Protein AF-A0A838MW49-F1 (afdb_monomer)

Foldseek 3Di:
DVQPFFADEVNHGDDDAFADPPDKDKDKDKDKDKDKDAPDPAPDPVGHRFKMKIKIKMKMKMWIKDKAKWFAAAQQLLFAVSQSWFFDFAAAPPFPQHNFTFKAGRFDQQLLLLNLLTDHAHCCPALLHNRIHMDIFTWIKMKIKMKMKMKGWDADPQWIKIKMKIKIKMWMWTWPRADQLADQHIKIKIKIKIKIKMKIKTFDQHPPDLKTKIKIKMKMKMKMKIFIDHPGDPQADQDPQFNPDPQWGKHFRKGFPQIHPDNVGTDPHHGYIYGPRDISCVVLNTARWEEQPLTHIYIHQQQAPRKIKMKMKIWIKMKMWIDHDQKIKIKMKIKMKMKIKMQRQGQQGKYFYFFKEFAWDDPDPATDGPLDIGHSSNCSRQQWTFKIKHKFFQDPGSIWIKIKMKIKIKMKMWGCPDPFKIKIKMKMFIWIDAIATPVNLLQVLLVDPLCVLLVLVVVQSVSDSGQADTDGPDMKIKIKMWGWDQPPHPQKIKIKIKMKIKDFDDDPPVLVVQQSCRPPRMWIFMAGTGQQALCVLQPDDDRQNPSHLQAFGWGQDPNDTDTDRQADRNGSRYGDPPQDSSNSQQVVCCSRVSDSDDLAGRTEGEGEHNHQHTKMKMKIKIKMWMDPHPWKIKMKMKIKMKIALAKAKEFLQFAHQKGFHFRRWDWDAPPPDPDDDDDGTYTHGHTYDIDRNPPQHGPRRSHHTYMYITRGKMKMKIKMKIKMWGDDDPFKGKIKMKIAMFIKILAQDRCDDPAAHRYDLDRNPSPAIDGHLPGWGMKMKMKMKGQDDQPPPDDPVCCVVRPQKMKIKIKMWIFFGFHFFFASYPQLSRNDRRAGWQDCVQWDQDPDLQQRIDGPDPPPSNRGDHRNDGHPDHGRPGTHHIDIWMKMKIKGWDPPDPQKIKIKMKIKTRVVQDFAFGQFQRHSPHSSHRGGNDGPDDGIDIDIDMDMGD

Mean predicted aligned error: 9.62 Å

Solvent-accessible surface area (backbone atoms only — not comparable to full-atom values): 47264 Å² total; per-residue (Å²): 76,95,80,77,33,51,45,24,47,73,84,39,79,64,78,63,77,54,67,63,83,88,69,69,48,78,48,79,50,74,53,69,55,75,51,70,49,60,77,37,81,58,77,47,96,91,38,64,42,47,29,38,38,39,37,37,40,39,41,37,41,37,51,30,39,39,76,46,78,37,38,31,62,34,56,27,46,58,3,38,91,48,13,29,40,21,13,25,54,38,53,51,71,48,71,87,35,48,94,74,26,32,36,17,32,14,33,20,76,58,10,22,32,57,50,40,67,51,67,68,41,41,32,57,87,39,74,27,30,65,21,8,28,47,41,68,29,58,44,26,32,40,36,38,41,40,40,38,36,38,40,33,56,48,70,58,97,76,12,56,33,36,42,36,42,38,40,40,38,38,48,34,38,36,37,41,47,54,39,93,68,13,45,80,17,28,34,35,41,38,42,34,40,40,36,41,39,39,38,41,37,38,42,75,52,36,79,89,39,87,50,45,31,39,37,38,42,36,40,35,42,38,38,40,40,40,38,52,40,79,52,81,53,89,76,46,48,76,50,87,82,45,67,85,57,78,67,53,54,23,25,67,24,39,39,58,72,23,51,29,75,45,51,87,40,62,28,82,57,65,24,38,31,39,72,74,88,46,44,22,32,79,76,52,17,66,32,14,27,43,35,42,55,60,40,40,27,35,30,41,63,32,68,69,40,62,34,38,38,40,37,40,39,41,37,45,32,40,42,40,36,38,39,52,89,56,34,40,37,38,38,38,38,53,33,37,42,41,37,40,38,32,37,49,52,47,23,34,40,34,34,42,31,17,46,25,44,64,35,60,46,68,74,73,98,46,82,40,74,72,81,48,65,46,47,14,44,31,29,39,11,28,38,36,25,54,28,42,38,32,24,38,24,73,59,100,66,56,63,50,44,37,39,35,42,34,46,32,41,39,42,35,40,39,35,47,81,43,102,45,35,35,41,34,41,34,44,31,41,50,37,56,50,57,64,41,44,81,83,36,68,64,39,51,33,63,76,38,77,54,51,68,70,38,57,42,48,51,72,74,51,65,83,41,75,48,72,40,51,70,50,81,81,50,69,26,47,34,40,37,41,40,37,46,55,66,82,74,41,97,89,23,58,31,39,40,36,38,38,41,33,44,44,72,57,73,80,58,70,58,58,60,65,61,36,61,58,42,50,68,51,24,46,35,43,51,50,56,25,39,41,53,38,47,26,74,62,67,59,89,53,80,71,46,51,78,48,21,43,70,53,68,43,75,44,72,56,99,87,44,82,40,77,45,64,62,22,33,84,80,45,76,29,35,46,35,90,90,67,50,64,44,59,53,50,52,52,53,35,23,52,75,68,53,31,98,75,57,76,49,34,44,52,36,45,43,42,46,38,56,76,42,55,63,25,31,36,41,39,38,39,42,34,42,38,38,37,81,51,100,45,36,38,38,35,44,32,43,43,37,38,41,37,38,32,26,67,35,35,36,30,75,30,30,36,64,64,51,45,64,31,74,64,43,54,54,64,52,54,71,90,78,58,97,69,94,68,100,66,84,32,54,24,32,50,42,41,49,45,71,42,70,64,88,94,54,68,50,85,49,44,36,25,23,32,30,39,32,42,40,36,80,29,40,33,40,36,42,33,45,37,40,36,42,39,37,44,57,78,98,32,34,38,40,37,41,38,40,36,43,37,48,34,35,19,45,59,79,43,62,54,74,48,85,33,46,74,25,51,51,72,43,52,88,79,62,90,39,75,22,50,21,48,80,27,41,44,43,37,39,39,39,37,37,40,37,45,47,68,81,46,80,93,50,55,73,66,56,30,66,74,47,29,48,30,34,43,33,39,40,36,40,40,33,46,29,37,24,23,38,55,27,38,58,34,44,38,44,44,47,32,50,72,42,29,29,30,39,49,66,73,50,57,42,78,63,84,40,50,55,36,38,38,40,74,76,54,90,66,64,66,72,26,42,36,60,78,65,34,78,34,68,48,61,56,31,72,45,60,40,24,55,40,66,44,40,32,41,35,44,35,38,43,44,76,79,50,100,65,29,37,40,35,45,36,39,40,31,39,31,63,82,56,56,85,20,36,31,71,37,42,39,38,68,80,22,69,38,42,19,28,36,79,50,61,77,48,74,70,58,44,79,48,80,47,81,45,78,47,110

Structure (mmCIF, N/CA/C/O backbone):
data_AF-A0A838MW49-F1
#
_entry.id   AF-A0A838MW49-F1
#
loop_
_atom_site.group_PDB
_atom_site.id
_atom_site.type_symbol
_atom_site.label_atom_id
_atom_site.label_alt_id
_atom_site.label_comp_id
_atom_site.label_asym_id
_atom_site.label_entity_id
_atom_site.label_seq_id
_atom_site.pdbx_PDB_ins_code
_atom_site.Cartn_x
_atom_site.Cartn_y
_atom_site.Cartn_z
_atom_site.occupancy
_atom_site.B_iso_or_equiv
_atom_site.auth_seq_id
_atom_site.auth_comp_id
_atom_site.auth_asym_id
_atom_site.auth_atom_id
_atom_site.pdbx_PDB_model_num
ATOM 1 N N . ALA A 1 1 ? 35.625 -2.869 -9.510 1.00 54.81 1 ALA A N 1
ATOM 2 C CA . ALA A 1 1 ? 35.090 -4.042 -10.242 1.00 54.81 1 ALA A CA 1
ATOM 3 C C . ALA A 1 1 ? 35.260 -5.321 -9.411 1.00 54.81 1 ALA A C 1
ATOM 5 O O . ALA A 1 1 ? 35.980 -5.270 -8.418 1.00 54.81 1 ALA A O 1
ATOM 6 N N . GLY A 1 2 ? 34.639 -6.448 -9.788 1.00 52.19 2 GLY A N 1
ATOM 7 C CA . GLY A 1 2 ? 34.838 -7.749 -9.122 1.00 52.19 2 GLY A CA 1
ATOM 8 C C . GLY A 1 2 ? 36.287 -8.268 -9.168 1.00 52.19 2 GLY A C 1
ATOM 9 O O . GLY A 1 2 ? 36.702 -9.003 -8.277 1.00 52.19 2 GLY A O 1
ATOM 10 N N . ASN A 1 3 ? 37.086 -7.792 -10.132 1.00 57.09 3 ASN A N 1
ATOM 11 C CA . ASN A 1 3 ? 38.455 -8.249 -10.404 1.00 57.09 3 ASN A CA 1
ATOM 12 C C . ASN A 1 3 ? 39.567 -7.343 -9.834 1.00 57.09 3 ASN A C 1
ATOM 14 O O . ASN A 1 3 ? 40.661 -7.300 -10.386 1.00 57.09 3 ASN A O 1
ATOM 18 N N . ASN A 1 4 ? 39.313 -6.575 -8.764 1.00 66.44 4 ASN A N 1
ATOM 19 C CA . ASN A 1 4 ? 40.258 -5.577 -8.217 1.00 66.44 4 ASN A CA 1
ATOM 20 C C . ASN A 1 4 ? 40.721 -4.488 -9.214 1.00 66.44 4 ASN A C 1
ATOM 22 O O . ASN A 1 4 ? 41.655 -3.749 -8.911 1.00 66.44 4 ASN A O 1
ATOM 26 N N . GLN A 1 5 ? 40.061 -4.347 -10.369 1.00 85.44 5 GLN A N 1
ATOM 27 C CA . GLN A 1 5 ? 40.332 -3.254 -11.304 1.00 85.44 5 GLN A CA 1
ATOM 28 C C . GLN A 1 5 ? 39.899 -1.920 -10.694 1.00 85.44 5 GLN A C 1
ATOM 30 O O . GLN A 1 5 ? 38.798 -1.805 -10.128 1.00 85.44 5 GLN A O 1
ATOM 35 N N . GLU A 1 6 ? 40.778 -0.930 -10.829 1.00 91.00 6 GLU A N 1
ATOM 36 C CA . GLU A 1 6 ? 40.499 0.463 -10.503 1.00 91.00 6 GLU A CA 1
ATOM 37 C C . GLU A 1 6 ? 39.443 1.017 -11.464 1.00 91.00 6 GLU A C 1
ATOM 39 O O . GLU A 1 6 ? 39.401 0.646 -12.635 1.00 91.00 6 GLU A O 1
ATOM 44 N N . VAL A 1 7 ? 38.552 1.862 -10.949 1.00 93.88 7 VAL A N 1
ATOM 45 C CA . VAL A 1 7 ? 37.510 2.522 -11.739 1.00 93.88 7 VAL A CA 1
ATOM 46 C C . VAL A 1 7 ? 37.884 3.989 -11.806 1.00 93.88 7 VAL A C 1
ATOM 48 O O . VAL A 1 7 ? 38.002 4.633 -10.763 1.00 93.88 7 VAL A O 1
ATOM 51 N N . LEU A 1 8 ? 38.086 4.495 -13.013 1.00 95.56 8 LEU A N 1
ATOM 52 C CA . LEU A 1 8 ? 38.491 5.866 -13.272 1.00 95.56 8 LEU A CA 1
ATOM 53 C C . LEU A 1 8 ? 37.307 6.645 -13.847 1.00 95.56 8 LEU A C 1
ATOM 55 O O . LEU A 1 8 ? 36.564 6.113 -14.666 1.00 95.56 8 LEU A O 1
ATOM 59 N N . LEU A 1 9 ? 37.138 7.895 -13.427 1.00 94.44 9 LEU A N 1
ATOM 60 C CA . LEU A 1 9 ? 36.275 8.883 -14.070 1.00 94.44 9 LEU A CA 1
ATOM 61 C C . LEU A 1 9 ? 37.167 10.038 -14.524 1.00 94.44 9 LEU A C 1
ATOM 63 O O . LEU A 1 9 ? 37.852 10.638 -13.699 1.00 94.44 9 LEU A O 1
ATOM 67 N N . ASP A 1 10 ? 37.194 10.309 -15.827 1.00 94.00 10 ASP A N 1
ATOM 68 C CA . ASP A 1 10 ? 38.071 11.317 -16.443 1.00 94.00 10 ASP A CA 1
ATOM 69 C C . ASP A 1 10 ? 39.562 11.106 -16.101 1.00 94.00 10 ASP A C 1
ATOM 71 O O . ASP A 1 10 ? 40.328 12.051 -15.919 1.00 94.00 10 ASP A O 1
ATOM 75 N N . GLY A 1 11 ? 39.974 9.836 -15.995 1.00 91.56 11 GLY A N 1
ATOM 76 C CA . GLY A 1 11 ? 41.343 9.430 -15.658 1.00 91.56 11 GLY A CA 1
ATOM 77 C C . GLY A 1 11 ? 41.683 9.448 -14.163 1.00 91.56 11 GLY A C 1
ATOM 78 O O . GLY A 1 11 ? 42.777 9.024 -13.797 1.00 91.56 11 GLY A O 1
ATOM 79 N N . GLU A 1 12 ? 40.763 9.877 -13.296 1.00 94.56 12 GLU A N 1
ATOM 80 C CA . GLU A 1 12 ? 40.968 9.949 -11.845 1.00 94.56 12 GLU A CA 1
ATOM 81 C C . GLU A 1 12 ? 40.204 8.842 -11.096 1.00 94.56 12 GLU A C 1
ATOM 83 O O . GLU A 1 12 ? 39.088 8.495 -11.490 1.00 94.56 12 GLU A O 1
ATOM 88 N N . PRO A 1 13 ? 40.732 8.295 -9.984 1.00 92.94 13 PRO A N 1
ATOM 89 C CA . PRO A 1 13 ? 40.058 7.236 -9.231 1.00 92.94 13 PRO A CA 1
ATOM 90 C C . PRO A 1 13 ? 38.673 7.645 -8.706 1.00 92.94 13 PRO A C 1
ATOM 92 O O . PRO A 1 13 ? 38.531 8.533 -7.858 1.00 92.94 13 PRO A O 1
ATOM 95 N N . LEU A 1 14 ? 37.632 6.936 -9.146 1.00 90.88 14 LEU A N 1
ATOM 96 C CA . LEU A 1 14 ? 36.257 7.159 -8.711 1.00 90.88 14 LEU A CA 1
ATOM 97 C C . LEU A 1 14 ? 36.041 6.586 -7.304 1.00 90.88 14 LEU A C 1
ATOM 99 O O . LEU A 1 14 ? 35.940 5.375 -7.105 1.00 90.88 14 LEU A O 1
ATOM 103 N N . THR A 1 15 ? 35.914 7.470 -6.313 1.00 86.44 15 THR A N 1
ATOM 104 C CA . THR A 1 15 ? 35.642 7.083 -4.921 1.00 86.44 15 THR A CA 1
ATOM 105 C C . THR A 1 15 ? 34.230 7.474 -4.502 1.00 86.44 15 THR A C 1
ATOM 107 O O . THR A 1 15 ? 33.882 8.653 -4.469 1.00 86.44 15 THR A O 1
ATOM 110 N N . VAL A 1 16 ? 33.434 6.489 -4.083 1.00 87.75 16 VAL A N 1
ATOM 111 C CA . VAL A 1 16 ? 32.088 6.708 -3.538 1.00 87.75 16 VAL A CA 1
ATOM 112 C C . VAL A 1 16 ? 32.133 6.512 -2.032 1.00 87.75 16 VAL A C 1
ATOM 114 O O . VAL A 1 16 ? 32.364 5.408 -1.538 1.00 87.75 16 VAL A O 1
ATOM 117 N N . GLN A 1 17 ? 31.922 7.585 -1.275 1.00 87.06 17 GLN A N 1
ATOM 118 C CA . GLN A 1 17 ? 31.951 7.497 0.181 1.00 87.06 17 GLN A CA 1
ATOM 119 C C . GLN A 1 17 ? 30.667 6.867 0.725 1.00 87.06 17 GLN A C 1
ATOM 121 O O . GLN A 1 17 ? 29.555 7.228 0.331 1.00 87.06 17 GLN A O 1
ATOM 126 N N . ASN A 1 18 ? 30.822 5.949 1.679 1.00 87.25 18 ASN A N 1
ATOM 127 C CA . ASN A 1 18 ? 29.715 5.516 2.516 1.00 87.25 18 ASN A CA 1
ATOM 128 C C . ASN A 1 18 ? 29.445 6.588 3.577 1.00 87.25 18 ASN A C 1
ATOM 130 O O . ASN A 1 18 ? 30.251 6.797 4.480 1.00 87.25 18 ASN A O 1
ATOM 134 N N . GLN A 1 19 ? 28.311 7.273 3.449 1.00 77.88 19 GLN A N 1
ATOM 135 C CA . GLN A 1 19 ? 27.899 8.336 4.369 1.00 77.88 19 GLN A CA 1
ATOM 136 C C . GLN A 1 19 ? 27.340 7.799 5.699 1.00 77.88 19 GLN A C 1
ATOM 138 O O . GLN A 1 19 ? 27.057 8.579 6.608 1.00 77.88 19 GLN A O 1
ATOM 143 N N . SER A 1 20 ? 27.137 6.484 5.818 1.00 75.75 20 SER A N 1
ATOM 144 C CA . SER A 1 20 ? 26.620 5.860 7.032 1.00 75.75 20 SER A CA 1
ATOM 145 C C . SER A 1 20 ? 27.655 5.852 8.162 1.00 75.75 20 SER A C 1
ATOM 147 O O . SER A 1 20 ? 28.791 5.412 7.995 1.00 75.75 20 SER A O 1
ATOM 149 N N . GLY A 1 21 ? 27.215 6.281 9.349 1.00 67.06 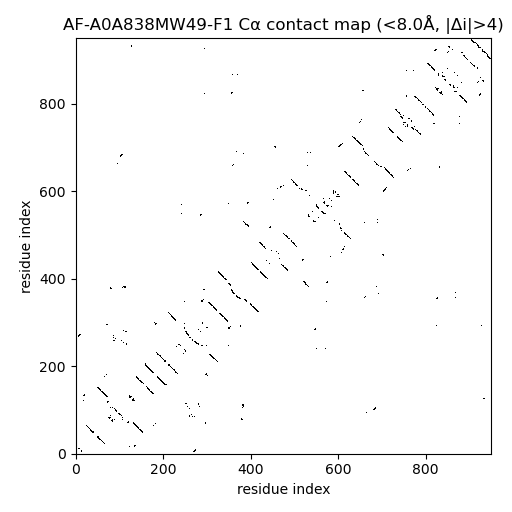21 GLY A N 1
ATOM 150 C CA . GLY A 1 21 ? 27.902 6.034 10.621 1.00 67.06 21 GLY A CA 1
ATOM 151 C C . GLY A 1 21 ? 27.359 4.822 11.392 1.00 67.06 21 GLY A C 1
ATOM 152 O O . GLY A 1 21 ? 27.773 4.599 12.526 1.00 67.06 21 GLY A O 1
ATOM 153 N N . GLY A 1 22 ? 26.410 4.073 10.816 1.00 66.50 22 GLY A N 1
ATOM 154 C CA . GLY A 1 22 ? 25.736 2.927 11.435 1.00 66.50 22 GLY A CA 1
ATOM 155 C C . GLY A 1 22 ? 24.673 3.267 12.489 1.00 66.50 22 GLY A C 1
ATOM 156 O O . GLY A 1 22 ? 24.170 2.358 13.150 1.00 66.50 22 GLY A O 1
ATOM 157 N N . GLU A 1 23 ? 24.328 4.546 12.676 1.00 69.44 23 GLU A N 1
ATOM 158 C CA . GLU A 1 23 ? 23.351 4.992 13.676 1.00 69.44 23 GLU A CA 1
ATOM 159 C C . GLU A 1 23 ? 22.384 6.047 13.114 1.00 69.44 23 GLU A C 1
ATOM 161 O O . GLU A 1 23 ? 22.796 7.067 12.556 1.00 69.44 23 GLU A O 1
ATOM 166 N N . ASP A 1 24 ? 21.082 5.832 13.327 1.00 81.62 24 ASP A N 1
ATOM 167 C CA . ASP A 1 24 ? 20.055 6.848 13.085 1.00 81.62 24 ASP A CA 1
ATOM 168 C C . ASP A 1 24 ? 20.149 7.947 14.155 1.00 81.62 24 ASP A C 1
ATOM 170 O O . ASP A 1 24 ? 20.136 7.673 15.360 1.00 81.62 24 ASP A O 1
ATOM 174 N N . SER A 1 25 ? 20.175 9.212 13.730 1.00 83.88 25 SER A N 1
ATOM 175 C CA . SER A 1 25 ? 20.167 10.348 14.654 1.00 83.88 25 SER A CA 1
ATOM 176 C C . SER A 1 25 ? 18.744 10.865 14.869 1.00 83.88 25 SER A C 1
ATOM 178 O O . SER A 1 25 ? 17.951 10.955 13.929 1.00 83.88 25 SER A O 1
ATOM 180 N N . LEU A 1 26 ? 18.395 11.210 16.113 1.00 87.62 26 LEU A N 1
ATOM 181 C CA . LEU A 1 26 ? 17.078 11.755 16.442 1.00 87.62 26 LEU A CA 1
ATOM 182 C C . LEU A 1 26 ? 17.130 12.699 17.644 1.00 87.62 26 LEU A C 1
ATOM 184 O O . LEU A 1 26 ? 17.618 12.351 18.714 1.00 87.62 26 LEU A O 1
ATOM 188 N N . THR A 1 27 ? 16.535 13.881 17.491 1.00 90.38 27 THR A N 1
ATOM 189 C CA . THR A 1 27 ? 16.224 14.813 18.580 1.00 90.38 27 THR A CA 1
ATOM 190 C C . THR A 1 27 ? 14.782 15.293 18.437 1.00 90.38 27 THR A C 1
ATOM 192 O O . THR A 1 27 ? 14.385 15.761 17.371 1.00 90.38 27 THR A O 1
ATOM 195 N N . LEU A 1 28 ? 13.998 15.206 19.515 1.00 89.44 28 LEU A N 1
ATOM 196 C CA . LEU A 1 28 ? 12.616 15.688 19.576 1.00 89.44 28 LEU A CA 1
ATOM 197 C C . LEU A 1 28 ? 12.501 16.816 20.606 1.00 89.44 28 LEU A C 1
ATOM 199 O O . LEU A 1 28 ? 12.751 16.608 21.792 1.00 89.44 28 LEU A O 1
ATOM 203 N N . GLY A 1 29 ? 12.076 17.992 20.153 1.00 91.25 29 GLY A N 1
ATOM 204 C CA . GLY A 1 29 ? 11.624 19.086 21.006 1.00 91.25 29 GLY A CA 1
ATOM 205 C C . GLY A 1 29 ? 10.105 19.203 20.945 1.00 91.25 29 GLY A C 1
ATOM 206 O O . GLY A 1 29 ? 9.535 19.248 19.859 1.00 91.25 29 GLY A O 1
ATOM 207 N N . GLN A 1 30 ? 9.446 19.273 22.098 1.00 93.25 30 GLN A N 1
ATOM 208 C CA . GLN A 1 30 ? 7.993 19.410 22.199 1.00 93.25 30 GLN A CA 1
ATOM 209 C C . GLN A 1 30 ? 7.653 20.425 23.289 1.00 93.25 30 GLN A C 1
ATOM 211 O O . GLN A 1 30 ? 8.272 20.441 24.354 1.00 93.25 30 GLN A O 1
ATOM 216 N N . GLY A 1 31 ? 6.665 21.276 23.031 1.00 92.31 31 GLY A N 1
ATOM 217 C CA . GLY A 1 31 ? 6.198 22.269 23.989 1.00 92.31 31 GLY A CA 1
ATOM 218 C C . GLY A 1 31 ? 4.753 22.654 23.720 1.00 92.31 31 GLY A C 1
ATOM 219 O O . GLY A 1 31 ? 4.301 22.675 22.579 1.00 92.31 31 GLY A O 1
ATOM 220 N N . GLY A 1 32 ? 4.012 22.968 24.775 1.00 94.12 32 GLY A N 1
ATOM 221 C CA . GLY A 1 32 ? 2.609 23.328 24.651 1.00 94.12 32 GLY A CA 1
ATOM 222 C C . GLY A 1 32 ? 2.050 23.944 25.920 1.00 94.12 32 GLY A C 1
ATOM 223 O O . GLY A 1 32 ? 2.704 23.972 26.963 1.00 94.12 32 GLY A O 1
ATOM 224 N N . PHE A 1 33 ? 0.823 24.437 25.825 1.00 94.44 33 PHE A N 1
ATOM 225 C CA . PHE A 1 33 ? 0.064 24.930 26.963 1.00 94.44 33 PHE A CA 1
ATOM 226 C C . PHE A 1 33 ? -1.378 24.444 26.896 1.00 94.44 33 PHE A C 1
ATOM 228 O O . PHE A 1 33 ? -1.917 24.118 25.835 1.00 94.44 33 PHE A O 1
ATOM 235 N N . VAL A 1 34 ? -2.013 24.440 28.060 1.00 93.69 34 VAL A N 1
ATOM 236 C CA . VAL A 1 34 ? -3.426 24.127 28.218 1.00 93.69 34 VAL A CA 1
ATOM 237 C C . VAL A 1 34 ? -4.062 25.222 29.061 1.00 93.69 34 VAL A C 1
ATOM 239 O O . VAL A 1 34 ? -3.563 25.565 30.129 1.00 93.69 34 VAL A O 1
ATOM 242 N N . LEU A 1 35 ? -5.175 25.758 28.578 1.00 94.12 35 LEU A N 1
ATOM 243 C CA . LEU A 1 35 ? -6.014 26.730 29.262 1.00 94.12 35 LEU A CA 1
ATOM 244 C C . LEU A 1 35 ? -7.429 26.173 29.322 1.00 94.12 35 LEU A C 1
ATOM 246 O O . LEU A 1 35 ? -8.013 25.825 28.300 1.00 94.12 35 LEU A O 1
ATOM 250 N N . GLY A 1 36 ? -8.004 26.097 30.512 1.00 91.81 36 GLY A N 1
ATOM 251 C CA . GLY A 1 36 ? -9.369 25.626 30.674 1.00 91.81 36 GLY A CA 1
ATOM 252 C C . GLY A 1 36 ? -9.992 26.174 31.939 1.00 91.81 36 GLY A C 1
ATOM 253 O O . GLY A 1 36 ? -9.300 26.492 32.906 1.00 91.81 36 GLY A O 1
ATOM 254 N N . GLY A 1 37 ? -11.311 26.295 31.919 1.00 89.38 37 GLY A N 1
ATOM 255 C CA . GLY A 1 37 ? -12.056 26.864 33.026 1.00 89.38 37 GLY A CA 1
ATOM 256 C C . GLY A 1 37 ? -13.550 26.952 32.737 1.00 89.38 37 GLY A C 1
ATOM 257 O O . GLY A 1 37 ? -14.001 26.620 31.636 1.00 89.38 37 GLY A O 1
ATOM 258 N N . PRO A 1 38 ? -14.343 27.367 33.732 1.00 88.94 38 PRO A N 1
ATOM 259 C CA . PRO A 1 38 ? -15.759 27.622 33.532 1.00 88.94 38 PRO A CA 1
ATOM 260 C C . PRO A 1 38 ? -15.963 28.903 32.698 1.00 88.94 38 PRO A C 1
ATOM 262 O O . PRO A 1 38 ? -15.329 29.921 32.960 1.00 88.94 38 PRO A O 1
ATOM 265 N N . LEU A 1 39 ? -16.859 28.866 31.705 1.00 83.25 39 LEU A N 1
ATOM 266 C CA . LEU A 1 39 ? -17.301 30.049 30.941 1.00 83.25 39 LEU A CA 1
ATOM 267 C C . LEU A 1 39 ? -18.324 30.887 31.722 1.00 83.25 39 LEU A C 1
ATOM 269 O O . LEU A 1 39 ? -18.458 32.084 31.486 1.00 83.25 39 LEU A O 1
ATOM 273 N N . GLU A 1 40 ? -19.048 30.257 32.650 1.00 78.38 40 GLU A N 1
ATOM 274 C CA . GLU A 1 40 ? -19.957 30.926 33.580 1.00 78.38 40 GLU A CA 1
ATOM 275 C C . GLU A 1 40 ? -19.370 30.853 34.999 1.00 78.38 40 GLU A C 1
ATOM 277 O O . GLU A 1 40 ? -19.098 29.747 35.478 1.00 78.38 40 GLU A O 1
ATOM 282 N N . PRO A 1 41 ? -19.178 31.985 35.700 1.00 68.25 41 PRO A N 1
ATOM 283 C CA . PRO A 1 41 ? -18.662 31.965 37.062 1.00 68.25 41 PRO A CA 1
ATOM 284 C C . PRO A 1 41 ? -19.600 31.184 37.990 1.00 68.25 41 PRO A C 1
ATOM 286 O O . PRO A 1 41 ? -20.818 31.377 37.982 1.00 68.25 41 PRO A O 1
ATOM 289 N N . SER A 1 42 ? -19.018 30.306 38.812 1.00 68.81 42 SER A N 1
ATOM 290 C CA . SER A 1 42 ? -19.753 29.571 39.845 1.00 68.81 42 SER A CA 1
ATOM 291 C C . SER A 1 42 ? -20.426 30.555 40.805 1.00 68.81 42 SER A C 1
ATOM 293 O O . SER A 1 42 ? -19.766 31.443 41.345 1.00 68.81 42 SER A O 1
ATOM 295 N N . ARG A 1 43 ? -21.735 30.401 41.042 1.00 75.31 43 ARG A N 1
ATOM 296 C CA . ARG A 1 43 ? -22.507 31.260 41.964 1.00 75.31 43 ARG A CA 1
ATOM 297 C C . ARG A 1 43 ? -22.671 30.628 43.353 1.00 75.31 43 ARG A C 1
ATOM 299 O O . ARG A 1 43 ? -23.679 30.857 44.015 1.00 75.31 43 ARG A O 1
ATOM 306 N N . GLY A 1 44 ? -21.699 29.815 43.770 1.00 69.31 44 GLY A N 1
ATOM 307 C CA . GLY A 1 44 ? -21.644 29.148 45.076 1.00 69.31 44 GLY A CA 1
ATOM 308 C C . GLY A 1 44 ? -21.461 27.624 44.978 1.00 69.31 44 GLY A C 1
ATOM 309 O O . GLY A 1 44 ? -21.521 27.072 43.877 1.00 69.31 44 GLY A O 1
ATOM 310 N N . PRO A 1 45 ? -21.260 26.925 46.114 1.00 63.78 45 PRO A N 1
ATOM 311 C CA . PRO A 1 45 ? -21.060 25.468 46.166 1.00 63.78 45 PRO A CA 1
ATOM 312 C C . PRO A 1 45 ? -22.195 24.668 45.507 1.00 63.78 45 PRO A C 1
ATOM 314 O O . PRO A 1 45 ? -21.956 23.621 44.913 1.00 63.78 45 PRO A O 1
ATOM 317 N N . ASP A 1 46 ? -23.413 25.215 45.544 1.00 63.28 46 ASP A N 1
ATOM 318 C CA . ASP A 1 46 ? -24.632 24.572 45.042 1.00 63.28 46 ASP A CA 1
ATOM 319 C C . ASP A 1 46 ? -24.976 24.951 43.586 1.00 63.28 46 ASP A C 1
ATOM 321 O O . ASP A 1 46 ? -25.964 24.472 43.023 1.00 63.28 46 ASP A O 1
ATOM 325 N N . ARG A 1 47 ? -24.191 25.840 42.954 1.00 64.38 47 ARG A N 1
ATOM 326 C CA . ARG A 1 47 ? -24.390 26.308 41.567 1.00 64.38 47 ARG A CA 1
ATOM 327 C C . ARG A 1 47 ? -23.057 26.405 40.807 1.00 64.38 47 ARG A C 1
ATOM 329 O O . ARG A 1 47 ? -22.635 27.516 40.468 1.00 64.38 47 ARG A O 1
ATOM 336 N N . PRO A 1 48 ? -22.404 25.260 40.524 1.00 64.00 48 PRO A N 1
ATOM 337 C CA . PRO A 1 48 ? -21.191 25.232 39.715 1.00 64.00 48 PRO A CA 1
ATOM 338 C C . PRO A 1 48 ? -21.458 25.774 38.305 1.00 64.00 48 PRO A C 1
ATOM 340 O O . PRO A 1 48 ? -22.565 25.633 37.777 1.00 64.00 48 PRO A O 1
ATOM 343 N N . GLY A 1 49 ? -20.430 26.377 37.697 1.00 63.84 49 GLY A N 1
ATOM 344 C CA . GLY A 1 49 ? -20.477 26.835 36.308 1.00 63.84 49 GLY A CA 1
ATOM 345 C C . GLY A 1 49 ? -20.902 25.691 35.390 1.00 63.84 49 GLY A C 1
ATOM 346 O O . GLY A 1 49 ? -20.365 24.589 35.469 1.00 63.84 49 GLY A O 1
ATOM 347 N N . ARG A 1 50 ? -21.919 25.924 34.561 1.00 82.19 50 ARG A N 1
ATOM 348 C CA . ARG A 1 50 ? -22.552 24.873 33.745 1.00 82.19 50 ARG A CA 1
ATOM 349 C C . ARG A 1 50 ? -21.880 24.649 32.402 1.00 82.19 50 ARG A C 1
ATOM 351 O O . ARG A 1 50 ? -22.126 23.627 31.767 1.00 82.19 50 ARG A O 1
ATOM 358 N N . MET A 1 51 ? -21.042 25.599 32.005 1.00 86.81 51 MET A N 1
ATOM 359 C CA . MET A 1 51 ? -20.307 25.628 30.753 1.00 86.81 51 MET A CA 1
ATOM 360 C C . MET A 1 51 ? -18.812 25.646 31.059 1.00 86.81 51 MET A C 1
ATOM 362 O O . MET A 1 51 ? -18.357 26.487 31.833 1.00 86.81 51 MET A O 1
ATOM 366 N N . PHE A 1 52 ? -18.049 24.764 30.429 1.00 92.25 52 PHE A N 1
ATOM 367 C CA . PHE A 1 52 ? -16.597 24.683 30.538 1.00 92.25 52 PHE A CA 1
ATOM 368 C C . PHE A 1 52 ? -15.970 24.802 29.161 1.00 92.25 52 PHE A C 1
ATOM 370 O O . PHE A 1 52 ? -16.525 24.301 28.185 1.00 92.25 52 PHE A O 1
ATOM 377 N N . TYR A 1 53 ? -14.802 25.428 29.091 1.00 93.94 53 TYR A N 1
ATOM 378 C CA . TYR A 1 53 ? -13.964 25.412 27.903 1.00 93.94 53 TYR A CA 1
ATOM 379 C C . TYR A 1 53 ? -12.601 24.803 28.215 1.00 93.94 53 TYR A C 1
ATOM 381 O O . TYR A 1 53 ? -12.128 24.802 29.354 1.00 93.94 53 TYR A O 1
ATOM 389 N N . PHE A 1 54 ? -11.973 24.289 27.171 1.00 95.75 54 PHE A N 1
ATOM 390 C CA . PHE A 1 54 ? -10.640 23.727 27.189 1.00 95.75 54 PHE A CA 1
ATOM 391 C C . PHE A 1 54 ? -9.967 24.067 25.864 1.00 95.75 54 PHE A C 1
ATOM 393 O O . PHE A 1 54 ? -10.507 23.770 24.801 1.00 95.75 54 PHE A O 1
ATOM 400 N N . ILE A 1 55 ? -8.801 24.690 25.922 1.00 96.44 55 ILE A N 1
ATOM 401 C CA . ILE A 1 55 ? -7.954 24.995 24.776 1.00 96.44 55 ILE A CA 1
ATOM 402 C C . ILE A 1 55 ? -6.581 24.408 25.069 1.00 96.44 55 ILE A C 1
ATOM 404 O O . ILE A 1 55 ? -6.000 24.670 26.119 1.00 96.44 55 ILE A O 1
ATOM 408 N N . SER A 1 56 ? -6.052 23.636 24.135 1.00 97.31 56 SER A N 1
ATOM 409 C CA . SER A 1 56 ? -4.686 23.132 24.169 1.00 97.31 56 SER A CA 1
ATOM 410 C C . SER A 1 56 ? -3.985 23.485 22.871 1.00 97.31 56 SER A C 1
ATOM 412 O O . SER A 1 56 ? -4.548 23.277 21.794 1.00 97.31 56 SER A O 1
ATOM 414 N N . ALA A 1 57 ? -2.757 23.975 22.973 1.00 97.00 57 ALA A N 1
ATOM 415 C CA . ALA A 1 57 ? -1.884 24.190 21.833 1.00 97.00 57 ALA A CA 1
ATOM 416 C C . ALA A 1 57 ? -0.542 23.512 22.089 1.00 97.00 57 ALA A C 1
ATOM 418 O O . ALA A 1 57 ? -0.006 23.589 23.194 1.00 97.00 57 ALA A O 1
ATOM 419 N N . GLU A 1 58 ? -0.005 22.866 21.066 1.00 96.94 58 GLU A N 1
ATOM 420 C CA . GLU A 1 58 ? 1.237 22.113 21.136 1.00 96.94 58 GLU A CA 1
ATOM 421 C C . GLU A 1 58 ? 2.020 22.274 19.831 1.00 96.94 58 GLU A C 1
ATOM 423 O O . GLU A 1 58 ? 1.440 22.318 18.743 1.00 96.94 58 GLU A O 1
ATOM 428 N N . GLY A 1 59 ? 3.338 22.381 19.946 1.00 96.12 59 GLY A N 1
ATOM 429 C CA . GLY A 1 59 ? 4.277 22.356 18.839 1.00 96.12 59 GLY A CA 1
ATOM 430 C C . GLY A 1 59 ? 5.347 21.298 19.076 1.00 96.12 59 GLY A C 1
ATOM 431 O O . GLY A 1 59 ? 5.822 21.126 20.200 1.00 96.12 59 GLY A O 1
ATOM 432 N N . GLN A 1 60 ? 5.743 20.621 18.005 1.00 95.12 60 GLN A N 1
ATOM 433 C CA . GLN A 1 60 ? 6.826 19.646 18.008 1.00 95.12 60 GLN A CA 1
ATOM 434 C C . GLN A 1 60 ? 7.789 19.900 16.848 1.00 95.12 60 GLN A C 1
ATOM 436 O O . GLN A 1 60 ? 7.366 20.268 15.749 1.00 95.12 60 GLN A O 1
ATOM 441 N N . ILE A 1 61 ? 9.078 19.691 17.099 1.00 95.31 61 ILE A N 1
ATOM 442 C CA . ILE A 1 61 ? 10.155 19.710 16.110 1.00 95.31 61 ILE A CA 1
ATOM 443 C C . ILE A 1 61 ? 10.953 18.426 16.290 1.00 95.31 61 ILE A C 1
ATOM 445 O O . ILE A 1 61 ? 11.478 18.150 17.368 1.00 95.31 61 ILE A O 1
ATOM 449 N N . LEU A 1 62 ? 11.038 17.655 15.219 1.00 93.69 62 LEU A N 1
ATOM 450 C CA . LEU A 1 62 ? 11.826 16.446 15.107 1.00 93.69 62 LEU A CA 1
ATOM 451 C C . LEU A 1 62 ? 12.974 16.722 14.139 1.00 93.69 62 LEU A C 1
ATOM 453 O O . LEU A 1 62 ? 12.731 16.979 12.962 1.00 93.69 62 LEU A O 1
ATOM 457 N N . ASN A 1 63 ? 14.205 16.620 14.622 1.00 94.69 63 ASN A N 1
ATOM 458 C CA . ASN A 1 63 ? 15.391 16.563 13.777 1.00 94.69 63 ASN A CA 1
ATOM 459 C C . ASN A 1 63 ? 15.836 15.110 13.739 1.00 94.69 63 ASN A C 1
ATOM 461 O O . ASN A 1 63 ? 16.194 14.565 14.783 1.00 94.69 63 ASN A O 1
ATOM 465 N N . ALA A 1 64 ? 15.753 14.476 12.576 1.00 92.31 64 ALA A N 1
ATOM 466 C CA . ALA A 1 64 ? 16.122 13.079 12.444 1.00 92.31 64 ALA A CA 1
ATOM 467 C C . ALA A 1 64 ? 16.717 12.783 11.072 1.00 92.31 64 ALA A C 1
ATOM 469 O O . ALA A 1 64 ? 16.347 13.404 10.071 1.00 92.31 64 ALA A O 1
ATOM 470 N N . THR A 1 65 ? 17.596 11.794 11.040 1.00 91.31 65 THR A N 1
ATOM 471 C CA . THR A 1 65 ? 18.109 11.175 9.820 1.00 91.31 65 THR A CA 1
ATOM 472 C C . THR A 1 65 ? 17.820 9.683 9.859 1.00 91.31 65 THR A C 1
ATOM 474 O O . THR A 1 65 ? 17.684 9.106 10.936 1.00 91.31 65 THR A O 1
ATOM 477 N N . GLN A 1 66 ? 17.689 9.075 8.686 1.00 90.06 66 GLN A N 1
ATOM 478 C CA . GLN A 1 66 ? 17.497 7.642 8.546 1.00 90.06 66 GLN A CA 1
ATOM 479 C C . GLN A 1 66 ? 18.519 7.083 7.564 1.00 90.06 66 GLN A C 1
ATOM 481 O O . GLN A 1 66 ? 18.621 7.566 6.436 1.00 90.06 66 GLN A O 1
ATOM 486 N N . GLU A 1 67 ? 19.231 6.042 7.971 1.00 89.50 67 GLU A N 1
ATOM 487 C CA . GLU A 1 67 ? 20.044 5.261 7.049 1.00 89.50 67 GLU A CA 1
ATOM 488 C C . GLU A 1 67 ? 19.166 4.396 6.136 1.00 89.50 67 GLU A C 1
ATOM 490 O O . GLU A 1 67 ? 18.221 3.724 6.564 1.00 89.50 67 GLU A O 1
ATOM 495 N N . ALA A 1 68 ? 19.493 4.397 4.850 1.00 90.00 68 ALA A N 1
ATOM 496 C CA . ALA A 1 68 ? 18.823 3.593 3.849 1.00 90.00 68 ALA A CA 1
ATOM 497 C C . ALA A 1 68 ? 19.841 2.873 2.971 1.00 90.00 68 ALA A C 1
ATOM 499 O O . ALA A 1 68 ? 20.770 3.494 2.462 1.00 90.00 68 ALA A O 1
ATOM 500 N N . SER A 1 69 ? 19.619 1.574 2.768 1.00 91.75 69 SER A N 1
ATOM 501 C CA . SER A 1 69 ? 20.349 0.768 1.793 1.00 91.75 69 SER A CA 1
ATOM 502 C C . SER A 1 69 ? 19.459 0.456 0.593 1.00 91.75 69 SER A C 1
ATOM 504 O O . SER A 1 69 ? 18.285 0.120 0.760 1.00 91.75 69 SER A O 1
ATOM 506 N N . PHE A 1 70 ? 20.038 0.562 -0.595 1.00 93.88 70 PHE A N 1
ATOM 507 C CA . PHE A 1 70 ? 19.411 0.380 -1.898 1.00 93.88 70 PHE A CA 1
ATOM 508 C C . PHE A 1 70 ? 20.210 -0.644 -2.704 1.00 93.88 70 PHE A C 1
ATOM 510 O O . PHE A 1 70 ? 21.430 -0.740 -2.546 1.00 93.88 70 PHE A O 1
ATOM 517 N N . ALA A 1 71 ? 19.519 -1.397 -3.554 1.00 95.19 71 ALA A N 1
ATOM 518 C CA . ALA A 1 71 ? 20.153 -2.290 -4.511 1.00 95.19 71 ALA A CA 1
ATOM 519 C C . ALA A 1 71 ? 20.485 -1.485 -5.771 1.00 95.19 71 ALA A C 1
ATOM 521 O O . ALA A 1 71 ? 19.586 -0.902 -6.377 1.00 95.19 71 ALA A O 1
ATOM 522 N N . VAL A 1 72 ? 21.756 -1.458 -6.169 1.00 96.12 72 VAL A N 1
ATOM 523 C CA . VAL A 1 72 ? 22.234 -0.788 -7.387 1.00 96.12 72 VAL A CA 1
ATOM 524 C C . VAL A 1 72 ? 23.124 -1.716 -8.224 1.00 96.12 72 VAL A C 1
ATOM 526 O O . VAL A 1 72 ? 23.801 -2.588 -7.666 1.00 96.12 72 VAL A O 1
ATOM 529 N N . PRO A 1 73 ? 23.171 -1.547 -9.557 1.00 95.69 73 PRO A N 1
ATOM 530 C CA . PRO A 1 73 ? 24.086 -2.305 -10.405 1.00 95.69 73 PRO A CA 1
ATOM 531 C C . PRO A 1 73 ? 25.557 -2.026 -10.055 1.00 95.69 73 PRO A C 1
ATOM 533 O O . PRO A 1 73 ? 25.965 -0.868 -9.899 1.00 95.69 73 PRO A O 1
ATOM 536 N N . THR A 1 74 ? 26.361 -3.088 -9.941 1.00 94.75 74 THR A N 1
ATOM 537 C CA . THR A 1 74 ? 27.829 -2.993 -9.854 1.00 94.75 74 THR A CA 1
ATOM 538 C C . THR A 1 74 ? 28.407 -2.519 -11.183 1.00 94.75 74 THR A C 1
ATOM 540 O O . THR A 1 74 ? 27.737 -2.586 -12.203 1.00 94.75 74 THR A O 1
ATOM 543 N N . VAL A 1 75 ? 29.671 -2.090 -11.193 1.00 93.69 75 VAL A N 1
ATOM 544 C CA . VAL A 1 75 ? 30.382 -1.725 -12.436 1.00 93.69 75 VAL A CA 1
ATOM 545 C C . VAL A 1 75 ? 30.322 -2.846 -13.476 1.00 93.69 75 VAL A C 1
ATOM 547 O O . VAL A 1 75 ? 29.992 -2.597 -14.621 1.00 93.69 75 VAL A O 1
ATOM 550 N N . GLU A 1 76 ? 30.555 -4.089 -13.060 1.00 91.88 76 GLU A N 1
ATOM 551 C CA . GLU A 1 76 ? 30.445 -5.267 -13.929 1.00 91.88 76 GLU A CA 1
ATOM 552 C C . GLU A 1 76 ? 29.018 -5.462 -14.463 1.00 91.88 76 GLU A C 1
ATOM 554 O O . GLU A 1 76 ? 28.821 -5.702 -15.648 1.00 91.88 76 GLU A O 1
ATOM 559 N N . GLY A 1 77 ? 28.009 -5.279 -13.605 1.00 91.75 77 GLY A N 1
ATOM 560 C CA . GLY A 1 77 ? 26.603 -5.374 -13.994 1.00 91.75 77 GLY A CA 1
ATOM 561 C C . GLY A 1 77 ? 26.100 -4.223 -14.873 1.00 91.75 77 GLY A C 1
ATOM 562 O O . GLY A 1 77 ? 25.024 -4.351 -15.442 1.00 91.75 77 GLY A O 1
ATOM 563 N N . ARG A 1 78 ? 26.845 -3.116 -14.995 1.00 93.25 78 ARG A N 1
ATOM 564 C CA . ARG A 1 78 ? 26.550 -1.975 -15.884 1.00 93.25 78 ARG A CA 1
ATOM 565 C C . ARG A 1 78 ? 27.153 -2.206 -17.270 1.00 93.25 78 ARG A C 1
ATOM 567 O O . ARG A 1 78 ? 27.945 -1.404 -17.755 1.00 93.25 78 ARG A O 1
ATOM 574 N N . GLY A 1 79 ? 26.838 -3.348 -17.862 1.00 89.81 79 GLY A N 1
ATOM 575 C CA . GLY A 1 79 ? 27.302 -3.710 -19.190 1.00 89.81 79 GLY A CA 1
ATOM 576 C C . GLY A 1 79 ? 26.611 -4.959 -19.700 1.00 89.81 79 GLY A C 1
ATOM 577 O O . GLY A 1 79 ? 26.245 -5.847 -18.921 1.00 89.81 79 GLY A O 1
ATOM 578 N N . PHE A 1 80 ? 26.442 -5.022 -21.013 1.00 87.06 80 PHE A N 1
ATOM 579 C CA . PHE A 1 80 ? 25.788 -6.115 -21.708 1.00 87.06 80 PHE A CA 1
ATOM 580 C C . PHE A 1 80 ? 26.499 -7.439 -21.408 1.00 87.06 80 PHE A C 1
ATOM 582 O O . PHE A 1 80 ? 27.720 -7.533 -21.514 1.00 87.06 80 PHE A O 1
ATOM 589 N N . PHE A 1 81 ? 25.766 -8.446 -20.943 1.00 86.44 81 PHE A N 1
ATOM 590 C CA . PHE A 1 81 ? 26.311 -9.727 -20.479 1.00 86.44 81 PHE A CA 1
ATOM 591 C C . PHE A 1 81 ? 27.377 -9.621 -19.373 1.00 86.44 81 PHE A C 1
ATOM 593 O O . PHE A 1 81 ? 28.213 -10.506 -19.215 1.00 86.44 81 PHE A O 1
ATOM 600 N N . GLY A 1 82 ? 27.320 -8.572 -18.542 1.00 88.50 82 GLY A N 1
ATOM 601 C CA . GLY A 1 82 ? 28.265 -8.379 -17.435 1.00 88.50 82 GLY A CA 1
ATOM 602 C C . GLY A 1 82 ? 29.615 -7.812 -17.877 1.00 88.50 82 GLY A C 1
ATOM 603 O O . GLY A 1 82 ? 30.579 -7.833 -17.117 1.00 88.50 82 GLY A O 1
ATOM 604 N N . SER A 1 83 ? 29.686 -7.285 -19.099 1.00 90.69 83 SER A N 1
ATOM 605 C CA . SER A 1 83 ? 30.903 -6.732 -19.694 1.00 90.69 83 SER A CA 1
ATOM 606 C C . SER A 1 83 ? 31.336 -5.378 -19.122 1.00 90.69 83 SER A C 1
ATOM 608 O O . SER A 1 83 ? 32.360 -4.840 -19.536 1.00 90.69 83 SER A O 1
ATOM 610 N N . GLY A 1 84 ? 30.611 -4.805 -18.155 1.00 92.38 84 GLY A N 1
ATOM 611 C CA . GLY A 1 84 ? 30.809 -3.416 -17.726 1.00 92.38 84 GLY A CA 1
ATOM 612 C C . GLY A 1 84 ? 32.209 -3.102 -17.186 1.00 92.38 84 GLY A C 1
ATOM 613 O O . GLY A 1 84 ? 32.649 -1.959 -17.254 1.00 92.38 84 GLY A O 1
ATOM 614 N N . ALA A 1 85 ? 32.943 -4.102 -16.687 1.00 92.88 85 ALA A N 1
ATOM 615 C CA . ALA A 1 85 ? 34.340 -3.938 -16.269 1.00 92.88 85 ALA A CA 1
ATOM 616 C C . ALA A 1 85 ? 35.370 -4.401 -17.317 1.00 92.88 85 ALA A C 1
ATOM 618 O O . ALA A 1 85 ? 36.540 -4.030 -17.245 1.00 92.88 85 ALA A O 1
ATOM 619 N N . THR A 1 86 ? 34.950 -5.229 -18.269 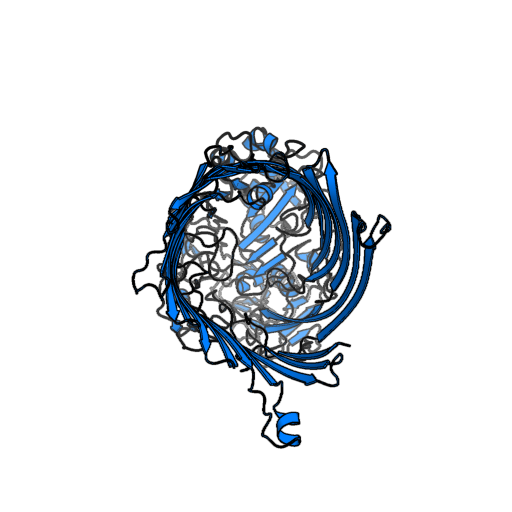1.00 91.00 86 THR A N 1
ATOM 620 C CA . THR A 1 86 ? 35.840 -5.931 -19.200 1.00 91.00 86 THR A CA 1
ATOM 621 C C . THR A 1 86 ? 35.781 -5.393 -20.627 1.00 91.00 86 THR A C 1
ATOM 623 O O . THR A 1 86 ? 36.597 -5.796 -21.450 1.00 91.00 86 THR A O 1
ATOM 626 N N . GLY A 1 87 ? 34.801 -4.545 -20.938 1.00 87.25 87 GLY A N 1
ATOM 627 C CA . GLY A 1 87 ? 34.388 -4.294 -22.314 1.00 87.25 87 GLY A CA 1
ATOM 628 C C . GLY A 1 87 ? 33.692 -5.514 -22.925 1.00 87.25 87 GLY A C 1
ATOM 629 O O . GLY A 1 87 ? 33.752 -6.627 -22.380 1.00 87.25 87 GLY A O 1
ATOM 630 N N . LEU A 1 88 ? 32.995 -5.302 -24.040 1.00 84.81 88 LEU A N 1
ATOM 631 C CA . LEU A 1 88 ? 32.282 -6.348 -24.765 1.00 84.81 88 LEU A CA 1
ATOM 632 C C . LEU A 1 88 ? 33.129 -6.800 -25.956 1.00 84.81 88 LEU A C 1
ATOM 634 O O . LEU A 1 88 ? 33.446 -6.002 -26.830 1.00 84.81 88 LEU A O 1
ATOM 638 N N . PHE A 1 89 ? 33.492 -8.078 -26.010 1.00 80.06 89 PHE A N 1
ATOM 639 C CA . PHE A 1 89 ? 34.089 -8.670 -27.207 1.00 80.06 89 PHE A CA 1
ATOM 640 C C . PHE A 1 89 ? 33.102 -9.662 -27.818 1.00 80.06 89 PHE A C 1
ATOM 642 O O . PHE A 1 89 ? 32.435 -10.417 -27.104 1.00 80.06 89 PHE A O 1
ATOM 649 N N . ILE A 1 90 ? 32.991 -9.644 -29.143 1.00 71.00 90 ILE A N 1
ATOM 650 C CA . ILE A 1 90 ? 32.072 -10.493 -29.898 1.00 71.00 90 ILE A CA 1
ATOM 651 C C . ILE A 1 90 ? 32.908 -11.379 -30.821 1.00 71.00 90 ILE A C 1
ATOM 653 O O . ILE A 1 90 ? 33.576 -10.857 -31.720 1.00 71.00 90 ILE A O 1
ATOM 657 N N . PRO A 1 91 ? 32.876 -12.710 -30.636 1.00 69.19 91 PRO A N 1
ATOM 658 C CA . PRO A 1 91 ? 33.588 -13.628 -31.512 1.00 69.19 91 PRO A CA 1
ATOM 659 C C . PRO A 1 91 ? 33.123 -13.522 -32.977 1.00 69.19 91 PRO A C 1
ATOM 661 O O . PRO A 1 91 ? 31.962 -13.176 -33.230 1.00 69.19 91 PRO A O 1
ATOM 664 N N . PRO A 1 92 ? 33.987 -13.878 -33.947 1.00 67.44 92 PRO A N 1
ATOM 665 C CA . PRO A 1 92 ? 33.604 -13.998 -35.351 1.00 67.44 92 PRO A CA 1
ATOM 666 C C . PRO A 1 92 ? 32.355 -14.864 -35.573 1.00 67.44 92 PRO A C 1
ATOM 668 O O . PRO A 1 92 ? 32.217 -15.935 -34.977 1.00 67.44 92 PRO A O 1
ATOM 671 N N . GLY A 1 93 ? 31.475 -14.440 -36.484 1.00 60.53 93 GLY A N 1
ATOM 672 C CA . GLY A 1 93 ? 30.310 -15.220 -36.925 1.00 60.53 93 GLY A CA 1
ATOM 673 C C . GLY A 1 93 ? 29.078 -15.167 -36.010 1.00 60.53 93 GLY A C 1
ATOM 674 O O . GLY A 1 93 ? 28.132 -15.917 -36.243 1.00 60.53 93 GLY A O 1
ATOM 675 N N . ILE A 1 94 ? 29.065 -14.290 -35.002 1.00 59.34 94 ILE A N 1
ATOM 676 C CA . ILE A 1 94 ? 27.926 -14.058 -34.096 1.00 59.34 94 ILE A CA 1
ATOM 677 C C . ILE A 1 94 ? 27.411 -12.623 -34.315 1.00 59.34 94 ILE A C 1
ATOM 679 O O . ILE A 1 94 ? 28.222 -11.713 -34.426 1.00 59.34 94 ILE A O 1
ATOM 683 N N . PHE A 1 95 ? 26.090 -12.412 -34.395 1.00 56.72 95 PHE A N 1
ATOM 684 C CA . PHE A 1 95 ? 25.452 -11.091 -34.576 1.00 56.72 95 PHE A CA 1
ATOM 685 C C . PHE A 1 95 ? 26.086 -10.217 -35.688 1.00 56.72 95 PHE A C 1
ATOM 687 O O . PHE A 1 95 ? 26.563 -9.116 -35.436 1.00 56.72 95 PHE A O 1
ATOM 694 N N . ASN A 1 96 ? 26.143 -10.731 -36.923 1.00 55.28 96 ASN A N 1
ATOM 695 C CA . ASN A 1 96 ? 26.663 -10.038 -38.120 1.00 55.28 96 ASN A CA 1
ATOM 696 C C . ASN A 1 96 ? 28.173 -9.686 -38.161 1.00 55.28 96 ASN A C 1
ATOM 698 O O . ASN A 1 96 ? 28.628 -9.093 -39.143 1.00 55.28 96 ASN A O 1
ATOM 702 N N . THR A 1 97 ? 29.008 -10.127 -37.210 1.00 53.88 97 THR A N 1
ATOM 703 C CA . THR A 1 97 ? 30.434 -9.716 -37.108 1.00 53.88 97 THR A CA 1
ATOM 704 C C . THR A 1 97 ? 31.411 -10.208 -38.200 1.00 53.88 97 THR A C 1
ATOM 706 O O . THR A 1 97 ? 32.606 -9.916 -38.125 1.00 53.88 97 THR A O 1
ATOM 709 N N . ARG A 1 98 ? 30.959 -10.884 -39.272 1.00 55.84 98 ARG A N 1
ATOM 710 C CA . ARG A 1 98 ? 31.815 -11.538 -40.304 1.00 55.84 98 ARG A CA 1
ATOM 711 C C . ARG A 1 98 ? 32.938 -12.403 -39.671 1.00 55.84 98 ARG A C 1
ATOM 713 O O . ARG A 1 98 ? 32.860 -12.780 -38.506 1.00 55.84 98 ARG A O 1
ATOM 720 N N . ASP A 1 99 ? 33.965 -12.769 -40.441 1.00 57.56 99 ASP A N 1
ATOM 721 C CA . ASP A 1 99 ? 35.026 -13.713 -40.037 1.00 57.56 99 ASP A CA 1
ATOM 722 C C . ASP A 1 99 ? 36.059 -13.153 -39.026 1.00 57.56 99 ASP A C 1
ATOM 724 O O . ASP A 1 99 ? 37.003 -13.860 -38.678 1.00 57.56 99 ASP A O 1
ATOM 728 N N . THR A 1 100 ? 35.920 -11.908 -38.545 1.00 61.81 100 THR A N 1
ATOM 729 C CA . THR A 1 100 ? 36.979 -11.200 -37.788 1.00 61.81 100 THR A CA 1
ATOM 730 C C . THR A 1 100 ? 36.623 -10.797 -36.351 1.00 61.81 100 THR A C 1
ATOM 732 O O . THR A 1 100 ? 37.522 -10.397 -35.619 1.00 61.81 100 THR A O 1
ATOM 735 N N . GLY A 1 101 ? 35.361 -10.931 -35.919 1.00 69.25 101 GLY A N 1
ATOM 736 C CA . GLY A 1 101 ? 34.922 -10.511 -34.577 1.00 69.25 101 GLY A CA 1
ATOM 737 C C . GLY A 1 101 ? 34.838 -8.985 -34.426 1.00 69.25 101 GLY A C 1
ATOM 738 O O . GLY A 1 101 ? 35.108 -8.251 -35.381 1.00 69.25 101 GLY A O 1
ATOM 739 N N . ALA A 1 102 ? 34.418 -8.505 -33.251 1.00 72.88 102 ALA A N 1
ATOM 740 C CA . ALA A 1 102 ? 34.280 -7.073 -32.960 1.00 72.88 102 ALA A CA 1
ATOM 741 C C . ALA A 1 102 ? 34.606 -6.727 -31.498 1.00 72.88 102 ALA A C 1
ATOM 743 O O . ALA A 1 102 ? 34.299 -7.494 -30.580 1.00 72.88 102 ALA A O 1
ATOM 744 N N . LEU A 1 103 ? 35.190 -5.543 -31.301 1.00 80.12 103 LEU A N 1
ATOM 745 C CA . LEU A 1 103 ? 35.309 -4.890 -29.999 1.00 80.12 103 LEU A CA 1
ATOM 746 C C . LEU A 1 103 ? 34.126 -3.945 -29.828 1.00 80.12 103 LEU A C 1
ATOM 748 O O . LEU A 1 103 ? 33.747 -3.242 -30.760 1.00 80.12 103 LEU A O 1
ATOM 752 N N . ALA A 1 104 ? 33.539 -3.908 -28.645 1.00 78.31 104 ALA A N 1
ATOM 753 C CA . ALA A 1 104 ? 32.399 -3.059 -28.374 1.00 78.31 104 ALA A CA 1
ATOM 754 C C . ALA A 1 104 ? 32.475 -2.460 -26.975 1.00 78.31 104 ALA A C 1
ATOM 756 O O . ALA A 1 104 ? 32.988 -3.065 -26.023 1.00 78.31 104 ALA A O 1
ATOM 757 N N . PHE A 1 105 ? 31.922 -1.256 -26.856 1.00 86.25 105 PHE A N 1
ATOM 758 C CA . PHE A 1 105 ? 31.648 -0.697 -25.545 1.00 86.25 105 PHE A CA 1
ATOM 759 C C . PHE A 1 105 ? 30.615 -1.577 -24.830 1.00 86.25 105 PHE A C 1
ATOM 761 O O . PHE A 1 105 ? 29.749 -2.186 -25.468 1.00 86.25 105 PHE A O 1
ATOM 768 N N . PRO A 1 106 ? 30.696 -1.678 -23.497 1.00 88.38 106 PRO A N 1
ATOM 769 C CA . PRO A 1 106 ? 29.801 -2.533 -22.728 1.00 88.38 106 PRO A CA 1
ATOM 770 C C . PRO A 1 106 ? 28.347 -2.042 -22.742 1.00 88.38 106 PRO A C 1
ATOM 772 O O . PRO A 1 106 ? 27.444 -2.787 -22.361 1.00 88.38 106 PRO A O 1
ATOM 775 N N . THR A 1 107 ? 28.115 -0.798 -23.143 1.00 86.50 107 THR A N 1
ATOM 776 C CA . THR A 1 107 ? 26.844 -0.081 -23.065 1.00 86.50 107 THR A CA 1
ATOM 777 C C . THR A 1 107 ? 26.650 0.775 -24.317 1.00 86.50 107 THR A C 1
ATOM 779 O O . THR A 1 107 ? 27.615 1.241 -24.923 1.00 86.50 107 THR A O 1
ATOM 782 N N . ALA A 1 108 ? 25.393 0.957 -24.717 1.00 81.38 108 ALA A N 1
ATOM 783 C CA . ALA A 1 108 ? 24.985 1.963 -25.693 1.00 81.38 108 ALA A CA 1
ATOM 784 C C . ALA A 1 108 ? 24.829 3.341 -25.023 1.00 81.38 108 ALA A C 1
ATOM 786 O O . ALA A 1 108 ? 24.739 3.429 -23.794 1.00 81.38 108 ALA A O 1
ATOM 787 N N . GLU A 1 109 ? 24.739 4.403 -25.829 1.00 78.31 109 GLU A N 1
ATOM 788 C CA . GLU A 1 109 ? 24.599 5.792 -25.359 1.00 78.31 109 GLU A CA 1
ATOM 789 C C . GLU A 1 109 ? 23.457 5.962 -24.335 1.00 78.31 109 GLU A C 1
ATOM 791 O O . GLU A 1 109 ? 23.688 6.416 -23.206 1.00 78.31 109 GLU A O 1
ATOM 796 N N . ASP A 1 110 ? 22.258 5.486 -24.688 1.00 78.12 110 ASP A N 1
ATOM 797 C CA . ASP A 1 110 ? 21.069 5.451 -23.826 1.00 78.12 110 ASP A CA 1
ATOM 798 C C . ASP A 1 110 ? 21.300 4.656 -22.537 1.00 78.12 110 ASP A C 1
ATOM 800 O O . ASP A 1 110 ? 20.867 5.053 -21.450 1.00 78.12 110 ASP A O 1
ATOM 804 N N . GLY A 1 111 ? 21.991 3.519 -22.645 1.00 86.06 111 GLY A N 1
ATOM 805 C CA . GLY A 1 111 ? 22.282 2.643 -21.516 1.00 86.06 111 GLY A CA 1
ATOM 806 C C . GLY A 1 111 ? 23.208 3.296 -20.499 1.00 86.06 111 GLY A C 1
ATOM 807 O O . GLY A 1 111 ? 22.955 3.235 -19.291 1.00 86.06 111 GLY A O 1
ATOM 808 N N . ASP A 1 112 ? 24.232 4.000 -20.971 1.00 89.94 112 ASP A N 1
ATOM 809 C CA . ASP A 1 112 ? 25.091 4.819 -20.120 1.00 89.94 112 ASP A CA 1
ATOM 810 C C . ASP A 1 112 ? 24.315 5.966 -19.467 1.00 89.94 112 ASP A C 1
ATOM 812 O O . ASP A 1 112 ? 24.520 6.256 -18.283 1.00 89.94 112 ASP A O 1
ATOM 816 N N . ALA A 1 113 ? 23.365 6.584 -20.176 1.00 88.81 113 ALA A N 1
ATOM 817 C CA . ALA A 1 113 ? 22.535 7.639 -19.607 1.00 88.81 113 ALA A CA 1
ATOM 818 C C . ALA A 1 113 ? 21.599 7.088 -18.515 1.00 88.81 113 ALA A C 1
ATOM 820 O O . ALA A 1 113 ? 21.453 7.699 -17.452 1.00 88.81 113 ALA A O 1
ATOM 821 N N . ILE A 1 114 ? 21.043 5.887 -18.708 1.00 91.44 114 ILE A N 1
ATOM 822 C CA . ILE A 1 114 ? 20.257 5.165 -17.697 1.00 91.44 114 ILE A CA 1
ATOM 823 C C . ILE A 1 114 ? 21.117 4.856 -16.471 1.00 91.44 114 ILE A C 1
ATOM 825 O O . ILE A 1 114 ? 20.723 5.161 -15.343 1.00 91.44 114 ILE A O 1
ATOM 829 N N . PHE A 1 115 ? 22.304 4.274 -16.653 1.00 94.81 115 PHE A N 1
ATOM 830 C CA . PHE A 1 115 ? 23.175 3.918 -15.533 1.00 94.81 115 PHE A CA 1
ATOM 831 C C . PHE A 1 115 ? 23.786 5.135 -14.831 1.00 94.81 115 PHE A C 1
ATOM 833 O O . PHE A 1 115 ? 24.050 5.059 -13.629 1.00 94.81 115 PHE A O 1
ATOM 840 N N . SER A 1 116 ? 23.930 6.270 -15.516 1.00 93.94 116 SER A N 1
ATOM 841 C CA . SER A 1 116 ? 24.330 7.557 -14.926 1.00 93.94 116 SER A CA 1
ATOM 842 C C . SER A 1 116 ? 23.327 8.078 -13.885 1.00 93.94 116 SER A C 1
ATOM 844 O O . SER A 1 116 ? 23.696 8.855 -13.003 1.00 93.94 116 SER A O 1
ATOM 846 N N . LEU A 1 117 ? 22.063 7.637 -13.935 1.00 94.12 117 LEU A N 1
ATOM 847 C CA . LEU A 1 117 ? 21.053 7.944 -12.913 1.00 94.12 117 LEU A CA 1
ATOM 848 C C . LEU A 1 117 ? 21.220 7.098 -11.637 1.00 94.12 117 LEU A C 1
ATOM 850 O O . LEU A 1 117 ? 20.715 7.471 -10.575 1.00 94.12 117 LEU A O 1
ATOM 854 N N . PHE A 1 118 ? 21.919 5.962 -11.718 1.00 95.31 118 PHE A N 1
ATOM 855 C CA . PHE A 1 118 ? 22.170 5.085 -10.577 1.00 95.31 118 PHE A CA 1
ATOM 856 C C . PHE A 1 118 ? 23.495 5.440 -9.893 1.00 95.31 118 PHE A C 1
ATOM 858 O O . PHE A 1 118 ? 24.548 5.397 -10.538 1.00 95.31 118 PHE A O 1
ATOM 865 N N . PRO A 1 119 ? 23.515 5.653 -8.566 1.00 94.62 119 PRO A N 1
ATOM 866 C CA . PRO A 1 119 ? 24.771 5.778 -7.843 1.00 94.62 119 PRO A CA 1
ATOM 867 C C . PRO A 1 119 ? 25.530 4.446 -7.847 1.00 94.62 119 PRO A C 1
ATOM 869 O O . PRO A 1 119 ? 24.938 3.362 -7.873 1.00 94.62 119 PRO A O 1
ATOM 872 N N . PHE A 1 120 ? 26.856 4.519 -7.815 1.00 94.31 120 PHE A N 1
ATOM 873 C CA . PHE A 1 120 ? 27.704 3.337 -7.683 1.00 94.31 120 PHE A CA 1
ATOM 874 C C . PHE A 1 120 ? 27.612 2.749 -6.257 1.00 94.31 120 PHE A C 1
ATOM 876 O O . PHE A 1 120 ? 27.430 3.503 -5.295 1.00 94.31 120 PHE A O 1
ATOM 883 N N . PRO A 1 121 ? 27.743 1.416 -6.087 1.00 94.44 121 PRO A N 1
ATOM 884 C CA . PRO A 1 121 ? 27.748 0.793 -4.765 1.00 94.44 121 PRO A CA 1
ATOM 885 C C . PRO A 1 121 ? 28.859 1.357 -3.867 1.00 94.44 121 PRO A C 1
ATOM 887 O O . PRO A 1 121 ? 29.969 1.616 -4.329 1.00 94.44 121 PRO A O 1
ATOM 890 N N . ASN A 1 122 ? 28.584 1.495 -2.569 1.00 93.56 122 ASN A N 1
ATOM 891 C CA . ASN A 1 122 ? 29.539 2.028 -1.585 1.00 93.56 122 ASN A CA 1
ATOM 892 C C . 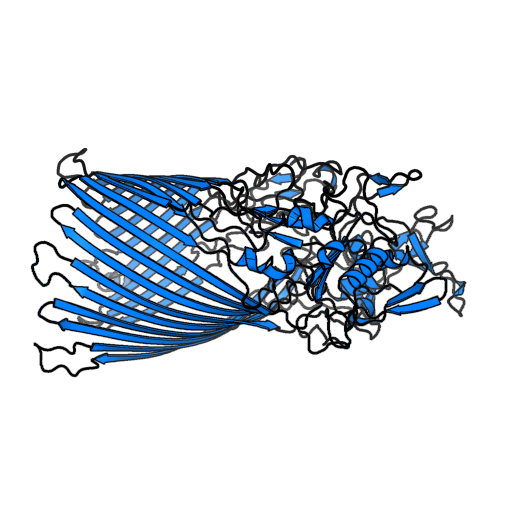ASN A 1 122 ? 29.633 1.193 -0.293 1.00 93.56 122 ASN A C 1
ATOM 894 O O . ASN A 1 122 ? 30.385 1.546 0.615 1.00 93.56 122 ASN A O 1
ATOM 898 N N . ASN A 1 123 ? 28.881 0.090 -0.188 1.00 92.00 123 ASN A N 1
ATOM 899 C CA . ASN A 1 123 ? 28.839 -0.743 1.013 1.00 92.00 123 ASN A CA 1
ATOM 900 C C . ASN A 1 123 ? 28.791 -2.247 0.674 1.00 92.00 123 ASN A C 1
ATOM 902 O O . ASN A 1 123 ? 27.752 -2.881 0.823 1.00 92.00 123 ASN A O 1
ATOM 906 N N . PRO A 1 124 ? 29.903 -2.877 0.264 1.00 88.06 124 PRO A N 1
ATOM 907 C CA . PRO A 1 124 ? 29.902 -4.277 -0.182 1.00 88.06 124 PRO A CA 1
ATOM 908 C C . PRO A 1 124 ? 29.492 -5.298 0.898 1.00 88.06 124 PRO A C 1
ATOM 910 O O . PRO A 1 124 ? 29.211 -6.448 0.578 1.00 88.06 124 PRO A O 1
ATOM 913 N N . GLN A 1 125 ? 29.465 -4.896 2.174 1.00 88.31 125 GLN A N 1
ATOM 914 C CA . GLN A 1 125 ? 29.011 -5.719 3.306 1.00 88.31 125 GLN A CA 1
ATOM 915 C C . GLN A 1 125 ? 27.534 -5.475 3.670 1.00 88.31 125 GLN A C 1
ATOM 917 O O . GLN A 1 125 ? 27.045 -5.981 4.683 1.00 88.31 125 GLN A O 1
ATOM 922 N N . GLY A 1 126 ? 26.832 -4.663 2.878 1.00 87.94 126 GLY A N 1
ATOM 923 C CA . GLY A 1 126 ? 25.432 -4.331 3.076 1.00 87.94 126 GLY A CA 1
ATOM 924 C C . GLY A 1 126 ? 24.471 -5.469 2.732 1.00 87.94 126 GLY A C 1
ATOM 925 O O . GLY A 1 126 ? 24.866 -6.578 2.373 1.00 87.94 126 GLY A O 1
ATOM 926 N N . VAL A 1 127 ? 23.172 -5.191 2.857 1.00 87.00 127 VAL A N 1
ATOM 927 C CA . VAL A 1 127 ? 22.104 -6.201 2.713 1.00 87.00 127 VAL A CA 1
ATOM 928 C C . VAL A 1 127 ? 21.995 -6.801 1.307 1.00 87.00 127 VAL A C 1
ATOM 930 O O . VAL A 1 127 ? 21.486 -7.908 1.176 1.00 87.00 127 VAL A O 1
ATOM 933 N N . TYR A 1 128 ? 22.519 -6.117 0.285 1.00 92.12 128 TYR A N 1
ATOM 934 C CA . TYR A 1 128 ? 22.562 -6.581 -1.106 1.00 92.12 128 TYR A CA 1
ATOM 935 C C . TYR A 1 128 ? 23.985 -6.981 -1.543 1.00 92.12 128 TYR A C 1
ATOM 937 O O . TYR A 1 128 ? 24.281 -7.045 -2.735 1.00 92.12 128 TYR A O 1
ATOM 945 N N . GLY A 1 129 ? 24.904 -7.203 -0.593 1.00 91.06 129 GLY A N 1
ATOM 946 C CA . GLY A 1 129 ? 26.303 -7.524 -0.882 1.00 91.06 129 GLY A CA 1
ATOM 947 C C . GLY A 1 129 ? 26.988 -6.434 -1.712 1.00 91.06 129 GLY A C 1
ATOM 948 O O . GLY A 1 129 ? 26.847 -5.242 -1.420 1.00 91.06 129 GLY A O 1
ATOM 949 N N . ALA A 1 130 ? 27.689 -6.837 -2.777 1.00 92.12 130 ALA A N 1
ATOM 950 C CA . ALA A 1 130 ? 28.398 -5.935 -3.692 1.00 92.12 130 ALA A CA 1
ATOM 951 C C . ALA A 1 130 ? 27.487 -4.906 -4.392 1.00 92.12 130 ALA A C 1
ATOM 953 O O . ALA A 1 130 ? 27.973 -3.872 -4.841 1.00 92.12 130 ALA A O 1
ATOM 954 N N . ASN A 1 131 ? 26.175 -5.153 -4.441 1.00 94.94 131 ASN A N 1
ATOM 955 C CA . ASN A 1 131 ? 25.174 -4.264 -5.029 1.00 94.94 131 ASN A CA 1
ATOM 956 C C . ASN A 1 131 ? 24.608 -3.234 -4.038 1.00 94.94 131 ASN A C 1
ATOM 958 O O . ASN A 1 131 ? 23.632 -2.560 -4.355 1.00 94.94 131 ASN A O 1
ATOM 962 N N . THR A 1 132 ? 25.156 -3.106 -2.827 1.00 94.62 132 THR A N 1
ATOM 963 C CA . THR A 1 132 ? 24.583 -2.186 -1.833 1.00 94.62 132 THR A CA 1
ATOM 964 C C . THR A 1 132 ? 25.109 -0.759 -2.002 1.00 94.62 132 THR A C 1
ATOM 966 O O . THR A 1 132 ? 26.310 -0.491 -1.879 1.00 94.62 132 THR A O 1
ATOM 969 N N . PHE A 1 133 ? 24.176 0.177 -2.165 1.00 94.19 133 PHE A N 1
ATOM 970 C CA . PHE A 1 133 ? 24.390 1.604 -1.954 1.00 94.19 133 PHE A CA 1
ATOM 971 C C . PHE A 1 133 ? 23.695 2.059 -0.668 1.00 94.19 133 PHE A C 1
ATOM 973 O O . PHE A 1 133 ? 22.487 1.882 -0.512 1.00 94.19 133 PHE A O 1
ATOM 980 N N . THR A 1 134 ? 24.445 2.649 0.256 1.00 93.00 134 THR A N 1
ATOM 981 C CA . THR A 1 134 ? 23.949 3.157 1.536 1.00 93.00 134 THR A CA 1
ATOM 982 C C . THR A 1 134 ? 24.100 4.676 1.600 1.00 93.00 134 THR A C 1
ATOM 984 O O . THR A 1 134 ? 25.160 5.223 1.295 1.00 93.00 134 THR A O 1
ATOM 987 N N . GLN A 1 135 ? 23.045 5.359 2.043 1.00 91.00 135 GLN A N 1
ATOM 988 C CA . GLN A 1 135 ? 23.039 6.807 2.258 1.00 91.00 135 GLN A CA 1
ATOM 989 C C . GLN A 1 135 ? 22.210 7.206 3.481 1.00 91.00 135 GLN A C 1
ATOM 991 O O . GLN A 1 135 ? 21.344 6.456 3.942 1.00 91.00 135 GLN A O 1
ATOM 996 N N . VAL A 1 136 ? 22.468 8.409 3.996 1.00 91.38 136 VAL A N 1
ATOM 997 C CA . VAL A 1 136 ? 21.752 8.987 5.137 1.00 91.38 136 VAL A CA 1
ATOM 998 C C . VAL A 1 136 ? 20.739 10.006 4.626 1.00 91.38 136 VAL A C 1
ATOM 1000 O O . VAL A 1 136 ? 21.098 11.029 4.052 1.00 91.38 136 VAL A O 1
ATOM 1003 N N . LEU A 1 137 ? 19.458 9.736 4.858 1.00 91.75 137 LEU A N 1
ATOM 1004 C CA . LEU A 1 137 ? 18.343 10.505 4.314 1.00 91.75 137 LEU A CA 1
ATOM 1005 C C . LEU A 1 137 ? 17.651 11.345 5.396 1.00 91.75 137 LEU A C 1
ATOM 1007 O O . LEU A 1 137 ? 17.592 10.945 6.564 1.00 91.75 137 LEU A O 1
ATOM 1011 N N . PRO A 1 138 ? 17.086 12.512 5.045 1.00 91.88 138 PRO A N 1
ATOM 1012 C CA . PRO A 1 138 ? 16.426 13.372 6.016 1.00 91.88 138 PRO A CA 1
ATOM 1013 C C . PRO A 1 138 ? 15.077 12.780 6.458 1.00 91.88 138 PRO A C 1
ATOM 1015 O O . PRO A 1 138 ? 14.203 12.506 5.641 1.00 91.88 138 PRO A O 1
ATOM 1018 N N . ALA A 1 139 ? 14.869 12.667 7.772 1.00 93.75 139 ALA A N 1
ATOM 1019 C CA . ALA A 1 139 ? 13.651 12.136 8.403 1.00 93.75 139 ALA A CA 1
ATOM 1020 C C . ALA A 1 139 ? 12.974 13.138 9.365 1.00 93.75 139 ALA A C 1
ATOM 1022 O O . ALA A 1 139 ? 12.096 12.777 10.159 1.00 93.75 139 ALA A O 1
ATOM 1023 N N . SER A 1 140 ? 13.398 14.402 9.306 1.00 94.94 140 SER A N 1
ATOM 1024 C CA . SER A 1 140 ? 12.918 15.499 10.149 1.00 94.94 140 SER A CA 1
ATOM 1025 C C . SER A 1 140 ? 11.437 15.827 9.932 1.00 94.94 140 SER A C 1
ATOM 1027 O O . SER A 1 140 ? 10.842 15.531 8.896 1.00 94.94 140 SER A O 1
ATOM 1029 N N . GLY A 1 141 ? 10.822 16.484 10.912 1.00 95.12 141 GLY A N 1
ATOM 1030 C CA . GLY A 1 141 ? 9.431 16.912 10.837 1.00 95.12 141 GLY A CA 1
ATOM 1031 C C . GLY A 1 141 ? 9.085 18.005 11.838 1.00 95.12 141 GLY A C 1
ATOM 1032 O O . GLY A 1 141 ? 9.803 18.254 12.801 1.00 95.12 141 GLY A O 1
ATOM 1033 N N . GLN A 1 142 ? 7.967 18.676 11.604 1.00 95.81 142 GLN A N 1
ATOM 1034 C CA . GLN A 1 142 ? 7.416 19.696 12.483 1.00 95.81 142 GLN A CA 1
ATOM 1035 C C . GLN A 1 142 ? 5.902 19.548 12.527 1.00 95.81 142 GLN A C 1
ATOM 1037 O O . GLN A 1 142 ? 5.271 19.281 11.508 1.00 95.81 142 GLN A O 1
ATOM 1042 N N . GLY A 1 143 ? 5.314 19.744 13.700 1.00 96.38 143 GLY A N 1
ATOM 1043 C CA . GLY A 1 143 ? 3.873 19.638 13.875 1.00 96.38 143 GLY A CA 1
ATOM 1044 C C . GLY A 1 143 ? 3.341 20.719 14.789 1.00 96.38 143 GLY A C 1
ATOM 1045 O O . GLY A 1 143 ? 3.997 21.111 15.756 1.00 96.38 143 GLY A O 1
ATOM 1046 N N . LYS A 1 144 ? 2.148 21.210 14.472 1.00 96.75 144 LYS A N 1
ATOM 1047 C CA . LYS A 1 144 ? 1.396 22.148 15.305 1.00 96.75 144 LYS A CA 1
ATOM 1048 C C . LYS A 1 144 ? -0.002 21.608 15.500 1.00 96.75 144 LYS A C 1
ATOM 1050 O O . LYS A 1 144 ? -0.695 21.339 14.522 1.00 96.75 144 LYS A O 1
ATOM 1055 N N . ILE A 1 145 ? -0.431 21.512 16.751 1.00 96.81 145 ILE A N 1
ATOM 1056 C CA . ILE A 1 145 ? -1.751 21.018 17.131 1.00 96.81 145 ILE A CA 1
ATOM 1057 C C . ILE A 1 145 ? -2.441 22.100 17.955 1.00 96.81 145 ILE A C 1
ATOM 1059 O O . ILE A 1 145 ? -1.882 22.625 18.914 1.00 96.81 145 ILE A O 1
ATOM 1063 N N . LEU A 1 146 ? -3.676 22.425 17.588 1.00 97.38 146 LEU A N 1
ATOM 1064 C CA . LEU A 1 146 ? -4.567 23.280 18.360 1.00 97.38 146 LEU A CA 1
ATOM 1065 C C . LEU A 1 146 ? -5.900 22.554 18.519 1.00 97.38 146 LEU A C 1
ATOM 1067 O O . LEU A 1 146 ? -6.540 22.188 17.537 1.00 97.38 146 LEU A O 1
ATOM 1071 N N . SER A 1 147 ? -6.340 22.375 19.756 1.00 97.81 147 SER A N 1
ATOM 1072 C CA . SER A 1 147 ? -7.632 21.776 20.077 1.00 97.81 147 SER A CA 1
ATOM 1073 C C . SER A 1 147 ? -8.392 22.701 21.013 1.00 97.81 147 SER A C 1
ATOM 1075 O O . SER A 1 147 ? -7.884 23.104 22.055 1.00 97.81 147 SER A O 1
ATOM 1077 N N . GLY A 1 148 ? -9.619 23.032 20.636 1.00 97.19 148 GLY A N 1
ATOM 1078 C CA . GLY A 1 148 ? -10.580 23.767 21.439 1.00 97.19 148 GLY A CA 1
ATOM 1079 C C . GLY A 1 148 ? -11.817 22.911 21.676 1.00 97.19 148 GLY A C 1
ATOM 1080 O O . GLY A 1 148 ? -12.345 22.284 20.759 1.00 97.19 148 GLY A O 1
ATOM 1081 N N . LYS A 1 149 ? -12.311 22.895 22.906 1.00 96.69 149 LYS A N 1
ATOM 1082 C CA . LYS A 1 149 ? -13.534 22.210 23.308 1.00 96.69 149 LYS A CA 1
ATOM 1083 C C . LYS A 1 149 ? -14.337 23.125 24.213 1.00 96.69 149 LYS A C 1
ATOM 1085 O O . LYS A 1 149 ? -13.768 23.802 25.064 1.00 96.69 149 LYS A O 1
ATOM 1090 N N . PHE A 1 150 ? -15.652 23.101 24.065 1.00 94.81 150 PHE A N 1
ATOM 1091 C CA . PHE A 1 150 ? -16.558 23.571 25.099 1.00 94.81 150 PHE A CA 1
ATOM 1092 C C . PHE A 1 150 ? -17.603 22.503 25.386 1.00 94.81 150 PHE A C 1
ATOM 1094 O O . PHE A 1 150 ? -18.042 21.796 24.479 1.00 94.81 150 PHE A O 1
ATOM 1101 N N . ASP A 1 151 ? -18.001 22.395 26.645 1.00 94.69 151 ASP A N 1
ATOM 1102 C CA . ASP A 1 151 ? -19.054 21.499 27.100 1.00 94.69 151 ASP A CA 1
ATOM 1103 C C . ASP A 1 151 ? -20.006 22.253 28.010 1.00 94.69 151 ASP A C 1
ATOM 1105 O O . ASP A 1 151 ? -19.591 23.105 28.792 1.00 94.69 151 ASP A O 1
ATOM 1109 N N . GLY A 1 152 ? -21.281 21.916 27.922 1.00 91.81 152 GLY A N 1
ATOM 1110 C CA . GLY A 1 152 ? -22.340 22.571 28.656 1.00 91.81 152 GLY A CA 1
ATOM 1111 C C . GLY A 1 152 ? -23.399 21.598 29.105 1.00 91.81 152 GLY A C 1
ATOM 1112 O O . GLY A 1 152 ? -23.891 20.846 28.274 1.00 91.81 152 GLY A O 1
ATOM 1113 N N . ASN A 1 153 ? -23.797 21.644 30.374 1.00 90.94 153 ASN A N 1
ATOM 1114 C CA . ASN A 1 153 ? -24.962 20.913 30.874 1.00 90.94 153 ASN A CA 1
ATOM 1115 C C . ASN A 1 153 ? -26.010 21.903 31.377 1.00 90.94 153 ASN A C 1
ATOM 1117 O O . ASN A 1 153 ? -25.725 22.745 32.226 1.00 90.94 153 ASN A O 1
ATOM 1121 N N . PHE A 1 154 ? -27.239 21.802 30.891 1.00 88.69 154 PHE A N 1
ATOM 1122 C CA . PHE A 1 154 ? -28.320 22.695 31.291 1.00 88.69 154 PHE A CA 1
ATOM 1123 C C . PHE A 1 154 ? -29.655 21.957 31.335 1.00 88.69 154 PHE A C 1
ATOM 1125 O O . PHE A 1 154 ? -29.807 20.863 30.806 1.00 88.69 154 PHE A O 1
ATOM 1132 N N . VAL A 1 155 ? -30.632 22.555 32.010 1.00 86.75 155 VAL A N 1
ATOM 1133 C CA . VAL A 1 155 ? -31.953 21.953 32.201 1.00 86.75 155 VAL A CA 1
ATOM 1134 C C . VAL A 1 155 ? -32.981 22.787 31.453 1.00 86.75 155 VAL A C 1
ATOM 1136 O O . VAL A 1 155 ? -33.114 23.979 31.723 1.00 86.75 155 VAL A O 1
ATOM 1139 N N . VAL A 1 156 ? -33.736 22.167 30.546 1.00 85.81 156 VAL A N 1
ATOM 1140 C CA . VAL A 1 156 ? -34.844 22.806 29.819 1.00 85.81 156 VAL A CA 1
ATOM 1141 C C . VAL A 1 156 ? -36.135 22.099 30.203 1.00 85.81 156 VAL A C 1
ATOM 1143 O O . VAL A 1 156 ? -36.269 20.898 29.988 1.00 85.81 156 VAL A O 1
ATOM 1146 N N . ARG A 1 157 ? -37.092 22.831 30.794 1.00 85.75 157 ARG A N 1
ATOM 1147 C CA . ARG A 1 157 ? -38.389 22.280 31.248 1.00 85.75 157 ARG A CA 1
ATOM 1148 C C . ARG A 1 157 ? -38.237 21.022 32.128 1.00 85.75 157 ARG A C 1
ATOM 1150 O O . ARG A 1 157 ? -38.953 20.042 31.956 1.00 85.75 157 ARG A O 1
ATOM 1157 N N . GLY A 1 158 ? -37.263 21.041 33.041 1.00 83.31 158 GLY A N 1
ATOM 1158 C CA . GLY A 1 158 ? -36.965 19.923 33.945 1.00 83.31 158 GLY A CA 1
ATOM 1159 C C . GLY A 1 158 ? -36.164 18.769 33.329 1.00 83.31 158 GLY A C 1
ATOM 1160 O O . GLY A 1 158 ? -35.855 17.827 34.044 1.00 83.31 158 GLY A O 1
ATOM 1161 N N . ARG A 1 159 ? -35.798 18.828 32.042 1.00 87.44 159 ARG A N 1
ATOM 1162 C CA . ARG A 1 159 ? -35.075 17.766 31.322 1.00 87.44 159 ARG A CA 1
ATOM 1163 C C . ARG A 1 159 ? -33.602 18.114 31.155 1.00 87.44 159 ARG A C 1
ATOM 1165 O O . ARG A 1 159 ? -33.297 19.260 30.811 1.00 87.44 159 ARG A O 1
ATOM 1172 N N . GLN A 1 160 ? -32.708 17.149 31.357 1.00 89.19 160 GLN A N 1
ATOM 1173 C CA . GLN A 1 160 ? -31.273 17.367 31.184 1.00 89.19 160 GLN A CA 1
ATOM 1174 C C . GLN A 1 160 ? -30.914 17.484 29.700 1.00 89.19 160 GLN A C 1
ATOM 1176 O O . GLN A 1 160 ? -31.373 16.712 28.858 1.00 89.19 160 GLN A O 1
ATOM 1181 N N . GLN A 1 161 ? -30.091 18.474 29.386 1.00 92.81 161 GLN A N 1
ATOM 1182 C CA . GLN A 1 161 ? -29.563 18.748 28.059 1.00 92.81 161 GLN A CA 1
ATOM 1183 C C . GLN A 1 161 ? -28.054 18.912 28.179 1.00 92.81 161 GLN A C 1
ATOM 1185 O O . GLN A 1 161 ? -27.569 19.503 29.151 1.00 92.81 161 GLN A O 1
ATOM 1190 N N . SER A 1 162 ? -27.312 18.436 27.187 1.00 94.75 162 SER A N 1
ATOM 1191 C CA . SER A 1 162 ? -25.894 18.753 27.094 1.00 94.75 162 SER A CA 1
ATOM 1192 C C . SER A 1 162 ? -25.468 19.117 25.687 1.00 94.75 162 SER A C 1
ATOM 1194 O O . SER A 1 162 ? -25.977 18.591 24.699 1.00 94.75 162 SER A O 1
ATOM 1196 N N . VAL A 1 163 ? -24.528 20.050 25.605 1.00 95.75 163 VAL A N 1
ATOM 1197 C CA . VAL A 1 163 ? -23.924 20.498 24.358 1.00 95.75 163 VAL A CA 1
ATOM 1198 C C . VAL A 1 163 ? -22.418 20.338 24.448 1.00 95.75 163 VAL A C 1
ATOM 1200 O O . VAL A 1 163 ? -21.817 20.673 25.465 1.00 95.75 163 VAL A O 1
ATOM 1203 N N . THR A 1 164 ? -21.808 19.853 23.376 1.00 97.12 164 THR A N 1
ATOM 1204 C CA . THR A 1 164 ? -20.354 19.816 23.238 1.00 97.12 164 THR A CA 1
ATOM 1205 C C . THR A 1 164 ? -19.983 20.319 21.857 1.00 97.12 164 THR A C 1
ATOM 1207 O O . THR A 1 164 ? -20.444 19.773 20.858 1.00 97.12 164 THR A O 1
ATOM 1210 N N . GLY A 1 165 ? -19.110 21.318 21.789 1.00 97.19 165 GLY A N 1
ATOM 1211 C CA . GLY A 1 165 ? -18.444 21.713 20.554 1.00 97.19 165 GLY A CA 1
ATOM 1212 C C . GLY A 1 165 ? -16.956 21.422 20.641 1.00 97.19 165 GLY A C 1
ATOM 1213 O O . GLY A 1 165 ? -16.335 21.619 21.685 1.00 97.19 165 GLY A O 1
ATOM 1214 N N . ARG A 1 166 ? -16.376 20.932 19.549 1.00 97.44 166 ARG A N 1
ATOM 1215 C CA . ARG A 1 166 ? -14.941 20.680 19.419 1.00 97.44 166 ARG A CA 1
ATOM 1216 C C . ARG A 1 166 ? -14.440 21.221 18.097 1.00 97.44 166 ARG A C 1
ATOM 1218 O O . ARG A 1 166 ? -15.038 20.955 17.057 1.00 97.44 166 ARG A O 1
ATOM 1225 N N . TYR A 1 167 ? -13.322 21.923 18.154 1.00 97.75 167 TYR A N 1
ATOM 1226 C CA . TYR A 1 167 ? -12.543 22.343 17.007 1.00 97.75 167 TYR A CA 1
ATOM 1227 C C . TYR A 1 167 ? -11.128 21.800 17.158 1.00 97.75 167 TYR A C 1
ATOM 1229 O O . TYR A 1 167 ? -10.486 22.032 18.176 1.00 97.75 167 TYR A O 1
ATOM 1237 N N . ASN A 1 168 ? -10.644 21.090 16.149 1.00 98.06 168 ASN A N 1
ATOM 1238 C CA . ASN A 1 168 ? -9.273 20.609 16.097 1.00 98.06 168 ASN A CA 1
ATOM 1239 C C . ASN A 1 168 ? -8.615 21.129 14.827 1.00 98.06 168 ASN A C 1
ATOM 1241 O O . ASN A 1 168 ? -9.216 21.080 13.754 1.00 98.06 168 ASN A O 1
ATOM 1245 N N . PHE A 1 169 ? -7.380 21.584 14.959 1.00 97.88 169 PHE A N 1
ATOM 1246 C CA . PHE A 1 169 ? -6.522 22.018 13.876 1.00 97.88 169 PHE A CA 1
ATOM 1247 C C . PHE A 1 169 ? -5.166 21.337 14.016 1.00 97.88 169 PHE A C 1
ATOM 1249 O O . PHE A 1 169 ? -4.582 21.347 15.100 1.00 97.88 169 PHE A O 1
ATOM 1256 N N . THR A 1 170 ? -4.657 20.797 12.915 1.00 97.75 170 THR A N 1
ATOM 1257 C CA . THR A 1 170 ? -3.260 20.366 12.819 1.00 97.75 170 THR A CA 1
ATOM 1258 C C . THR A 1 170 ? -2.616 20.950 11.566 1.00 97.75 170 THR A C 1
ATOM 1260 O O . THR A 1 170 ? -3.290 21.095 10.544 1.00 97.75 170 THR A O 1
ATOM 1263 N N . ASP A 1 171 ? -1.336 21.311 11.639 1.00 96.88 171 ASP A N 1
ATOM 1264 C CA . ASP A 1 171 ? -0.482 21.641 10.487 1.00 96.88 171 ASP A CA 1
ATOM 1265 C C . ASP A 1 171 ? 0.846 20.916 10.693 1.00 96.88 171 ASP A C 1
ATOM 1267 O O . ASP A 1 171 ? 1.652 21.310 11.537 1.00 96.88 171 ASP A O 1
ATOM 1271 N N . ASP A 1 172 ? 1.025 19.838 9.942 1.00 95.81 172 ASP A N 1
ATOM 1272 C CA . ASP A 1 172 ? 2.148 18.924 10.055 1.00 95.81 172 ASP A CA 1
ATOM 1273 C C . ASP A 1 172 ? 2.960 18.921 8.758 1.00 95.81 172 ASP A C 1
ATOM 1275 O O . ASP A 1 172 ? 2.429 19.001 7.646 1.00 95.81 172 ASP A O 1
ATOM 1279 N N . PHE A 1 173 ? 4.268 18.819 8.927 1.00 92.81 173 PHE A N 1
ATOM 1280 C CA . PHE A 1 173 ? 5.284 18.738 7.893 1.00 92.81 173 PHE A CA 1
ATOM 1281 C C . PHE A 1 173 ? 6.235 17.607 8.267 1.00 92.81 173 PHE A C 1
ATOM 1283 O O . PHE A 1 173 ? 6.671 17.525 9.417 1.00 92.81 173 PHE A O 1
ATOM 1290 N N . ARG A 1 174 ? 6.586 16.737 7.324 1.00 94.19 174 ARG A N 1
ATOM 1291 C CA . ARG A 1 174 ? 7.565 15.678 7.582 1.00 94.19 174 ARG A CA 1
ATOM 1292 C C . ARG A 1 174 ? 8.305 15.321 6.309 1.00 94.19 174 ARG A C 1
ATOM 1294 O O . ARG A 1 174 ? 7.668 15.246 5.272 1.00 94.19 174 ARG A O 1
ATOM 1301 N N . ASN A 1 175 ? 9.595 15.036 6.410 1.00 94.44 175 ASN A N 1
ATOM 1302 C CA . ASN A 1 175 ? 10.340 14.391 5.340 1.00 94.44 175 ASN A CA 1
ATOM 1303 C C . ASN A 1 175 ? 10.074 12.886 5.410 1.00 94.44 175 ASN A C 1
ATOM 1305 O O . ASN A 1 175 ? 10.258 12.257 6.456 1.00 94.44 175 ASN A O 1
ATOM 1309 N N . ILE A 1 176 ? 9.590 12.323 4.312 1.00 93.88 176 ILE A N 1
ATOM 1310 C CA . ILE A 1 176 ? 9.550 10.885 4.086 1.00 93.88 176 ILE A CA 1
ATOM 1311 C C . ILE A 1 176 ? 10.879 10.544 3.405 1.00 93.88 176 ILE A C 1
ATOM 1313 O O . ILE A 1 176 ? 11.046 10.948 2.254 1.00 93.88 176 ILE A O 1
ATOM 1317 N N . PRO A 1 177 ? 11.804 9.837 4.084 1.00 92.00 177 PRO A N 1
ATOM 1318 C CA . PRO A 1 177 ? 13.170 9.643 3.592 1.00 92.00 177 PRO A CA 1
ATOM 1319 C C . PRO A 1 177 ? 13.233 8.941 2.236 1.00 92.00 177 PRO A C 1
ATOM 1321 O O . PRO A 1 177 ? 14.036 9.300 1.393 1.00 92.00 177 PRO A O 1
ATOM 1324 N N . ARG A 1 178 ? 12.366 7.953 2.007 1.00 91.75 178 ARG A N 1
ATOM 1325 C CA . ARG A 1 178 ? 12.237 7.265 0.720 1.00 91.75 178 ARG A CA 1
ATOM 1326 C C . ARG A 1 178 ? 10.804 6.802 0.503 1.00 91.75 178 ARG A C 1
ATOM 1328 O O . ARG A 1 178 ? 10.121 6.428 1.460 1.00 91.75 178 ARG A O 1
ATOM 1335 N N . THR A 1 179 ? 10.359 6.788 -0.744 1.00 90.88 179 THR A N 1
ATOM 1336 C CA . THR A 1 179 ? 9.054 6.275 -1.171 1.00 90.88 179 THR A CA 1
ATOM 1337 C C . THR A 1 179 ? 9.230 5.199 -2.237 1.00 90.88 179 THR A C 1
ATOM 1339 O O . THR A 1 179 ? 10.150 5.263 -3.042 1.00 90.88 179 THR A O 1
ATOM 1342 N N . GLY A 1 180 ? 8.414 4.141 -2.185 1.00 85.38 180 GLY A N 1
ATOM 1343 C CA . GLY A 1 180 ? 8.506 3.021 -3.136 1.00 85.38 180 GLY A CA 1
ATOM 1344 C C . GLY A 1 180 ? 9.833 2.247 -3.118 1.00 85.38 180 GLY A C 1
ATOM 1345 O O . GLY A 1 180 ? 10.128 1.543 -4.070 1.00 85.38 180 GLY A O 1
ATOM 1346 N N . GLY A 1 181 ? 10.661 2.407 -2.075 1.00 87.75 181 GLY A N 1
ATOM 1347 C CA . GLY A 1 181 ? 12.014 1.834 -2.045 1.00 87.75 181 GLY A CA 1
ATOM 1348 C C . GLY A 1 181 ? 12.980 2.464 -3.056 1.00 87.75 181 GLY A C 1
ATOM 1349 O O . GLY A 1 181 ? 14.072 1.939 -3.244 1.00 87.75 181 GLY A O 1
ATOM 1350 N N . ALA A 1 182 ? 12.597 3.578 -3.684 1.00 93.12 182 ALA A N 1
ATOM 1351 C CA . ALA A 1 182 ? 13.356 4.197 -4.755 1.00 93.12 182 ALA A CA 1
ATOM 1352 C C . ALA A 1 182 ? 14.462 5.129 -4.240 1.00 93.12 182 ALA A C 1
ATOM 1354 O O . ALA A 1 182 ? 14.333 5.773 -3.191 1.00 93.12 182 ALA A O 1
ATOM 1355 N N . ILE A 1 183 ? 15.541 5.224 -5.004 1.00 94.19 183 ILE A N 1
ATOM 1356 C CA . ILE A 1 183 ? 16.640 6.168 -4.830 1.00 94.19 183 ILE A CA 1
ATOM 1357 C C . ILE A 1 183 ? 16.135 7.561 -5.223 1.00 94.19 183 ILE A C 1
ATOM 1359 O O . ILE A 1 183 ? 15.334 7.705 -6.147 1.00 94.19 183 ILE A O 1
ATOM 1363 N N . PHE A 1 184 ? 16.571 8.587 -4.488 1.00 90.56 184 PHE A N 1
ATOM 1364 C CA . PHE A 1 184 ? 16.194 9.988 -4.723 1.00 90.56 184 PHE A CA 1
ATOM 1365 C C . PHE A 1 184 ? 14.678 10.250 -4.698 1.00 90.56 184 PHE A C 1
ATOM 1367 O O . PHE A 1 184 ? 14.140 11.070 -5.438 1.00 90.56 184 PHE A O 1
ATOM 1374 N N . SER A 1 185 ? 13.976 9.551 -3.805 1.00 93.25 185 SER A N 1
ATOM 1375 C CA . SER A 1 185 ? 12.515 9.587 -3.689 1.00 93.25 185 SER A CA 1
ATOM 1376 C C . SER A 1 185 ? 12.015 10.275 -2.412 1.00 93.25 185 SER A C 1
ATOM 1378 O O . SER A 1 185 ? 10.895 10.023 -1.946 1.00 93.25 185 SER A O 1
ATOM 1380 N N . THR A 1 186 ? 12.857 11.124 -1.813 1.00 93.56 186 THR A N 1
ATOM 1381 C CA . THR A 1 186 ? 12.520 11.872 -0.598 1.00 93.56 186 THR A CA 1
ATOM 1382 C C . THR A 1 186 ? 11.367 12.829 -0.891 1.00 93.56 186 THR A C 1
ATOM 1384 O O . THR A 1 186 ? 11.440 13.675 -1.784 1.00 93.56 186 THR A O 1
ATOM 1387 N N . LEU A 1 187 ? 10.299 12.736 -0.101 1.00 94.31 187 LEU A N 1
ATOM 1388 C CA . LEU A 1 187 ? 9.136 13.612 -0.224 1.00 94.31 187 LEU A CA 1
ATOM 1389 C C . LEU A 1 187 ? 8.937 14.446 1.022 1.00 94.31 187 LEU A C 1
ATOM 1391 O O . LEU A 1 187 ? 9.191 14.008 2.140 1.00 94.31 187 LEU A O 1
ATOM 1395 N N . THR A 1 188 ? 8.345 15.614 0.821 1.00 93.94 188 THR A N 1
ATOM 1396 C CA . THR A 1 188 ? 7.994 16.538 1.888 1.00 93.94 188 THR A CA 1
ATOM 1397 C C . THR A 1 188 ? 6.475 16.740 1.930 1.00 93.94 188 THR A C 1
ATOM 1399 O O . THR A 1 188 ? 5.951 17.720 1.386 1.00 93.94 188 THR A O 1
ATOM 1402 N N . PRO A 1 189 ? 5.700 15.796 2.503 1.00 95.06 189 PRO A N 1
ATOM 1403 C CA . PRO A 1 189 ? 4.281 15.997 2.753 1.00 95.06 189 PRO A CA 1
ATOM 1404 C C . PRO A 1 189 ? 4.018 17.132 3.741 1.00 95.06 189 PRO A C 1
ATOM 1406 O O . PRO A 1 189 ? 4.557 17.184 4.850 1.00 95.06 189 PRO A O 1
ATOM 1409 N N . ARG A 1 190 ? 3.058 17.977 3.372 1.00 95.25 190 ARG A N 1
ATOM 1410 C CA . ARG A 1 190 ? 2.403 18.926 4.264 1.00 95.25 190 ARG A CA 1
ATOM 1411 C C . ARG A 1 190 ? 0.936 18.557 4.417 1.00 95.25 190 ARG A C 1
ATOM 1413 O O . ARG A 1 190 ? 0.179 18.566 3.441 1.00 95.25 190 ARG A O 1
ATOM 1420 N N . VAL A 1 191 ? 0.531 18.262 5.648 1.00 96.50 191 VAL A N 1
ATOM 1421 C CA . VAL A 1 191 ? -0.838 17.871 5.989 1.00 96.50 191 VAL A CA 1
ATOM 1422 C C . VAL A 1 191 ? -1.434 18.894 6.931 1.00 96.50 191 VAL A C 1
ATOM 1424 O O . VAL A 1 191 ? -0.905 19.156 8.004 1.00 96.50 191 VAL A O 1
ATOM 1427 N N . ARG A 1 192 ? -2.581 19.447 6.551 1.00 97.19 192 ARG A N 1
ATOM 1428 C CA . ARG A 1 192 ? -3.347 20.348 7.403 1.00 97.19 192 ARG A CA 1
ATOM 1429 C C . ARG A 1 192 ? -4.747 19.818 7.595 1.00 97.19 192 ARG A C 1
ATOM 1431 O O . ARG A 1 192 ? -5.468 19.636 6.612 1.00 97.19 192 ARG A O 1
ATOM 1438 N N . THR A 1 193 ? -5.159 19.637 8.842 1.00 97.62 193 THR A N 1
ATOM 1439 C CA . THR A 1 193 ? -6.509 19.174 9.172 1.00 97.62 193 THR A CA 1
ATOM 1440 C C . THR A 1 193 ? -7.266 20.222 9.973 1.00 97.62 193 THR A C 1
ATOM 1442 O O . THR A 1 193 ? -6.692 20.958 10.770 1.00 97.62 193 THR A O 1
ATOM 1445 N N . GLN A 1 194 ? -8.566 20.319 9.720 1.00 97.25 194 GLN A N 1
ATOM 1446 C CA . GLN A 1 194 ? -9.514 21.163 10.437 1.00 97.25 194 GLN A CA 1
ATOM 1447 C C . GLN A 1 194 ? -10.778 20.356 10.658 1.00 97.25 194 GLN A C 1
ATOM 1449 O O . GLN A 1 194 ? -11.410 19.947 9.692 1.00 97.25 194 GLN A O 1
ATOM 1454 N N . ASN A 1 195 ? -11.164 20.138 11.906 1.00 97.69 195 ASN A N 1
ATOM 1455 C CA . ASN A 1 195 ? -12.357 19.371 12.231 1.00 97.69 195 ASN A CA 1
ATOM 1456 C C . ASN A 1 195 ? -13.200 20.136 13.239 1.00 97.69 195 ASN A C 1
ATOM 1458 O O . ASN A 1 195 ? -12.750 20.405 14.351 1.00 97.69 195 ASN A O 1
ATOM 1462 N N . PHE A 1 196 ? -14.435 20.433 12.863 1.00 97.50 196 PHE A N 1
ATOM 1463 C CA . PHE A 1 196 ? -15.468 20.934 13.748 1.00 97.50 196 PHE A CA 1
ATOM 1464 C C . PHE A 1 196 ? -16.482 19.825 14.015 1.00 97.50 196 PHE A C 1
ATOM 1466 O O . PHE A 1 196 ? -16.961 19.168 13.092 1.00 97.50 196 PHE A O 1
ATOM 1473 N N . SER A 1 197 ? -16.824 19.609 15.279 1.00 97.69 197 SER A N 1
ATOM 1474 C CA . SER A 1 197 ? -17.866 18.660 15.667 1.00 97.69 197 SER A CA 1
ATOM 1475 C C . SER A 1 197 ? -18.717 19.234 16.788 1.00 97.69 197 SER A C 1
ATOM 1477 O O . SER A 1 197 ? -18.204 19.765 17.771 1.00 97.69 197 SER A O 1
ATOM 1479 N N . PHE A 1 198 ? -20.025 19.125 16.616 1.00 98.00 198 PHE A N 1
ATOM 1480 C CA . PHE A 1 198 ? -21.042 19.613 17.526 1.00 98.00 198 PHE A CA 1
ATOM 1481 C C . PHE A 1 198 ? -21.957 18.457 17.915 1.00 98.00 198 PHE A C 1
ATOM 1483 O O . PHE A 1 198 ? -22.434 17.717 17.055 1.00 98.00 198 PHE A O 1
ATOM 1490 N N . PHE A 1 199 ? -22.192 18.317 19.212 1.00 97.62 199 PHE A N 1
ATOM 1491 C CA . PHE A 1 199 ? -23.043 17.300 19.803 1.00 97.62 199 PHE A CA 1
ATOM 1492 C C . PHE A 1 199 ? -24.103 17.987 20.645 1.00 97.62 199 PHE A C 1
ATOM 1494 O O . PHE A 1 199 ? -23.779 18.848 21.467 1.00 97.62 199 PHE A O 1
ATOM 1501 N N . TYR A 1 200 ? -25.346 17.562 20.481 1.00 97.44 200 TYR A N 1
ATOM 1502 C CA . TYR A 1 200 ? -26.458 17.969 21.320 1.00 97.44 200 TYR A CA 1
ATOM 1503 C C . TYR A 1 200 ? -27.154 16.721 21.847 1.00 97.44 200 TYR A C 1
ATOM 1505 O O . TYR A 1 200 ? -27.725 15.951 21.079 1.00 97.44 200 TYR A O 1
ATOM 1513 N N . ASN A 1 201 ? -27.067 16.501 23.156 1.00 96.50 201 ASN A N 1
ATOM 1514 C CA . ASN A 1 201 ? -27.724 15.389 23.827 1.00 96.50 201 ASN A CA 1
ATOM 1515 C C . ASN A 1 201 ? -28.966 15.901 24.547 1.00 96.50 201 ASN A C 1
ATOM 1517 O O . ASN A 1 201 ? -28.888 16.849 25.332 1.00 96.50 201 ASN A O 1
ATOM 1521 N N . SER A 1 202 ? -30.089 15.230 24.319 1.00 94.62 202 SER A N 1
ATOM 1522 C CA . SER A 1 202 ? -31.385 15.606 24.858 1.00 94.62 202 SER A CA 1
ATOM 1523 C C . SER A 1 202 ? -32.055 14.446 25.578 1.00 94.62 202 SER A C 1
ATOM 1525 O O . SER A 1 202 ? -32.287 13.384 25.002 1.00 94.62 202 SER A O 1
ATOM 1527 N N . GLU A 1 203 ? -32.415 14.654 26.843 1.00 93.75 203 GLU A N 1
ATOM 1528 C CA . GLU A 1 203 ? -33.386 13.812 27.536 1.00 93.75 203 GLU A CA 1
ATOM 1529 C C . GLU A 1 203 ? -34.804 14.252 27.133 1.00 93.75 203 GLU A C 1
ATOM 1531 O O . GLU A 1 203 ? -35.229 15.367 27.438 1.00 93.75 203 GLU A O 1
ATOM 1536 N N . LEU A 1 204 ? -35.559 13.396 26.439 1.00 91.44 204 LEU A N 1
ATOM 1537 C CA . LEU A 1 204 ? -36.877 13.750 25.891 1.00 91.44 204 LEU A CA 1
ATOM 1538 C C . LEU A 1 204 ? -38.032 13.416 26.844 1.00 91.44 204 LEU A C 1
ATOM 1540 O O . LEU A 1 204 ? -39.043 14.117 26.858 1.00 91.44 204 LEU A O 1
ATOM 1544 N N . SER A 1 205 ? -37.896 12.369 27.657 1.00 87.19 205 SER A N 1
ATOM 1545 C CA . SER A 1 205 ? -38.958 11.877 28.550 1.00 87.19 205 SER A CA 1
ATOM 1546 C C . SER A 1 205 ? -38.994 12.553 29.926 1.00 87.19 205 SER A C 1
ATOM 1548 O O . SER A 1 205 ? -40.007 12.477 30.615 1.00 87.19 205 SER A O 1
ATOM 1550 N N . GLY A 1 206 ? -37.902 13.218 30.315 1.00 79.06 206 GLY A N 1
ATOM 1551 C CA . GLY A 1 206 ? -37.712 13.845 31.622 1.00 79.06 206 GLY A CA 1
ATOM 1552 C C . GLY A 1 206 ? -37.308 12.892 32.756 1.00 79.06 206 GLY A C 1
ATOM 1553 O O . GLY A 1 206 ? -37.380 11.665 32.593 1.00 79.06 206 GLY A O 1
ATOM 1554 N N . PRO A 1 207 ? -36.907 13.465 33.909 1.00 71.31 207 PRO A N 1
ATOM 1555 C CA . PRO A 1 207 ? -36.322 12.720 35.016 1.00 71.31 207 PRO A CA 1
ATOM 1556 C C . PRO A 1 207 ? -37.336 11.734 35.592 1.00 71.31 207 PRO A C 1
ATOM 1558 O O . PRO A 1 207 ? -38.499 12.082 35.788 1.00 71.31 207 PRO A O 1
ATOM 1561 N N . ASN A 1 208 ? -36.895 10.514 35.903 1.00 76.06 208 ASN A N 1
ATOM 1562 C CA . ASN A 1 208 ? -37.716 9.445 36.493 1.00 76.06 208 ASN A CA 1
ATOM 1563 C C . ASN A 1 208 ? -38.850 8.900 35.601 1.00 76.06 208 ASN A C 1
ATOM 1565 O O . ASN A 1 208 ? -39.720 8.182 36.095 1.00 76.06 208 ASN A O 1
ATOM 1569 N N . SER A 1 209 ? -38.850 9.187 34.293 1.00 83.38 209 SER A N 1
ATOM 1570 C CA . SER A 1 209 ? -39.772 8.523 33.365 1.00 83.38 209 SER A CA 1
ATOM 1571 C C . SER A 1 209 ? -39.585 7.003 33.402 1.00 83.38 209 SER A C 1
ATOM 1573 O O . SER A 1 209 ? -38.471 6.499 33.255 1.00 83.38 209 SER A O 1
ATOM 1575 N N . ALA A 1 210 ? -40.690 6.258 33.495 1.00 82.25 210 ALA A N 1
ATOM 1576 C CA . ALA A 1 210 ? -40.694 4.800 33.337 1.00 82.25 210 ALA A CA 1
ATOM 1577 C C . ALA A 1 210 ? -40.272 4.345 31.922 1.00 82.25 210 ALA A C 1
ATOM 1579 O O . ALA A 1 210 ? -39.999 3.165 31.701 1.00 82.25 210 ALA A O 1
ATOM 1580 N N . LYS A 1 211 ? -40.230 5.278 30.960 1.00 88.06 211 LYS A N 1
ATOM 1581 C CA . LYS A 1 211 ? -39.778 5.078 29.580 1.00 88.06 211 LYS A CA 1
ATOM 1582 C C . LYS A 1 211 ? -38.746 6.156 29.237 1.00 88.06 211 LYS A C 1
ATOM 1584 O O . LYS A 1 211 ? -39.124 7.184 28.667 1.00 88.06 211 LYS A O 1
ATOM 1589 N N . PRO A 1 212 ? -37.479 6.010 29.661 1.00 91.44 212 PRO A N 1
ATOM 1590 C CA . PRO A 1 212 ? -36.472 7.016 29.384 1.00 91.44 212 PRO A CA 1
ATOM 1591 C C . PRO A 1 212 ? -36.157 7.038 27.885 1.00 91.44 212 PRO A C 1
ATOM 1593 O O . PRO A 1 212 ? -35.884 5.990 27.291 1.00 91.44 212 PRO A O 1
ATOM 1596 N N . ILE A 1 213 ? -36.213 8.230 27.293 1.00 94.38 213 ILE A N 1
ATOM 1597 C CA . ILE A 1 213 ? -35.897 8.484 25.885 1.00 94.38 213 ILE A CA 1
ATOM 1598 C C . ILE A 1 213 ? -34.763 9.504 25.830 1.00 94.38 213 ILE A C 1
ATOM 1600 O O . ILE A 1 213 ? -34.905 10.614 26.351 1.00 94.38 213 ILE A O 1
ATOM 1604 N N . PHE A 1 214 ? -33.669 9.135 25.167 1.00 95.50 214 PHE A N 1
ATOM 1605 C CA . PHE A 1 214 ? -32.519 10.003 24.934 1.00 95.50 214 PHE A CA 1
ATOM 1606 C C . PHE A 1 214 ? -32.255 10.138 23.444 1.00 95.50 214 PHE A C 1
ATOM 1608 O O . PHE A 1 214 ? -32.310 9.150 22.715 1.00 95.50 214 PHE A O 1
ATOM 1615 N N . ASN A 1 215 ? -31.927 11.346 23.014 1.00 96.56 215 ASN A N 1
ATOM 1616 C CA . ASN A 1 215 ? -31.516 11.653 21.655 1.00 96.56 215 ASN A CA 1
ATOM 1617 C C . ASN A 1 215 ? -30.115 12.281 21.664 1.00 96.56 215 ASN A C 1
ATOM 1619 O O . ASN A 1 215 ? -29.803 13.075 22.552 1.00 96.56 215 ASN A O 1
ATOM 1623 N N . GLN A 1 216 ? -29.282 11.925 20.692 1.00 97.19 216 GLN A N 1
ATOM 1624 C CA . GLN A 1 216 ? -28.009 12.578 20.414 1.00 97.19 216 GLN A CA 1
ATOM 1625 C C . GLN A 1 216 ? -27.983 13.012 18.950 1.00 97.19 216 GLN A C 1
ATOM 1627 O O . GLN A 1 216 ? -27.871 12.174 18.059 1.00 97.19 216 GLN A O 1
ATOM 1632 N N . LEU A 1 217 ? -27.986 14.323 18.726 1.00 98.00 217 LEU A N 1
ATOM 1633 C CA . LEU A 1 217 ? -27.731 14.930 17.427 1.00 98.00 217 LEU A CA 1
ATOM 1634 C C . LEU A 1 217 ? -26.238 15.245 17.289 1.00 98.00 217 LEU A C 1
ATOM 1636 O O . LEU A 1 217 ? -25.620 15.808 18.199 1.00 98.00 217 LEU A O 1
ATOM 1640 N N . ARG A 1 218 ? -25.667 14.944 16.122 1.00 97.94 218 ARG A N 1
ATOM 1641 C CA . ARG A 1 218 ? -24.287 15.263 15.757 1.00 97.94 218 ARG A CA 1
ATOM 1642 C C . ARG A 1 218 ? -24.222 15.955 14.405 1.00 97.94 218 ARG A C 1
ATOM 1644 O O . ARG A 1 218 ? -24.694 15.436 13.396 1.00 97.94 218 ARG A O 1
ATOM 1651 N N . LEU A 1 219 ? -23.527 17.085 14.385 1.00 98.38 219 LEU A N 1
ATOM 1652 C CA . LEU A 1 219 ? -23.131 17.786 13.169 1.00 98.38 219 LEU A CA 1
ATOM 1653 C C . LEU A 1 219 ? -21.610 17.854 13.139 1.00 98.38 219 LEU A C 1
ATOM 1655 O O . LEU A 1 219 ? -20.991 18.251 14.128 1.00 98.38 219 LEU A O 1
ATOM 1659 N N . SER A 1 220 ? -20.988 17.468 12.030 1.00 98.12 220 SER A N 1
ATOM 1660 C CA . SER A 1 220 ? -19.543 17.626 11.888 1.00 98.12 220 SER A CA 1
ATOM 1661 C C . SER A 1 220 ? -19.140 18.082 10.493 1.00 98.12 220 SER A C 1
ATOM 1663 O O . SER A 1 220 ? -19.810 17.811 9.495 1.00 98.12 220 SER A O 1
ATOM 1665 N N . TYR A 1 221 ? -18.041 18.825 10.453 1.00 98.31 221 TYR A N 1
ATOM 1666 C CA . TYR A 1 221 ? -17.369 19.255 9.242 1.00 98.31 221 TYR A CA 1
ATOM 1667 C C . TYR A 1 221 ? -15.877 19.013 9.417 1.00 98.31 221 TYR A C 1
ATOM 1669 O O . TYR A 1 221 ? -15.264 19.528 10.352 1.00 98.31 221 TYR A O 1
ATOM 1677 N N . GLY A 1 222 ? -15.301 18.231 8.516 1.00 98.19 222 GLY A N 1
ATOM 1678 C CA . GLY A 1 222 ? -13.870 17.990 8.447 1.00 98.19 222 GLY A CA 1
ATOM 1679 C C . GLY A 1 222 ? -13.307 18.481 7.126 1.00 98.19 222 GLY A C 1
ATOM 1680 O O . GLY A 1 222 ? -13.906 18.251 6.076 1.00 98.19 222 GLY A O 1
ATOM 1681 N N . ARG A 1 223 ? -12.140 19.121 7.167 1.00 97.81 223 ARG A N 1
ATOM 1682 C CA . ARG A 1 223 ? -11.340 19.459 5.995 1.00 97.81 223 ARG A CA 1
ATOM 1683 C C . ARG A 1 223 ? -9.899 19.024 6.188 1.00 97.81 223 ARG A C 1
ATOM 1685 O O . ARG A 1 223 ? -9.242 19.458 7.130 1.00 97.81 223 ARG A O 1
ATOM 1692 N N . THR A 1 224 ? -9.382 18.274 5.225 1.00 97.25 224 THR A N 1
ATOM 1693 C CA . THR A 1 224 ? -7.967 17.896 5.162 1.00 97.25 224 THR A CA 1
ATOM 1694 C C . THR A 1 224 ? -7.363 18.409 3.866 1.00 97.25 224 THR A C 1
ATOM 1696 O O . THR A 1 224 ? -7.896 18.142 2.790 1.00 97.25 224 THR A O 1
ATOM 1699 N N . ARG A 1 225 ? -6.260 19.152 3.964 1.00 96.38 225 ARG A N 1
ATOM 1700 C CA . ARG A 1 225 ? -5.408 19.545 2.837 1.00 96.38 225 ARG A CA 1
ATOM 1701 C C . ARG A 1 225 ? -4.113 18.749 2.910 1.00 96.38 225 ARG A C 1
ATOM 1703 O O . ARG A 1 225 ? -3.505 18.678 3.973 1.00 96.38 225 ARG A O 1
ATOM 1710 N N . LEU A 1 226 ? -3.712 18.182 1.787 1.00 94.69 226 LEU A N 1
ATOM 1711 C CA . LEU A 1 226 ? -2.524 17.361 1.630 1.00 94.69 226 LEU A CA 1
ATOM 1712 C C . LEU A 1 226 ? -1.771 17.845 0.392 1.00 94.69 226 LEU A C 1
ATOM 1714 O O . LEU A 1 226 ? -2.383 18.023 -0.661 1.00 94.69 226 LEU A O 1
ATOM 1718 N N . ASN A 1 227 ? -0.472 18.075 0.527 1.00 93.81 227 ASN A N 1
ATOM 1719 C CA . ASN A 1 227 ? 0.410 18.452 -0.571 1.00 93.81 227 ASN A CA 1
ATOM 1720 C C . ASN A 1 227 ? 1.739 17.717 -0.422 1.00 93.81 227 ASN A C 1
ATOM 1722 O O . ASN A 1 227 ? 2.300 17.741 0.670 1.00 93.81 227 ASN A O 1
ATOM 1726 N N . PHE A 1 228 ? 2.240 17.105 -1.490 1.00 92.62 228 PHE A N 1
ATOM 1727 C CA . PHE A 1 228 ? 3.552 16.460 -1.503 1.00 92.62 228 PHE A CA 1
ATOM 1728 C C . PHE A 1 228 ? 4.523 17.311 -2.309 1.00 92.62 228 PHE A C 1
ATOM 1730 O O . PHE A 1 228 ? 4.292 17.558 -3.491 1.00 92.62 228 PHE A O 1
ATOM 1737 N N . GLN A 1 229 ? 5.572 17.796 -1.651 1.00 91.31 229 GLN A N 1
ATOM 1738 C CA . GLN A 1 229 ? 6.614 18.605 -2.276 1.00 91.31 229 GLN A CA 1
ATOM 1739 C C . GLN A 1 229 ? 7.870 17.768 -2.502 1.00 91.31 229 GLN A C 1
ATOM 1741 O O . GLN A 1 229 ? 8.153 16.852 -1.727 1.00 91.31 229 GLN A O 1
ATOM 1746 N N . GLU A 1 230 ? 8.607 18.096 -3.556 1.00 90.06 230 GLU A N 1
ATOM 1747 C CA . GLU A 1 230 ? 9.899 17.485 -3.850 1.00 90.06 230 GLU A CA 1
ATOM 1748 C C . GLU A 1 230 ? 10.941 17.931 -2.825 1.00 90.06 230 GLU A C 1
ATOM 1750 O O . GLU A 1 230 ? 11.050 19.120 -2.519 1.00 90.06 230 GLU A O 1
ATOM 1755 N N . ALA A 1 231 ? 11.701 16.978 -2.293 1.00 90.06 231 ALA A N 1
ATOM 1756 C CA . ALA A 1 231 ? 12.976 17.255 -1.647 1.00 90.06 231 ALA A CA 1
ATOM 1757 C C . ALA A 1 231 ? 14.078 16.873 -2.641 1.00 90.06 231 ALA A C 1
ATOM 1759 O O . ALA A 1 231 ? 14.506 15.722 -2.669 1.00 90.06 231 ALA A O 1
ATOM 1760 N N . ARG A 1 232 ? 14.461 17.825 -3.502 1.00 86.12 232 ARG A N 1
ATOM 1761 C CA . ARG A 1 232 ? 15.420 17.585 -4.587 1.00 86.12 232 ARG A CA 1
ATOM 1762 C C . ARG A 1 232 ? 16.786 17.222 -4.012 1.00 86.12 232 ARG A C 1
ATOM 1764 O O . ARG A 1 232 ? 17.291 17.921 -3.131 1.00 86.12 232 ARG A O 1
ATOM 1771 N N . ASP A 1 233 ? 17.340 16.124 -4.511 1.00 85.12 233 ASP A N 1
ATOM 1772 C CA . ASP A 1 233 ? 18.689 15.689 -4.174 1.00 85.12 233 ASP A CA 1
ATOM 1773 C C . ASP A 1 233 ? 19.730 16.629 -4.799 1.00 85.12 233 ASP A C 1
ATOM 1775 O O . ASP A 1 233 ? 19.480 17.231 -5.842 1.00 85.12 233 ASP A O 1
ATOM 1779 N N . GLN A 1 234 ? 20.891 16.766 -4.160 1.00 81.69 234 GLN A N 1
ATOM 1780 C CA . GLN A 1 234 ? 21.978 17.611 -4.657 1.00 81.69 234 GLN A CA 1
ATOM 1781 C C . GLN A 1 234 ? 22.671 17.009 -5.882 1.00 81.69 234 GLN A C 1
ATOM 1783 O O . GLN A 1 234 ? 23.269 17.751 -6.654 1.00 81.69 234 GLN A O 1
ATOM 1788 N N . THR A 1 235 ? 22.590 15.688 -6.068 1.00 79.69 235 THR A N 1
ATOM 1789 C CA . THR A 1 235 ? 23.152 15.004 -7.238 1.00 79.69 235 THR A CA 1
ATOM 1790 C C . THR A 1 235 ? 22.371 15.305 -8.520 1.00 79.69 235 THR A C 1
ATOM 1792 O O . THR A 1 235 ? 22.954 15.249 -9.600 1.00 79.69 235 THR A O 1
ATOM 1795 N N . PHE A 1 236 ? 21.083 15.663 -8.428 1.00 84.19 236 PHE A N 1
ATOM 1796 C CA . PHE A 1 236 ? 20.282 15.996 -9.606 1.00 84.19 236 PHE A CA 1
ATOM 1797 C C . PHE A 1 236 ? 20.359 17.481 -9.975 1.00 84.19 236 PHE A C 1
ATOM 1799 O O . PHE A 1 236 ? 19.988 18.361 -9.192 1.00 84.19 236 PHE A O 1
ATOM 1806 N N . ALA A 1 237 ? 20.740 17.753 -11.222 1.00 84.94 237 ALA A N 1
ATOM 1807 C CA . ALA A 1 237 ? 20.613 19.061 -11.847 1.00 84.94 237 ALA A CA 1
ATOM 1808 C C . ALA A 1 237 ? 19.136 19.400 -12.116 1.00 84.94 237 ALA A C 1
ATOM 1810 O O . ALA A 1 237 ? 18.262 18.530 -12.138 1.00 84.94 237 ALA A O 1
ATOM 1811 N N . LEU A 1 238 ? 18.828 20.689 -12.286 1.00 82.69 238 LEU A N 1
ATOM 1812 C CA . LEU A 1 238 ? 17.511 21.088 -12.785 1.00 82.69 238 LEU A CA 1
ATOM 1813 C C . LEU A 1 238 ? 17.409 20.730 -14.273 1.00 82.69 238 LEU A C 1
ATOM 1815 O O . LEU A 1 238 ? 18.381 20.957 -14.990 1.00 82.69 238 LEU A O 1
ATOM 1819 N N . PRO A 1 239 ? 16.255 20.229 -14.740 1.00 79.19 239 PRO A N 1
ATOM 1820 C CA . PRO A 1 239 ? 16.048 20.010 -16.161 1.00 79.19 239 PRO A CA 1
ATOM 1821 C C . PRO A 1 239 ? 16.144 21.317 -16.951 1.00 79.19 239 PRO A C 1
ATOM 1823 O O . PRO A 1 239 ? 15.536 22.320 -16.560 1.00 79.19 239 PRO A O 1
ATOM 1826 N N . SER A 1 240 ? 16.876 21.307 -18.057 1.00 72.88 240 SER A N 1
ATOM 1827 C CA . SER A 1 240 ? 17.158 22.478 -18.890 1.00 72.88 240 SER A CA 1
ATOM 1828 C C . SER A 1 240 ? 15.926 22.950 -19.669 1.00 72.88 240 SER A C 1
ATOM 1830 O O . SER A 1 240 ? 15.655 24.152 -19.713 1.00 72.88 240 SER A O 1
ATOM 1832 N N . ALA A 1 241 ? 15.126 22.023 -20.207 1.00 70.88 241 ALA A N 1
ATOM 1833 C CA . ALA A 1 241 ? 13.946 22.340 -21.019 1.00 70.88 241 ALA A CA 1
ATOM 1834 C C . ALA A 1 241 ? 12.723 22.782 -20.189 1.00 70.88 241 ALA A C 1
ATOM 1836 O O . ALA A 1 241 ? 11.952 23.649 -20.607 1.00 70.88 241 ALA A O 1
ATOM 1837 N N . ILE A 1 242 ? 12.529 22.201 -18.998 1.00 81.38 242 ILE A N 1
ATOM 1838 C CA . ILE A 1 242 ? 11.325 22.394 -18.163 1.00 81.38 242 ILE A CA 1
ATOM 1839 C C . ILE A 1 242 ? 11.650 22.515 -16.659 1.00 81.38 242 ILE A C 1
ATOM 1841 O O . ILE A 1 242 ? 11.139 21.748 -15.836 1.00 81.38 242 ILE A O 1
ATOM 1845 N N . PRO A 1 243 ? 12.423 23.538 -16.243 1.00 80.44 243 PRO A N 1
ATOM 1846 C CA . PRO A 1 243 ? 12.975 23.650 -14.884 1.00 80.44 243 PRO A CA 1
ATOM 1847 C C . PRO A 1 243 ? 11.923 23.803 -13.773 1.00 80.44 243 PRO A C 1
ATOM 1849 O O . PRO A 1 243 ? 12.225 23.631 -12.593 1.00 80.44 243 PRO A O 1
ATOM 1852 N N . ASN A 1 244 ? 10.679 24.141 -14.127 1.00 84.19 244 ASN A N 1
ATOM 1853 C CA . ASN A 1 244 ? 9.580 24.337 -13.176 1.00 84.19 244 ASN A CA 1
ATOM 1854 C C . ASN A 1 244 ? 8.790 23.053 -12.875 1.00 84.19 244 ASN A C 1
ATOM 1856 O O . ASN A 1 244 ? 7.895 23.072 -12.024 1.00 84.19 244 ASN A O 1
ATOM 1860 N N . VAL A 1 245 ? 9.069 21.952 -13.579 1.00 85.31 245 VAL A N 1
ATOM 1861 C CA . VAL A 1 245 ? 8.386 20.674 -13.368 1.00 85.31 245 VAL A CA 1
ATOM 1862 C C . VAL A 1 245 ? 9.169 19.864 -12.327 1.00 85.31 245 VAL A C 1
ATOM 1864 O O . VAL A 1 245 ? 10.300 19.467 -12.591 1.00 85.31 245 VAL A O 1
ATOM 1867 N N . PRO A 1 246 ? 8.598 19.593 -11.136 1.00 88.56 246 PRO A N 1
ATOM 1868 C CA . PRO A 1 246 ? 9.306 18.852 -10.095 1.00 88.56 246 PRO A CA 1
ATOM 1869 C C . PRO A 1 246 ? 9.414 17.367 -10.452 1.00 88.56 246 PRO A C 1
ATOM 1871 O O . PRO A 1 246 ? 8.629 16.880 -11.270 1.00 88.56 246 PRO A O 1
ATOM 1874 N N . PHE A 1 247 ? 10.278 16.632 -9.753 1.00 90.31 247 PHE A N 1
ATOM 1875 C CA . PHE A 1 247 ? 10.438 15.171 -9.849 1.00 90.31 247 PHE A CA 1
ATOM 1876 C C . PHE A 1 247 ? 10.916 14.662 -11.212 1.00 90.31 247 PHE A C 1
ATOM 1878 O O . PHE A 1 247 ? 10.535 13.573 -11.625 1.00 90.31 247 PHE A O 1
ATOM 1885 N N . LEU A 1 248 ? 11.696 15.467 -11.926 1.00 90.00 248 LEU A N 1
ATOM 1886 C CA . LEU A 1 248 ? 12.411 15.032 -13.123 1.00 90.00 248 LEU A CA 1
ATOM 1887 C C . LEU A 1 248 ? 13.867 14.727 -12.782 1.00 90.00 248 LEU A C 1
ATOM 1889 O O . LEU A 1 248 ? 14.464 15.419 -11.942 1.00 90.00 248 LEU A O 1
ATOM 1893 N N . LEU A 1 249 ? 14.394 13.695 -13.433 1.00 91.50 249 LEU A N 1
ATOM 1894 C CA . LEU A 1 249 ? 15.739 13.169 -13.254 1.00 91.50 249 LEU A CA 1
ATOM 1895 C C . LEU A 1 249 ? 16.686 13.836 -14.252 1.00 91.50 249 LEU A C 1
ATOM 1897 O O . LEU A 1 249 ? 16.364 13.922 -15.432 1.00 91.50 249 LEU A O 1
ATOM 1901 N N . ASN A 1 250 ? 17.832 14.311 -13.766 1.00 91.75 250 ASN A N 1
ATOM 1902 C CA . ASN A 1 250 ? 18.913 14.816 -14.611 1.00 91.75 250 ASN A CA 1
ATOM 1903 C C . ASN A 1 250 ? 20.235 14.796 -13.831 1.00 91.75 250 ASN A C 1
ATOM 1905 O O . ASN A 1 250 ? 20.343 15.451 -12.793 1.00 91.75 250 ASN A O 1
ATOM 1909 N N . THR A 1 251 ? 21.231 14.058 -14.306 1.00 92.31 251 THR A N 1
ATOM 1910 C CA . THR A 1 251 ? 22.589 13.974 -13.736 1.00 92.31 251 THR A CA 1
ATOM 1911 C C . THR A 1 251 ? 23.620 14.266 -14.819 1.00 92.31 251 THR A C 1
ATOM 1913 O O . THR A 1 251 ? 23.279 14.192 -15.994 1.00 92.31 251 THR A O 1
ATOM 1916 N N . PRO A 1 252 ? 24.881 14.574 -14.468 1.00 92.12 252 PRO A N 1
ATOM 1917 C CA . PRO A 1 252 ? 25.961 14.549 -15.449 1.00 92.12 252 PRO A CA 1
ATOM 1918 C C . PRO A 1 252 ? 26.002 13.200 -16.177 1.00 92.12 252 PRO A C 1
ATOM 1920 O O . PRO A 1 252 ? 25.951 12.149 -15.531 1.00 92.12 252 PRO A O 1
ATOM 1923 N N . TYR A 1 253 ? 26.076 13.244 -17.504 1.00 91.62 253 TYR A N 1
ATOM 1924 C CA . TYR A 1 253 ? 26.152 12.061 -18.347 1.00 91.62 253 TYR A CA 1
ATOM 1925 C C . TYR A 1 253 ? 27.581 11.502 -18.348 1.00 91.62 253 TYR A C 1
ATOM 1927 O O . TYR A 1 253 ? 28.527 12.194 -18.737 1.00 91.62 253 TYR A O 1
ATOM 1935 N N . ILE A 1 254 ? 27.733 10.256 -17.888 1.00 93.19 254 ILE A N 1
ATOM 1936 C CA . ILE A 1 254 ? 29.007 9.533 -17.887 1.00 93.19 254 ILE A CA 1
ATOM 1937 C C . ILE A 1 254 ? 28.917 8.292 -18.774 1.00 93.19 254 ILE A C 1
ATOM 1939 O O . ILE A 1 254 ? 27.963 7.523 -18.678 1.00 93.19 254 ILE A O 1
ATOM 1943 N N . GLN A 1 255 ? 29.933 8.090 -19.605 1.00 92.56 255 GLN A N 1
ATOM 1944 C CA . GLN A 1 255 ? 30.024 6.978 -20.551 1.00 92.56 255 GLN A CA 1
ATOM 1945 C C . GLN A 1 255 ? 31.038 5.943 -20.096 1.00 92.56 255 GLN A C 1
ATOM 1947 O O . GLN A 1 255 ? 32.094 6.317 -19.585 1.00 92.56 255 GLN A O 1
ATOM 1952 N N . ASN A 1 256 ? 30.753 4.659 -20.304 1.00 92.31 256 ASN A N 1
ATOM 1953 C CA . ASN A 1 256 ? 31.707 3.585 -20.058 1.00 92.31 256 ASN A CA 1
ATOM 1954 C C . ASN A 1 256 ? 32.504 3.286 -21.330 1.00 92.31 256 ASN A C 1
ATOM 1956 O O . ASN A 1 256 ? 32.089 2.511 -22.187 1.00 92.31 256 ASN A O 1
ATOM 1960 N N . VAL A 1 257 ? 33.698 3.862 -21.422 1.00 91.25 257 VAL A N 1
ATOM 1961 C CA . VAL A 1 257 ? 34.578 3.723 -22.592 1.00 91.25 257 VAL A CA 1
ATOM 1962 C C . VAL A 1 257 ? 35.558 2.552 -22.457 1.00 91.25 257 VAL A C 1
ATOM 1964 O O . VAL A 1 257 ? 36.604 2.519 -23.103 1.00 91.25 257 VAL A O 1
ATOM 1967 N N . THR A 1 258 ? 35.257 1.592 -21.580 1.00 90.75 258 THR A N 1
ATOM 1968 C CA . THR A 1 258 ? 36.110 0.421 -21.353 1.00 90.75 258 THR A CA 1
ATOM 1969 C C . THR A 1 258 ? 36.011 -0.541 -22.531 1.00 90.75 258 THR A C 1
ATOM 1971 O O . THR A 1 258 ? 34.948 -1.099 -22.785 1.00 90.75 258 THR A O 1
ATOM 1974 N N . LEU A 1 259 ? 37.126 -0.773 -23.220 1.00 89.38 259 LEU A N 1
ATOM 1975 C CA . LEU A 1 259 ? 37.224 -1.728 -24.323 1.00 89.38 259 LEU A CA 1
ATOM 1976 C C . LEU A 1 259 ? 38.006 -2.974 -23.896 1.00 89.38 259 LEU A C 1
ATOM 1978 O O . LEU A 1 259 ? 38.898 -2.838 -23.058 1.00 89.38 259 LEU A O 1
ATOM 1982 N N . PRO A 1 260 ? 37.703 -4.155 -24.464 1.00 87.81 260 PRO A N 1
ATOM 1983 C CA . PRO A 1 260 ? 38.520 -5.354 -24.279 1.00 87.81 260 PRO A CA 1
ATOM 1984 C C . PRO A 1 260 ? 39.969 -5.152 -24.749 1.00 87.81 260 PRO A C 1
ATOM 1986 O O . PRO A 1 260 ? 40.240 -4.269 -25.565 1.00 87.81 260 PRO A O 1
ATOM 1989 N N . ASP A 1 261 ? 40.888 -5.994 -24.263 1.00 84.94 261 ASP A N 1
ATOM 1990 C CA . ASP A 1 261 ? 42.302 -5.938 -24.662 1.00 84.94 261 ASP A CA 1
ATOM 1991 C C . ASP A 1 261 ? 42.471 -6.376 -26.140 1.00 84.94 261 ASP A C 1
ATOM 1993 O O . ASP A 1 261 ? 43.265 -5.786 -26.876 1.00 84.94 261 ASP A O 1
ATOM 1997 N N . ASP A 1 262 ? 41.684 -7.364 -26.594 1.00 81.31 262 ASP A N 1
ATOM 1998 C CA . ASP A 1 262 ? 41.507 -7.763 -27.998 1.00 81.31 262 ASP A CA 1
ATOM 1999 C C . ASP A 1 262 ? 40.164 -8.509 -28.217 1.00 81.31 262 ASP A C 1
ATOM 2001 O O . ASP A 1 262 ? 39.326 -8.593 -27.320 1.00 81.31 262 ASP A O 1
ATOM 2005 N N . VAL A 1 263 ? 39.916 -9.028 -29.430 1.00 76.44 263 VAL A N 1
ATOM 2006 C CA . VAL A 1 263 ? 38.641 -9.681 -29.812 1.00 76.44 263 VAL A CA 1
ATOM 2007 C C . VAL A 1 263 ? 38.384 -11.032 -29.125 1.00 76.44 263 VAL A C 1
ATOM 2009 O O . VAL A 1 263 ? 37.323 -11.624 -29.322 1.00 76.44 263 VAL A O 1
ATOM 2012 N N . GLU A 1 264 ? 39.324 -11.526 -28.318 1.00 78.88 264 GLU A N 1
ATOM 2013 C CA . GLU A 1 264 ? 39.210 -12.777 -27.559 1.00 78.88 264 GLU A CA 1
ATOM 2014 C C . GLU A 1 264 ? 39.473 -12.594 -26.054 1.00 78.88 264 GLU A C 1
ATOM 2016 O O . GLU A 1 264 ? 39.163 -13.491 -25.262 1.00 78.88 264 GLU A O 1
ATOM 2021 N N . THR A 1 265 ? 40.033 -11.456 -25.637 1.00 84.50 265 THR A N 1
ATOM 2022 C CA . THR A 1 265 ? 40.486 -11.220 -24.266 1.00 84.50 265 THR A CA 1
ATOM 2023 C C . THR A 1 265 ? 39.789 -10.020 -23.613 1.00 84.50 265 THR A C 1
ATOM 2025 O O . THR A 1 265 ? 39.770 -8.915 -24.158 1.00 84.50 265 THR A O 1
ATOM 2028 N N . PRO A 1 266 ? 39.214 -10.205 -22.408 1.00 87.19 266 PRO A N 1
ATOM 2029 C CA . PRO A 1 266 ? 38.584 -9.117 -21.669 1.00 87.19 266 PRO A CA 1
ATOM 2030 C C . PRO A 1 266 ? 39.626 -8.098 -21.201 1.00 87.19 266 PRO A C 1
ATOM 2032 O O . PRO A 1 266 ? 40.755 -8.478 -20.902 1.00 87.19 266 PRO A O 1
ATOM 2035 N N . ASN A 1 267 ? 39.221 -6.837 -21.029 1.00 89.38 267 ASN A N 1
ATOM 2036 C CA . ASN A 1 267 ? 40.059 -5.804 -20.419 1.00 89.38 267 ASN A CA 1
ATOM 2037 C C . ASN A 1 267 ? 40.598 -6.276 -19.068 1.00 89.38 267 ASN A C 1
ATOM 2039 O O . ASN A 1 267 ? 39.823 -6.600 -18.157 1.00 89.38 267 ASN A O 1
ATOM 2043 N N . THR A 1 268 ? 41.917 -6.243 -18.918 1.00 89.88 268 THR A N 1
ATOM 2044 C CA . THR A 1 268 ? 42.603 -6.516 -17.649 1.00 89.88 268 THR A CA 1
ATOM 2045 C C . THR A 1 268 ? 43.062 -5.246 -16.925 1.00 89.88 268 THR A C 1
ATOM 2047 O O . THR A 1 268 ? 43.437 -5.308 -15.750 1.00 89.88 268 THR A O 1
ATOM 2050 N N . GLY A 1 269 ? 42.993 -4.090 -17.592 1.00 90.38 269 GLY A N 1
ATOM 2051 C CA . GLY A 1 269 ? 43.360 -2.770 -17.079 1.00 90.38 269 GLY A CA 1
ATOM 2052 C C . GLY A 1 269 ? 42.270 -2.087 -16.234 1.00 90.38 269 GLY A C 1
ATOM 2053 O O . GLY A 1 269 ? 41.350 -2.748 -15.745 1.00 90.38 269 GLY A O 1
ATOM 2054 N N . PRO A 1 270 ? 42.370 -0.762 -16.002 1.00 92.56 270 PRO A N 1
ATOM 2055 C CA . PRO A 1 270 ? 41.333 -0.005 -15.302 1.00 92.56 270 PRO A CA 1
ATOM 2056 C C . PRO A 1 270 ? 40.026 0.055 -16.109 1.00 92.56 270 PRO A C 1
ATOM 2058 O O . PRO A 1 270 ? 40.032 -0.017 -17.338 1.00 92.56 270 PRO A O 1
ATOM 2061 N N . VAL A 1 271 ? 38.904 0.215 -15.405 1.00 94.69 271 VAL A N 1
ATOM 2062 C CA . VAL A 1 271 ? 37.598 0.533 -16.002 1.00 94.69 271 VAL A CA 1
ATOM 2063 C C . VAL A 1 271 ? 37.525 2.044 -16.179 1.00 94.69 271 VAL A C 1
ATOM 2065 O O . VAL A 1 271 ? 37.693 2.774 -15.203 1.00 94.69 271 VAL A O 1
ATOM 2068 N N . ASN A 1 272 ? 37.267 2.516 -17.393 1.00 94.19 272 ASN A N 1
ATOM 2069 C CA . ASN A 1 272 ? 37.317 3.934 -17.731 1.00 94.19 272 ASN A CA 1
ATOM 2070 C C . ASN A 1 272 ? 35.915 4.488 -17.981 1.00 94.19 272 ASN A C 1
ATOM 2072 O O . ASN A 1 272 ? 35.227 4.065 -18.909 1.00 94.19 272 ASN A O 1
ATOM 2076 N N . TYR A 1 273 ? 35.527 5.472 -17.173 1.00 94.62 273 TYR A N 1
ATOM 2077 C CA . TYR A 1 273 ? 34.375 6.329 -17.415 1.00 94.62 273 TYR A CA 1
ATOM 2078 C C . TYR A 1 273 ? 34.823 7.724 -17.858 1.00 94.62 273 TYR A C 1
ATOM 2080 O O . TYR A 1 273 ? 35.829 8.243 -17.367 1.00 94.62 273 TYR A O 1
ATOM 2088 N N . VAL A 1 274 ? 34.053 8.348 -18.747 1.00 93.94 274 VAL A N 1
ATOM 2089 C CA . VAL A 1 274 ? 34.291 9.718 -19.228 1.00 93.94 274 VAL A CA 1
ATOM 2090 C C . VAL A 1 274 ? 33.031 10.557 -19.053 1.00 93.94 274 VAL A C 1
ATOM 2092 O O . VAL A 1 274 ? 31.936 10.120 -19.400 1.00 93.94 274 VAL A O 1
ATOM 2095 N N . SER A 1 275 ? 33.183 11.761 -18.508 1.00 91.50 275 SER A N 1
ATOM 2096 C CA . SER A 1 275 ? 32.136 12.776 -18.443 1.00 91.50 275 SER A CA 1
ATOM 2097 C C . SER A 1 275 ? 32.074 13.547 -19.758 1.00 91.50 275 SER A C 1
ATOM 2099 O O . SER A 1 275 ? 33.076 14.082 -20.232 1.00 91.50 275 SER A O 1
ATOM 2101 N N . THR A 1 276 ? 30.887 13.647 -20.347 1.00 83.81 276 THR A N 1
ATOM 2102 C CA . THR A 1 276 ? 30.705 14.269 -21.671 1.00 83.81 276 THR A CA 1
ATOM 2103 C C . THR A 1 276 ? 30.398 15.769 -21.601 1.00 83.81 276 THR A C 1
ATOM 2105 O O . THR A 1 276 ? 30.379 16.452 -22.622 1.00 83.81 276 THR A O 1
ATOM 2108 N N . GLY A 1 277 ? 30.162 16.306 -20.398 1.00 82.88 277 GLY A N 1
ATOM 2109 C CA . GLY A 1 277 ? 29.721 17.691 -20.182 1.00 82.88 277 GLY A CA 1
ATOM 2110 C C . GLY A 1 277 ? 28.222 17.928 -20.413 1.00 82.88 277 GLY A C 1
ATOM 2111 O O . GLY A 1 277 ? 27.740 19.019 -20.100 1.00 82.88 277 GLY A O 1
ATOM 2112 N N . PHE A 1 278 ? 27.493 16.919 -20.898 1.00 84.50 278 PHE A N 1
ATOM 2113 C CA . PHE A 1 278 ? 26.037 16.916 -21.061 1.00 84.50 278 PHE A CA 1
ATOM 2114 C C . PHE A 1 278 ? 25.324 16.354 -19.821 1.00 84.50 278 PHE A C 1
ATOM 2116 O O . PHE A 1 278 ? 25.938 15.730 -18.946 1.00 84.50 278 PHE A O 1
ATOM 2123 N N . GLY A 1 279 ? 24.020 16.599 -19.722 1.00 88.12 279 GLY A N 1
ATOM 2124 C CA . GLY A 1 279 ? 23.129 15.954 -18.765 1.00 88.12 279 GLY A CA 1
ATOM 2125 C C . GLY A 1 279 ? 22.506 14.685 -19.344 1.00 88.12 279 GLY A C 1
ATOM 2126 O O . GLY A 1 279 ? 22.360 14.536 -20.552 1.00 88.12 279 GLY A O 1
ATOM 2127 N N . THR A 1 280 ? 22.074 13.766 -18.485 1.00 87.38 280 THR A N 1
ATOM 2128 C CA . THR A 1 280 ? 21.346 12.560 -18.911 1.00 87.38 280 THR A CA 1
ATOM 2129 C C . THR A 1 280 ? 20.033 12.882 -19.618 1.00 87.38 280 THR A C 1
ATOM 2131 O O . THR A 1 280 ? 19.569 12.084 -20.426 1.00 87.38 280 THR A O 1
ATOM 2134 N N . GLU A 1 281 ? 19.452 14.055 -19.358 1.00 83.94 281 GLU A N 1
ATOM 2135 C CA . GLU A 1 281 ? 18.272 14.544 -20.076 1.00 83.94 281 GLU A CA 1
ATOM 2136 C C . GLU A 1 281 ? 18.539 14.899 -21.547 1.00 83.94 281 GLU A C 1
ATOM 2138 O O . GLU A 1 281 ? 17.592 14.936 -22.327 1.00 83.94 281 GLU A O 1
ATOM 2143 N N . ASP A 1 282 ? 19.790 15.176 -21.931 1.00 79.56 282 ASP A N 1
ATOM 2144 C CA . ASP A 1 282 ? 20.135 15.505 -23.320 1.00 79.56 282 ASP A CA 1
ATOM 2145 C C . ASP A 1 282 ? 20.030 14.260 -24.217 1.00 79.56 282 ASP A C 1
ATOM 2147 O O . ASP A 1 282 ? 19.697 14.375 -25.393 1.00 79.56 282 ASP A O 1
ATOM 2151 N N . VAL A 1 283 ? 20.229 13.078 -23.622 1.00 78.50 283 VAL A N 1
ATOM 2152 C CA . VAL A 1 283 ? 20.071 11.763 -24.260 1.00 78.50 283 VAL A CA 1
ATOM 2153 C C . VAL A 1 283 ? 18.640 11.251 -24.049 1.00 78.50 283 VAL A C 1
ATOM 2155 O O . VAL A 1 283 ? 17.850 11.128 -24.982 1.00 78.50 283 VAL A O 1
ATOM 2158 N N . LEU A 1 284 ? 18.244 11.051 -22.787 1.00 78.06 284 LEU A N 1
ATOM 2159 C CA . LEU A 1 284 ? 16.980 10.400 -22.422 1.00 78.06 284 LEU A CA 1
ATOM 2160 C C . LEU A 1 284 ? 15.759 11.323 -22.442 1.00 78.06 284 LEU A C 1
ATOM 2162 O O . LEU A 1 284 ? 14.659 10.863 -22.159 1.00 78.06 284 LEU A O 1
ATOM 2166 N N . GLY A 1 285 ? 15.912 12.630 -22.639 1.00 79.44 285 GLY A N 1
ATOM 2167 C CA . GLY A 1 285 ? 14.822 13.572 -22.396 1.00 79.44 285 GLY A CA 1
ATOM 2168 C C . GLY A 1 285 ? 14.376 13.656 -20.920 1.00 79.44 285 GLY A C 1
ATOM 2169 O O . GLY A 1 285 ? 15.000 13.107 -20.005 1.00 79.44 285 GLY A O 1
ATOM 2170 N N . PRO A 1 286 ? 13.275 14.379 -20.640 1.00 82.00 286 PRO A N 1
ATOM 2171 C CA . PRO A 1 286 ? 12.738 14.541 -19.295 1.00 82.00 286 PRO A CA 1
ATOM 2172 C C . PRO A 1 286 ? 12.062 13.263 -18.770 1.00 82.00 286 PRO A C 1
ATOM 2174 O O . PRO A 1 286 ? 10.868 13.036 -18.978 1.00 82.00 286 PRO A O 1
ATOM 2177 N N . VAL A 1 287 ? 12.788 12.484 -17.969 1.00 86.38 287 VAL A N 1
ATOM 2178 C CA . VAL A 1 287 ? 12.279 11.266 -17.312 1.00 86.38 287 VAL A CA 1
ATOM 2179 C C . VAL A 1 287 ? 11.893 11.535 -15.853 1.00 86.38 287 VAL A C 1
ATOM 2181 O O . VAL A 1 287 ? 12.561 12.289 -15.145 1.00 86.38 287 VAL A O 1
ATOM 2184 N N . GLY A 1 288 ? 10.799 10.928 -15.373 1.00 90.50 288 GLY A N 1
ATOM 2185 C CA . GLY A 1 288 ? 10.384 11.025 -13.964 1.00 90.50 288 GLY A CA 1
ATOM 2186 C C . GLY A 1 288 ? 10.837 9.858 -13.094 1.00 90.50 288 GLY A C 1
ATOM 2187 O O . GLY A 1 288 ? 11.121 10.043 -11.909 1.00 90.50 288 GLY A O 1
ATOM 2188 N N . GLN A 1 289 ? 10.884 8.658 -13.672 1.00 93.50 289 GLN A N 1
ATOM 2189 C CA . GLN A 1 289 ? 11.264 7.444 -12.963 1.00 93.50 289 GLN A CA 1
ATOM 2190 C C . GLN A 1 289 ? 11.884 6.419 -13.915 1.00 93.50 289 GLN A C 1
ATOM 2192 O O . GLN A 1 289 ? 11.403 6.224 -15.030 1.00 93.50 289 GLN A O 1
ATOM 2197 N N . VAL A 1 290 ? 12.918 5.726 -13.443 1.00 93.50 290 VAL A N 1
ATOM 2198 C CA . VAL A 1 290 ? 13.521 4.579 -14.131 1.00 93.50 290 VAL A CA 1
ATOM 2199 C C . VAL A 1 290 ? 13.491 3.373 -13.206 1.00 93.50 290 VAL A C 1
ATOM 2201 O O . VAL A 1 290 ? 13.820 3.474 -12.020 1.00 93.50 290 VAL A O 1
ATOM 2204 N N . PHE A 1 291 ? 13.095 2.221 -13.736 1.00 93.50 291 PHE A N 1
ATOM 2205 C CA . PHE A 1 291 ? 13.037 0.977 -12.987 1.00 93.50 291 PHE A CA 1
ATOM 2206 C C . PHE A 1 291 ? 13.724 -0.156 -13.744 1.00 93.50 291 PHE A C 1
ATOM 2208 O O . PHE A 1 291 ? 13.223 -0.626 -14.757 1.00 93.50 291 PHE A O 1
ATOM 2215 N N . VAL A 1 292 ? 14.859 -0.614 -13.217 1.00 94.31 292 VAL A N 1
ATOM 2216 C CA . VAL A 1 292 ? 15.540 -1.828 -13.680 1.00 94.31 292 VAL A CA 1
ATOM 2217 C C . VAL A 1 292 ? 15.223 -2.933 -12.682 1.00 94.31 292 VAL A C 1
ATOM 2219 O O . VAL A 1 292 ? 15.587 -2.826 -11.507 1.00 94.31 292 VAL A O 1
ATOM 2222 N N . ALA A 1 293 ? 14.507 -3.968 -13.117 1.00 92.00 293 ALA A N 1
ATOM 2223 C CA . ALA A 1 293 ? 14.051 -5.021 -12.226 1.00 92.00 293 ALA A CA 1
ATOM 2224 C C . ALA A 1 293 ? 15.228 -5.727 -11.534 1.00 92.00 293 ALA A C 1
ATOM 2226 O O . ALA A 1 293 ? 16.317 -5.879 -12.087 1.00 92.00 293 ALA A O 1
ATOM 2227 N N . GLY A 1 294 ? 15.018 -6.099 -10.272 1.00 90.38 294 GLY A N 1
ATOM 2228 C CA . GLY A 1 294 ? 16.081 -6.558 -9.379 1.00 90.38 294 GLY A CA 1
ATOM 2229 C C . GLY A 1 294 ? 16.769 -5.440 -8.588 1.00 90.38 294 GLY A C 1
ATOM 2230 O O . GLY A 1 294 ? 17.344 -5.706 -7.538 1.00 90.38 294 GLY A O 1
ATOM 2231 N N . PHE A 1 295 ? 16.673 -4.180 -9.019 1.00 94.75 295 PHE A N 1
ATOM 2232 C CA . PHE A 1 295 ? 17.306 -3.041 -8.349 1.00 94.75 295 PHE A CA 1
ATOM 2233 C C . PHE A 1 295 ? 16.279 -2.064 -7.771 1.00 94.75 295 PHE A C 1
ATOM 2235 O O . PHE A 1 295 ? 15.087 -2.101 -8.081 1.00 94.75 295 PHE A O 1
ATOM 2242 N N . SER A 1 296 ? 16.736 -1.176 -6.885 1.00 95.19 296 SER A N 1
ATOM 2243 C CA . SER A 1 296 ? 15.897 -0.093 -6.373 1.00 95.19 296 SER A CA 1
ATOM 2244 C C . SER A 1 296 ? 15.574 0.891 -7.509 1.00 95.19 296 SER A C 1
ATOM 2246 O O . SER A 1 296 ? 16.505 1.322 -8.187 1.00 95.19 296 SER A O 1
ATOM 2248 N N . PRO A 1 297 ? 14.301 1.289 -7.721 1.00 95.62 297 PRO A N 1
ATOM 2249 C CA . PRO A 1 297 ? 13.963 2.276 -8.748 1.00 95.62 297 PRO A CA 1
ATOM 2250 C C . PRO A 1 297 ? 14.673 3.612 -8.501 1.00 95.62 297 PRO A C 1
ATOM 2252 O O . PRO A 1 297 ? 15.009 3.929 -7.361 1.00 95.62 297 PRO A O 1
ATOM 2255 N N . VAL A 1 298 ? 14.836 4.434 -9.533 1.00 95.62 298 VAL A N 1
ATOM 2256 C CA . VAL A 1 298 ? 15.352 5.804 -9.418 1.00 95.62 298 VAL A CA 1
ATOM 2257 C C . VAL A 1 298 ? 14.224 6.785 -9.710 1.00 95.62 298 VAL A C 1
ATOM 2259 O O . VAL A 1 298 ? 13.554 6.666 -10.732 1.00 95.62 298 VAL A O 1
ATOM 2262 N N . GLY A 1 299 ? 14.012 7.754 -8.818 1.00 93.44 299 GLY A N 1
ATOM 2263 C CA . GLY A 1 299 ? 12.931 8.733 -8.934 1.00 93.44 299 GLY A CA 1
ATOM 2264 C C . GLY A 1 299 ? 11.667 8.360 -8.160 1.00 93.44 299 GLY A C 1
ATOM 2265 O O . GLY A 1 299 ? 11.536 7.281 -7.580 1.00 93.44 299 GLY A O 1
ATOM 2266 N N . VAL A 1 300 ? 10.729 9.301 -8.094 1.00 92.06 300 VAL A N 1
ATOM 2267 C CA . VAL A 1 300 ? 9.475 9.145 -7.345 1.00 92.06 300 VAL A CA 1
ATOM 2268 C C . VAL A 1 300 ? 8.417 8.476 -8.226 1.00 92.06 300 VAL A C 1
ATOM 2270 O O . VAL A 1 300 ? 8.321 8.780 -9.407 1.00 92.06 300 VAL A O 1
ATOM 2273 N N . ASP A 1 301 ? 7.572 7.631 -7.626 1.00 91.00 301 ASP A N 1
ATOM 2274 C CA . ASP A 1 301 ? 6.417 6.998 -8.281 1.00 91.00 301 ASP A CA 1
ATOM 2275 C C . ASP A 1 301 ? 5.539 8.002 -9.057 1.00 91.00 301 ASP A C 1
ATOM 2277 O O . ASP A 1 301 ? 4.797 8.812 -8.475 1.00 91.00 301 ASP A O 1
ATOM 2281 N N . VAL A 1 302 ? 5.593 7.896 -10.387 1.00 89.75 302 VAL A N 1
ATOM 2282 C CA . VAL A 1 302 ? 4.920 8.798 -11.333 1.00 89.75 302 VAL A CA 1
ATOM 2283 C C . VAL A 1 302 ? 3.395 8.664 -11.330 1.00 89.75 302 VAL A C 1
ATOM 2285 O O . VAL A 1 302 ? 2.688 9.564 -11.787 1.00 89.75 302 VAL A O 1
ATOM 2288 N N . PHE A 1 303 ? 2.836 7.573 -10.801 1.00 86.81 303 PHE A N 1
ATOM 2289 C CA . PHE A 1 303 ? 1.387 7.367 -10.744 1.00 86.81 303 PHE A CA 1
ATOM 2290 C C . PHE A 1 303 ? 0.735 8.080 -9.560 1.00 86.81 303 PHE A C 1
ATOM 2292 O O . PHE A 1 303 ? -0.460 8.401 -9.611 1.00 86.81 303 PHE A O 1
ATOM 2299 N N . ASN A 1 304 ? 1.506 8.322 -8.498 1.00 86.88 304 ASN A N 1
ATOM 2300 C CA . ASN A 1 304 ? 1.013 8.869 -7.239 1.00 86.88 304 ASN A CA 1
ATOM 2301 C C . ASN A 1 304 ? 1.551 10.268 -6.923 1.00 86.88 304 ASN A C 1
ATOM 2303 O O . ASN A 1 304 ? 0.966 10.941 -6.068 1.00 86.88 304 ASN A O 1
ATOM 2307 N N . PHE A 1 305 ? 2.593 10.739 -7.616 1.00 89.31 305 PHE A N 1
ATOM 2308 C CA . PHE A 1 305 ? 3.189 12.051 -7.374 1.00 89.31 305 PHE A CA 1
ATOM 2309 C C . PHE A 1 305 ? 3.476 12.833 -8.665 1.00 89.31 305 PHE A C 1
ATOM 2311 O O . PHE A 1 305 ? 3.770 12.242 -9.701 1.00 89.31 305 PHE A O 1
ATOM 2318 N N . PRO A 1 306 ? 3.409 14.180 -8.615 1.00 88.88 306 PRO A N 1
ATOM 2319 C CA . PRO A 1 306 ? 2.989 15.031 -7.507 1.00 88.88 306 PRO A CA 1
ATOM 2320 C C . PRO A 1 306 ? 1.494 14.888 -7.229 1.00 88.88 306 PRO A C 1
ATOM 2322 O O . PRO A 1 306 ? 0.690 14.714 -8.139 1.00 88.88 306 PRO A O 1
ATOM 2325 N N . GLN A 1 307 ? 1.107 15.033 -5.963 1.00 88.81 307 GLN A N 1
ATOM 2326 C CA . GLN A 1 307 ? -0.300 15.027 -5.574 1.00 88.81 307 GLN A CA 1
ATOM 2327 C C . GLN A 1 307 ? -0.624 16.206 -4.663 1.00 88.81 307 GLN A C 1
ATOM 2329 O O . GLN A 1 307 ? 0.020 16.426 -3.632 1.00 88.81 307 GLN A O 1
ATOM 2334 N N . ARG A 1 308 ? -1.727 16.885 -4.979 1.00 92.19 308 ARG A N 1
ATOM 2335 C CA . ARG A 1 308 ? -2.403 17.830 -4.091 1.00 92.19 308 ARG A CA 1
ATOM 2336 C C . ARG A 1 308 ? -3.839 17.388 -3.883 1.00 92.19 308 ARG A C 1
ATOM 2338 O O . ARG A 1 308 ? -4.540 17.040 -4.827 1.00 92.19 308 ARG A O 1
ATOM 2345 N N . ARG A 1 309 ? -4.311 17.390 -2.639 1.00 92.00 309 ARG A N 1
ATOM 2346 C CA . ARG A 1 309 ? -5.666 16.940 -2.314 1.00 92.00 309 ARG A CA 1
ATOM 2347 C C . ARG A 1 309 ? -6.300 17.774 -1.217 1.00 92.00 309 ARG A C 1
ATOM 2349 O O . ARG A 1 309 ? -5.672 18.122 -0.221 1.00 92.00 309 ARG A O 1
ATOM 2356 N N . VAL A 1 310 ? -7.579 18.068 -1.393 1.00 95.25 310 VAL A N 1
ATOM 2357 C CA . VAL A 1 310 ? -8.429 18.772 -0.443 1.00 95.25 310 VAL A CA 1
ATOM 2358 C C . VAL A 1 310 ? -9.730 18.001 -0.290 1.00 95.25 310 VAL A C 1
ATOM 2360 O O . VAL A 1 310 ? -10.585 18.014 -1.177 1.00 95.25 310 VAL A O 1
ATOM 2363 N N . ASN A 1 311 ? -9.886 17.370 0.868 1.00 95.31 311 ASN A N 1
ATOM 2364 C CA . ASN A 1 311 ? -11.073 16.602 1.208 1.00 95.31 311 ASN A CA 1
ATOM 2365 C C . ASN A 1 311 ? -11.943 17.400 2.170 1.00 95.31 311 ASN A C 1
ATOM 2367 O O . ASN A 1 311 ? -11.435 17.830 3.203 1.00 95.31 311 ASN A O 1
ATOM 2371 N N . ASN A 1 312 ? -13.229 17.551 1.859 1.00 96.94 312 ASN A N 1
ATOM 2372 C CA . ASN A 1 312 ? -14.237 18.031 2.799 1.00 96.94 312 ASN A CA 1
ATOM 2373 C C . ASN A 1 312 ? -15.209 16.887 3.111 1.00 96.94 312 ASN A C 1
ATOM 2375 O O . ASN A 1 312 ? -15.679 16.212 2.195 1.00 96.94 312 ASN A O 1
ATOM 2379 N N . THR A 1 313 ? -15.552 16.702 4.380 1.00 97.00 313 THR A N 1
ATOM 2380 C CA . THR A 1 313 ? -16.585 15.758 4.810 1.00 97.00 313 THR A CA 1
ATOM 2381 C C . THR A 1 313 ? -17.576 16.486 5.696 1.00 97.00 313 THR A C 1
ATOM 2383 O O . THR A 1 313 ? -17.202 17.055 6.718 1.00 97.00 313 THR A O 1
ATOM 2386 N N . TYR A 1 314 ? -18.842 16.439 5.308 1.00 98.19 314 TYR A N 1
ATOM 2387 C CA . TYR A 1 314 ? -19.970 16.947 6.075 1.00 98.19 314 TYR A CA 1
ATOM 2388 C C . TYR A 1 314 ? -20.728 15.750 6.629 1.00 98.19 314 TYR A C 1
ATOM 2390 O O . TYR A 1 314 ? -21.034 14.829 5.872 1.00 98.19 314 TYR A O 1
ATOM 2398 N N . GLN A 1 315 ? -21.039 15.757 7.919 1.00 98.00 315 GLN A N 1
ATOM 2399 C CA . GLN A 1 315 ? -21.777 14.682 8.569 1.00 98.00 315 GLN A CA 1
ATOM 2400 C C . GLN A 1 315 ? -22.986 15.232 9.315 1.00 98.00 315 GLN A C 1
ATOM 2402 O O . GLN A 1 315 ? -22.884 16.193 10.082 1.00 98.00 315 GLN A O 1
ATOM 2407 N N . PHE A 1 316 ? -24.099 14.537 9.137 1.00 98.25 316 PHE A N 1
ATOM 2408 C CA . PHE A 1 316 ? -25.288 14.632 9.962 1.00 98.25 316 PHE A CA 1
ATOM 2409 C C . PHE A 1 316 ? -25.555 13.247 10.547 1.00 98.25 316 PHE A C 1
ATOM 2411 O O . PHE A 1 316 ? -25.710 12.286 9.794 1.00 98.25 316 PHE A O 1
ATOM 2418 N N . ALA A 1 317 ? -25.612 13.133 11.869 1.00 98.19 317 ALA A N 1
ATOM 2419 C CA . ALA A 1 317 ? -25.999 11.892 12.522 1.00 98.19 317 ALA A CA 1
ATOM 2420 C C . ALA A 1 317 ? -26.969 12.156 13.671 1.00 98.19 317 ALA A C 1
ATOM 2422 O O . ALA A 1 317 ? -26.876 13.184 14.341 1.00 98.19 317 ALA A O 1
ATOM 2423 N N . ASP A 1 318 ? -27.888 11.224 13.884 1.00 97.69 318 ASP A N 1
ATOM 2424 C CA . ASP A 1 318 ? -28.889 11.283 14.943 1.00 97.69 318 ASP A CA 1
ATOM 2425 C C . ASP A 1 318 ? -29.094 9.889 15.532 1.00 97.69 318 ASP A C 1
ATOM 2427 O O . ASP A 1 318 ? -29.317 8.940 14.782 1.00 97.69 318 ASP A O 1
ATOM 2431 N N . ASP A 1 319 ? -29.015 9.778 16.856 1.00 97.31 319 ASP A N 1
ATOM 2432 C CA . ASP A 1 319 ? -29.176 8.527 17.594 1.00 97.31 319 ASP A CA 1
ATOM 2433 C C . ASP A 1 319 ? -30.261 8.686 18.666 1.00 97.31 319 ASP A C 1
ATOM 2435 O O . ASP A 1 319 ? -30.112 9.434 19.634 1.00 97.31 319 ASP A O 1
ATOM 2439 N N . LEU A 1 320 ? -31.357 7.945 18.529 1.00 97.44 320 LEU A N 1
ATOM 2440 C CA . LEU A 1 320 ? -32.451 7.865 19.490 1.00 97.44 320 LEU A CA 1
ATOM 2441 C C . LEU A 1 320 ? -32.370 6.543 20.255 1.00 97.44 320 LEU A C 1
ATOM 2443 O O . LEU A 1 320 ? -32.390 5.469 19.659 1.00 97.44 320 LEU A O 1
ATOM 2447 N N . THR A 1 321 ? -32.357 6.599 21.584 1.00 97.00 321 THR A N 1
ATOM 2448 C CA . THR A 1 321 ? -32.407 5.418 22.452 1.00 97.00 321 THR A CA 1
ATOM 2449 C C . THR A 1 321 ? -33.616 5.474 23.374 1.00 97.00 321 THR A C 1
ATOM 2451 O O . THR A 1 321 ? -33.943 6.516 23.942 1.00 97.00 321 THR A O 1
ATOM 2454 N N . MET A 1 322 ? -34.291 4.339 23.530 1.00 95.50 322 MET A N 1
ATOM 2455 C CA . MET A 1 322 ? -35.480 4.205 24.365 1.00 95.50 322 MET A CA 1
ATOM 2456 C C . MET A 1 322 ? -35.402 2.913 25.168 1.00 95.50 322 MET A C 1
ATOM 2458 O O . MET A 1 322 ? -35.137 1.849 24.613 1.00 95.50 322 MET A O 1
ATOM 2462 N N . ARG A 1 323 ? -35.694 2.977 26.470 1.00 94.31 323 ARG A N 1
ATOM 2463 C CA . ARG A 1 323 ? -35.895 1.767 27.282 1.00 94.31 323 ARG A CA 1
ATOM 2464 C C . ARG A 1 323 ? -37.369 1.594 27.606 1.00 94.31 323 ARG A C 1
ATOM 2466 O O . ARG A 1 323 ? -38.012 2.524 28.088 1.00 94.31 323 ARG A O 1
ATOM 2473 N N . TYR A 1 324 ? -37.897 0.401 27.354 1.00 93.38 324 TYR A N 1
ATOM 2474 C CA . TYR A 1 324 ? -39.272 0.046 27.687 1.00 93.38 324 TYR A CA 1
ATOM 2475 C C . TYR A 1 324 ? -39.336 -1.397 28.190 1.00 93.38 324 TYR A C 1
ATOM 2477 O O . TYR A 1 324 ? -39.040 -2.341 27.459 1.00 93.38 324 TYR A O 1
ATOM 2485 N N . GLY A 1 325 ? -39.704 -1.569 29.461 1.00 93.31 325 GLY A N 1
ATOM 2486 C CA . GLY A 1 325 ? -39.673 -2.875 30.117 1.00 93.31 325 GLY A CA 1
ATOM 2487 C C . GLY A 1 325 ? -38.273 -3.493 30.065 1.00 93.31 325 GLY A C 1
ATOM 2488 O O . GLY A 1 325 ? -37.292 -2.858 30.448 1.00 93.31 325 GLY A O 1
ATOM 2489 N N . ASN A 1 326 ? -38.184 -4.720 29.551 1.00 95.81 326 ASN A N 1
ATOM 2490 C CA . ASN A 1 326 ? -36.922 -5.446 29.386 1.00 95.81 326 ASN A CA 1
ATOM 2491 C C . ASN A 1 326 ? -36.221 -5.175 28.041 1.00 95.81 326 ASN A C 1
ATOM 2493 O O . ASN A 1 326 ? -35.234 -5.846 27.735 1.00 95.81 326 ASN A O 1
ATOM 2497 N N . HIS A 1 327 ? -36.722 -4.227 27.245 1.00 97.31 327 HIS A N 1
ATOM 2498 C CA . HIS A 1 327 ? -36.178 -3.865 25.938 1.00 97.31 327 HIS A CA 1
ATOM 2499 C C . HIS A 1 327 ? -35.403 -2.552 26.002 1.00 97.31 327 HIS A C 1
ATOM 2501 O O . HIS A 1 327 ? -35.773 -1.604 26.704 1.00 97.31 327 HIS A O 1
ATOM 2507 N N . SER A 1 328 ? -34.319 -2.496 25.240 1.00 97.56 328 SER A N 1
ATOM 2508 C CA . SER A 1 328 ? -33.526 -1.296 24.997 1.00 97.56 328 SER A CA 1
ATOM 2509 C C . SER A 1 328 ? -33.402 -1.113 23.492 1.00 97.56 328 SER A C 1
ATOM 2511 O O . SER A 1 328 ? -32.592 -1.775 22.848 1.00 97.56 328 SER A O 1
ATOM 2513 N N . PHE A 1 329 ? -34.215 -0.213 22.952 1.00 97.88 329 PHE A N 1
ATOM 2514 C CA . PHE A 1 329 ? -34.242 0.117 21.537 1.00 97.88 329 PHE A CA 1
ATOM 2515 C C . PHE A 1 329 ? -33.245 1.227 21.220 1.00 97.88 329 PHE A C 1
ATOM 2517 O O . PHE A 1 329 ? -33.077 2.165 22.008 1.00 97.88 329 PHE A O 1
ATOM 2524 N N . ALA A 1 330 ? -32.629 1.150 20.045 1.00 97.75 330 ALA A N 1
ATOM 2525 C CA . ALA A 1 330 ? -31.881 2.252 19.464 1.00 97.75 330 ALA A CA 1
ATOM 2526 C C . ALA A 1 330 ? -32.166 2.362 17.964 1.00 97.75 330 ALA A C 1
ATOM 2528 O O . ALA A 1 330 ? -32.165 1.356 17.255 1.00 97.75 330 ALA A O 1
ATOM 2529 N N . PHE A 1 331 ? -32.373 3.585 17.497 1.00 97.88 331 PHE A N 1
ATOM 2530 C CA . PHE A 1 331 ? -32.600 3.926 16.099 1.00 97.88 331 PHE A CA 1
ATOM 2531 C C . PHE A 1 331 ? -31.715 5.103 15.740 1.00 97.88 331 PHE A C 1
ATOM 2533 O O . PHE A 1 331 ? -31.489 5.968 16.583 1.00 97.88 331 PHE A O 1
ATOM 2540 N N . GLY A 1 332 ? -31.255 5.169 14.501 1.00 97.69 332 GLY A N 1
ATOM 2541 C CA . GLY A 1 332 ? -30.477 6.325 14.106 1.00 97.69 332 GLY A CA 1
ATOM 2542 C C . GLY A 1 332 ? -30.060 6.346 12.655 1.00 97.69 332 GLY A C 1
ATOM 2543 O O . GLY A 1 332 ? -30.329 5.426 11.873 1.00 97.69 332 GLY A O 1
ATOM 2544 N N . THR A 1 333 ? -29.389 7.434 12.309 1.00 98.06 333 THR A N 1
ATOM 2545 C CA . THR A 1 333 ? -28.854 7.684 10.979 1.00 98.06 333 THR A CA 1
ATOM 2546 C C . THR A 1 333 ? -27.462 8.300 11.056 1.00 98.06 333 THR A C 1
ATOM 2548 O O . THR A 1 333 ? -27.157 9.039 11.986 1.00 98.06 333 THR A O 1
ATOM 2551 N N . ASP A 1 334 ? -26.611 7.990 10.080 1.00 97.12 334 ASP A N 1
ATOM 2552 C CA . ASP A 1 334 ? -25.298 8.618 9.892 1.00 97.12 334 ASP A CA 1
ATOM 2553 C C . ASP A 1 334 ? -25.131 8.898 8.402 1.00 97.12 334 ASP A C 1
ATOM 2555 O O . ASP A 1 334 ? -24.790 8.005 7.624 1.00 97.12 334 ASP A O 1
ATOM 2559 N N . ASN A 1 335 ? -25.434 10.130 8.007 1.00 98.06 335 ASN A N 1
ATOM 2560 C CA . ASN A 1 335 ? -25.389 10.563 6.623 1.00 98.06 335 ASN A CA 1
ATOM 2561 C C . ASN A 1 335 ? -24.189 11.474 6.402 1.00 98.06 335 ASN A C 1
ATOM 2563 O O . ASN A 1 335 ? -23.921 12.386 7.191 1.00 98.06 335 ASN A O 1
ATOM 2567 N N . ARG A 1 336 ? -23.475 11.248 5.300 1.00 96.88 336 ARG A N 1
ATOM 2568 C CA . ARG A 1 336 ? -22.261 11.993 4.967 1.00 96.88 336 ARG A CA 1
ATOM 2569 C C . ARG A 1 336 ? -22.302 12.488 3.535 1.00 96.88 336 ARG A C 1
ATOM 2571 O O . ARG A 1 336 ? -22.774 11.789 2.645 1.00 96.88 336 ARG A O 1
ATOM 2578 N N . ARG A 1 337 ? -21.760 13.682 3.314 1.00 96.62 337 ARG A N 1
ATOM 2579 C CA . ARG A 1 337 ? -21.376 14.189 1.994 1.00 96.62 337 ARG A CA 1
ATOM 2580 C C . ARG A 1 337 ? -19.868 14.352 1.990 1.00 96.62 337 ARG A C 1
ATOM 2582 O O . ARG A 1 337 ? -19.330 15.065 2.837 1.00 96.62 337 ARG A O 1
ATOM 2589 N N . SER A 1 338 ? -19.213 13.735 1.022 1.00 94.94 338 SER A N 1
ATOM 2590 C CA . SER A 1 338 ? -17.772 13.841 0.845 1.00 94.94 338 SER A CA 1
ATOM 2591 C C . SER A 1 338 ? -17.448 14.531 -0.471 1.00 94.94 338 SER A C 1
ATOM 2593 O O . SER A 1 338 ? -18.047 14.266 -1.515 1.00 94.94 338 SER A O 1
ATOM 2595 N N . GLU A 1 339 ? -16.485 15.438 -0.398 1.00 95.25 339 GLU A N 1
ATOM 2596 C CA . GLU A 1 339 ? -15.950 16.182 -1.526 1.00 95.25 339 GLU A CA 1
ATOM 2597 C C . GLU A 1 339 ? -14.456 15.932 -1.591 1.00 95.25 339 GLU A C 1
ATOM 2599 O O . GLU A 1 339 ? -13.730 16.285 -0.662 1.00 95.25 339 GLU A O 1
ATOM 2604 N N . LEU A 1 340 ? -13.996 15.321 -2.674 1.00 92.12 340 LEU A N 1
ATOM 2605 C CA . LEU A 1 340 ? -12.581 15.062 -2.897 1.00 92.12 340 LEU A CA 1
ATOM 2606 C C . LEU A 1 340 ? -12.142 15.931 -4.066 1.00 92.12 340 LEU A C 1
ATOM 2608 O O . LEU A 1 340 ? -12.558 15.692 -5.192 1.00 92.12 340 LEU A O 1
ATOM 2612 N N . ASN A 1 341 ? -11.348 16.958 -3.793 1.00 91.50 341 ASN A N 1
ATOM 2613 C CA . ASN A 1 341 ? -10.765 17.807 -4.826 1.00 91.50 341 ASN A CA 1
ATOM 2614 C C . ASN A 1 341 ? -9.287 17.456 -4.901 1.00 91.50 341 ASN A C 1
ATOM 2616 O O . ASN A 1 341 ? -8.577 17.628 -3.910 1.00 91.50 341 ASN A O 1
ATOM 2620 N N . SER A 1 342 ? -8.830 16.912 -6.020 1.00 88.88 342 SER A N 1
ATOM 2621 C CA . SER A 1 342 ? -7.442 16.478 -6.166 1.00 88.88 342 SER A CA 1
ATOM 2622 C C . SER A 1 342 ? -6.844 16.941 -7.478 1.00 88.88 342 SER A C 1
ATOM 2624 O O . SER A 1 342 ? -7.533 16.939 -8.489 1.00 88.88 342 SER A O 1
ATOM 2626 N N . GLU A 1 343 ? -5.560 17.254 -7.448 1.00 88.62 343 GLU A N 1
ATOM 2627 C CA . GLU A 1 343 ? -4.688 17.373 -8.611 1.00 88.62 343 GLU A CA 1
ATOM 2628 C C . GLU A 1 343 ? -3.672 16.254 -8.494 1.00 88.62 343 GLU A C 1
ATOM 2630 O O . GLU A 1 343 ? -2.972 16.146 -7.482 1.00 88.62 343 GLU A O 1
ATOM 2635 N N . LEU A 1 344 ? -3.669 15.378 -9.485 1.00 85.62 344 LEU A N 1
ATOM 2636 C CA . LEU A 1 344 ? -2.739 14.266 -9.553 1.00 85.62 344 LEU A CA 1
ATOM 2637 C C . LEU A 1 344 ? -2.572 13.918 -11.033 1.00 85.62 344 LEU A C 1
ATOM 2639 O O . LEU A 1 344 ? -3.335 13.081 -11.529 1.00 85.62 344 LEU A O 1
ATOM 2643 N N . PRO A 1 345 ? -1.644 14.602 -11.729 1.00 83.56 345 PRO A N 1
ATOM 2644 C CA . PRO A 1 345 ? -1.282 14.298 -13.108 1.00 83.56 345 PRO A CA 1
ATOM 2645 C C . PRO A 1 345 ? -0.586 12.933 -13.141 1.00 83.56 345 PRO A C 1
ATOM 2647 O O . PRO A 1 345 ? 0.633 12.821 -13.040 1.00 83.56 345 PRO A O 1
ATOM 2650 N N . ARG A 1 346 ? -1.398 11.874 -13.174 1.00 84.44 346 ARG A N 1
ATOM 2651 C CA . ARG A 1 346 ? -0.937 10.489 -13.083 1.00 84.44 346 ARG A CA 1
ATOM 2652 C C . ARG A 1 346 ? -0.112 10.144 -14.308 1.00 84.44 346 ARG A C 1
ATOM 2654 O O . ARG A 1 346 ? -0.627 10.262 -15.417 1.00 84.44 346 ARG A O 1
ATOM 2661 N N . ASN A 1 347 ? 1.094 9.638 -14.084 1.00 84.88 347 ASN A N 1
ATOM 2662 C CA . ASN A 1 347 ? 1.996 9.189 -15.134 1.00 84.88 347 ASN A CA 1
ATOM 2663 C C . ASN A 1 347 ? 2.225 10.271 -16.206 1.00 84.88 347 ASN A C 1
ATOM 2665 O O . ASN A 1 347 ? 2.419 9.966 -17.372 1.00 84.88 347 ASN A O 1
ATOM 2669 N N . SER A 1 348 ? 2.126 11.559 -15.845 1.00 84.81 348 SER A N 1
ATOM 2670 C CA . SER A 1 348 ? 2.416 12.651 -16.785 1.00 84.81 348 SER A CA 1
ATOM 2671 C C . SER A 1 348 ? 3.904 12.725 -17.114 1.00 84.81 348 SER A C 1
ATOM 2673 O O . SER A 1 348 ? 4.280 13.250 -18.156 1.00 84.81 348 SER A O 1
ATOM 2675 N N . ARG A 1 349 ? 4.738 12.238 -16.187 1.00 87.00 349 ARG A N 1
ATOM 2676 C CA . ARG A 1 349 ? 6.169 12.044 -16.389 1.00 87.00 349 ARG A CA 1
ATOM 2677 C C . ARG A 1 349 ? 6.414 10.650 -16.946 1.00 87.00 349 ARG A C 1
ATOM 2679 O O . ARG A 1 349 ? 5.794 9.728 -16.417 1.00 87.00 349 ARG A O 1
ATOM 2686 N N . PRO A 1 350 ? 7.322 10.511 -17.920 1.00 86.62 350 PRO A N 1
ATOM 2687 C CA . PRO A 1 350 ? 7.760 9.214 -18.396 1.00 86.62 350 PRO A CA 1
ATOM 2688 C C . PRO A 1 350 ? 8.276 8.318 -17.268 1.00 86.62 350 PRO A C 1
ATOM 2690 O O . PRO A 1 350 ? 9.077 8.753 -16.429 1.00 86.62 350 PRO A O 1
ATOM 2693 N N . LEU A 1 351 ? 7.817 7.070 -17.281 1.00 89.00 351 LEU A N 1
ATOM 2694 C CA . LEU A 1 351 ? 8.419 5.945 -16.577 1.00 89.00 351 LEU A CA 1
ATOM 2695 C C . LEU A 1 351 ? 9.020 4.996 -17.612 1.00 89.00 351 LEU A C 1
ATOM 2697 O O . LEU A 1 351 ? 8.316 4.550 -18.519 1.00 89.00 351 LEU A O 1
ATOM 2701 N N . ILE A 1 352 ? 10.294 4.662 -17.425 1.00 87.94 352 ILE A N 1
ATOM 2702 C CA . ILE A 1 352 ? 11.013 3.670 -18.227 1.00 87.94 352 ILE A CA 1
ATOM 2703 C C . ILE A 1 352 ? 11.251 2.433 -17.362 1.00 87.94 352 ILE A C 1
ATOM 2705 O O . ILE A 1 352 ? 11.770 2.544 -16.247 1.00 87.94 352 ILE A O 1
ATOM 2709 N N . THR A 1 353 ? 10.871 1.259 -17.858 1.00 89.19 353 THR A N 1
ATOM 2710 C CA . THR A 1 353 ? 11.058 -0.018 -17.165 1.00 89.19 353 THR A CA 1
ATOM 2711 C C . THR A 1 353 ? 11.901 -0.986 -17.982 1.00 89.19 353 THR A C 1
ATOM 2713 O O . THR A 1 353 ? 11.745 -1.076 -19.198 1.00 89.19 353 THR A O 1
ATOM 2716 N N . PHE A 1 354 ? 12.733 -1.753 -17.282 1.00 89.12 354 PHE A N 1
ATOM 2717 C CA . PHE A 1 354 ? 13.515 -2.863 -17.809 1.00 89.12 354 PHE A CA 1
ATOM 2718 C C . PHE A 1 354 ? 13.208 -4.099 -16.967 1.00 89.12 354 PHE A C 1
ATOM 2720 O O . PHE A 1 354 ? 13.577 -4.172 -15.792 1.00 89.12 354 PHE A O 1
ATOM 2727 N N . TYR A 1 355 ? 12.499 -5.045 -17.564 1.00 88.06 355 TYR A N 1
ATOM 2728 C CA . TYR A 1 355 ? 12.243 -6.386 -17.042 1.00 88.06 355 TYR A CA 1
ATOM 2729 C C . TYR A 1 355 ? 13.167 -7.378 -17.743 1.00 88.06 355 TYR A C 1
ATOM 2731 O O . TYR A 1 355 ? 13.944 -6.976 -18.602 1.00 88.06 355 TYR A O 1
ATOM 2739 N N . GLY A 1 356 ? 13.167 -8.642 -17.327 1.00 85.06 356 GLY A N 1
ATOM 2740 C CA . GLY A 1 356 ? 13.879 -9.663 -18.092 1.00 85.06 356 GLY A CA 1
ATOM 2741 C C . GLY A 1 356 ? 12.956 -10.246 -19.156 1.00 85.06 356 GLY A C 1
ATOM 2742 O O . GLY A 1 356 ? 11.767 -10.405 -18.903 1.00 85.06 356 GLY A O 1
ATOM 2743 N N . GLU A 1 357 ? 13.509 -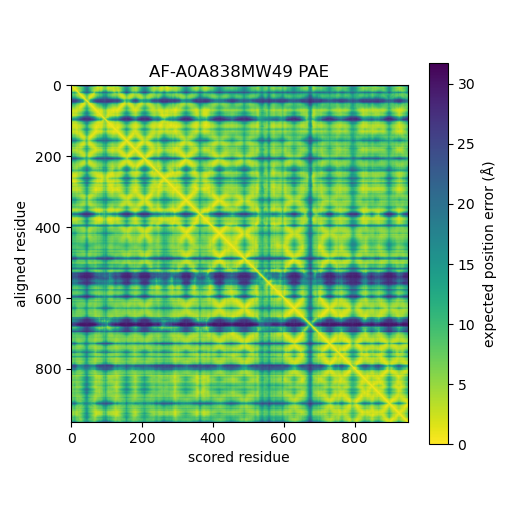10.575 -20.317 1.00 80.88 357 GLU A N 1
ATOM 2744 C CA . GLU A 1 357 ? 12.747 -11.057 -21.475 1.00 80.88 357 GLU A CA 1
ATOM 2745 C C . GLU A 1 357 ? 13.304 -12.402 -21.956 1.00 80.88 357 GLU A C 1
ATOM 2747 O O . GLU A 1 357 ? 14.521 -12.621 -21.870 1.00 80.88 357 GLU A O 1
ATOM 2752 N N . PRO A 1 358 ? 12.460 -13.322 -22.454 1.00 80.62 358 PRO A N 1
ATOM 2753 C CA . PRO A 1 358 ? 12.938 -14.533 -23.103 1.00 80.62 358 PRO A CA 1
ATOM 2754 C C . PRO A 1 358 ? 13.673 -14.203 -24.405 1.00 80.62 358 PRO A C 1
ATOM 2756 O O . PRO A 1 358 ? 13.263 -13.345 -25.180 1.00 80.62 358 PRO A O 1
ATOM 2759 N N . GLU A 1 359 ? 14.765 -14.919 -24.655 1.00 77.81 359 GLU A N 1
ATOM 2760 C CA . GLU A 1 359 ? 15.516 -14.813 -25.901 1.00 77.81 359 GLU A CA 1
ATOM 2761 C C . GLU A 1 359 ? 14.765 -15.542 -27.025 1.00 77.81 359 GLU A C 1
ATOM 2763 O O . GLU A 1 359 ? 14.327 -16.691 -26.874 1.00 77.81 359 GLU A O 1
ATOM 2768 N N . ILE A 1 360 ? 14.633 -14.852 -28.157 1.00 73.31 360 ILE A N 1
ATOM 2769 C CA . ILE A 1 360 ? 13.998 -15.340 -29.378 1.00 73.31 360 ILE A CA 1
ATOM 2770 C C . ILE A 1 360 ? 15.064 -15.416 -30.472 1.00 73.31 360 ILE A C 1
ATOM 2772 O O . ILE A 1 360 ? 15.810 -14.461 -30.671 1.00 73.31 360 ILE A O 1
ATOM 2776 N N . ASP A 1 361 ? 15.092 -16.535 -31.188 1.00 70.06 361 ASP A N 1
ATOM 2777 C CA . ASP A 1 361 ? 15.853 -16.742 -32.419 1.00 70.06 361 ASP A CA 1
ATOM 2778 C C . ASP A 1 361 ? 14.887 -16.878 -33.609 1.00 70.06 361 ASP A C 1
ATOM 2780 O O . ASP A 1 361 ? 13.711 -17.204 -33.429 1.00 70.06 361 ASP A O 1
ATOM 2784 N N . PHE A 1 362 ? 15.354 -16.618 -34.827 1.00 64.31 362 PHE A N 1
ATOM 2785 C CA . PHE A 1 362 ? 14.523 -16.625 -36.031 1.00 64.31 362 PHE A CA 1
ATOM 2786 C C . PHE A 1 362 ? 15.005 -17.720 -36.973 1.00 64.31 362 PHE A C 1
ATOM 2788 O O . PHE A 1 362 ? 16.010 -17.594 -37.672 1.00 64.31 362 PHE A O 1
ATOM 2795 N N . THR A 1 363 ? 14.258 -18.822 -37.020 1.00 63.50 363 THR A N 1
ATOM 2796 C CA . THR A 1 363 ? 14.487 -19.897 -37.990 1.00 63.50 363 THR A CA 1
ATOM 2797 C C . THR A 1 363 ? 13.533 -19.719 -39.171 1.00 63.50 363 THR A C 1
ATOM 2799 O O . THR A 1 363 ? 12.472 -20.341 -39.220 1.00 63.50 363 THR A O 1
ATOM 2802 N N . GLY A 1 364 ? 13.898 -18.854 -40.122 1.00 65.50 364 GLY A N 1
ATOM 2803 C CA . GLY A 1 364 ? 12.988 -18.393 -41.182 1.00 65.50 364 GLY A CA 1
ATOM 2804 C C . GLY A 1 364 ? 12.132 -17.211 -40.710 1.00 65.50 364 GLY A C 1
ATOM 2805 O O . GLY A 1 364 ? 12.648 -16.351 -40.007 1.00 65.50 364 GLY A O 1
ATOM 2806 N N . ASP A 1 365 ? 10.844 -17.184 -41.069 1.00 58.75 365 ASP A N 1
ATOM 2807 C CA . ASP A 1 365 ? 9.906 -16.103 -40.695 1.00 58.75 365 ASP A CA 1
ATOM 2808 C C . ASP A 1 365 ? 9.241 -16.305 -39.313 1.00 58.75 365 ASP A C 1
ATOM 2810 O O . ASP A 1 365 ? 8.446 -15.473 -38.880 1.00 58.75 365 ASP A O 1
ATOM 2814 N N . GLU A 1 366 ? 9.529 -17.411 -38.615 1.00 61.16 366 GLU A N 1
ATOM 2815 C CA . GLU A 1 366 ? 8.877 -17.765 -37.346 1.00 61.16 366 GLU A CA 1
ATOM 2816 C C . GLU A 1 366 ? 9.824 -17.586 -36.141 1.00 61.16 366 GLU A C 1
ATOM 2818 O O . GLU A 1 366 ? 10.936 -18.134 -36.154 1.00 61.16 366 GLU A O 1
ATOM 2823 N N . PRO A 1 367 ? 9.392 -16.878 -35.077 1.00 66.75 367 PRO A N 1
ATOM 2824 C CA . PRO A 1 367 ? 10.170 -16.710 -33.854 1.00 66.75 367 PRO A CA 1
ATOM 2825 C C . PRO A 1 367 ? 10.186 -17.997 -33.014 1.00 66.75 367 PRO A C 1
ATOM 2827 O O . PRO A 1 367 ? 9.147 -18.602 -32.741 1.00 66.75 367 PRO A O 1
ATOM 2830 N N . VAL A 1 368 ? 11.366 -18.396 -32.539 1.00 73.69 368 VAL A N 1
ATOM 2831 C CA . VAL A 1 368 ? 11.584 -19.577 -31.694 1.00 73.69 368 VAL A CA 1
ATOM 2832 C C . VAL A 1 368 ? 12.246 -19.165 -30.383 1.00 73.69 368 VAL A C 1
ATOM 2834 O O . VAL A 1 368 ? 13.343 -18.617 -30.369 1.00 73.69 368 VAL A O 1
ATOM 2837 N N . PHE A 1 369 ? 11.609 -19.480 -29.255 1.00 76.88 369 PHE A N 1
ATOM 2838 C CA . PHE A 1 369 ? 12.203 -19.251 -27.937 1.00 76.88 369 PHE A CA 1
ATOM 2839 C C . PHE A 1 369 ? 13.359 -20.219 -27.674 1.00 76.88 369 PHE A C 1
ATOM 2841 O O . PHE A 1 369 ? 13.185 -21.439 -27.732 1.00 76.88 369 PHE A O 1
ATOM 2848 N N . THR A 1 370 ? 14.527 -19.688 -27.316 1.00 72.38 370 THR A N 1
ATOM 2849 C CA . THR A 1 370 ? 15.743 -20.493 -27.093 1.00 72.38 370 THR A CA 1
ATOM 2850 C C . THR A 1 370 ? 15.812 -21.098 -25.684 1.00 72.38 370 THR A C 1
ATOM 2852 O O . THR A 1 370 ? 16.671 -21.935 -25.401 1.00 72.38 370 THR A O 1
ATOM 2855 N N . GLY A 1 371 ? 14.917 -20.673 -24.781 1.00 69.00 371 GLY A N 1
ATOM 2856 C CA . GLY A 1 371 ? 14.929 -21.028 -23.356 1.00 69.00 371 GLY A CA 1
ATOM 2857 C C . GLY A 1 371 ? 15.943 -20.235 -22.521 1.00 69.00 371 GLY A C 1
ATOM 2858 O O . GLY A 1 371 ? 16.048 -20.452 -21.313 1.00 69.00 371 GLY A O 1
ATOM 2859 N N . ARG A 1 372 ? 16.680 -19.314 -23.149 1.00 76.88 372 ARG A N 1
ATOM 2860 C CA . ARG A 1 372 ? 17.541 -18.321 -22.497 1.00 76.88 372 ARG A CA 1
ATOM 2861 C C . ARG A 1 372 ? 16.788 -17.006 -22.310 1.00 76.88 372 ARG A C 1
ATOM 2863 O O . ARG A 1 372 ? 15.666 -16.856 -22.787 1.00 76.88 372 ARG A O 1
ATOM 2870 N N . PHE A 1 373 ? 17.384 -16.081 -21.563 1.00 81.56 373 PHE A N 1
ATOM 2871 C CA . PHE A 1 373 ? 16.736 -14.831 -21.175 1.00 81.56 373 PHE A CA 1
ATOM 2872 C C . PHE A 1 373 ? 17.750 -13.694 -21.090 1.00 81.56 373 PHE A C 1
ATOM 2874 O O . PHE A 1 373 ? 18.854 -13.889 -20.574 1.00 81.56 373 PHE A O 1
ATOM 2881 N N . PHE A 1 374 ? 17.339 -12.501 -21.508 1.00 83.12 374 PHE A N 1
ATOM 2882 C CA . PHE A 1 374 ? 18.072 -11.269 -21.253 1.00 83.12 374 PHE A CA 1
ATOM 2883 C C . PHE A 1 374 ? 17.756 -10.758 -19.853 1.00 83.12 374 PHE A C 1
ATOM 2885 O O . PHE A 1 374 ? 16.598 -10.731 -19.426 1.00 83.12 374 PHE A O 1
ATOM 2892 N N . ARG A 1 375 ? 18.788 -10.345 -19.113 1.00 88.00 375 ARG A N 1
ATOM 2893 C CA . ARG A 1 375 ? 18.586 -9.744 -17.793 1.00 88.00 375 ARG A CA 1
ATOM 2894 C C . ARG A 1 375 ? 18.142 -8.288 -17.966 1.00 88.00 375 ARG A C 1
ATOM 2896 O O . ARG A 1 375 ? 18.559 -7.636 -18.924 1.00 88.00 375 ARG A O 1
ATOM 2903 N N . PRO A 1 376 ? 17.424 -7.718 -16.986 1.00 90.25 376 PRO A N 1
ATOM 2904 C CA . PRO A 1 376 ? 17.064 -6.302 -16.970 1.00 90.25 376 PRO A CA 1
ATOM 2905 C C . PRO A 1 376 ? 18.243 -5.357 -17.222 1.00 90.25 376 PRO A C 1
ATOM 2907 O O . PRO A 1 376 ? 18.093 -4.343 -17.891 1.00 90.25 376 PRO A O 1
ATOM 2910 N N . VAL A 1 377 ? 19.428 -5.689 -16.699 1.00 91.50 377 VAL A N 1
ATOM 2911 C CA . VAL A 1 377 ? 20.644 -4.884 -16.893 1.00 91.50 377 VAL A CA 1
ATOM 2912 C C . VAL A 1 377 ? 21.238 -5.008 -18.289 1.00 91.50 377 VAL A C 1
ATOM 2914 O O . VAL A 1 377 ? 21.854 -4.055 -18.745 1.00 91.50 377 VAL A O 1
ATOM 2917 N N . ASP A 1 378 ? 21.038 -6.137 -18.972 1.00 87.94 378 ASP A N 1
ATOM 2918 C CA . ASP A 1 378 ? 21.476 -6.305 -20.360 1.00 87.94 378 ASP A CA 1
ATOM 2919 C C . ASP A 1 378 ? 20.612 -5.422 -21.268 1.00 87.94 378 ASP A C 1
ATOM 2921 O O . ASP A 1 378 ? 21.122 -4.665 -22.088 1.00 87.94 378 ASP A O 1
ATOM 2925 N N . LEU A 1 379 ? 19.298 -5.434 -21.038 1.00 85.12 379 LEU A N 1
ATOM 2926 C CA . LEU A 1 379 ? 18.349 -4.589 -21.761 1.00 85.12 379 LEU A CA 1
ATOM 2927 C C . LEU A 1 379 ? 18.550 -3.102 -21.441 1.00 85.12 379 LEU A C 1
ATOM 2929 O O . LEU A 1 379 ? 18.526 -2.274 -22.346 1.00 85.12 379 LEU A O 1
ATOM 2933 N N . ALA A 1 380 ? 18.836 -2.755 -20.182 1.00 88.25 380 ALA A N 1
ATOM 2934 C CA . ALA A 1 380 ? 19.207 -1.392 -19.808 1.00 88.25 380 ALA A CA 1
ATOM 2935 C C . ALA A 1 380 ? 20.516 -0.947 -20.473 1.00 88.25 380 ALA A C 1
ATOM 2937 O O . ALA A 1 380 ? 20.568 0.159 -20.997 1.00 88.25 380 ALA A O 1
ATOM 2938 N N . ALA A 1 381 ? 21.543 -1.804 -20.512 1.00 87.56 381 ALA A N 1
ATOM 2939 C CA . ALA A 1 381 ? 22.817 -1.505 -21.168 1.00 87.56 381 ALA A CA 1
ATOM 2940 C C . ALA A 1 381 ? 22.666 -1.223 -22.664 1.00 87.56 381 ALA A C 1
ATOM 2942 O O . ALA A 1 381 ? 23.424 -0.422 -23.202 1.00 87.56 381 ALA A O 1
ATOM 2943 N N . ALA A 1 382 ? 21.686 -1.845 -23.313 1.00 79.56 382 ALA A N 1
ATOM 2944 C CA . ALA A 1 382 ? 21.413 -1.660 -24.731 1.00 79.56 382 ALA A CA 1
ATOM 2945 C C . ALA A 1 382 ? 20.339 -0.594 -25.036 1.00 79.56 382 ALA A C 1
ATOM 2947 O O . ALA A 1 382 ? 19.888 -0.505 -26.174 1.00 79.56 382 ALA A O 1
ATOM 2948 N N . GLY A 1 383 ? 19.864 0.166 -24.037 1.00 78.00 383 GLY A N 1
ATOM 2949 C CA . GLY A 1 383 ? 18.784 1.152 -24.225 1.00 78.00 383 GLY A CA 1
ATOM 2950 C C . GLY A 1 383 ? 17.413 0.538 -24.561 1.00 78.00 383 GLY A C 1
ATOM 2951 O O . GLY A 1 383 ? 16.463 1.236 -24.917 1.00 78.00 383 GLY A O 1
ATOM 2952 N N . ALA A 1 384 ? 17.277 -0.779 -24.422 1.00 77.81 384 ALA A N 1
ATOM 2953 C CA . ALA A 1 384 ? 16.142 -1.562 -24.886 1.00 77.81 384 ALA A CA 1
ATOM 2954 C C . ALA A 1 384 ? 15.059 -1.674 -23.799 1.00 77.81 384 ALA A C 1
ATOM 2956 O O . ALA A 1 384 ? 14.887 -2.708 -23.153 1.00 77.81 384 ALA A O 1
ATOM 2957 N N . ALA A 1 385 ? 14.344 -0.575 -23.542 1.00 79.94 385 ALA A N 1
ATOM 2958 C CA . ALA A 1 385 ? 13.307 -0.533 -22.508 1.00 79.94 385 ALA A CA 1
ATOM 2959 C C . ALA A 1 385 ? 12.193 -1.550 -22.784 1.00 79.94 385 ALA A C 1
ATOM 2961 O O . ALA A 1 385 ? 11.574 -1.509 -23.839 1.00 79.94 385 ALA A O 1
ATOM 2962 N N . THR A 1 386 ? 11.864 -2.410 -21.822 1.00 79.75 386 THR A N 1
ATOM 2963 C CA . THR A 1 386 ? 10.741 -3.359 -21.955 1.00 79.75 386 THR A CA 1
ATOM 2964 C C . THR A 1 386 ? 9.386 -2.695 -21.719 1.00 79.75 386 THR A C 1
ATOM 2966 O O . THR A 1 386 ? 8.346 -3.242 -22.069 1.00 79.75 386 THR A O 1
ATOM 2969 N N . GLY A 1 387 ? 9.376 -1.485 -21.158 1.00 80.62 387 GLY A N 1
ATOM 2970 C CA . GLY A 1 387 ? 8.168 -0.686 -21.023 1.00 80.62 387 GLY A CA 1
ATOM 2971 C C . GLY A 1 387 ? 8.458 0.806 -20.958 1.00 80.62 387 GLY A C 1
ATOM 2972 O O . GLY A 1 387 ? 9.361 1.256 -20.252 1.00 80.62 387 GLY A O 1
ATOM 2973 N N . PHE A 1 388 ? 7.650 1.577 -21.673 1.00 80.62 388 PHE A N 1
ATOM 2974 C CA . PHE A 1 388 ? 7.580 3.024 -21.596 1.00 80.62 388 PHE A CA 1
ATOM 2975 C C . PHE A 1 388 ? 6.143 3.443 -21.305 1.00 80.62 388 PHE A C 1
ATOM 2977 O O . PHE A 1 388 ? 5.209 3.081 -22.026 1.00 80.62 388 PHE A O 1
ATOM 2984 N N . PHE A 1 389 ? 5.970 4.239 -20.253 1.00 82.38 389 PHE A N 1
ATOM 2985 C CA . PHE A 1 389 ? 4.663 4.665 -19.782 1.00 82.38 389 PHE A CA 1
ATOM 2986 C C . PHE A 1 389 ? 4.608 6.187 -19.689 1.00 82.38 389 PHE A C 1
ATOM 2988 O O . PHE A 1 389 ? 5.378 6.798 -18.951 1.00 82.38 389 PHE A O 1
ATOM 2995 N N . GLN A 1 390 ? 3.616 6.796 -20.339 1.00 83.50 390 GLN A N 1
ATOM 2996 C CA . GLN A 1 390 ? 3.299 8.215 -20.163 1.00 83.50 390 GLN A CA 1
ATOM 2997 C C . GLN A 1 390 ? 1.806 8.483 -20.400 1.00 83.50 390 GLN A C 1
ATOM 2999 O O . GLN A 1 390 ? 1.130 7.773 -21.136 1.00 83.50 390 GLN A O 1
ATOM 3004 N N . THR A 1 391 ? 1.247 9.510 -19.764 1.00 85.31 391 THR A N 1
ATOM 3005 C CA . THR A 1 391 ? -0.106 10.010 -20.031 1.00 85.31 391 THR A CA 1
ATOM 3006 C C . THR A 1 391 ? -0.038 11.381 -20.684 1.00 85.31 391 THR A C 1
ATOM 3008 O O . THR A 1 391 ? 0.323 12.354 -20.020 1.00 85.31 391 THR A O 1
ATOM 3011 N N . LEU A 1 392 ? -0.460 11.471 -21.943 1.00 84.31 392 LEU A N 1
ATOM 3012 C CA . LEU A 1 392 ? -0.671 12.736 -22.643 1.00 84.31 392 LEU A CA 1
ATOM 3013 C C . LEU A 1 392 ? -2.052 13.301 -22.295 1.00 84.31 392 LEU A C 1
ATOM 3015 O O . LEU A 1 392 ? -3.018 12.558 -22.113 1.00 84.31 392 LEU A O 1
ATOM 3019 N N . ALA A 1 393 ? -2.156 14.617 -22.178 1.00 85.19 393 ALA A N 1
ATOM 3020 C CA . ALA A 1 393 ? -3.380 15.317 -21.828 1.00 85.19 393 ALA A CA 1
ATOM 3021 C C . ALA A 1 393 ? -3.789 16.273 -22.951 1.00 85.19 393 ALA A C 1
ATOM 3023 O O . ALA A 1 393 ? -3.011 17.128 -23.364 1.00 85.19 393 ALA A O 1
ATOM 3024 N N . THR A 1 394 ? -5.042 16.173 -23.388 1.00 81.62 394 THR A N 1
ATOM 3025 C CA . THR A 1 394 ? -5.636 17.045 -24.421 1.00 81.62 394 THR A CA 1
ATOM 3026 C C . THR A 1 394 ? -6.398 18.232 -23.821 1.00 81.62 394 THR A C 1
ATOM 3028 O O . THR A 1 394 ? -7.048 18.997 -24.526 1.00 81.62 394 THR A O 1
ATOM 3031 N N . THR A 1 395 ? -6.332 18.395 -22.495 1.00 76.50 395 THR A N 1
ATOM 3032 C CA . THR A 1 395 ? -7.006 19.466 -21.749 1.00 76.50 395 THR A CA 1
ATOM 3033 C C . THR A 1 395 ? -6.035 20.173 -20.813 1.00 76.50 395 THR A C 1
ATOM 3035 O O . THR A 1 395 ? -5.043 19.580 -20.393 1.00 76.50 395 THR A O 1
ATOM 3038 N N . ASP A 1 396 ? -6.358 21.403 -20.407 1.00 73.50 396 ASP A N 1
ATOM 3039 C CA . ASP A 1 396 ? -5.491 22.244 -19.567 1.00 73.50 396 ASP A CA 1
ATOM 3040 C C . ASP A 1 396 ? -5.494 21.888 -18.065 1.00 73.50 396 ASP A C 1
ATOM 3042 O O . ASP A 1 396 ? -4.795 22.527 -17.275 1.00 73.50 396 ASP A O 1
ATOM 3046 N N . SER A 1 397 ? -6.297 20.911 -17.613 1.00 73.81 397 SER A N 1
ATOM 3047 C CA . SER A 1 397 ? -6.502 20.660 -16.177 1.00 73.81 397 SER A CA 1
ATOM 3048 C C . SER A 1 397 ? -6.432 19.191 -15.762 1.00 73.81 397 SER A C 1
ATOM 3050 O O . SER A 1 397 ? -7.332 18.406 -16.051 1.00 73.81 397 SER A O 1
ATOM 3052 N N . ASP A 1 398 ? -5.468 18.881 -14.890 1.00 75.62 398 ASP A N 1
ATOM 3053 C CA . ASP A 1 398 ? -5.312 17.565 -14.235 1.00 75.62 398 ASP A CA 1
ATOM 3054 C C . ASP A 1 398 ? -6.086 17.450 -12.911 1.00 75.62 398 ASP A C 1
ATOM 3056 O O . ASP A 1 398 ? -5.836 16.580 -12.069 1.00 75.62 398 ASP A O 1
ATOM 3060 N N . THR A 1 399 ? -7.010 18.383 -12.669 1.00 82.50 399 THR A N 1
ATOM 3061 C CA . THR A 1 399 ? -7.863 18.341 -11.479 1.00 82.50 399 THR A CA 1
ATOM 3062 C C . THR A 1 399 ? -8.912 17.239 -11.634 1.00 82.50 399 THR A C 1
ATOM 3064 O O . THR A 1 399 ? -9.354 16.953 -12.736 1.00 82.50 399 THR A O 1
ATOM 3067 N N . ALA A 1 400 ? -9.392 16.662 -10.540 1.00 83.31 400 ALA A N 1
ATOM 3068 C CA . ALA A 1 400 ? -10.592 15.831 -10.509 1.00 83.31 400 ALA A CA 1
ATOM 3069 C C . ALA A 1 400 ? -11.350 16.118 -9.211 1.00 83.31 400 ALA A C 1
ATOM 3071 O O . ALA A 1 400 ? -10.798 15.979 -8.113 1.00 83.31 400 ALA A O 1
ATOM 3072 N N . ASN A 1 401 ? -12.611 16.539 -9.335 1.00 89.88 401 ASN A N 1
ATOM 3073 C CA . ASN A 1 401 ? -13.424 16.986 -8.209 1.00 89.88 401 ASN A CA 1
ATOM 3074 C C . ASN A 1 401 ? -14.608 16.043 -8.005 1.00 89.88 401 ASN A C 1
ATOM 3076 O O . ASN A 1 401 ? -15.674 16.213 -8.590 1.00 89.88 401 ASN A O 1
ATOM 3080 N N . LEU A 1 402 ? -14.430 15.050 -7.139 1.00 91.12 402 LEU A N 1
ATOM 3081 C CA . LEU A 1 402 ? -15.413 14.001 -6.892 1.00 91.12 402 LEU A CA 1
ATOM 3082 C C . LEU A 1 402 ? -16.394 14.392 -5.782 1.00 91.12 402 LEU A C 1
ATOM 3084 O O . LEU A 1 402 ? -16.012 14.999 -4.773 1.00 91.12 402 LEU A O 1
ATOM 3088 N N . ARG A 1 403 ? -17.665 14.024 -5.953 1.00 92.88 403 ARG A N 1
ATOM 3089 C CA . ARG A 1 403 ? -18.763 14.231 -4.999 1.00 92.88 403 ARG A CA 1
ATOM 3090 C C . ARG A 1 403 ? -19.537 12.933 -4.805 1.00 92.88 403 ARG A C 1
ATOM 3092 O O . ARG A 1 403 ? -19.920 12.295 -5.782 1.00 92.88 403 ARG A O 1
ATOM 3099 N N . PHE A 1 404 ? -19.784 12.558 -3.554 1.00 93.88 404 PHE A N 1
ATOM 3100 C CA . PHE A 1 404 ? -20.625 11.409 -3.217 1.00 93.88 404 PHE A CA 1
ATOM 3101 C C . PHE A 1 404 ? -21.264 11.553 -1.837 1.00 93.88 404 PHE A C 1
ATOM 3103 O O . PHE A 1 404 ? -20.838 12.356 -0.999 1.00 93.88 404 PHE A O 1
ATOM 3110 N N . TYR A 1 405 ? -22.301 10.752 -1.622 1.00 95.44 405 TYR A N 1
ATOM 3111 C CA . TYR A 1 405 ? -23.100 10.702 -0.414 1.00 95.44 405 TYR A CA 1
ATOM 3112 C C . TYR A 1 405 ? -23.101 9.295 0.172 1.00 95.44 405 TYR A C 1
ATOM 3114 O O . TYR A 1 405 ? -23.026 8.298 -0.549 1.00 95.44 405 TYR A O 1
ATOM 3122 N N . GLN A 1 406 ? -23.228 9.237 1.491 1.00 95.88 406 GLN A N 1
ATOM 3123 C CA . GLN A 1 406 ? -23.414 8.014 2.256 1.00 95.88 406 GLN A CA 1
ATOM 3124 C C . GLN A 1 406 ? -24.687 8.187 3.066 1.00 95.88 406 GLN A C 1
ATOM 3126 O O . GLN A 1 406 ? -24.800 9.160 3.814 1.00 95.88 406 GLN A O 1
ATOM 3131 N N . PHE A 1 407 ? -25.632 7.272 2.901 1.00 97.00 407 PHE A N 1
ATOM 3132 C CA . PHE A 1 407 ? -26.886 7.268 3.637 1.00 97.00 407 PHE A CA 1
ATOM 3133 C C . PHE A 1 407 ? -26.974 6.003 4.464 1.00 97.00 407 PHE A C 1
ATOM 3135 O O . PHE A 1 407 ? -27.038 4.908 3.908 1.00 97.00 407 PHE A O 1
ATOM 3142 N N . ASN A 1 408 ? -26.973 6.146 5.785 1.00 97.31 408 ASN A N 1
ATOM 3143 C CA . ASN A 1 408 ? -26.991 4.997 6.675 1.00 97.31 408 ASN A CA 1
ATOM 3144 C C . ASN A 1 408 ? -28.123 5.116 7.679 1.00 97.31 408 ASN A C 1
ATOM 3146 O O . ASN A 1 408 ? -28.269 6.151 8.328 1.00 97.31 408 ASN A O 1
ATOM 3150 N N . PHE A 1 409 ? -28.867 4.031 7.855 1.00 97.94 409 PHE A N 1
ATOM 3151 C CA . PHE A 1 409 ? -29.984 3.941 8.791 1.00 97.94 409 PHE A CA 1
ATOM 3152 C C . PHE A 1 409 ? -29.876 2.651 9.584 1.00 97.94 409 PHE A C 1
ATOM 3154 O O . PHE A 1 409 ? -29.484 1.620 9.037 1.00 97.94 409 PHE A O 1
ATOM 3161 N N . PHE A 1 410 ? -30.227 2.679 10.865 1.00 98.19 410 PHE A N 1
ATOM 3162 C CA . PHE A 1 410 ? -30.260 1.466 11.671 1.00 98.19 410 PHE A CA 1
ATOM 3163 C C . PHE A 1 410 ? -31.407 1.462 12.675 1.00 98.19 410 PHE A C 1
ATOM 3165 O O . PHE A 1 410 ? -31.875 2.505 13.132 1.00 98.19 410 PHE A O 1
ATOM 3172 N N . GLY A 1 411 ? -31.805 0.252 13.051 1.00 98.44 411 GLY A N 1
ATOM 3173 C CA . GLY A 1 411 ? -32.667 -0.026 14.189 1.00 98.44 411 GLY A CA 1
ATOM 3174 C C . GLY A 1 411 ? -32.193 -1.291 14.893 1.00 98.44 411 GLY A C 1
ATOM 3175 O O . GLY A 1 411 ? -31.825 -2.269 14.238 1.00 98.44 411 GLY A O 1
ATOM 3176 N N . GLN A 1 412 ? -32.174 -1.276 16.221 1.00 98.19 412 GLN A N 1
ATOM 3177 C CA . GLN A 1 412 ? -31.804 -2.428 17.036 1.00 98.19 412 GLN A CA 1
ATOM 3178 C C . GLN A 1 412 ? -32.614 -2.495 18.330 1.00 98.19 412 GLN A C 1
ATOM 3180 O O . GLN A 1 412 ? -33.023 -1.472 18.880 1.00 98.19 412 GLN A O 1
ATOM 3185 N N . ASP A 1 413 ? -32.773 -3.710 18.840 1.00 98.38 413 ASP A N 1
ATOM 3186 C CA . ASP A 1 413 ? -33.317 -4.008 20.157 1.00 98.38 413 ASP A CA 1
ATOM 3187 C C . ASP A 1 413 ? -32.333 -4.886 20.936 1.00 98.38 413 ASP A C 1
ATOM 3189 O O . ASP A 1 413 ? -31.766 -5.849 20.418 1.00 98.38 413 ASP A O 1
ATOM 3193 N N . THR A 1 414 ? -32.128 -4.546 22.204 1.00 98.31 414 THR A N 1
ATOM 3194 C CA . THR A 1 414 ? -31.515 -5.428 23.193 1.00 98.31 414 THR A CA 1
ATOM 3195 C C . THR A 1 414 ? -32.565 -5.826 24.214 1.00 98.31 414 THR A C 1
ATOM 3197 O O . THR A 1 414 ? -32.963 -5.036 25.074 1.00 98.31 414 THR A O 1
ATOM 3200 N N . TRP A 1 415 ? -32.966 -7.087 24.140 1.00 98.19 415 TRP A N 1
ATOM 3201 C CA . TRP A 1 415 ? -33.999 -7.683 24.957 1.00 98.19 415 TRP A CA 1
ATOM 3202 C C . TRP A 1 415 ? -33.398 -8.558 26.055 1.00 98.19 415 TRP A C 1
ATOM 3204 O O . TRP A 1 415 ? -32.794 -9.607 25.809 1.00 98.19 415 TRP A O 1
ATOM 3214 N N . ARG A 1 416 ? -33.612 -8.161 27.307 1.00 97.75 416 ARG A N 1
ATOM 3215 C CA . ARG A 1 416 ? -33.306 -8.988 28.474 1.00 97.75 416 ARG A CA 1
ATOM 3216 C C . ARG A 1 416 ? -34.454 -9.965 28.744 1.00 97.75 416 ARG A C 1
ATOM 3218 O O . ARG A 1 416 ? -35.292 -9.719 29.607 1.00 97.75 416 ARG A O 1
ATOM 3225 N N . VAL A 1 417 ? -34.478 -11.080 28.014 1.00 97.44 417 VAL A N 1
ATOM 3226 C CA . VAL A 1 417 ? -35.508 -12.136 28.116 1.00 97.44 417 VAL A CA 1
ATOM 3227 C C . VAL A 1 417 ? -35.701 -12.600 29.565 1.00 97.44 417 VAL A C 1
ATOM 3229 O O . VAL A 1 417 ? -36.822 -12.718 30.050 1.00 97.44 417 VAL A O 1
ATOM 3232 N N . ARG A 1 418 ? -34.592 -12.850 30.272 1.00 95.81 418 ARG A N 1
ATOM 3233 C CA . ARG A 1 418 ? -34.544 -13.191 31.706 1.00 95.81 418 ARG A CA 1
ATOM 3234 C C . ARG A 1 418 ? -33.201 -12.739 32.299 1.00 95.81 418 ARG A C 1
ATOM 3236 O O . ARG A 1 418 ? -32.296 -12.403 31.538 1.00 95.81 418 ARG A O 1
ATOM 3243 N N . PRO A 1 419 ? -32.992 -12.744 33.631 1.00 92.69 419 PRO A N 1
ATOM 3244 C CA . PRO A 1 419 ? -31.754 -12.236 34.231 1.00 92.69 419 PRO A CA 1
ATOM 3245 C C . PRO A 1 419 ? -30.458 -12.854 33.693 1.00 92.69 419 PRO A C 1
ATOM 3247 O O . PRO A 1 419 ? -29.442 -12.160 33.704 1.00 92.69 419 PRO A O 1
ATOM 3250 N N . SER A 1 420 ? -30.520 -14.103 33.216 1.00 94.00 420 SER A N 1
ATOM 3251 C CA . SER A 1 420 ? -29.407 -14.860 32.640 1.00 94.00 420 SER A CA 1
ATOM 3252 C C . SER A 1 420 ? -29.383 -14.918 31.112 1.00 94.00 420 SER A C 1
ATOM 3254 O O . SER A 1 420 ? -28.468 -15.528 30.581 1.00 94.00 420 SER A O 1
ATOM 3256 N N . LEU A 1 421 ? -30.358 -14.354 30.389 1.00 96.81 421 LEU A N 1
ATOM 3257 C CA . LEU A 1 421 ? -30.414 -14.411 28.923 1.00 96.81 421 LEU A CA 1
ATOM 3258 C C . LEU A 1 421 ? -30.757 -13.040 28.343 1.00 96.81 421 LEU A C 1
ATOM 3260 O O . LEU A 1 421 ? -31.841 -12.508 28.591 1.00 96.81 421 LEU A O 1
ATOM 3264 N N . THR A 1 422 ? -29.852 -12.536 27.514 1.00 98.38 422 THR A N 1
ATOM 3265 C CA . THR A 1 422 ? -30.028 -11.322 26.723 1.00 98.38 422 THR A CA 1
ATOM 3266 C C . THR A 1 422 ? -29.893 -11.663 25.246 1.00 98.38 422 THR A C 1
ATOM 3268 O O . THR A 1 422 ? -28.957 -12.360 24.851 1.00 98.38 422 THR A O 1
ATOM 3271 N N . LEU A 1 423 ? -30.819 -11.154 24.440 1.00 98.31 423 LEU A N 1
ATOM 3272 C CA . LEU A 1 423 ? -30.784 -11.202 22.985 1.00 98.31 423 LEU A CA 1
ATOM 3273 C C . LEU A 1 423 ? -30.592 -9.781 22.458 1.00 98.31 423 LEU A C 1
ATOM 3275 O O . LEU A 1 423 ? -31.215 -8.850 22.959 1.00 98.31 423 LEU A O 1
ATOM 3279 N N . SER A 1 424 ? -29.753 -9.617 21.447 1.00 98.25 424 SER A N 1
ATOM 3280 C CA . SER A 1 424 ? -29.579 -8.354 20.734 1.00 98.25 424 SER A CA 1
ATOM 3281 C C . SER A 1 424 ? -29.766 -8.617 19.253 1.00 98.25 424 SER A C 1
ATOM 3283 O O . SER A 1 424 ? -29.130 -9.514 18.712 1.00 98.25 424 SER A O 1
ATOM 3285 N N . TYR A 1 425 ? -30.630 -7.867 18.588 1.00 98.31 425 TYR A N 1
ATOM 3286 C CA . TYR A 1 425 ? -30.847 -8.011 17.154 1.00 98.31 425 TYR A CA 1
ATOM 3287 C C . TYR A 1 425 ? -31.132 -6.654 16.523 1.00 98.31 425 TYR A C 1
ATOM 3289 O O . TYR A 1 425 ? -31.692 -5.758 17.153 1.00 98.31 425 TYR A O 1
ATOM 3297 N N . GLY A 1 426 ? -30.710 -6.486 15.277 1.00 98.44 426 GLY A N 1
ATOM 3298 C CA . GLY A 1 426 ? -30.869 -5.232 14.565 1.00 98.44 426 GLY A CA 1
ATOM 3299 C C . GLY A 1 426 ? -30.593 -5.361 13.080 1.00 98.44 426 GLY A C 1
ATOM 3300 O O . GLY A 1 426 ? -30.031 -6.351 12.605 1.00 98.44 426 GLY A O 1
ATOM 3301 N N . LEU A 1 427 ? -30.995 -4.329 12.354 1.00 98.50 427 LEU A N 1
ATOM 3302 C CA . LEU A 1 427 ? -30.790 -4.196 10.925 1.00 98.50 427 LEU A CA 1
ATOM 3303 C C . LEU A 1 427 ? -30.219 -2.815 10.638 1.00 98.50 427 LEU A C 1
ATOM 3305 O O . LEU A 1 427 ? -30.680 -1.807 11.180 1.00 98.50 427 LEU A O 1
ATOM 3309 N N . ARG A 1 428 ? -29.223 -2.782 9.761 1.00 97.75 428 ARG A N 1
ATOM 3310 C CA . ARG A 1 428 ? -28.675 -1.556 9.198 1.00 97.75 428 ARG A CA 1
ATOM 3311 C C . ARG A 1 428 ? -28.823 -1.583 7.681 1.00 97.75 428 ARG A C 1
ATOM 3313 O O . ARG A 1 428 ? -28.667 -2.635 7.074 1.00 97.75 428 ARG A O 1
ATOM 3320 N N . TYR A 1 429 ? -29.144 -0.445 7.087 1.00 97.81 429 TYR A N 1
ATOM 3321 C CA . TYR A 1 429 ? -29.137 -0.238 5.643 1.00 97.81 429 TYR A CA 1
ATOM 3322 C C . TYR A 1 429 ? -28.106 0.840 5.317 1.00 97.81 429 TYR A C 1
ATOM 3324 O O . TYR A 1 429 ? -28.099 1.889 5.967 1.00 97.81 429 TYR A O 1
ATOM 3332 N N . GLU A 1 430 ? -27.238 0.567 4.346 1.00 96.44 430 GLU A N 1
ATOM 3333 C CA . GLU A 1 430 ? -26.132 1.448 3.961 1.00 96.44 430 GLU A CA 1
ATOM 3334 C C . GLU A 1 430 ? -26.161 1.718 2.456 1.00 96.44 430 GLU A C 1
ATOM 3336 O O . GLU A 1 430 ? -26.110 0.800 1.652 1.00 96.44 430 GLU A O 1
ATOM 3341 N N . TYR A 1 431 ? -26.209 2.974 2.033 1.00 95.75 431 TYR A N 1
ATOM 3342 C CA . TYR A 1 431 ? -26.176 3.320 0.615 1.00 95.75 431 TYR A CA 1
ATOM 3343 C C . TYR A 1 431 ? -25.075 4.334 0.335 1.00 95.75 431 TYR A C 1
ATOM 3345 O O . TYR A 1 431 ? -25.169 5.497 0.730 1.00 95.75 431 TYR A O 1
ATOM 3353 N N . ASN A 1 432 ? -24.046 3.885 -0.382 1.00 93.69 432 ASN A N 1
ATOM 3354 C CA . ASN A 1 432 ? -22.969 4.726 -0.884 1.00 93.69 432 ASN A CA 1
ATOM 3355 C C . ASN A 1 432 ? -23.243 5.036 -2.358 1.00 93.69 432 ASN A C 1
ATOM 3357 O O . ASN A 1 432 ? -23.286 4.135 -3.195 1.00 93.69 432 ASN A O 1
ATOM 3361 N N . THR A 1 433 ? -23.450 6.307 -2.694 1.00 94.00 433 THR A N 1
ATOM 3362 C CA . THR A 1 433 ? -23.671 6.695 -4.093 1.00 94.00 433 THR A CA 1
ATOM 3363 C C . THR A 1 433 ? -22.370 6.564 -4.891 1.00 94.00 433 THR A C 1
ATOM 3365 O O . THR A 1 433 ? -21.332 6.988 -4.373 1.00 94.00 433 THR A O 1
ATOM 3368 N N . PRO A 1 434 ? -22.404 6.116 -6.160 1.00 92.50 434 PRO A N 1
ATOM 3369 C CA . PRO A 1 434 ? -21.256 6.233 -7.053 1.00 92.50 434 PRO A CA 1
ATOM 3370 C C . PRO A 1 434 ? -20.746 7.683 -7.106 1.00 92.50 434 PRO A C 1
ATOM 3372 O O . PRO A 1 434 ? -21.572 8.599 -7.223 1.00 92.50 434 PRO A O 1
ATOM 3375 N N . PRO A 1 435 ? -19.427 7.919 -7.001 1.00 92.50 435 PRO A N 1
ATOM 3376 C CA . PRO A 1 435 ? -18.867 9.258 -7.125 1.00 92.50 435 PRO A CA 1
ATOM 3377 C C . PRO A 1 435 ? -19.153 9.889 -8.485 1.00 92.50 435 PRO A C 1
ATOM 3379 O O . PRO A 1 435 ? -19.149 9.202 -9.505 1.00 92.50 435 PRO A O 1
ATOM 3382 N N . ARG A 1 436 ? -19.379 11.205 -8.479 1.00 90.94 436 ARG A N 1
ATOM 3383 C CA . ARG A 1 436 ? -19.539 12.027 -9.684 1.00 90.94 436 ARG A CA 1
ATOM 3384 C C . ARG A 1 436 ? -18.518 13.148 -9.742 1.00 90.94 436 ARG A C 1
ATOM 3386 O O . ARG A 1 436 ? -18.197 13.717 -8.696 1.00 90.94 436 ARG A O 1
ATOM 3393 N N . GLU A 1 437 ? -18.051 13.484 -10.938 1.00 88.38 437 GLU A N 1
ATOM 3394 C CA . GLU A 1 437 ? -17.146 14.617 -11.159 1.00 88.38 437 GLU A CA 1
ATOM 3395 C C . GLU A 1 437 ? -17.954 15.910 -11.379 1.00 88.38 437 GLU A C 1
ATOM 3397 O O . GLU A 1 437 ? -18.979 15.900 -12.060 1.00 88.38 437 GLU A O 1
ATOM 3402 N N . THR A 1 438 ? -17.546 17.036 -10.781 1.00 90.81 438 THR A N 1
ATOM 3403 C CA . THR A 1 438 ? -18.355 18.274 -10.803 1.00 90.81 438 THR A CA 1
ATOM 3404 C C . THR A 1 438 ? -18.605 18.836 -12.201 1.00 90.81 438 THR A C 1
ATOM 3406 O O . THR A 1 438 ? -19.663 19.418 -12.426 1.00 90.81 438 THR A O 1
ATOM 3409 N N . ASN A 1 439 ? -17.662 18.652 -13.126 1.00 87.94 439 ASN A N 1
ATOM 3410 C CA . ASN A 1 439 ? -17.731 19.125 -14.508 1.00 87.94 439 ASN A CA 1
ATOM 3411 C C . ASN A 1 439 ? -18.072 17.985 -15.481 1.00 87.94 439 ASN A C 1
ATOM 3413 O O . ASN A 1 439 ? -17.964 18.159 -16.691 1.00 87.94 439 ASN A O 1
ATOM 3417 N N . ARG A 1 440 ? -18.473 16.817 -14.955 1.00 87.44 440 ARG A N 1
ATOM 3418 C CA . ARG A 1 440 ? -18.778 15.598 -15.714 1.00 87.44 440 ARG A CA 1
ATOM 3419 C C . ARG A 1 440 ? -17.632 15.119 -16.610 1.00 87.44 440 ARG A C 1
ATOM 3421 O O . ARG A 1 440 ? -17.880 14.453 -17.607 1.00 87.44 440 ARG A O 1
ATOM 3428 N N . ARG A 1 441 ? -16.374 15.426 -16.271 1.00 81.94 441 ARG A N 1
ATOM 3429 C CA . ARG A 1 441 ? -15.224 15.056 -17.119 1.00 81.94 441 ARG A CA 1
ATOM 3430 C C . ARG A 1 441 ? -15.030 13.553 -17.258 1.00 81.94 441 ARG A C 1
ATOM 3432 O O . ARG A 1 441 ? -14.587 13.115 -18.303 1.00 81.94 441 ARG A O 1
ATOM 3439 N N . ILE A 1 442 ? -15.380 12.783 -16.228 1.00 85.69 442 ILE A N 1
ATOM 3440 C CA . ILE A 1 442 ? -15.369 11.316 -16.282 1.00 85.69 442 ILE A CA 1
ATOM 3441 C C . ILE A 1 442 ? -16.598 10.827 -17.046 1.00 85.69 442 ILE A C 1
ATOM 3443 O O . ILE A 1 442 ? -16.485 10.011 -17.942 1.00 85.69 442 ILE A O 1
ATOM 3447 N N . GLU A 1 443 ? -17.787 11.320 -16.718 1.00 87.94 443 GLU A N 1
ATOM 3448 C CA . GLU A 1 443 ? -19.035 10.826 -17.296 1.00 87.94 443 GLU A CA 1
ATOM 3449 C C . GLU A 1 443 ? -19.176 11.136 -18.790 1.00 87.94 443 GLU A C 1
ATOM 3451 O O . GLU A 1 443 ? -19.719 10.310 -19.512 1.00 87.94 443 GLU A O 1
ATOM 3456 N N . ASN A 1 444 ? -18.682 12.288 -19.250 1.00 87.50 444 ASN A N 1
ATOM 3457 C CA . ASN A 1 444 ? -18.754 12.686 -20.657 1.00 87.50 444 ASN A CA 1
ATOM 3458 C C . ASN A 1 444 ? -17.858 11.824 -21.556 1.00 87.50 444 ASN A C 1
ATOM 3460 O O . ASN A 1 444 ? -18.157 11.683 -22.734 1.00 87.50 444 ASN A O 1
ATOM 3464 N N . THR A 1 445 ? -16.798 11.224 -21.007 1.00 84.38 445 THR A N 1
ATOM 3465 C CA . THR A 1 445 ? -15.881 10.386 -21.791 1.00 84.38 445 THR A CA 1
ATOM 3466 C C . THR A 1 445 ? -16.522 9.121 -22.346 1.00 84.38 445 THR A C 1
ATOM 3468 O O . THR A 1 445 ? -16.077 8.621 -23.369 1.00 84.38 445 THR A O 1
ATOM 3471 N N . PHE A 1 446 ? -17.564 8.596 -21.693 1.00 87.62 446 PHE A N 1
ATOM 3472 C CA . PHE A 1 446 ? -18.169 7.326 -22.094 1.00 87.62 446 PHE A CA 1
ATOM 3473 C C . PHE A 1 446 ? -19.038 7.429 -23.355 1.00 87.62 446 PHE A C 1
ATOM 3475 O O . PHE A 1 446 ? -19.331 6.402 -23.961 1.00 87.62 446 PHE A O 1
ATOM 3482 N N . ASP A 1 447 ? -19.421 8.649 -23.738 1.00 86.69 447 ASP A N 1
ATOM 3483 C CA . ASP A 1 447 ? -20.238 8.949 -24.918 1.00 86.69 447 ASP A CA 1
ATOM 3484 C C . ASP A 1 447 ? -19.476 9.842 -25.927 1.00 86.69 447 ASP A C 1
ATOM 3486 O O . ASP A 1 447 ? -20.080 10.393 -26.848 1.00 86.69 447 ASP A O 1
ATOM 3490 N N . ASP A 1 448 ? -18.162 10.029 -25.747 1.00 88.19 448 ASP A N 1
ATOM 3491 C CA . ASP A 1 448 ? -17.354 10.921 -26.585 1.00 88.19 448 ASP A CA 1
ATOM 3492 C C . ASP A 1 448 ? -17.060 10.291 -27.966 1.00 88.19 448 ASP A C 1
ATOM 3494 O O . ASP A 1 448 ? -16.622 9.137 -28.015 1.00 88.19 448 ASP A O 1
ATOM 3498 N N . PRO A 1 449 ? -17.255 11.014 -29.090 1.00 87.88 449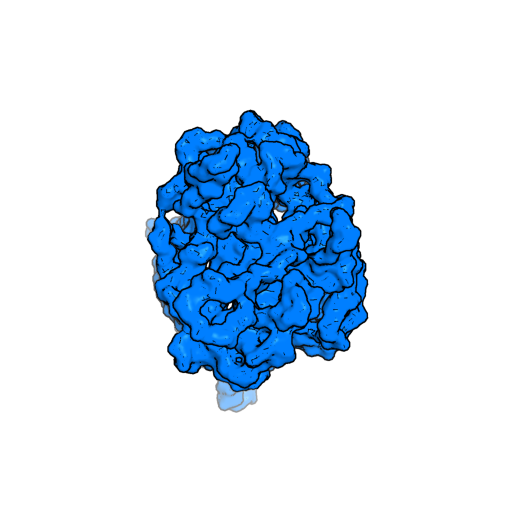 PRO A N 1
ATOM 3499 C CA . PRO A 1 449 ? -16.960 10.505 -30.432 1.00 87.88 449 PRO A CA 1
ATOM 3500 C C . PRO A 1 449 ? -15.513 10.048 -30.638 1.00 87.88 449 PRO A C 1
ATOM 3502 O O . PRO A 1 449 ? -15.270 9.156 -31.446 1.00 87.88 449 PRO A O 1
ATOM 3505 N N . ALA A 1 450 ? -14.548 10.606 -29.899 1.00 85.88 450 ALA A N 1
ATOM 3506 C CA . ALA A 1 450 ? -13.156 10.182 -30.009 1.00 85.88 450 ALA A CA 1
ATOM 3507 C C . ALA A 1 450 ? -12.966 8.698 -29.646 1.00 85.88 450 ALA A C 1
ATOM 3509 O O . ALA A 1 450 ? -12.013 8.092 -30.116 1.00 85.88 450 ALA A O 1
ATOM 3510 N N . LEU A 1 451 ? -13.891 8.064 -28.902 1.00 86.88 451 LEU A N 1
ATOM 3511 C CA . LEU A 1 451 ? -13.859 6.615 -28.628 1.00 86.88 451 LEU A CA 1
ATOM 3512 C C . LEU A 1 451 ? -13.773 5.748 -29.890 1.00 86.88 451 LEU A C 1
ATOM 3514 O O . LEU A 1 451 ? -13.318 4.609 -29.806 1.00 86.88 451 LEU A O 1
ATOM 3518 N N . ASP A 1 452 ? -14.180 6.269 -31.047 1.00 87.25 452 ASP A N 1
ATOM 3519 C CA . ASP A 1 452 ? -14.085 5.560 -32.323 1.00 87.25 452 ASP A CA 1
ATOM 3520 C C . ASP A 1 452 ? -12.638 5.368 -32.801 1.00 87.25 452 ASP A C 1
ATOM 3522 O O . ASP A 1 452 ? -12.382 4.446 -33.571 1.00 87.25 452 ASP A O 1
ATOM 3526 N N . ALA A 1 453 ? -11.682 6.159 -32.298 1.00 84.56 453 ALA A N 1
ATOM 3527 C CA . ALA A 1 453 ? -10.259 5.981 -32.591 1.00 84.56 453 ALA A CA 1
ATOM 3528 C C . ALA A 1 453 ? -9.629 4.798 -31.827 1.00 84.56 453 ALA A C 1
ATOM 3530 O O . ALA A 1 453 ? -8.558 4.322 -32.190 1.00 84.56 453 ALA A O 1
ATOM 3531 N N . VAL A 1 454 ? -10.283 4.299 -30.768 1.00 86.31 454 VAL A N 1
ATOM 3532 C CA . VAL A 1 454 ? -9.863 3.097 -30.024 1.00 86.31 454 VAL A CA 1
ATOM 3533 C C . VAL A 1 454 ? -11.080 2.178 -29.840 1.00 86.31 454 VAL A C 1
ATOM 3535 O O . VAL A 1 454 ? -11.610 2.044 -28.732 1.00 86.31 454 VAL A O 1
ATOM 3538 N N . PRO A 1 455 ? -11.570 1.540 -30.919 1.00 86.12 455 PRO A N 1
ATOM 3539 C CA . PRO A 1 455 ? -12.885 0.901 -30.926 1.00 86.12 455 PRO A CA 1
ATOM 3540 C C . PRO A 1 455 ? -13.011 -0.244 -29.910 1.00 86.12 455 PRO A C 1
ATOM 3542 O O . PRO A 1 455 ? -14.086 -0.426 -29.335 1.00 86.12 455 PRO A O 1
ATOM 3545 N N . GLY A 1 456 ? -11.915 -0.952 -29.599 1.00 88.38 456 GLY A N 1
ATOM 3546 C CA . GLY A 1 456 ? -11.908 -2.031 -28.598 1.00 88.38 456 GLY A CA 1
ATOM 3547 C C . GLY A 1 456 ? -12.215 -1.562 -27.173 1.00 88.38 456 GLY A C 1
ATOM 3548 O O . GLY A 1 456 ? -12.688 -2.338 -26.345 1.00 88.38 456 GLY A O 1
ATOM 3549 N N . LEU A 1 457 ? -12.022 -0.273 -26.867 1.00 88.69 457 LEU A N 1
ATOM 3550 C CA . LEU A 1 457 ? -12.337 0.274 -25.548 1.00 88.69 457 LEU A CA 1
ATOM 3551 C C . LEU A 1 457 ? -13.847 0.211 -25.243 1.00 88.69 457 LEU A C 1
ATOM 3553 O O . LEU A 1 457 ? -14.238 0.103 -24.075 1.00 88.69 457 LEU A O 1
ATOM 3557 N N . ARG A 1 458 ? -14.708 0.215 -26.275 1.00 89.50 458 ARG A N 1
ATOM 3558 C CA . ARG A 1 458 ? -16.173 0.123 -26.129 1.00 89.50 458 ARG A CA 1
ATOM 3559 C C . ARG A 1 458 ? -16.609 -1.176 -25.439 1.00 89.50 458 ARG A C 1
ATOM 3561 O O . ARG A 1 458 ? -17.540 -1.131 -24.626 1.00 89.50 458 ARG A O 1
ATOM 3568 N N . ASP A 1 459 ? -15.897 -2.280 -25.666 1.00 90.19 459 ASP A N 1
ATOM 3569 C CA . ASP A 1 459 ? -16.183 -3.583 -25.051 1.00 90.19 459 ASP A CA 1
ATOM 3570 C C . ASP A 1 459 ? -16.016 -3.544 -23.526 1.00 90.19 459 ASP A C 1
ATOM 3572 O O . ASP A 1 459 ? -16.809 -4.128 -22.785 1.00 90.19 459 ASP A O 1
ATOM 3576 N N . PHE A 1 460 ? -15.040 -2.774 -23.034 1.00 90.50 460 PHE A N 1
ATOM 3577 C CA . PHE A 1 460 ? -14.772 -2.605 -21.602 1.00 90.50 460 PHE A CA 1
ATOM 3578 C C . PHE A 1 460 ? -15.606 -1.484 -20.962 1.00 90.50 460 PHE A C 1
ATOM 3580 O O . PHE A 1 460 ? -15.945 -1.548 -19.772 1.00 90.50 460 PHE A O 1
ATOM 3587 N N . ILE A 1 461 ? -15.982 -0.455 -21.730 1.00 90.38 461 ILE A N 1
ATOM 3588 C CA . ILE A 1 461 ? -16.923 0.588 -21.288 1.00 90.38 461 ILE A CA 1
ATOM 3589 C C . ILE A 1 461 ? -18.317 -0.009 -21.059 1.00 90.38 461 ILE A C 1
ATOM 3591 O O . ILE A 1 461 ? -19.001 0.405 -20.118 1.00 90.38 461 ILE A O 1
ATOM 3595 N N . GLU A 1 462 ? -18.733 -1.008 -21.841 1.00 90.75 462 GLU A N 1
ATOM 3596 C CA . GLU A 1 462 ? -20.024 -1.700 -21.689 1.00 90.75 462 GLU A CA 1
ATOM 3597 C C . GLU A 1 462 ? -21.236 -0.730 -21.708 1.00 90.75 462 GLU A C 1
ATOM 3599 O O . GLU A 1 462 ? -22.210 -0.911 -20.966 1.00 90.75 462 GLU A O 1
ATOM 3604 N N . GLY A 1 463 ? -21.158 0.351 -22.498 1.00 88.44 463 GLY A N 1
ATOM 3605 C CA . GLY A 1 463 ? -22.222 1.360 -22.647 1.00 88.44 463 GLY A CA 1
ATOM 3606 C C . GLY A 1 463 ? -22.613 2.095 -21.354 1.00 88.44 463 GLY A C 1
ATOM 3607 O O . GLY A 1 463 ? -23.769 2.489 -21.181 1.00 88.44 463 GLY A O 1
ATOM 3608 N N . ARG A 1 464 ? -21.697 2.214 -20.383 1.00 90.00 464 ARG A N 1
ATOM 3609 C CA . ARG A 1 464 ? -21.957 2.904 -19.108 1.00 90.00 464 ARG A CA 1
ATOM 3610 C C . ARG A 1 464 ? -22.033 4.423 -19.297 1.00 90.00 464 ARG A C 1
ATOM 3612 O O . ARG A 1 464 ? -21.322 4.980 -20.105 1.00 90.00 464 ARG A O 1
ATOM 3619 N N . THR A 1 465 ? -22.812 5.106 -18.460 1.00 89.69 465 THR A N 1
ATOM 3620 C CA . THR A 1 465 ? -22.922 6.590 -18.442 1.00 89.69 465 THR A CA 1
ATOM 3621 C C . THR A 1 465 ? -22.361 7.215 -17.160 1.00 89.69 465 THR A C 1
ATOM 3623 O O . THR A 1 465 ? -22.579 8.383 -16.832 1.00 89.69 465 THR A O 1
ATOM 3626 N N . ARG A 1 466 ? -21.714 6.386 -16.343 1.00 89.56 466 ARG A N 1
ATOM 3627 C CA . ARG A 1 466 ? -21.161 6.704 -15.026 1.00 89.56 466 ARG A CA 1
ATOM 3628 C C . ARG A 1 466 ? -20.054 5.712 -14.715 1.00 89.56 466 ARG A C 1
ATOM 3630 O O . ARG A 1 466 ? -20.026 4.628 -15.290 1.00 89.56 466 ARG A O 1
ATOM 3637 N N . ILE A 1 467 ? -19.208 6.052 -13.747 1.00 89.38 467 ILE A N 1
ATOM 3638 C CA . ILE A 1 467 ? -18.033 5.245 -13.415 1.00 89.38 467 ILE A CA 1
ATOM 3639 C C . ILE A 1 467 ? -18.388 3.784 -13.063 1.00 89.38 467 ILE A C 1
ATOM 3641 O O . ILE A 1 467 ? -17.789 2.866 -13.616 1.00 89.38 467 ILE A O 1
ATOM 3645 N N . PHE A 1 468 ? -19.419 3.565 -12.237 1.00 92.88 468 PHE A N 1
ATOM 3646 C CA . PHE A 1 468 ? -20.043 2.260 -11.979 1.00 92.88 468 PHE A CA 1
ATOM 3647 C C . PHE A 1 468 ? -21.504 2.421 -11.512 1.00 92.88 468 PHE A C 1
ATOM 3649 O O . PHE A 1 468 ? -21.922 3.498 -11.070 1.00 92.88 468 PHE A O 1
ATOM 3656 N N . GLU A 1 469 ? -22.299 1.355 -11.618 1.00 93.88 469 GLU A N 1
ATOM 3657 C CA . GLU A 1 469 ? -23.714 1.346 -11.232 1.00 93.88 469 GLU A CA 1
ATOM 3658 C C . GLU A 1 469 ? -23.926 1.395 -9.707 1.00 93.88 469 GLU A C 1
ATOM 3660 O O . GLU A 1 469 ? -23.151 0.810 -8.953 1.00 93.88 469 GLU A O 1
ATOM 3665 N N . PRO A 1 470 ? -24.977 2.080 -9.216 1.00 94.00 470 PRO A N 1
ATOM 3666 C CA . PRO A 1 470 ? -25.244 2.192 -7.790 1.00 94.00 470 PRO A CA 1
ATOM 3667 C C . PRO A 1 470 ? -25.687 0.853 -7.201 1.00 94.00 470 PRO A C 1
ATOM 3669 O O . PRO A 1 470 ? -26.669 0.265 -7.656 1.00 94.00 470 PRO A O 1
ATOM 3672 N N . ASP A 1 471 ? -25.036 0.440 -6.118 1.00 94.44 471 ASP A N 1
ATOM 3673 C CA . ASP A 1 471 ? -25.448 -0.716 -5.329 1.00 94.44 471 ASP A CA 1
ATOM 3674 C C . ASP A 1 471 ? -26.405 -0.296 -4.203 1.00 94.44 471 ASP A C 1
ATOM 3676 O O . ASP A 1 471 ? -26.085 0.563 -3.381 1.00 94.44 471 ASP A O 1
ATOM 3680 N N . ARG A 1 472 ? -27.617 -0.860 -4.196 1.00 94.56 472 ARG A N 1
ATOM 3681 C CA . ARG A 1 472 ? -28.717 -0.489 -3.280 1.00 94.56 472 ARG A CA 1
ATOM 3682 C C . ARG A 1 472 ? -29.207 -1.656 -2.422 1.00 94.56 472 ARG A C 1
ATOM 3684 O O . ARG A 1 472 ? -30.262 -1.554 -1.805 1.00 94.56 472 ARG A O 1
ATOM 3691 N N . ASN A 1 473 ? -28.496 -2.782 -2.408 1.00 93.56 473 ASN A N 1
ATOM 3692 C CA . ASN A 1 473 ? -28.950 -4.008 -1.740 1.00 93.56 473 ASN A CA 1
ATOM 3693 C C . ASN A 1 473 ? -28.247 -4.282 -0.393 1.00 93.56 473 ASN A C 1
ATOM 3695 O O . ASN A 1 473 ? -28.366 -5.379 0.151 1.00 93.56 473 ASN A O 1
ATOM 3699 N N . ASN A 1 474 ? -27.581 -3.279 0.183 1.00 96.38 474 ASN A N 1
ATOM 3700 C CA . ASN A 1 474 ? -26.720 -3.431 1.357 1.00 96.38 474 ASN A CA 1
ATOM 3701 C C . ASN A 1 474 ? -27.497 -3.436 2.689 1.00 96.38 474 ASN A C 1
ATOM 3703 O O . ASN A 1 474 ? -27.446 -2.494 3.488 1.00 96.38 474 ASN A O 1
ATOM 3707 N N . PHE A 1 475 ? -28.227 -4.518 2.946 1.00 97.69 475 PHE A N 1
ATOM 3708 C CA . PHE A 1 475 ? -28.871 -4.783 4.233 1.00 97.69 475 PHE A CA 1
ATOM 3709 C C . PHE A 1 475 ? -27.946 -5.601 5.136 1.00 97.69 475 PHE A C 1
ATOM 3711 O O . PHE A 1 475 ? -27.546 -6.709 4.785 1.00 97.69 475 PHE A O 1
ATOM 3718 N N . ALA A 1 476 ? -27.608 -5.054 6.300 1.00 98.00 476 ALA A N 1
ATOM 3719 C CA . ALA A 1 476 ? -26.646 -5.576 7.265 1.00 98.00 476 ALA A CA 1
ATOM 3720 C C . ALA A 1 476 ? -27.354 -6.034 8.558 1.00 98.00 476 ALA A C 1
ATOM 3722 O O . ALA A 1 476 ? -27.435 -5.265 9.526 1.00 98.00 476 ALA A O 1
ATOM 3723 N N . PRO A 1 477 ? -27.918 -7.258 8.596 1.00 98.19 477 PRO A N 1
ATOM 3724 C CA . PRO A 1 477 ? -28.500 -7.824 9.808 1.00 98.19 477 PRO A CA 1
ATOM 3725 C C . PRO A 1 477 ? -27.425 -8.177 10.838 1.00 98.19 477 PRO A C 1
ATOM 3727 O O . PRO A 1 477 ? -26.312 -8.588 10.494 1.00 98.19 477 PRO A O 1
ATOM 3730 N N . ARG A 1 478 ? -27.779 -8.054 12.119 1.00 97.88 478 ARG A N 1
ATOM 3731 C CA . ARG A 1 478 ? -26.924 -8.404 13.258 1.00 97.88 478 ARG A CA 1
ATOM 3732 C C . ARG A 1 478 ? -27.754 -9.078 14.338 1.00 97.88 478 ARG A C 1
ATOM 3734 O O . ARG A 1 478 ? -28.833 -8.595 14.670 1.00 97.88 478 ARG A O 1
ATOM 3741 N N . VAL A 1 479 ? -27.244 -10.173 14.891 1.00 98.50 479 VAL A N 1
ATOM 3742 C CA . VAL A 1 479 ? -27.881 -10.941 15.966 1.00 98.50 479 VAL A CA 1
ATOM 3743 C C . VAL A 1 479 ? -26.817 -11.377 16.968 1.00 98.50 479 VAL A C 1
ATOM 3745 O O . VAL A 1 479 ? -25.723 -11.786 16.590 1.00 98.50 479 VAL A O 1
ATOM 3748 N N . GLY A 1 480 ? -27.133 -11.305 18.255 1.00 98.25 480 GLY A N 1
ATOM 3749 C CA . GLY A 1 480 ? -26.268 -11.697 19.354 1.00 98.25 480 GLY A CA 1
ATOM 3750 C C . GLY A 1 480 ? -27.059 -12.303 20.507 1.00 98.25 480 GLY A C 1
ATOM 3751 O O . GLY A 1 480 ? -28.194 -11.918 20.787 1.00 98.25 480 GLY A O 1
ATOM 3752 N N . ILE A 1 481 ? -26.434 -13.248 21.195 1.00 98.31 481 ILE A N 1
ATOM 3753 C CA . ILE A 1 481 ? -26.945 -13.909 22.390 1.00 98.31 481 ILE A CA 1
ATOM 3754 C C . ILE A 1 481 ? -25.891 -13.834 23.491 1.00 98.31 481 ILE A C 1
ATOM 3756 O O . ILE A 1 481 ? -24.708 -14.079 23.261 1.00 98.31 481 ILE A O 1
ATOM 3760 N N . ALA A 1 482 ? -26.324 -13.513 24.705 1.00 97.88 482 ALA A N 1
ATOM 3761 C CA . ALA A 1 482 ? -25.524 -13.640 25.912 1.00 97.88 482 ALA A CA 1
ATOM 3762 C C . ALA A 1 482 ? -26.319 -14.440 26.942 1.00 97.88 482 ALA A C 1
ATOM 3764 O O . ALA A 1 482 ? -27.393 -14.018 27.374 1.00 97.88 482 ALA A O 1
ATOM 3765 N N . TYR A 1 483 ? -25.789 -15.595 27.328 1.00 97.00 483 TYR A N 1
ATOM 3766 C CA . TYR A 1 483 ? -26.417 -16.522 28.254 1.00 97.00 483 TYR A CA 1
ATOM 3767 C C . TYR A 1 483 ? -25.467 -16.841 29.409 1.00 97.00 483 TYR A C 1
ATOM 3769 O O . TYR A 1 483 ? -24.342 -17.270 29.179 1.00 97.00 483 TYR A O 1
ATOM 3777 N N . SER A 1 484 ? -25.898 -16.650 30.653 1.00 95.56 484 SER A N 1
ATOM 3778 C CA . SER A 1 484 ? -25.110 -16.946 31.854 1.00 95.56 484 SER A CA 1
ATOM 3779 C C . SER A 1 484 ? -25.721 -18.083 32.685 1.00 95.56 484 SER A C 1
ATOM 3781 O O . SER A 1 484 ? -26.396 -17.840 33.692 1.00 95.56 484 SER A O 1
ATOM 3783 N N . PRO A 1 485 ? -25.551 -19.348 32.258 1.00 91.19 485 PRO A N 1
ATOM 3784 C CA . PRO A 1 485 ? -25.975 -20.502 33.041 1.00 91.19 485 PRO A CA 1
ATOM 3785 C C . PRO A 1 485 ? -25.064 -20.729 34.255 1.00 91.19 485 PRO A C 1
ATOM 3787 O O . PRO A 1 485 ? -23.867 -20.462 34.219 1.00 91.19 485 PRO A O 1
ATOM 3790 N N . ASN A 1 486 ? -25.611 -21.322 35.315 1.00 84.94 486 ASN A N 1
ATOM 3791 C CA . ASN A 1 486 ? -24.835 -21.744 36.485 1.00 84.94 486 ASN A CA 1
ATOM 3792 C C . ASN A 1 486 ? -24.334 -23.191 36.314 1.00 84.94 486 ASN A C 1
ATOM 3794 O O . ASN A 1 486 ? -24.759 -24.076 37.054 1.00 84.94 486 ASN A O 1
ATOM 3798 N N . LEU A 1 487 ? -23.473 -23.456 35.323 1.00 84.00 487 LEU A N 1
ATOM 3799 C CA . LEU A 1 487 ? -23.043 -24.827 34.988 1.00 84.00 487 LEU A CA 1
ATOM 3800 C C . LEU A 1 487 ? -22.124 -25.468 36.044 1.00 84.00 487 LEU A C 1
ATOM 3802 O O . LEU A 1 487 ? -22.126 -26.685 36.184 1.00 84.00 487 LEU A O 1
ATOM 3806 N N . PHE A 1 488 ? -21.373 -24.669 36.812 1.00 83.31 488 PHE A N 1
ATOM 3807 C CA . PHE A 1 488 ? -20.373 -25.159 37.779 1.00 83.31 488 PHE A CA 1
ATOM 3808 C C . PHE A 1 488 ? -20.650 -24.718 39.228 1.00 83.31 488 PHE A C 1
ATOM 3810 O O . PHE A 1 488 ? -19.725 -24.543 40.024 1.00 83.31 488 PHE A O 1
ATOM 3817 N N . GLY A 1 489 ? -21.928 -24.536 39.575 1.00 75.75 489 GLY A N 1
ATOM 3818 C CA . GLY A 1 489 ? -22.377 -24.136 40.912 1.00 75.75 489 GLY A CA 1
ATOM 3819 C C . GLY A 1 489 ? -22.510 -22.620 41.103 1.00 75.75 489 GLY A C 1
ATOM 3820 O O . GLY A 1 489 ? -22.058 -21.824 40.288 1.00 75.75 489 GLY A O 1
ATOM 3821 N N . ARG A 1 490 ? -23.158 -22.203 42.201 1.00 69.94 490 ARG A N 1
ATOM 3822 C CA . ARG A 1 490 ? -23.512 -20.789 42.461 1.00 69.94 490 ARG A CA 1
ATOM 3823 C C . ARG A 1 490 ? -22.312 -19.864 42.699 1.00 69.94 490 ARG A C 1
ATOM 3825 O O . ARG A 1 490 ? -22.455 -18.655 42.581 1.00 69.94 490 ARG A O 1
ATOM 3832 N N . GLU A 1 491 ? -21.149 -20.418 43.037 1.00 74.12 491 GLU A N 1
ATOM 3833 C CA . GLU A 1 491 ? -19.928 -19.647 43.310 1.00 74.12 491 GLU A CA 1
ATOM 3834 C C . GLU A 1 491 ? -19.062 -19.399 42.063 1.00 74.12 491 GLU A C 1
ATOM 3836 O O . GLU A 1 491 ? -18.040 -18.714 42.147 1.00 74.12 491 GLU A O 1
ATOM 3841 N N . ARG A 1 492 ? -19.441 -19.963 40.908 1.00 80.25 492 ARG A N 1
ATOM 3842 C CA . ARG A 1 492 ? -18.694 -19.868 39.651 1.00 80.25 492 ARG A CA 1
ATOM 3843 C C . ARG A 1 492 ? -19.616 -19.414 38.527 1.00 80.25 492 ARG A C 1
ATOM 3845 O O . ARG A 1 492 ? -20.592 -20.084 38.208 1.00 80.25 492 ARG A O 1
ATOM 3852 N N . THR A 1 493 ? -19.276 -18.297 37.894 1.00 90.25 493 THR A N 1
ATOM 3853 C CA . THR A 1 493 ? -20.064 -17.754 36.781 1.00 90.25 493 THR A CA 1
ATOM 3854 C C . THR A 1 493 ? -19.586 -18.340 35.456 1.00 90.25 493 THR A C 1
ATOM 3856 O O . THR A 1 493 ? -18.398 -18.243 35.134 1.00 90.25 493 THR A O 1
ATOM 3859 N N . THR A 1 494 ? -20.509 -18.910 34.682 1.00 94.56 494 THR A N 1
ATOM 3860 C CA . THR A 1 494 ? -20.290 -19.251 33.271 1.00 94.56 494 THR A CA 1
ATOM 3861 C C . THR A 1 494 ? -21.032 -18.250 32.397 1.00 94.56 494 THR A C 1
ATOM 3863 O O . THR A 1 494 ? -22.179 -17.911 32.687 1.00 94.56 494 THR A O 1
ATOM 3866 N N . VAL A 1 495 ? -20.401 -17.776 31.324 1.00 96.19 495 VAL A N 1
ATOM 3867 C CA . VAL A 1 495 ? -21.035 -16.910 30.323 1.00 96.19 495 VAL A CA 1
ATOM 3868 C C . VAL A 1 495 ? -20.757 -17.468 28.936 1.00 96.19 495 VAL A C 1
ATOM 3870 O O . VAL A 1 495 ? -19.611 -17.673 28.557 1.00 96.19 495 VAL A O 1
ATOM 3873 N N . ILE A 1 496 ? -21.816 -17.693 28.172 1.00 97.69 496 ILE A N 1
ATOM 3874 C CA . ILE A 1 496 ? -21.780 -18.076 26.767 1.00 97.69 496 ILE A CA 1
ATOM 3875 C C . ILE A 1 496 ? -22.240 -16.864 25.964 1.00 97.69 496 ILE A C 1
ATOM 3877 O O . ILE A 1 496 ? -23.294 -16.289 26.242 1.00 97.69 496 ILE A O 1
ATOM 3881 N N . ARG A 1 497 ? -21.454 -16.462 24.971 1.00 97.69 497 ARG A N 1
ATOM 3882 C CA . ARG A 1 497 ? -21.795 -15.391 24.035 1.00 97.69 497 ARG A CA 1
ATOM 3883 C C . ARG A 1 497 ? -21.706 -15.937 22.625 1.00 97.69 497 ARG A C 1
ATOM 3885 O O . ARG A 1 497 ? -20.745 -16.622 22.306 1.00 97.69 497 ARG A O 1
ATOM 3892 N N . GLY A 1 498 ? -22.676 -15.621 21.788 1.00 98.19 498 GLY A N 1
ATOM 3893 C CA . GLY A 1 498 ? -22.627 -15.941 20.369 1.00 98.19 498 GLY A CA 1
ATOM 3894 C C . GLY A 1 498 ? -23.156 -14.776 19.560 1.00 98.19 498 GLY A C 1
ATOM 3895 O O . GLY A 1 498 ? -23.980 -14.005 20.055 1.00 98.19 498 GLY A O 1
ATOM 3896 N N . GLY A 1 499 ? -22.690 -14.634 18.332 1.00 98.19 499 GLY A N 1
ATOM 3897 C CA . GLY A 1 499 ? -23.136 -13.553 17.474 1.00 98.19 499 GLY A CA 1
ATOM 3898 C C . GLY A 1 499 ? -22.869 -13.818 16.007 1.00 98.19 499 GLY A C 1
ATOM 3899 O O . GLY A 1 499 ? -21.960 -14.560 15.645 1.00 98.19 499 GLY A O 1
ATOM 3900 N N . TYR A 1 500 ? -23.687 -13.181 15.181 1.00 98.62 500 TYR A N 1
ATOM 3901 C CA . TYR A 1 500 ? -23.539 -13.097 13.741 1.00 98.62 500 TYR A CA 1
ATOM 3902 C C . TYR A 1 500 ? -23.825 -11.663 13.294 1.00 98.62 500 TYR A C 1
ATOM 3904 O O . TYR A 1 500 ? -24.764 -11.024 13.776 1.00 98.62 500 TYR A O 1
ATOM 3912 N N . GLY A 1 501 ? -23.054 -11.163 12.339 1.00 98.31 501 GLY A N 1
ATOM 3913 C CA . GLY A 1 501 ? -23.364 -9.914 11.663 1.00 98.31 501 GLY A CA 1
ATOM 3914 C C . GLY A 1 501 ? -22.823 -9.886 10.245 1.00 98.31 501 GLY A C 1
ATOM 3915 O O . GLY A 1 501 ? -21.739 -10.402 9.978 1.00 98.31 501 GLY A O 1
ATOM 3916 N N . LEU A 1 502 ? -23.580 -9.253 9.354 1.00 98.25 502 LEU A N 1
ATOM 3917 C CA . LEU A 1 502 ? -23.118 -8.862 8.028 1.00 98.25 502 LEU A CA 1
ATOM 3918 C C . LEU A 1 502 ? -22.689 -7.395 8.063 1.00 98.25 502 LEU A C 1
ATOM 3920 O O . LEU A 1 502 ? -23.378 -6.549 8.640 1.00 98.25 502 LEU A O 1
ATOM 3924 N N . PHE A 1 503 ? -21.545 -7.107 7.462 1.00 97.25 503 PHE A N 1
ATOM 3925 C CA . PHE A 1 503 ? -20.948 -5.782 7.415 1.00 97.25 503 PHE A CA 1
ATOM 3926 C C . PHE A 1 503 ? -20.554 -5.488 5.976 1.00 97.25 503 PHE A C 1
ATOM 3928 O O . PHE A 1 503 ? -19.993 -6.359 5.318 1.00 97.25 503 PHE A O 1
ATOM 3935 N N . TYR A 1 504 ? -20.865 -4.287 5.505 1.00 96.00 504 TYR A N 1
ATOM 3936 C CA . TYR A 1 504 ? -20.429 -3.811 4.199 1.00 96.00 504 TYR A CA 1
ATOM 3937 C C . TYR A 1 504 ? -19.256 -2.864 4.387 1.00 96.00 504 TYR A C 1
ATOM 3939 O O . TYR A 1 504 ? -19.192 -2.133 5.378 1.00 96.00 504 TYR A O 1
ATOM 3947 N N . ASP A 1 505 ? -18.335 -2.904 3.440 1.00 90.75 505 ASP A N 1
ATOM 3948 C CA . ASP A 1 505 ? -17.276 -1.918 3.318 1.00 90.75 505 ASP A CA 1
ATOM 3949 C C . ASP A 1 505 ? -17.694 -0.812 2.340 1.00 90.75 505 ASP A C 1
ATOM 3951 O O . ASP A 1 505 ? -18.786 -0.812 1.773 1.00 90.75 505 ASP A O 1
ATOM 3955 N N . GLN A 1 506 ? -16.828 0.165 2.131 1.00 86.44 506 GLN A N 1
ATOM 3956 C CA . GLN A 1 506 ? -16.999 1.191 1.117 1.00 86.44 506 GLN A CA 1
ATOM 3957 C C . GLN A 1 506 ? -16.068 0.890 -0.052 1.00 86.44 506 GLN A C 1
ATOM 3959 O O . GLN A 1 506 ? -14.928 0.474 0.138 1.00 86.44 506 GLN A O 1
ATOM 3964 N N . ILE A 1 507 ? -16.534 1.134 -1.279 1.00 87.25 507 ILE A N 1
ATOM 3965 C CA . ILE A 1 507 ? -15.646 1.069 -2.442 1.00 87.25 507 ILE A CA 1
ATOM 3966 C C . ILE A 1 507 ? -14.537 2.101 -2.230 1.00 87.25 507 ILE A C 1
ATOM 3968 O O . ILE A 1 507 ? -14.811 3.287 -2.015 1.00 87.25 507 ILE A O 1
ATOM 3972 N N . LEU A 1 508 ? -13.288 1.637 -2.275 1.00 82.56 508 LEU A N 1
ATOM 3973 C CA . LEU A 1 508 ? -12.110 2.473 -2.089 1.00 82.56 508 LEU A CA 1
ATOM 3974 C C . LEU A 1 508 ? -12.181 3.681 -3.027 1.00 82.56 508 LEU A C 1
ATOM 3976 O O . LEU A 1 508 ? -12.326 3.536 -4.239 1.00 82.56 508 LEU A O 1
ATOM 3980 N N . GLY A 1 509 ? -12.000 4.890 -2.485 1.00 79.06 509 GLY A N 1
ATOM 3981 C CA . GLY A 1 509 ? -11.917 6.104 -3.308 1.00 79.06 509 GLY A CA 1
ATOM 3982 C C . GLY A 1 509 ? -10.782 6.042 -4.340 1.00 79.06 509 GLY A C 1
ATOM 3983 O O . GLY A 1 509 ? -10.834 6.733 -5.356 1.00 79.06 509 GLY A O 1
ATOM 3984 N N . ALA A 1 510 ? -9.790 5.177 -4.100 1.00 79.25 510 ALA A N 1
ATOM 3985 C CA . ALA A 1 510 ? -8.740 4.863 -5.051 1.00 79.25 510 ALA A CA 1
ATOM 3986 C C . ALA A 1 510 ? -9.286 4.275 -6.361 1.00 79.25 510 ALA A C 1
ATOM 3988 O O . ALA A 1 510 ? -8.775 4.650 -7.398 1.00 79.25 510 ALA A O 1
ATOM 3989 N N . VAL A 1 511 ? -10.363 3.478 -6.357 1.00 86.81 511 VAL A N 1
ATOM 3990 C CA . VAL A 1 511 ? -10.963 2.917 -7.586 1.00 86.81 511 VAL A CA 1
ATOM 3991 C C . VAL A 1 511 ? -11.314 4.028 -8.578 1.00 86.81 511 VAL A C 1
ATOM 3993 O O . VAL A 1 511 ? -10.859 4.026 -9.715 1.00 86.81 511 VAL A O 1
ATOM 3996 N N . VAL A 1 512 ? -12.048 5.049 -8.127 1.00 83.19 512 VAL A N 1
ATOM 3997 C CA . VAL A 1 512 ? -12.405 6.193 -8.986 1.00 83.19 512 VAL A CA 1
ATOM 3998 C C . VAL A 1 512 ? -11.198 7.090 -9.266 1.00 83.19 512 VAL A C 1
ATOM 4000 O O . VAL A 1 512 ? -11.072 7.640 -10.352 1.00 83.19 512 VAL A O 1
ATOM 4003 N N . SER A 1 513 ? -10.284 7.231 -8.303 1.00 78.25 513 SER A N 1
ATOM 4004 C CA . SER A 1 513 ? -9.056 8.016 -8.477 1.00 78.25 513 SER A CA 1
ATOM 4005 C C . SER A 1 513 ? -8.055 7.386 -9.454 1.00 78.25 513 SER A C 1
ATOM 4007 O O . SER A 1 513 ? -7.221 8.101 -9.999 1.00 78.25 513 SER A O 1
ATOM 4009 N N . GLN A 1 514 ? -8.057 6.068 -9.613 1.00 78.12 514 GLN A N 1
ATOM 4010 C CA . GLN A 1 514 ? -7.227 5.328 -10.564 1.00 78.12 514 GLN A CA 1
ATOM 4011 C C . GLN A 1 514 ? -7.864 5.397 -11.952 1.00 78.12 514 GLN A C 1
ATOM 4013 O O . GLN A 1 514 ? -7.186 5.666 -12.933 1.00 78.12 514 GLN A O 1
ATOM 4018 N N . SER A 1 515 ? -9.192 5.340 -12.003 1.00 78.31 515 SER A N 1
ATOM 4019 C CA . SER A 1 515 ? -9.983 5.468 -13.226 1.00 78.31 515 SER A CA 1
ATOM 4020 C C . SER A 1 515 ? -10.342 6.901 -13.620 1.00 78.31 515 SER A C 1
ATOM 4022 O O . SER A 1 515 ? -11.366 7.115 -14.256 1.00 78.31 515 SER A O 1
ATOM 4024 N N . ARG A 1 516 ? -9.547 7.901 -13.216 1.00 71.38 516 ARG A N 1
ATOM 4025 C CA . ARG A 1 516 ? -9.764 9.312 -13.599 1.00 71.38 516 ARG A CA 1
ATOM 4026 C C . ARG A 1 516 ? -9.050 9.716 -14.890 1.00 71.38 516 ARG A C 1
ATOM 4028 O O . ARG A 1 516 ? -9.431 10.723 -15.476 1.00 71.38 516 ARG A O 1
ATOM 4035 N N . ASN A 1 517 ? -8.041 8.949 -15.312 1.00 65.50 517 ASN A N 1
ATOM 4036 C CA . ASN A 1 517 ? -7.362 9.104 -16.600 1.00 65.50 517 ASN A CA 1
ATOM 4037 C C . ASN A 1 517 ? -8.254 8.509 -17.695 1.00 65.50 517 ASN A C 1
ATOM 4039 O O . ASN A 1 517 ? -7.928 7.478 -18.276 1.00 65.50 517 ASN A O 1
ATOM 4043 N N . VAL A 1 518 ? -9.448 9.073 -17.879 1.00 67.38 518 VAL A N 1
ATOM 4044 C CA . VAL A 1 518 ? -10.386 8.529 -18.856 1.00 67.38 518 VAL A CA 1
ATOM 4045 C C . VAL A 1 518 ? -10.109 9.178 -20.202 1.00 67.38 518 VAL A C 1
ATOM 4047 O O . VAL A 1 518 ? -10.227 10.397 -20.364 1.00 67.38 518 VAL A O 1
ATOM 4050 N N . TYR A 1 519 ? -9.721 8.331 -21.147 1.00 70.44 519 TYR A N 1
ATOM 4051 C CA . TYR A 1 519 ? -9.786 8.590 -22.577 1.00 70.44 519 TYR A CA 1
ATOM 4052 C C . TYR A 1 519 ? -11.151 9.202 -22.926 1.00 70.44 519 TYR A C 1
ATOM 4054 O O . TYR A 1 519 ? -12.140 8.674 -22.427 1.00 70.44 519 TYR A O 1
ATOM 4062 N N . PRO A 1 520 ? -11.263 10.259 -23.750 1.00 70.81 520 PRO A N 1
ATOM 4063 C CA . PRO A 1 520 ? -10.232 10.804 -24.647 1.00 70.81 520 PRO A CA 1
ATOM 4064 C C . PRO A 1 520 ? -9.414 11.979 -24.089 1.00 70.81 520 PRO A C 1
ATOM 4066 O O . PRO A 1 520 ? -8.526 12.482 -24.773 1.00 70.81 520 PRO A O 1
ATOM 4069 N N . ASN A 1 521 ? -9.703 12.443 -22.868 1.00 78.19 521 ASN A N 1
ATOM 4070 C CA . ASN A 1 521 ? -9.032 13.619 -22.288 1.00 78.19 521 ASN A CA 1
ATOM 4071 C C . ASN A 1 521 ? -7.598 13.322 -21.822 1.00 78.19 521 ASN A C 1
ATOM 4073 O O . ASN A 1 521 ? -6.750 14.214 -21.759 1.00 78.19 521 ASN A O 1
ATOM 4077 N N . PHE A 1 522 ? -7.361 12.064 -21.452 1.00 81.81 522 PHE A N 1
ATOM 4078 C CA . PHE A 1 522 ? -6.072 11.543 -21.033 1.00 81.81 522 PHE A CA 1
ATOM 4079 C C . PHE A 1 522 ? -5.772 10.291 -21.846 1.00 81.81 522 PHE A C 1
ATOM 4081 O O . PHE A 1 522 ? -6.546 9.335 -21.833 1.00 81.81 522 PHE A O 1
ATOM 4088 N N . LEU A 1 523 ? -4.649 10.315 -22.547 1.00 84.00 523 LEU A N 1
ATOM 4089 C CA . LEU A 1 523 ? -4.170 9.251 -23.409 1.00 84.00 523 LEU A CA 1
ATOM 4090 C C . LEU A 1 523 ? -3.009 8.560 -22.704 1.00 84.00 523 LEU A C 1
ATOM 4092 O O . LEU A 1 523 ? -1.906 9.098 -22.650 1.00 84.00 523 LEU A O 1
ATOM 4096 N N . THR A 1 524 ? -3.266 7.399 -22.105 1.00 82.81 524 THR A N 1
ATOM 4097 C CA . THR A 1 524 ? -2.211 6.594 -21.482 1.00 82.81 524 THR A CA 1
ATOM 4098 C C . THR A 1 524 ? -1.530 5.751 -22.553 1.00 82.81 524 THR A C 1
ATOM 4100 O O . THR A 1 524 ? -2.104 4.780 -23.045 1.00 82.81 524 THR A O 1
ATOM 4103 N N . VAL A 1 525 ? -0.316 6.165 -22.899 1.00 77.50 525 VAL A N 1
ATOM 4104 C CA . VAL A 1 525 ? 0.596 5.505 -23.827 1.00 77.50 525 VAL A CA 1
ATOM 4105 C C . VAL A 1 525 ? 1.399 4.472 -23.045 1.00 77.50 525 VAL A C 1
ATOM 4107 O O . VAL A 1 525 ? 1.975 4.792 -22.000 1.00 77.50 525 VAL A O 1
ATOM 4110 N N . ASN A 1 526 ? 1.376 3.231 -23.526 1.00 75.06 526 ASN A N 1
ATOM 4111 C CA . ASN A 1 526 ? 2.060 2.109 -22.904 1.00 75.06 526 ASN A CA 1
ATOM 4112 C C . ASN A 1 526 ? 2.577 1.141 -23.980 1.00 75.06 526 ASN A C 1
ATOM 4114 O O . ASN A 1 526 ? 1.780 0.418 -24.583 1.00 75.06 526 ASN A O 1
ATOM 4118 N N . PHE A 1 527 ? 3.885 1.133 -24.227 1.00 70.44 527 PHE A N 1
ATOM 4119 C CA . PHE A 1 527 ? 4.518 0.272 -25.233 1.00 70.44 527 PHE A CA 1
ATOM 4120 C C . PHE A 1 527 ? 5.874 -0.266 -24.760 1.00 70.44 527 PHE A C 1
ATOM 4122 O O . PHE A 1 527 ? 6.419 0.225 -23.776 1.00 70.44 527 PHE A O 1
ATOM 4129 N N . ALA A 1 528 ? 6.401 -1.274 -25.456 1.00 66.44 528 ALA A N 1
ATOM 4130 C CA . ALA A 1 528 ? 7.701 -1.892 -25.188 1.00 66.44 528 ALA A CA 1
ATOM 4131 C C . ALA A 1 528 ? 8.718 -1.562 -26.296 1.00 66.44 528 ALA A C 1
ATOM 4133 O O . ALA A 1 528 ? 8.329 -1.201 -27.405 1.00 66.44 528 ALA A O 1
ATOM 4134 N N . GLY A 1 529 ? 10.009 -1.738 -26.010 1.00 56.47 529 GLY A N 1
ATOM 4135 C CA . GLY A 1 529 ? 11.104 -1.784 -26.982 1.00 56.47 529 GLY A CA 1
ATOM 4136 C C . GLY A 1 529 ? 11.932 -0.512 -27.204 1.00 56.47 529 GLY A C 1
ATOM 4137 O O . GLY A 1 529 ? 12.770 -0.494 -28.099 1.00 56.47 529 GLY A O 1
ATOM 4138 N N . GLY A 1 530 ? 11.756 0.530 -26.384 1.00 51.19 530 GLY A N 1
ATOM 4139 C CA . GLY A 1 530 ? 12.616 1.727 -26.411 1.00 51.19 530 GLY A CA 1
ATOM 4140 C C . GLY A 1 530 ? 12.596 2.536 -27.724 1.00 51.19 530 GLY A C 1
ATOM 4141 O O . GLY A 1 530 ? 11.784 2.294 -28.617 1.00 51.19 530 GLY A O 1
ATOM 4142 N N . GLY A 1 531 ? 13.477 3.543 -27.820 1.00 44.56 531 GLY A N 1
ATOM 4143 C CA . GLY A 1 531 ? 13.572 4.475 -28.959 1.00 44.56 531 GLY A CA 1
ATOM 4144 C C . GLY A 1 531 ? 14.079 3.846 -30.266 1.00 44.56 531 GLY A C 1
ATOM 4145 O O . GLY A 1 531 ? 13.735 4.322 -31.346 1.00 44.56 531 GLY A O 1
ATOM 4146 N N . ALA A 1 532 ? 14.807 2.726 -30.190 1.00 43.16 532 ALA A N 1
ATOM 4147 C CA . ALA A 1 532 ? 15.322 2.008 -31.360 1.00 43.16 532 ALA A CA 1
ATOM 4148 C C . ALA A 1 532 ? 14.212 1.432 -32.268 1.00 43.16 532 ALA A C 1
ATOM 4150 O O . ALA A 1 532 ? 14.398 1.298 -33.478 1.00 43.16 532 ALA A O 1
ATOM 4151 N N . ASN A 1 533 ? 13.020 1.162 -31.723 1.00 45.41 533 ASN A N 1
ATOM 4152 C CA . ASN A 1 533 ? 11.919 0.556 -32.479 1.00 45.41 533 ASN A CA 1
ATOM 4153 C C . ASN A 1 533 ? 11.108 1.533 -33.326 1.00 45.41 533 ASN A C 1
ATOM 4155 O O . ASN A 1 533 ? 10.554 1.131 -34.348 1.00 45.41 533 ASN A O 1
ATOM 4159 N N . ALA A 1 534 ? 11.083 2.815 -32.968 1.00 45.31 534 ALA A N 1
ATOM 4160 C CA . ALA A 1 534 ? 10.478 3.832 -33.823 1.00 45.31 534 ALA A CA 1
ATOM 4161 C C . ALA A 1 534 ? 11.279 4.052 -35.125 1.00 45.31 534 ALA A C 1
ATOM 4163 O O . ALA A 1 534 ? 10.721 4.499 -36.126 1.00 45.31 534 ALA A O 1
ATOM 4164 N N . ASN A 1 535 ? 12.567 3.688 -35.136 1.00 44.00 535 ASN A N 1
ATOM 4165 C CA . ASN A 1 535 ? 13.449 3.831 -36.295 1.00 44.00 535 ASN A CA 1
ATOM 4166 C C . ASN A 1 535 ? 13.281 2.723 -37.346 1.00 44.00 535 ASN A C 1
ATOM 4168 O O . ASN A 1 535 ? 13.490 2.979 -38.532 1.00 44.00 535 ASN A O 1
ATOM 4172 N N . ALA A 1 536 ? 12.858 1.517 -36.952 1.00 41.25 536 ALA A N 1
ATOM 4173 C CA . ALA A 1 536 ? 12.733 0.387 -37.878 1.00 41.25 536 ALA A CA 1
ATOM 4174 C C . ALA A 1 536 ? 11.607 0.570 -38.916 1.00 41.25 536 ALA A C 1
ATOM 4176 O O . ALA A 1 536 ? 11.711 0.059 -40.029 1.00 41.25 536 ALA A O 1
ATOM 4177 N N . ALA A 1 537 ? 10.550 1.320 -38.582 1.00 39.62 537 ALA A N 1
ATOM 4178 C CA . ALA A 1 537 ? 9.418 1.554 -39.482 1.00 39.62 537 ALA A CA 1
ATOM 4179 C C . ALA A 1 537 ? 9.629 2.713 -40.475 1.00 39.62 537 ALA A C 1
ATOM 4181 O O . ALA A 1 537 ? 8.965 2.749 -41.509 1.00 39.62 537 ALA A O 1
ATOM 4182 N N . LEU A 1 538 ? 10.525 3.662 -40.173 1.00 43.06 538 LEU A N 1
ATOM 4183 C CA . LEU A 1 538 ? 10.648 4.926 -40.919 1.00 43.06 538 LEU A CA 1
ATOM 4184 C C . LEU A 1 538 ? 12.027 5.166 -41.561 1.00 43.06 538 LEU A C 1
ATOM 4186 O O . LEU A 1 538 ? 12.170 6.144 -42.289 1.00 43.06 538 LEU A O 1
ATOM 4190 N N . GLY A 1 539 ? 12.996 4.261 -41.367 1.00 39.66 539 GLY A N 1
ATOM 4191 C CA . GLY A 1 539 ? 14.321 4.306 -41.996 1.00 39.66 539 GLY A CA 1
ATOM 4192 C C . GLY A 1 539 ? 15.241 5.356 -41.370 1.00 39.66 539 GLY A C 1
ATOM 4193 O O . GLY A 1 539 ? 14.981 6.543 -41.507 1.00 39.66 539 GLY A O 1
ATOM 4194 N N . GLU A 1 540 ? 16.301 4.900 -40.688 1.00 42.31 540 GLU A N 1
ATOM 4195 C CA . GLU A 1 540 ? 17.431 5.692 -40.152 1.00 42.31 540 GLU A CA 1
ATOM 4196 C C . GLU A 1 540 ? 17.107 7.158 -39.806 1.00 42.31 540 GLU A C 1
ATOM 4198 O O . GLU A 1 540 ? 17.708 8.102 -40.319 1.00 42.31 540 GLU A O 1
ATOM 4203 N N . LEU A 1 541 ? 16.131 7.363 -38.922 1.00 37.53 541 LEU A N 1
ATOM 4204 C CA . LEU A 1 541 ? 15.919 8.667 -38.311 1.00 37.53 541 LEU A CA 1
ATOM 4205 C C . LEU A 1 541 ? 16.828 8.792 -37.078 1.00 37.53 541 LEU A C 1
ATOM 4207 O O . LEU A 1 541 ? 17.088 7.790 -36.405 1.00 37.53 541 LEU A O 1
ATOM 4211 N N . PRO A 1 542 ? 17.324 10.001 -36.755 1.00 35.62 542 PRO A N 1
ATOM 4212 C CA . PRO A 1 542 ? 18.006 10.234 -35.489 1.00 35.62 542 PRO A CA 1
ATOM 4213 C C . PRO A 1 542 ? 17.057 9.828 -34.361 1.00 35.62 542 PRO A C 1
ATOM 4215 O O . PRO A 1 542 ? 15.936 10.332 -34.305 1.00 35.62 542 PRO A O 1
ATOM 4218 N N . GLU A 1 543 ? 17.510 8.855 -33.563 1.00 42.66 543 GLU A N 1
ATOM 4219 C CA . GLU A 1 543 ? 16.913 8.296 -32.343 1.00 42.66 543 GLU A CA 1
ATOM 4220 C C . GLU A 1 543 ? 15.598 8.977 -31.967 1.00 42.66 543 GLU A C 1
ATOM 4222 O O . GLU A 1 543 ? 15.585 10.052 -31.362 1.00 42.66 543 GLU A O 1
ATOM 4227 N N . LEU A 1 544 ? 14.476 8.392 -32.407 1.00 38.97 544 LEU A N 1
ATOM 4228 C CA . LEU A 1 544 ? 13.163 8.988 -32.206 1.00 38.97 544 LEU A CA 1
ATOM 4229 C C . LEU A 1 544 ? 12.904 9.077 -30.699 1.00 38.97 544 LEU A C 1
ATOM 4231 O O . LEU A 1 544 ? 12.531 8.110 -30.030 1.00 38.97 544 LEU A O 1
ATOM 4235 N N . ASN A 1 545 ? 13.151 10.273 -30.173 1.00 47.09 545 ASN A N 1
ATOM 4236 C CA . ASN A 1 545 ? 13.140 10.608 -28.766 1.00 47.09 545 ASN A CA 1
ATOM 4237 C C . ASN A 1 545 ? 11.686 10.707 -28.278 1.00 47.09 545 ASN A C 1
ATOM 4239 O O . ASN A 1 545 ? 11.199 11.770 -27.903 1.00 47.09 545 ASN A O 1
ATOM 4243 N N . LEU A 1 546 ? 10.963 9.579 -28.272 1.00 47.47 546 LEU A N 1
ATOM 4244 C CA . LEU A 1 546 ? 9.680 9.439 -27.566 1.00 47.47 546 LEU A CA 1
ATOM 4245 C C . LEU A 1 546 ? 9.835 9.746 -26.066 1.00 47.47 546 LEU A C 1
ATOM 4247 O O . LEU A 1 546 ? 8.847 10.012 -25.382 1.00 47.47 546 LEU A O 1
ATOM 4251 N N . LEU A 1 547 ? 11.075 9.740 -25.566 1.00 49.44 547 LEU A N 1
ATOM 4252 C CA . LEU A 1 547 ? 11.439 10.132 -24.212 1.00 49.44 547 LEU A CA 1
ATOM 4253 C C . LEU A 1 547 ? 11.491 11.668 -24.030 1.00 49.44 547 LEU A C 1
ATOM 4255 O O . LEU A 1 547 ? 11.402 12.161 -22.904 1.00 49.44 547 LEU A O 1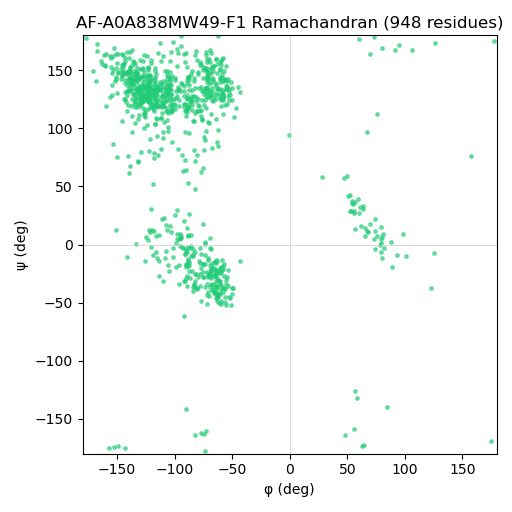
ATOM 4259 N N . ASN A 1 548 ? 11.531 12.436 -25.127 1.00 51.34 548 ASN A N 1
ATOM 4260 C CA . ASN A 1 548 ? 11.504 13.891 -25.159 1.00 51.34 548 ASN A CA 1
ATOM 4261 C C . ASN A 1 548 ? 10.327 14.420 -25.990 1.00 51.34 548 ASN A C 1
ATOM 4263 O O . ASN A 1 548 ? 10.511 14.889 -27.112 1.00 51.34 548 ASN A O 1
ATOM 4267 N N . PRO A 1 549 ? 9.112 14.470 -25.415 1.00 48.34 549 PRO A N 1
ATOM 4268 C CA . PRO A 1 549 ? 7.950 15.055 -26.083 1.00 48.34 549 PRO A CA 1
ATOM 4269 C C . PRO A 1 549 ? 8.126 16.535 -26.480 1.00 48.34 549 PRO A C 1
ATOM 4271 O O . PRO A 1 549 ? 7.310 17.057 -27.237 1.00 48.34 549 PRO A O 1
ATOM 4274 N N . SER A 1 550 ? 9.159 17.220 -25.966 1.00 46.41 550 SER A N 1
ATOM 4275 C CA . SER A 1 550 ? 9.492 18.602 -26.329 1.00 46.41 550 SER A CA 1
ATOM 4276 C C . SER A 1 550 ? 10.476 18.735 -27.498 1.00 46.41 550 SER A C 1
ATOM 4278 O O . SER A 1 550 ? 10.667 19.849 -27.985 1.00 46.41 550 SER A O 1
ATOM 4280 N N . ALA A 1 551 ? 11.069 17.631 -27.970 1.00 54.59 551 ALA A N 1
ATOM 4281 C CA . ALA A 1 551 ? 11.862 17.606 -29.193 1.00 54.59 551 ALA A CA 1
ATOM 4282 C C . ALA A 1 551 ? 10.948 17.354 -30.413 1.00 54.59 551 ALA A C 1
ATOM 4284 O O . ALA A 1 551 ? 10.089 16.471 -30.361 1.00 54.59 551 ALA A O 1
ATOM 4285 N N . PRO A 1 552 ? 11.089 18.123 -31.508 1.00 57.03 552 PRO A N 1
ATOM 4286 C CA . PRO A 1 552 ? 10.322 17.899 -32.729 1.00 57.03 552 PRO A CA 1
ATOM 4287 C C . PRO A 1 552 ? 10.577 16.496 -33.299 1.00 57.03 552 PRO A C 1
ATOM 4289 O O . PRO A 1 552 ? 11.723 16.139 -33.562 1.00 57.03 552 PRO A O 1
ATOM 4292 N N . ILE A 1 553 ? 9.513 15.720 -33.530 1.00 59.84 553 ILE A N 1
ATOM 4293 C CA . ILE A 1 553 ? 9.610 14.416 -34.196 1.00 59.84 553 ILE A CA 1
ATOM 4294 C C . ILE A 1 553 ? 9.709 14.661 -35.696 1.00 59.84 553 ILE A C 1
ATOM 4296 O O . ILE A 1 553 ? 8.844 15.319 -36.271 1.00 59.84 553 ILE A O 1
ATOM 4300 N N . VAL A 1 554 ? 10.746 14.129 -36.336 1.00 55.88 554 VAL A N 1
ATOM 4301 C CA . VAL A 1 554 ? 10.892 14.196 -37.791 1.00 55.88 554 VAL A CA 1
ATOM 4302 C C . VAL A 1 554 ? 10.256 12.949 -38.397 1.00 55.88 554 VAL A C 1
ATOM 4304 O O . VAL A 1 554 ? 10.689 11.844 -38.103 1.00 55.88 554 VAL A O 1
ATOM 4307 N N . VAL A 1 555 ? 9.224 13.109 -39.223 1.00 56.88 555 VAL A N 1
ATOM 4308 C CA . VAL A 1 555 ? 8.520 12.005 -39.888 1.00 56.88 555 VAL A CA 1
ATOM 4309 C C . VAL A 1 555 ? 8.696 12.126 -41.402 1.00 56.88 555 VAL A C 1
ATOM 4311 O O . VAL A 1 555 ? 8.299 13.146 -41.970 1.00 56.88 555 VAL A O 1
ATOM 4314 N N . PRO A 1 556 ? 9.270 11.120 -42.077 1.00 50.94 556 PRO A N 1
ATOM 4315 C CA . PRO A 1 556 ? 9.303 11.065 -43.526 1.00 50.94 556 PRO A CA 1
ATOM 4316 C C . PRO A 1 556 ? 7.912 10.692 -44.051 1.00 50.94 556 PRO A C 1
ATOM 4318 O O . PRO A 1 556 ? 7.384 9.631 -43.729 1.00 50.94 556 PRO A O 1
ATOM 4321 N N . VAL A 1 557 ? 7.311 11.559 -44.864 1.00 54.19 557 VAL A N 1
ATOM 4322 C CA . VAL A 1 557 ? 6.062 11.287 -45.591 1.00 54.19 557 VAL A CA 1
ATOM 4323 C C . VAL A 1 557 ? 6.360 11.461 -47.074 1.00 54.19 557 VAL A C 1
ATOM 4325 O O . VAL A 1 557 ? 6.796 12.532 -47.494 1.00 54.19 557 VAL A O 1
ATOM 4328 N N . ASP A 1 558 ? 6.197 10.394 -47.861 1.00 54.62 558 ASP A N 1
ATOM 4329 C CA . ASP A 1 558 ? 6.479 10.370 -49.307 1.00 54.62 558 ASP A CA 1
ATOM 4330 C C . ASP A 1 558 ? 7.892 10.868 -49.703 1.00 54.62 558 ASP A C 1
ATOM 4332 O O . ASP A 1 558 ? 8.106 11.383 -50.801 1.00 54.62 558 ASP A O 1
ATOM 4336 N N . GLY A 1 559 ? 8.880 10.705 -48.814 1.00 54.47 559 GLY A N 1
ATOM 4337 C CA . GLY A 1 559 ? 10.267 11.134 -49.035 1.00 54.47 559 GLY A CA 1
ATOM 4338 C C . GLY A 1 559 ? 10.585 12.583 -48.635 1.00 54.47 559 GLY A C 1
ATOM 4339 O O . GLY A 1 559 ? 11.729 13.005 -48.801 1.00 54.47 559 GLY A O 1
ATOM 4340 N N . GLU A 1 560 ? 9.629 13.337 -48.079 1.00 46.50 560 GLU A N 1
ATOM 4341 C CA . GLU A 1 560 ? 9.865 14.641 -47.440 1.00 46.50 560 GLU A CA 1
ATOM 4342 C C . GLU A 1 560 ? 9.835 14.529 -45.907 1.00 46.50 560 GLU A C 1
ATOM 4344 O O . GLU A 1 560 ? 9.013 13.814 -45.340 1.00 46.50 560 GLU A O 1
ATOM 4349 N N . LEU A 1 561 ? 10.730 15.250 -45.221 1.00 55.88 561 LEU A N 1
ATOM 4350 C CA . LEU A 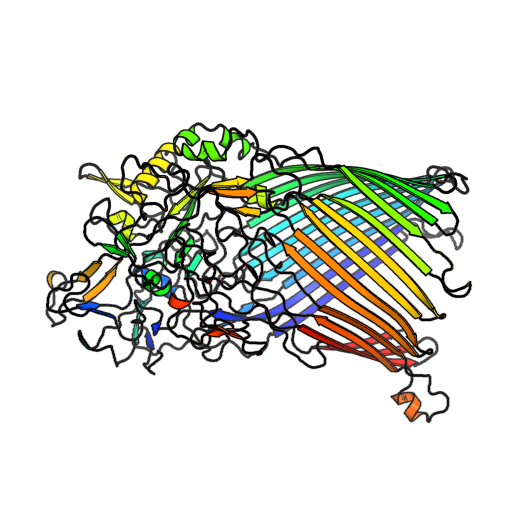1 561 ? 10.830 15.260 -43.758 1.00 55.88 561 LEU A CA 1
ATOM 4351 C C . LEU A 1 561 ? 9.887 16.315 -43.154 1.00 55.88 561 LEU A C 1
ATOM 4353 O O . LEU A 1 561 ? 10.073 17.514 -43.369 1.00 55.88 561 LEU A O 1
ATOM 4357 N N . PHE A 1 562 ? 8.917 15.886 -42.347 1.00 56.03 562 PHE A N 1
ATOM 4358 C CA . PHE A 1 562 ? 7.998 16.757 -41.614 1.00 56.03 562 PHE A CA 1
ATOM 4359 C C . PHE A 1 562 ? 8.358 16.819 -40.134 1.00 56.03 562 PHE A C 1
ATOM 4361 O O . PHE A 1 562 ? 8.555 15.793 -39.499 1.00 56.03 562 PHE A O 1
ATOM 4368 N N . ILE A 1 563 ? 8.384 18.022 -39.563 1.00 62.03 563 ILE A N 1
ATOM 4369 C CA . ILE A 1 563 ? 8.534 18.215 -38.119 1.00 62.03 563 ILE A CA 1
ATOM 4370 C C . ILE A 1 563 ? 7.147 18.222 -37.465 1.00 62.03 563 ILE A C 1
ATOM 4372 O O . ILE A 1 563 ? 6.320 19.083 -37.770 1.00 62.03 563 ILE A O 1
ATOM 4376 N N . VAL A 1 564 ? 6.910 17.290 -36.544 1.00 63.81 564 VAL A N 1
ATOM 4377 C CA . VAL A 1 564 ? 5.677 17.166 -35.762 1.00 63.81 564 VAL A CA 1
ATOM 4378 C C . VAL A 1 564 ? 5.986 17.383 -34.282 1.00 63.81 564 VAL A C 1
ATOM 4380 O O . VAL A 1 564 ? 6.724 16.622 -33.658 1.00 63.81 564 VAL A O 1
ATOM 4383 N N . GLU A 1 565 ? 5.391 18.420 -33.699 1.00 69.56 565 GLU A N 1
ATOM 4384 C CA . GLU A 1 565 ? 5.393 18.632 -32.250 1.00 69.56 565 GLU A CA 1
ATOM 4385 C C . GLU A 1 565 ? 4.190 17.906 -31.633 1.00 69.56 565 GLU A C 1
ATOM 4387 O O . GLU A 1 565 ? 3.037 18.217 -31.939 1.00 69.56 565 GLU A O 1
ATOM 4392 N N . LEU A 1 566 ? 4.444 16.932 -30.753 1.00 71.62 566 LEU A N 1
ATOM 4393 C CA . LEU A 1 566 ? 3.380 16.209 -30.046 1.00 71.62 566 LEU A CA 1
ATOM 4394 C C . LEU A 1 566 ? 2.876 16.957 -28.817 1.00 71.62 566 LEU A C 1
ATOM 4396 O O . LEU A 1 566 ? 1.689 16.890 -28.481 1.00 71.62 566 LEU A O 1
ATOM 4400 N N . VAL A 1 567 ? 3.782 17.653 -28.134 1.00 77.62 567 VAL A N 1
ATOM 4401 C CA . VAL A 1 567 ? 3.510 18.331 -26.874 1.00 77.62 567 VAL A CA 1
ATOM 4402 C C . VAL A 1 567 ? 3.846 19.809 -26.986 1.00 77.62 567 VAL A C 1
ATOM 4404 O O . VAL A 1 567 ? 4.837 20.209 -27.586 1.00 77.62 567 VAL A O 1
ATOM 4407 N N . GLN A 1 568 ? 2.999 20.641 -26.387 1.00 79.88 568 GLN A N 1
ATOM 4408 C CA . GLN A 1 568 ? 3.188 22.079 -26.341 1.00 79.88 568 GLN A CA 1
ATOM 4409 C C . GLN A 1 568 ? 4.513 22.426 -25.650 1.00 79.88 568 GLN A C 1
ATOM 4411 O O . GLN A 1 568 ? 4.775 21.977 -24.529 1.00 79.88 568 GLN A O 1
ATOM 4416 N N . ASN A 1 569 ? 5.298 23.300 -26.281 1.00 77.00 569 ASN A N 1
ATOM 4417 C CA . ASN A 1 569 ? 6.555 23.806 -25.734 1.00 77.00 569 ASN A CA 1
ATOM 4418 C C . ASN A 1 569 ? 6.393 24.328 -24.285 1.00 77.00 569 ASN A C 1
ATOM 4420 O O . ASN A 1 569 ? 5.431 25.032 -23.959 1.00 77.00 569 ASN A O 1
ATOM 4424 N N . GLY A 1 570 ? 7.331 23.962 -23.407 1.00 75.38 570 GLY A N 1
ATOM 4425 C CA . GLY A 1 570 ? 7.323 24.302 -21.981 1.00 75.38 570 GLY A CA 1
ATOM 4426 C C . GLY A 1 570 ? 6.402 23.428 -21.122 1.00 75.38 570 GLY A C 1
ATOM 4427 O O . GLY A 1 570 ? 6.251 23.686 -19.925 1.00 75.38 570 GLY A O 1
ATOM 4428 N N . THR A 1 571 ? 5.786 22.395 -21.701 1.00 80.19 571 THR A N 1
ATOM 4429 C CA . THR A 1 571 ? 4.973 21.407 -20.987 1.00 80.19 571 THR A CA 1
ATOM 4430 C C . THR A 1 571 ? 5.550 20.005 -21.167 1.00 80.19 571 THR A C 1
ATOM 4432 O O . THR A 1 571 ? 6.303 19.752 -22.098 1.00 80.19 571 THR A O 1
ATOM 4435 N N . LEU A 1 572 ? 5.204 19.088 -20.260 1.00 80.88 572 LEU A N 1
ATOM 4436 C CA . LEU A 1 572 ? 5.705 17.711 -20.316 1.00 80.88 572 LEU A CA 1
ATOM 4437 C C . LEU A 1 572 ? 4.793 16.769 -21.111 1.00 80.88 572 LEU A C 1
ATOM 4439 O O . LEU A 1 572 ? 5.254 15.783 -21.670 1.00 80.88 572 LEU A O 1
ATOM 4443 N N . ASN A 1 573 ? 3.485 17.029 -21.103 1.00 83.31 573 ASN A N 1
ATOM 4444 C CA . ASN A 1 573 ? 2.498 16.071 -21.591 1.00 83.31 573 ASN A CA 1
ATOM 4445 C C . ASN A 1 573 ? 1.222 16.712 -22.163 1.00 83.31 573 ASN A C 1
ATOM 4447 O O . ASN A 1 573 ? 0.225 16.010 -22.319 1.00 83.31 573 ASN A O 1
ATOM 4451 N N . ARG A 1 574 ? 1.188 18.029 -22.418 1.00 85.31 574 ARG A N 1
ATOM 4452 C CA . ARG A 1 574 ? 0.013 18.691 -23.015 1.00 85.31 574 ARG A CA 1
ATOM 4453 C C . ARG A 1 574 ? 0.089 18.611 -24.530 1.00 85.31 574 ARG A C 1
ATOM 4455 O O . ARG A 1 574 ? 1.047 19.118 -25.091 1.00 85.31 574 ARG A O 1
ATOM 4462 N N . ALA A 1 575 ? -0.914 18.032 -25.179 1.00 80.88 575 ALA A N 1
ATOM 4463 C CA . ALA A 1 575 ? -0.967 17.989 -26.638 1.00 80.88 575 ALA A CA 1
ATOM 4464 C C . ALA A 1 575 ? -0.956 19.405 -27.252 1.00 80.88 575 ALA A C 1
ATOM 4466 O O . ALA A 1 575 ? -1.505 20.342 -26.663 1.00 80.88 575 ALA A O 1
ATOM 4467 N N . VAL A 1 576 ? -0.348 19.564 -28.432 1.00 79.19 576 VAL A N 1
ATOM 4468 C CA . VAL A 1 576 ? -0.337 20.843 -29.165 1.00 79.19 576 VAL A CA 1
ATOM 4469 C C . VAL A 1 576 ? -1.762 21.284 -29.518 1.00 79.19 576 VAL A C 1
ATOM 4471 O O . VAL A 1 576 ? -2.620 20.485 -29.899 1.00 79.19 576 VAL A O 1
ATOM 4474 N N . SER A 1 577 ? -2.023 22.587 -29.395 1.00 76.62 577 SER A N 1
ATOM 4475 C CA . SER A 1 577 ? -3.328 23.170 -29.718 1.00 76.62 577 SER A CA 1
ATOM 4476 C C . SER A 1 577 ? -3.673 22.974 -31.198 1.00 76.62 577 SER A C 1
ATOM 4478 O O . SER A 1 577 ? -2.888 23.333 -32.071 1.00 76.62 577 SER A O 1
ATOM 4480 N N . GLY A 1 578 ? -4.870 22.451 -31.477 1.00 74.75 578 GLY A N 1
ATOM 4481 C CA . GLY A 1 578 ? -5.376 22.235 -32.838 1.00 74.75 578 GLY A CA 1
ATOM 4482 C C . GLY A 1 578 ? -5.283 20.793 -33.348 1.00 74.75 578 GLY A C 1
ATOM 4483 O O . GLY A 1 578 ? -5.910 20.494 -34.360 1.00 74.75 578 GLY A O 1
ATOM 4484 N N . VAL A 1 579 ? -4.589 19.897 -32.639 1.00 75.75 579 VAL A N 1
ATOM 4485 C CA . VAL A 1 579 ? -4.562 18.454 -32.942 1.00 75.75 579 VAL A CA 1
ATOM 4486 C C . VAL A 1 579 ? -5.774 17.776 -32.296 1.00 75.75 579 VAL A C 1
ATOM 4488 O O . VAL A 1 579 ? -6.022 17.956 -31.100 1.00 75.75 579 VAL A O 1
ATOM 4491 N N . THR A 1 580 ? -6.560 17.008 -33.061 1.00 82.69 580 THR A N 1
ATOM 4492 C CA . THR A 1 580 ? -7.688 16.259 -32.483 1.00 82.69 580 THR A CA 1
ATOM 4493 C C . THR A 1 580 ? -7.197 15.005 -31.755 1.00 82.69 580 THR A C 1
ATOM 4495 O O . THR A 1 580 ? -6.144 14.457 -32.080 1.00 82.69 580 THR A O 1
ATOM 4498 N N . THR A 1 581 ? -7.962 14.502 -30.778 1.00 84.06 581 THR A N 1
ATOM 4499 C CA . THR A 1 581 ? -7.603 13.244 -30.097 1.00 84.06 581 THR A CA 1
ATOM 4500 C C . THR A 1 581 ? -7.471 12.077 -31.077 1.00 84.06 581 THR A C 1
ATOM 4502 O O . THR A 1 581 ? -6.588 11.243 -30.907 1.00 84.06 581 THR A O 1
ATOM 4505 N N . THR A 1 582 ? -8.325 12.019 -32.101 1.00 83.62 582 THR A N 1
ATOM 4506 C CA . THR A 1 582 ? -8.276 10.976 -33.133 1.00 83.62 582 THR A CA 1
ATOM 4507 C C . THR A 1 582 ? -6.975 11.039 -33.928 1.00 83.62 582 THR A C 1
ATOM 4509 O O . THR A 1 582 ? -6.328 10.009 -34.094 1.00 83.62 582 THR A O 1
ATOM 4512 N N . ASP A 1 583 ? -6.552 12.234 -34.349 1.00 80.38 583 ASP A N 1
ATOM 4513 C CA . ASP A 1 583 ? -5.299 12.409 -35.096 1.00 80.38 583 ASP A CA 1
ATOM 4514 C C . ASP A 1 583 ? -4.089 11.998 -34.250 1.00 80.38 583 ASP A C 1
ATOM 4516 O O . ASP A 1 583 ? -3.210 11.284 -34.725 1.00 80.38 583 ASP A O 1
ATOM 4520 N N . LEU A 1 584 ? -4.083 12.381 -32.968 1.00 80.94 584 LEU A N 1
ATOM 4521 C CA . LEU A 1 584 ? -3.019 12.025 -32.031 1.00 80.94 584 LEU A CA 1
ATOM 4522 C C . LEU A 1 584 ? -2.946 10.510 -31.783 1.00 80.94 584 LEU A C 1
ATOM 4524 O O . LEU A 1 584 ? -1.856 9.944 -31.720 1.00 80.94 584 LEU A O 1
ATOM 4528 N N . VAL A 1 585 ? -4.100 9.846 -31.657 1.00 82.00 585 VAL A N 1
ATOM 4529 C CA . VAL A 1 585 ? -4.180 8.386 -31.505 1.00 82.00 585 VAL A CA 1
ATOM 4530 C C . VAL A 1 585 ? -3.643 7.679 -32.741 1.00 82.00 585 VAL A C 1
ATOM 4532 O O . VAL A 1 585 ? -2.813 6.782 -32.605 1.00 82.00 585 VAL A O 1
ATOM 4535 N N . ASN A 1 586 ? -4.084 8.094 -33.929 1.00 79.19 586 ASN A N 1
ATOM 4536 C CA . ASN A 1 586 ? -3.631 7.504 -35.182 1.00 79.19 586 ASN A CA 1
ATOM 4537 C C . ASN A 1 586 ? -2.116 7.671 -35.326 1.00 79.19 586 ASN A C 1
ATOM 4539 O O . ASN A 1 586 ? -1.418 6.679 -35.480 1.00 79.19 586 ASN A O 1
ATOM 4543 N N . PHE A 1 587 ? -1.598 8.888 -35.154 1.00 76.25 587 PHE A N 1
ATOM 4544 C CA . PHE A 1 587 ? -0.170 9.181 -35.264 1.00 76.25 587 PHE A CA 1
ATOM 4545 C C . PHE A 1 587 ? 0.702 8.336 -34.323 1.00 76.25 587 PHE A C 1
ATOM 4547 O O . PHE A 1 587 ? 1.669 7.719 -34.760 1.00 76.25 587 PHE A O 1
ATOM 4554 N N . ILE A 1 588 ? 0.345 8.260 -33.036 1.00 77.06 588 ILE A N 1
ATOM 4555 C CA . ILE A 1 588 ? 1.106 7.471 -32.053 1.00 77.06 588 ILE A CA 1
ATOM 4556 C C . ILE A 1 588 ? 1.043 5.979 -32.385 1.00 77.06 588 ILE A C 1
ATOM 4558 O O . ILE A 1 588 ? 2.053 5.289 -32.284 1.00 77.06 588 ILE A O 1
ATOM 4562 N N . ASN A 1 589 ? -0.124 5.473 -32.789 1.00 76.19 589 ASN A N 1
ATOM 4563 C CA . ASN A 1 589 ? -0.249 4.081 -33.199 1.00 76.19 589 ASN A CA 1
ATOM 4564 C C . ASN A 1 589 ? 0.650 3.778 -34.412 1.00 76.19 589 ASN A C 1
ATOM 4566 O O . ASN A 1 589 ? 1.335 2.762 -34.377 1.00 76.19 589 ASN A O 1
ATOM 4570 N N . VAL A 1 590 ? 0.722 4.657 -35.422 1.00 72.19 590 VAL A N 1
ATOM 4571 C CA . VAL A 1 590 ? 1.631 4.487 -36.576 1.00 72.19 590 VAL A CA 1
ATOM 4572 C C . VAL A 1 590 ? 3.090 4.436 -36.130 1.00 72.19 590 VAL A C 1
ATOM 4574 O O . VAL A 1 590 ? 3.800 3.511 -36.504 1.00 72.19 590 VAL A O 1
ATOM 4577 N N . ILE A 1 591 ? 3.532 5.374 -35.287 1.00 68.81 591 ILE A N 1
ATOM 4578 C CA . ILE A 1 591 ? 4.929 5.410 -34.819 1.00 68.81 591 ILE A CA 1
ATOM 4579 C C . ILE A 1 591 ? 5.306 4.143 -34.054 1.00 68.81 591 ILE A C 1
ATOM 4581 O O . ILE A 1 591 ? 6.409 3.632 -34.217 1.00 68.81 591 ILE A O 1
ATOM 4585 N N . VAL A 1 592 ? 4.412 3.646 -33.197 1.00 67.38 592 VAL A N 1
ATOM 4586 C CA . VAL A 1 592 ? 4.741 2.515 -32.322 1.00 67.38 592 VAL A CA 1
ATOM 4587 C C . VAL A 1 592 ? 4.576 1.167 -33.025 1.00 67.38 592 VAL A C 1
ATOM 4589 O O . VAL A 1 592 ? 5.312 0.231 -32.728 1.00 67.38 592 VAL A O 1
ATOM 4592 N N . THR A 1 593 ? 3.603 1.038 -33.928 1.00 63.78 593 THR A N 1
ATOM 4593 C CA . THR A 1 593 ? 3.317 -0.235 -34.617 1.00 63.78 593 THR A CA 1
ATOM 4594 C C . THR A 1 593 ? 3.977 -0.347 -35.988 1.00 63.78 593 THR A C 1
ATOM 4596 O O . THR A 1 593 ? 4.082 -1.449 -36.511 1.00 63.78 593 THR A O 1
ATOM 4599 N N . GLY A 1 594 ? 4.403 0.772 -36.577 1.00 60.69 594 GLY A N 1
ATOM 4600 C CA . GLY A 1 594 ? 4.939 0.837 -37.935 1.00 60.69 594 GLY A CA 1
ATOM 4601 C C . GLY A 1 594 ? 3.900 0.686 -39.051 1.00 60.69 594 GLY A C 1
ATOM 4602 O O . GLY A 1 594 ? 4.276 0.641 -40.218 1.00 60.69 594 GLY A O 1
ATOM 4603 N N . GLU A 1 595 ? 2.602 0.614 -38.732 1.00 59.28 595 GLU A N 1
ATOM 4604 C CA . GLU A 1 595 ? 1.523 0.443 -39.713 1.00 59.28 595 GLU A CA 1
ATOM 4605 C C . GLU A 1 595 ? 0.650 1.703 -39.801 1.00 59.28 595 GLU A C 1
ATOM 4607 O O . GLU A 1 595 ? 0.196 2.207 -38.779 1.00 59.28 595 GLU A O 1
ATOM 4612 N N . GLU A 1 596 ? 0.324 2.177 -41.013 1.00 50.56 596 GLU A N 1
ATOM 4613 C CA . GLU A 1 596 ? -0.556 3.348 -41.227 1.00 50.56 596 GLU A CA 1
ATOM 4614 C C . GLU A 1 596 ? -2.012 3.140 -40.746 1.00 50.56 596 GLU A C 1
ATOM 4616 O O . GLU A 1 596 ? -2.760 4.103 -40.596 1.00 50.56 596 GLU A O 1
ATOM 4621 N N . ASN A 1 597 ? -2.430 1.894 -40.488 1.00 53.59 597 ASN A N 1
ATOM 4622 C CA . ASN A 1 597 ? -3.744 1.530 -39.941 1.00 53.59 597 ASN A CA 1
ATOM 4623 C C . ASN A 1 597 ? -3.638 0.242 -39.110 1.00 53.59 597 ASN A C 1
ATOM 4625 O O . ASN A 1 597 ? -4.055 -0.826 -39.577 1.00 53.59 597 ASN A O 1
ATOM 4629 N N . PRO A 1 598 ? -3.079 0.306 -37.895 1.00 59.22 598 PRO A N 1
ATOM 4630 C CA . PRO A 1 598 ? -2.776 -0.904 -37.167 1.00 59.22 598 PRO A CA 1
ATOM 4631 C C . PRO A 1 598 ? -4.045 -1.596 -36.689 1.00 59.22 598 PRO A C 1
ATOM 4633 O O . PRO A 1 598 ? -4.975 -0.986 -36.156 1.00 59.22 598 PRO A O 1
ATOM 4636 N N . SER A 1 599 ? -4.054 -2.921 -36.816 1.00 58.72 599 SER A N 1
ATOM 4637 C CA . SER A 1 599 ? -5.086 -3.781 -36.215 1.00 58.72 599 SER A CA 1
ATOM 4638 C C . SER A 1 599 ? -5.011 -3.827 -34.675 1.00 58.72 599 SER A C 1
ATOM 4640 O O . SER A 1 599 ? -5.863 -4.445 -34.019 1.00 58.72 599 SER A O 1
ATOM 4642 N N . SER A 1 600 ? -4.002 -3.158 -34.101 1.00 68.00 600 SER A N 1
ATOM 4643 C CA . SER A 1 600 ? -3.727 -3.056 -32.674 1.00 68.00 600 SER A CA 1
ATOM 4644 C C . SER A 1 600 ? -3.577 -1.606 -32.194 1.00 68.00 600 SER A C 1
ATOM 4646 O O . SER A 1 600 ? -3.324 -0.697 -32.977 1.00 68.00 600 SER A O 1
ATOM 4648 N N . SER A 1 601 ? -3.782 -1.369 -30.896 1.00 75.50 601 SER A N 1
ATOM 4649 C CA . SER A 1 601 ? -3.652 -0.038 -30.285 1.00 75.50 601 SER A CA 1
ATOM 4650 C C . SER A 1 601 ? -2.826 -0.107 -29.005 1.00 75.50 601 SER A C 1
ATOM 4652 O O . SER A 1 601 ? -2.945 -1.057 -28.228 1.00 75.50 601 SER A O 1
ATOM 4654 N N . VAL A 1 602 ? -2.007 0.918 -28.765 1.00 76.69 602 VAL A N 1
ATOM 4655 C CA . VAL A 1 602 ? -1.155 1.030 -27.563 1.00 76.69 602 VAL A CA 1
ATOM 4656 C C . VAL A 1 602 ? -1.847 1.759 -26.412 1.00 76.69 602 VAL A C 1
ATOM 4658 O O . VAL A 1 602 ? -1.328 1.832 -25.297 1.00 76.69 602 VAL A O 1
ATOM 4661 N N . PHE A 1 603 ? -3.043 2.297 -26.660 1.00 81.62 603 PHE A N 1
ATOM 4662 C CA . PHE A 1 603 ? -3.788 3.067 -25.673 1.00 81.62 603 PHE A CA 1
ATOM 4663 C C . PHE A 1 603 ? -4.516 2.150 -24.699 1.00 81.62 603 PHE A C 1
ATOM 4665 O O . PHE A 1 603 ? -5.437 1.415 -25.064 1.00 81.62 603 PHE A O 1
ATOM 4672 N N . GLY A 1 604 ? -4.100 2.221 -23.438 1.00 80.94 604 GLY A N 1
ATOM 4673 C CA . GLY A 1 604 ? -4.717 1.500 -22.334 1.00 80.94 604 GLY A CA 1
ATOM 4674 C C . GLY A 1 604 ? -5.703 2.351 -21.536 1.00 80.94 604 GLY A C 1
ATOM 4675 O O . GLY A 1 604 ? -5.752 3.578 -21.645 1.00 80.94 604 GLY A O 1
ATOM 4676 N N . ALA A 1 605 ? -6.472 1.692 -20.671 1.00 84.81 605 ALA A N 1
ATOM 4677 C CA . ALA A 1 605 ? -7.348 2.364 -19.718 1.00 84.81 605 ALA A CA 1
ATOM 4678 C C . ALA A 1 605 ? -7.431 1.601 -18.393 1.00 84.81 605 ALA A C 1
ATOM 4680 O O . ALA A 1 605 ? -7.382 0.373 -18.348 1.00 84.81 605 ALA A O 1
ATOM 4681 N N . THR A 1 606 ? -7.624 2.339 -17.299 1.00 87.75 606 THR A N 1
ATOM 4682 C CA . THR A 1 606 ? -7.972 1.762 -15.995 1.00 87.75 606 THR A CA 1
ATOM 4683 C C . THR A 1 606 ? -9.432 2.056 -15.680 1.00 87.75 606 THR A C 1
ATOM 4685 O O . THR A 1 606 ? -9.799 3.209 -15.464 1.00 87.75 606 THR A O 1
ATOM 4688 N N . LEU A 1 607 ? -10.283 1.037 -15.588 1.00 89.44 607 LEU A N 1
ATOM 4689 C CA . LEU A 1 607 ? -11.723 1.198 -15.348 1.00 89.44 607 LEU A CA 1
ATOM 4690 C C . LEU A 1 607 ? -12.203 0.248 -14.246 1.00 89.44 607 LEU A C 1
ATOM 4692 O O . LEU A 1 607 ? -11.737 -0.881 -14.158 1.00 89.44 607 LEU A O 1
ATOM 4696 N N . PRO A 1 608 ? -13.186 0.612 -13.413 1.00 92.94 608 PRO A N 1
ATOM 4697 C CA . PRO A 1 608 ? -13.856 -0.399 -12.613 1.00 92.94 608 PRO A CA 1
ATOM 4698 C C . PRO A 1 608 ? -14.771 -1.268 -13.481 1.00 92.94 608 PRO A C 1
ATOM 4700 O O . PRO A 1 608 ? -15.197 -0.873 -14.568 1.00 92.94 608 PRO A O 1
ATOM 4703 N N . ALA A 1 609 ? -15.170 -2.427 -12.972 1.00 93.00 609 ALA A N 1
ATOM 4704 C CA . ALA A 1 609 ? -16.293 -3.175 -13.509 1.00 93.00 609 ALA A CA 1
ATOM 4705 C C . ALA A 1 609 ? -17.564 -2.312 -13.483 1.00 93.00 609 ALA A C 1
ATOM 4707 O O . ALA A 1 609 ? -17.822 -1.590 -12.518 1.00 93.00 609 ALA A O 1
ATOM 4708 N N . ARG A 1 610 ? -18.396 -2.403 -14.528 1.00 92.19 610 ARG A N 1
ATOM 4709 C CA . ARG A 1 610 ? -19.638 -1.616 -14.614 1.00 92.19 610 ARG A CA 1
ATOM 4710 C C . ARG A 1 610 ? -20.556 -1.856 -13.413 1.00 92.19 610 ARG A C 1
ATOM 4712 O O . ARG A 1 610 ? -21.197 -0.930 -12.921 1.00 92.19 610 ARG A O 1
ATOM 4719 N N . ARG A 1 611 ? -20.606 -3.099 -12.930 1.00 92.50 611 ARG A N 1
ATOM 4720 C CA . ARG A 1 611 ? -21.340 -3.509 -11.728 1.00 92.50 611 ARG A CA 1
ATOM 4721 C C . ARG A 1 611 ? -20.353 -3.872 -10.623 1.00 92.50 611 ARG A C 1
ATOM 4723 O O . ARG A 1 611 ? -19.931 -5.019 -10.523 1.00 92.50 611 ARG A O 1
ATOM 4730 N N . LEU A 1 612 ? -20.009 -2.893 -9.793 1.00 92.75 612 LEU A N 1
ATOM 4731 C CA . LEU A 1 612 ? -19.260 -3.121 -8.561 1.00 92.75 612 LEU A CA 1
ATOM 4732 C C . LEU A 1 612 ? -20.232 -3.365 -7.411 1.00 92.75 612 LEU A C 1
ATOM 4734 O O . LEU A 1 612 ? -21.005 -2.480 -7.050 1.00 92.75 612 LEU A O 1
ATOM 4738 N N . ALA A 1 613 ? -20.191 -4.566 -6.844 1.00 93.69 613 ALA A N 1
ATOM 4739 C CA . ALA A 1 613 ? -20.919 -4.855 -5.623 1.00 93.69 613 ALA A CA 1
ATOM 4740 C C . ALA A 1 613 ? -20.143 -4.325 -4.417 1.00 93.69 613 ALA A C 1
ATOM 4742 O O . ALA A 1 613 ? -18.917 -4.347 -4.385 1.00 93.69 613 ALA A O 1
ATOM 4743 N N . THR A 1 614 ? -20.857 -3.882 -3.396 1.00 94.75 614 THR A N 1
ATOM 4744 C CA . THR A 1 614 ? -20.225 -3.423 -2.163 1.00 94.75 614 THR A CA 1
ATOM 4745 C C . THR A 1 614 ? -19.549 -4.615 -1.465 1.00 94.75 614 THR A C 1
ATOM 4747 O O . THR A 1 614 ? -20.240 -5.607 -1.196 1.00 94.75 614 THR A O 1
ATOM 4750 N N . PRO A 1 615 ? -18.232 -4.561 -1.167 1.00 95.38 615 PRO A N 1
ATOM 4751 C CA . PRO A 1 615 ? -17.555 -5.639 -0.451 1.00 95.38 615 PRO A CA 1
ATOM 4752 C C . PRO A 1 615 ? -18.229 -5.916 0.888 1.00 95.38 615 PRO A C 1
ATOM 4754 O O . PRO A 1 615 ? -18.683 -4.986 1.558 1.00 95.38 615 PRO A O 1
ATOM 4757 N N . MET A 1 616 ? -18.310 -7.184 1.287 1.00 96.25 616 MET A N 1
ATOM 4758 C CA . MET A 1 616 ? -19.012 -7.561 2.512 1.00 96.25 616 MET A CA 1
ATOM 4759 C C . MET A 1 616 ? -18.282 -8.638 3.312 1.00 96.25 616 MET A C 1
ATOM 4761 O O . MET A 1 616 ? -17.627 -9.519 2.757 1.00 96.25 616 MET A O 1
ATOM 4765 N N . ALA A 1 617 ? -18.442 -8.593 4.631 1.00 97.88 617 ALA A N 1
ATOM 4766 C CA . ALA A 1 617 ? -17.884 -9.553 5.567 1.00 97.88 617 ALA A CA 1
ATOM 4767 C C . ALA A 1 617 ? -18.975 -10.107 6.490 1.00 97.88 617 ALA A C 1
ATOM 4769 O O . ALA A 1 617 ? -19.683 -9.367 7.180 1.00 97.88 617 ALA A O 1
ATOM 4770 N N . HIS A 1 618 ? -19.087 -11.432 6.527 1.00 98.44 618 HIS A N 1
ATOM 4771 C CA . HIS A 1 618 ? -19.870 -12.139 7.530 1.00 98.44 618 HIS A CA 1
ATOM 4772 C C . HIS A 1 618 ? -18.970 -12.426 8.725 1.00 98.44 618 HIS A C 1
ATOM 4774 O O . HIS A 1 618 ? -18.015 -13.190 8.599 1.00 98.44 618 HIS A O 1
ATOM 4780 N N . HIS A 1 619 ? -19.286 -11.858 9.881 1.00 98.38 619 HIS A N 1
ATOM 4781 C CA . HIS A 1 619 ? -18.605 -12.167 11.131 1.00 98.38 619 HIS A CA 1
ATOM 4782 C C . HIS A 1 619 ? -19.481 -13.068 11.985 1.00 98.38 619 HIS A C 1
ATOM 4784 O O . HIS A 1 619 ? -20.664 -12.786 12.182 1.00 98.38 619 HIS A O 1
ATOM 4790 N N . TYR A 1 620 ? -18.890 -14.121 12.533 1.00 98.06 620 TYR A N 1
ATOM 4791 C CA . TYR A 1 620 ? -19.540 -14.991 13.498 1.00 98.06 620 TYR A CA 1
ATOM 4792 C C . TYR A 1 620 ? -18.578 -15.349 14.624 1.00 98.06 620 TYR A C 1
ATOM 4794 O O . TYR A 1 620 ? -17.375 -15.525 14.423 1.00 98.06 620 TYR A O 1
ATOM 4802 N N . ASN A 1 621 ? -19.108 -15.447 15.837 1.00 98.19 621 ASN A N 1
ATOM 4803 C CA . ASN A 1 621 ? -18.329 -15.874 16.985 1.00 98.19 621 ASN A CA 1
ATOM 4804 C C . ASN A 1 621 ? -19.147 -16.698 17.975 1.00 98.19 621 ASN A C 1
ATOM 4806 O O . ASN A 1 621 ? -20.370 -16.582 18.078 1.00 98.19 621 ASN A O 1
ATOM 4810 N N . LEU A 1 622 ? -18.427 -17.514 18.733 1.00 98.50 622 LEU A N 1
ATOM 4811 C CA . LEU A 1 622 ? -18.931 -18.238 19.886 1.00 98.50 622 LEU A CA 1
ATOM 4812 C C . LEU A 1 622 ? -17.859 -18.213 20.971 1.00 98.50 622 LEU A C 1
ATOM 4814 O O . LEU A 1 622 ? -16.762 -18.725 20.769 1.00 98.50 622 LEU A O 1
ATOM 4818 N N . THR A 1 623 ? -18.187 -17.647 22.125 1.00 98.44 623 THR A N 1
ATOM 4819 C CA . THR A 1 623 ? -17.284 -17.491 23.264 1.00 98.44 623 THR A CA 1
ATOM 4820 C C . THR A 1 623 ? -17.876 -18.148 24.499 1.00 98.44 623 THR A C 1
ATOM 4822 O O . THR A 1 623 ? -19.021 -17.888 24.867 1.00 98.44 623 THR A O 1
ATOM 4825 N N . LEU A 1 624 ? -17.063 -18.946 25.179 1.00 97.69 624 LEU A N 1
ATOM 4826 C CA . LEU A 1 624 ? -17.314 -19.479 26.509 1.00 97.69 624 LEU A CA 1
ATOM 4827 C C . LEU A 1 624 ? -16.341 -18.818 27.488 1.00 97.69 624 LEU A C 1
ATOM 4829 O O . LEU A 1 624 ? -15.128 -18.932 27.334 1.00 97.69 624 LEU A O 1
ATOM 4833 N N . GLU A 1 625 ? -16.864 -18.154 28.511 1.00 97.00 625 GLU A N 1
ATOM 4834 C CA . GLU A 1 625 ? -16.098 -17.609 29.629 1.00 97.00 625 GLU A CA 1
ATOM 4835 C C . GLU A 1 625 ? -16.455 -18.364 30.909 1.00 97.00 625 GLU A C 1
ATOM 4837 O O . GLU A 1 625 ? -17.631 -18.548 31.237 1.00 97.00 625 GLU A O 1
ATOM 4842 N N . GLN A 1 626 ? -15.434 -18.764 31.659 1.00 95.44 626 GLN A N 1
ATOM 4843 C CA . GLN A 1 626 ? -15.582 -19.456 32.926 1.00 95.44 626 GLN A CA 1
ATOM 4844 C C . GLN A 1 626 ? -14.754 -18.775 34.010 1.00 95.44 626 GLN A C 1
ATOM 4846 O O . GLN A 1 626 ? -13.527 -18.677 33.936 1.00 95.44 626 GLN A O 1
ATOM 4851 N N . GLN A 1 627 ? -15.425 -18.381 35.087 1.00 94.50 627 GLN A N 1
ATOM 4852 C CA . GLN A 1 627 ? -14.759 -18.021 36.328 1.00 94.50 627 GLN A CA 1
ATOM 4853 C C . GLN A 1 627 ? -14.352 -19.299 37.079 1.00 94.50 627 GLN A C 1
ATOM 4855 O O . GLN A 1 627 ? -15.212 -20.070 37.511 1.00 94.50 627 GLN A O 1
ATOM 4860 N N . LEU A 1 628 ? -13.049 -19.543 37.239 1.00 91.12 628 LEU A N 1
ATOM 4861 C CA . LEU A 1 628 ? -12.539 -20.729 37.944 1.00 91.12 628 LEU A CA 1
ATOM 4862 C C . LEU A 1 628 ? -12.501 -20.518 39.463 1.00 91.12 628 LEU A C 1
ATOM 4864 O O . LEU A 1 628 ? -12.782 -21.433 40.236 1.00 91.12 628 LEU A O 1
ATOM 4868 N N . ASN A 1 629 ? -12.165 -19.300 39.892 1.00 88.56 629 ASN A N 1
ATOM 4869 C CA . ASN A 1 629 ? -12.211 -18.854 41.283 1.00 88.56 629 ASN A CA 1
ATOM 4870 C C . ASN A 1 629 ? -12.434 -17.328 41.341 1.00 88.56 629 ASN A C 1
ATOM 4872 O O . ASN A 1 629 ? -12.616 -16.675 40.314 1.00 88.56 629 ASN A O 1
ATOM 4876 N N . ARG A 1 630 ? -12.393 -16.729 42.539 1.00 87.50 630 ARG A N 1
ATOM 4877 C CA . ARG A 1 630 ? -12.652 -15.287 42.731 1.00 87.50 630 ARG A CA 1
ATOM 4878 C C . ARG A 1 630 ? -11.708 -14.357 41.950 1.00 87.50 630 ARG A C 1
ATOM 4880 O O . ARG A 1 630 ? -12.083 -13.219 41.703 1.00 87.50 630 ARG A O 1
ATOM 4887 N N . ASN A 1 631 ? -10.526 -14.831 41.550 1.00 91.88 631 ASN A N 1
ATOM 4888 C CA . ASN A 1 631 ? -9.468 -14.026 40.938 1.00 91.88 631 ASN A CA 1
ATOM 4889 C C . ASN A 1 631 ? -8.990 -14.546 39.571 1.00 91.88 631 ASN A C 1
ATOM 4891 O O . ASN A 1 631 ? -8.006 -14.018 39.064 1.00 91.88 631 ASN A O 1
ATOM 4895 N N . LEU A 1 632 ? -9.620 -15.572 38.990 1.00 93.44 632 LEU A N 1
ATOM 4896 C CA . LEU A 1 632 ? -9.177 -16.189 37.737 1.00 93.44 632 LEU A CA 1
ATOM 4897 C C . LEU A 1 632 ? -10.359 -16.463 36.810 1.00 93.44 632 LEU A C 1
ATOM 4899 O O . LEU A 1 632 ? -11.304 -17.166 37.182 1.00 93.44 632 LEU A O 1
ATOM 4903 N N . VAL A 1 633 ? -10.258 -15.946 35.588 1.00 96.06 633 VAL A N 1
ATOM 4904 C CA . VAL A 1 633 ? -11.202 -16.176 34.495 1.00 96.06 633 VAL A CA 1
ATOM 4905 C C . VAL A 1 633 ? -10.444 -16.758 33.312 1.00 96.06 633 VAL A C 1
ATOM 4907 O O . VAL A 1 633 ? -9.387 -16.248 32.933 1.00 96.06 633 VAL A O 1
ATOM 4910 N N . VAL A 1 634 ? -11.004 -17.812 32.731 1.00 97.06 634 VAL A N 1
ATOM 4911 C CA . VAL A 1 634 ? -10.543 -18.392 31.470 1.00 97.06 634 VAL A CA 1
ATOM 4912 C C . VAL A 1 634 ? -11.631 -18.247 30.419 1.00 97.06 634 VAL A C 1
ATOM 4914 O O . VAL A 1 634 ? -12.818 -18.294 30.744 1.00 97.06 634 VAL A O 1
ATOM 4917 N N . SER A 1 635 ? -11.242 -18.067 29.165 1.00 97.94 635 SER A N 1
ATOM 4918 C CA . SER A 1 635 ? -12.170 -18.053 28.047 1.00 97.94 635 SER A CA 1
ATOM 4919 C C . SER A 1 635 ? -11.620 -18.797 26.841 1.00 97.94 635 SER A C 1
ATOM 4921 O O . SER A 1 635 ? -10.410 -18.852 26.615 1.00 97.94 635 SER A O 1
ATOM 4923 N N . ALA A 1 636 ? -12.542 -19.379 26.084 1.00 98.50 636 ALA A N 1
ATOM 4924 C CA . ALA A 1 636 ? -12.300 -19.978 24.786 1.00 98.50 636 ALA A CA 1
ATOM 4925 C C . ALA A 1 636 ? -13.297 -19.376 23.796 1.00 98.50 636 ALA A C 1
ATOM 4927 O O . ALA A 1 636 ? -14.496 -19.338 24.075 1.00 98.50 636 ALA A O 1
ATOM 4928 N N . ALA A 1 637 ? -12.811 -18.891 22.660 1.00 98.56 637 ALA A N 1
ATOM 4929 C CA . ALA A 1 637 ? -13.637 -18.322 21.609 1.00 98.56 637 ALA A CA 1
ATOM 4930 C C . ALA A 1 637 ? -13.283 -18.928 20.255 1.00 98.56 637 ALA A C 1
ATOM 4932 O O . ALA A 1 637 ? -12.109 -19.036 19.907 1.00 98.56 637 ALA A O 1
ATOM 4933 N N . TYR A 1 638 ? -14.303 -19.276 19.483 1.00 98.56 638 TYR A N 1
ATOM 4934 C CA . TYR A 1 638 ? -14.184 -19.482 18.051 1.00 98.56 638 TYR A CA 1
ATOM 4935 C C . TYR A 1 638 ? -14.659 -18.212 17.347 1.00 98.56 638 TYR A C 1
ATOM 4937 O O . TYR A 1 638 ? -15.759 -17.727 17.620 1.00 98.56 638 TYR A O 1
ATOM 4945 N N . VAL A 1 639 ? -13.823 -17.656 16.477 1.00 98.50 639 VAL A N 1
ATOM 4946 C CA . VAL A 1 639 ? -14.127 -16.443 15.709 1.00 98.50 639 VAL A CA 1
ATOM 4947 C C . VAL A 1 639 ? -13.839 -16.727 14.249 1.00 98.50 639 VAL A C 1
ATOM 4949 O O . VAL A 1 639 ? -12.720 -17.131 13.927 1.00 98.50 639 VAL A O 1
ATOM 4952 N N . GLY A 1 640 ? -14.820 -16.483 13.385 1.00 98.38 640 GLY A N 1
ATOM 4953 C CA . GLY A 1 640 ? -14.641 -16.587 11.948 1.00 98.38 640 GLY A CA 1
ATOM 4954 C C . GLY A 1 640 ? -15.193 -15.389 11.185 1.00 98.38 640 GLY A C 1
ATOM 4955 O O . GLY A 1 640 ? -16.117 -14.697 11.625 1.00 98.38 640 GLY A O 1
ATOM 4956 N N . THR A 1 641 ? -14.575 -15.153 10.035 1.00 98.44 641 THR A N 1
ATOM 4957 C CA . THR A 1 641 ? -14.906 -14.088 9.097 1.00 98.44 641 THR A CA 1
ATOM 4958 C C . THR A 1 641 ? -14.909 -14.667 7.689 1.00 98.44 641 THR A C 1
ATOM 4960 O O . THR A 1 641 ? -13.933 -15.289 7.273 1.00 98.44 641 THR A O 1
ATOM 4963 N N . LEU A 1 642 ? -15.985 -14.441 6.940 1.00 98.19 642 LEU A N 1
ATOM 4964 C CA . LEU A 1 642 ? -16.086 -14.781 5.522 1.00 98.19 642 LEU A CA 1
ATOM 4965 C C . LEU A 1 642 ? -16.243 -13.489 4.717 1.00 98.19 642 LEU A C 1
ATOM 4967 O O . LEU A 1 642 ? -17.297 -12.854 4.782 1.00 98.19 642 LEU A O 1
ATOM 4971 N N . GLY A 1 643 ? -15.204 -13.110 3.978 1.00 97.69 643 GLY A N 1
ATOM 4972 C CA . GLY A 1 643 ? -15.224 -11.986 3.047 1.00 97.69 643 GLY A CA 1
ATOM 4973 C C . GLY A 1 643 ? -15.779 -12.413 1.690 1.00 97.69 643 GLY A C 1
ATOM 4974 O O . GLY A 1 643 ? -15.389 -13.452 1.153 1.00 97.69 643 GLY A O 1
ATOM 4975 N N . ARG A 1 644 ? -16.707 -11.628 1.142 1.00 96.75 644 ARG A N 1
ATOM 4976 C CA . ARG A 1 644 ? -17.384 -11.866 -0.137 1.00 96.75 644 ARG A CA 1
ATOM 4977 C C . ARG A 1 644 ? -17.389 -10.598 -0.973 1.00 96.75 644 ARG A C 1
ATOM 4979 O O . ARG A 1 644 ? -17.567 -9.505 -0.436 1.00 96.75 644 ARG A O 1
ATOM 4986 N N . LYS A 1 645 ? -17.280 -10.774 -2.292 1.00 95.62 645 LYS A N 1
ATOM 4987 C CA . LYS A 1 645 ? -17.269 -9.672 -3.266 1.00 95.62 645 LYS A CA 1
ATOM 4988 C C . LYS A 1 645 ? -16.203 -8.622 -2.934 1.00 95.62 645 LYS A C 1
ATOM 4990 O O . LYS A 1 645 ? -16.438 -7.421 -3.034 1.00 95.62 645 LYS A O 1
ATOM 4995 N N . LEU A 1 646 ? -15.056 -9.092 -2.453 1.00 94.88 646 LEU A N 1
ATOM 4996 C CA . LEU A 1 646 ? -13.920 -8.246 -2.125 1.00 94.88 646 LEU A CA 1
ATOM 4997 C C . LEU A 1 646 ? -13.343 -7.656 -3.406 1.00 94.88 646 LEU A C 1
ATOM 4999 O O . LEU A 1 646 ? -13.468 -8.248 -4.483 1.00 94.88 646 LEU A O 1
ATOM 5003 N N . LEU A 1 647 ? -12.739 -6.477 -3.276 1.00 93.94 647 LEU A N 1
ATOM 5004 C CA . LEU A 1 647 ? -12.103 -5.822 -4.405 1.00 93.94 647 LEU A CA 1
ATOM 5005 C C . LEU A 1 647 ? -10.873 -6.618 -4.866 1.00 93.94 647 LEU A C 1
ATOM 5007 O O . LEU A 1 647 ? -10.130 -7.156 -4.047 1.00 93.94 647 LEU A O 1
ATOM 5011 N N . ARG A 1 648 ? -10.662 -6.648 -6.179 1.00 92.50 648 ARG A N 1
ATOM 5012 C CA . ARG A 1 648 ? -9.483 -7.181 -6.863 1.00 92.50 648 ARG A CA 1
ATOM 5013 C C . ARG A 1 648 ? -9.094 -6.244 -8.004 1.00 92.50 648 ARG A C 1
ATOM 5015 O O . ARG A 1 648 ? -9.958 -5.554 -8.552 1.00 92.50 648 ARG A O 1
ATOM 5022 N N . PHE A 1 649 ? -7.811 -6.242 -8.349 1.00 92.75 649 PHE A N 1
ATOM 5023 C CA . PHE A 1 649 ? -7.282 -5.637 -9.564 1.00 92.75 649 PHE A CA 1
ATOM 5024 C C . PHE A 1 649 ? -6.886 -6.739 -10.561 1.00 92.75 649 PHE A C 1
ATOM 5026 O O . PHE A 1 649 ? -6.270 -7.722 -10.156 1.00 92.75 649 PHE A O 1
ATOM 5033 N N . THR A 1 650 ? -7.286 -6.617 -11.828 1.00 93.56 650 THR A N 1
ATOM 5034 C CA . THR A 1 650 ? -6.984 -7.581 -12.905 1.00 93.56 650 THR A CA 1
ATOM 5035 C C . THR A 1 650 ? -6.628 -6.873 -14.207 1.00 93.56 650 THR A C 1
ATOM 5037 O O . THR A 1 650 ? -6.906 -5.686 -14.377 1.00 93.56 650 THR A O 1
ATOM 5040 N N . THR A 1 651 ? -6.052 -7.615 -15.145 1.00 92.56 651 THR A N 1
ATOM 5041 C CA . THR A 1 651 ? -5.729 -7.188 -16.512 1.00 92.56 651 THR A CA 1
ATOM 5042 C C . THR A 1 651 ? -6.504 -8.041 -17.524 1.00 92.56 651 THR A C 1
ATOM 5044 O O . THR A 1 651 ? -5.945 -8.932 -18.154 1.00 92.56 651 THR A O 1
ATOM 5047 N N . PRO A 1 652 ? -7.829 -7.837 -17.693 1.00 92.75 652 PRO A N 1
ATOM 5048 C CA . PRO A 1 652 ? -8.647 -8.674 -18.580 1.00 92.75 652 PRO A CA 1
ATOM 5049 C C . PRO A 1 652 ? -8.284 -8.575 -20.070 1.00 92.75 652 PRO A C 1
ATOM 5051 O O . PRO A 1 652 ? -8.732 -9.421 -20.836 1.00 92.75 652 PRO A O 1
ATOM 5054 N N . ASN A 1 653 ? -7.515 -7.560 -20.482 1.00 90.31 653 ASN A N 1
ATOM 5055 C CA . ASN A 1 653 ? -6.917 -7.488 -21.822 1.00 90.31 653 ASN A CA 1
ATOM 5056 C C . ASN A 1 653 ? -5.394 -7.684 -21.800 1.00 90.31 653 ASN A C 1
ATOM 5058 O O . ASN A 1 653 ? -4.707 -7.212 -22.704 1.00 90.31 653 ASN A O 1
ATOM 5062 N N . LEU A 1 654 ? -4.890 -8.339 -20.749 1.00 87.94 654 LEU A N 1
ATOM 5063 C CA . LEU A 1 654 ? -3.471 -8.575 -20.502 1.00 87.94 654 LEU A CA 1
ATOM 5064 C C . LEU A 1 654 ? -2.658 -7.265 -20.380 1.00 87.94 654 LEU A C 1
ATOM 5066 O O . LEU A 1 654 ? -3.208 -6.156 -20.428 1.00 87.94 654 LEU A O 1
ATOM 5070 N N . GLY A 1 655 ? -1.366 -7.392 -20.092 1.00 81.06 655 GLY A N 1
ATOM 5071 C CA . GLY A 1 655 ? -0.442 -6.285 -19.869 1.00 81.06 655 GLY A CA 1
ATOM 5072 C C . GLY A 1 655 ? 0.249 -5.808 -21.152 1.00 81.06 655 GLY A C 1
ATOM 5073 O O . GLY A 1 655 ? -0.366 -5.697 -22.225 1.00 81.06 655 GLY A O 1
ATOM 5074 N N . LEU A 1 656 ? 1.530 -5.463 -21.033 1.00 72.94 656 LEU A N 1
ATOM 5075 C CA . LEU A 1 656 ? 2.408 -5.161 -22.165 1.00 72.94 656 LEU A CA 1
ATOM 5076 C C . LEU A 1 656 ? 2.789 -6.459 -22.883 1.00 72.94 656 LEU A C 1
ATOM 5078 O O . LEU A 1 656 ? 3.734 -7.120 -22.500 1.00 72.94 656 LEU A O 1
ATOM 5082 N N . ASN A 1 657 ? 2.034 -6.846 -23.906 1.00 64.25 657 ASN A N 1
ATOM 5083 C CA . ASN A 1 657 ? 2.306 -8.067 -24.657 1.00 64.25 657 ASN A CA 1
ATOM 5084 C C . ASN A 1 657 ? 3.173 -7.759 -25.885 1.00 64.25 657 ASN A C 1
ATOM 5086 O O . ASN A 1 657 ? 2.643 -7.612 -26.986 1.00 64.25 657 ASN A O 1
ATOM 5090 N N . ALA A 1 658 ? 4.470 -7.558 -25.671 1.00 64.25 658 ALA A N 1
ATOM 5091 C CA . ALA A 1 658 ? 5.466 -7.448 -26.730 1.00 64.25 658 ALA A CA 1
ATOM 5092 C C . ALA A 1 658 ? 6.827 -7.855 -26.163 1.00 64.25 658 ALA A C 1
ATOM 5094 O O . ALA A 1 658 ? 7.237 -7.318 -25.137 1.00 64.25 658 ALA A O 1
ATOM 5095 N N . VAL A 1 659 ? 7.517 -8.771 -26.841 1.00 63.88 659 VAL A N 1
ATOM 5096 C CA . VAL A 1 659 ? 8.871 -9.189 -26.464 1.00 63.88 659 VAL A CA 1
ATOM 5097 C C . VAL A 1 659 ? 9.864 -8.377 -27.282 1.00 63.88 659 VAL A C 1
ATOM 5099 O O . VAL A 1 659 ? 9.721 -8.248 -28.501 1.00 63.88 659 VAL A O 1
ATOM 5102 N N . VAL A 1 660 ? 10.867 -7.816 -26.613 1.00 64.56 660 VAL A N 1
ATOM 5103 C CA . VAL A 1 660 ? 11.949 -7.089 -27.284 1.00 64.56 660 VAL A CA 1
ATOM 5104 C C . VAL A 1 660 ? 12.822 -8.086 -28.036 1.00 64.56 660 VAL A C 1
ATOM 5106 O O . VAL A 1 660 ? 13.297 -9.061 -27.453 1.00 64.56 660 VAL A O 1
ATOM 5109 N N . VAL A 1 661 ? 13.033 -7.849 -29.331 1.00 60.34 661 VAL A N 1
ATOM 5110 C CA . VAL A 1 661 ? 13.765 -8.789 -30.181 1.00 60.34 661 VAL A CA 1
ATOM 5111 C C . VAL A 1 661 ? 15.220 -8.352 -30.338 1.00 60.34 661 VAL A C 1
ATOM 5113 O O . VAL A 1 661 ? 15.474 -7.200 -30.695 1.00 60.34 661 VAL A O 1
ATOM 5116 N N . PRO A 1 662 ? 16.195 -9.236 -30.081 1.00 57.34 662 PRO A N 1
ATOM 5117 C CA . PRO A 1 662 ? 17.600 -8.947 -30.361 1.00 57.34 662 PRO A CA 1
ATOM 5118 C C . PRO A 1 662 ? 17.872 -9.064 -31.861 1.00 57.34 662 PRO A C 1
ATOM 5120 O O . PRO A 1 662 ? 17.643 -10.144 -32.391 1.00 57.34 662 PRO A O 1
ATOM 5123 N N . PHE A 1 663 ? 18.401 -8.035 -32.542 1.00 54.84 663 PHE A N 1
ATOM 5124 C CA . PHE A 1 663 ? 18.755 -8.216 -33.963 1.00 54.84 663 PHE A CA 1
ATOM 5125 C C . PHE A 1 663 ? 20.027 -7.586 -34.527 1.00 54.84 663 PHE A C 1
ATOM 5127 O O . PHE A 1 663 ? 20.382 -8.006 -35.626 1.00 54.84 663 PHE A O 1
ATOM 5134 N N . ASP A 1 664 ? 20.771 -6.691 -33.860 1.00 54.66 664 ASP A N 1
ATOM 5135 C CA . ASP A 1 664 ? 22.044 -6.264 -34.472 1.00 54.66 664 ASP A CA 1
ATOM 5136 C C . ASP A 1 664 ? 23.048 -5.580 -33.539 1.00 54.66 664 ASP A C 1
ATOM 5138 O O . ASP A 1 664 ? 22.680 -4.951 -32.551 1.00 54.66 664 ASP A O 1
ATOM 5142 N N . PHE A 1 665 ? 24.330 -5.654 -33.897 1.00 57.56 665 PHE A N 1
ATOM 5143 C CA . PHE A 1 665 ? 25.349 -4.751 -33.363 1.00 57.56 665 PHE A CA 1
ATOM 5144 C C . PHE A 1 665 ? 25.650 -3.695 -34.410 1.00 57.56 665 PHE A C 1
ATOM 5146 O O . PHE A 1 665 ? 26.047 -4.021 -35.527 1.00 57.56 665 PHE A O 1
ATOM 5153 N N . ASP A 1 666 ? 25.509 -2.431 -34.028 1.00 55.34 666 ASP A N 1
ATOM 5154 C CA . ASP A 1 666 ? 25.959 -1.341 -34.878 1.00 55.34 666 ASP A CA 1
ATOM 5155 C C . ASP A 1 666 ? 27.482 -1.254 -34.759 1.00 55.34 666 ASP A C 1
ATOM 5157 O O . ASP A 1 666 ? 28.023 -1.069 -33.663 1.00 55.34 666 ASP A O 1
ATOM 5161 N N . VAL A 1 667 ? 28.178 -1.505 -35.866 1.00 52.75 667 VAL A N 1
ATOM 5162 C CA . VAL A 1 667 ? 29.639 -1.552 -35.920 1.00 52.75 667 VAL A CA 1
ATOM 5163 C C . VAL A 1 667 ? 30.120 -0.291 -36.621 1.00 52.75 667 VAL A C 1
ATOM 5165 O O . VAL A 1 667 ? 30.037 -0.201 -37.845 1.00 52.75 667 VAL A O 1
ATOM 5168 N N . ILE A 1 668 ? 30.697 0.648 -35.866 1.00 53.06 668 ILE A N 1
ATOM 5169 C CA . ILE A 1 668 ? 31.336 1.831 -36.445 1.00 53.06 668 ILE A CA 1
ATOM 5170 C C . ILE A 1 668 ? 32.620 1.357 -37.134 1.00 53.06 668 ILE A C 1
ATOM 5172 O O . ILE A 1 668 ? 33.601 0.970 -36.489 1.00 53.06 668 ILE A O 1
ATOM 5176 N N . THR A 1 669 ? 32.596 1.304 -38.465 1.00 46.44 669 THR A N 1
ATOM 5177 C CA . THR A 1 669 ? 33.769 0.979 -39.286 1.00 46.44 669 THR A CA 1
ATOM 5178 C C . THR A 1 669 ? 34.568 2.233 -39.642 1.00 46.44 669 THR A C 1
ATOM 5180 O O . THR A 1 669 ? 34.012 3.318 -39.751 1.00 46.44 669 THR A O 1
ATOM 5183 N N . GLU A 1 670 ? 35.870 2.045 -39.859 1.00 43.28 670 GLU A N 1
ATOM 5184 C CA . GLU A 1 670 ? 36.956 3.022 -40.084 1.00 43.28 670 GLU A CA 1
ATOM 5185 C C . GLU A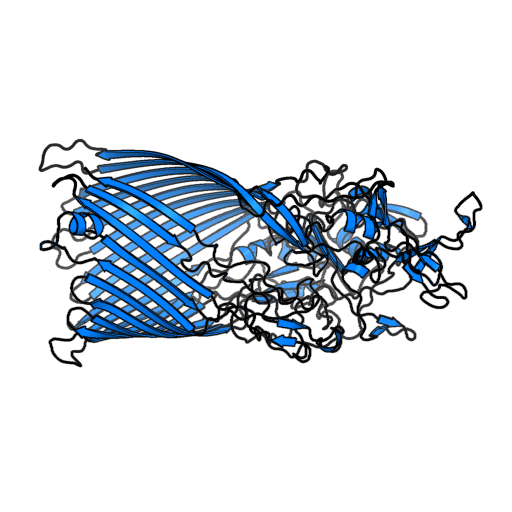 1 670 ? 36.683 4.222 -41.029 1.00 43.28 670 GLU A C 1
ATOM 5187 O O . GLU A 1 670 ? 37.443 5.186 -41.000 1.00 43.28 670 GLU A O 1
ATOM 5192 N N . ASP A 1 671 ? 35.619 4.215 -41.839 1.00 43.34 671 ASP A N 1
ATOM 5193 C CA . ASP A 1 671 ? 35.347 5.257 -42.845 1.00 43.34 671 ASP A CA 1
ATOM 5194 C C . ASP A 1 671 ? 34.854 6.605 -42.260 1.00 43.34 671 ASP A C 1
ATOM 5196 O O . ASP A 1 671 ? 34.808 7.598 -42.987 1.00 43.34 671 ASP A O 1
ATOM 5200 N N . GLU A 1 672 ? 34.542 6.688 -40.958 1.00 43.62 672 GLU A N 1
ATOM 5201 C CA . GLU A 1 672 ? 34.025 7.914 -40.309 1.00 43.62 672 GLU A CA 1
ATOM 5202 C C . GLU A 1 672 ? 35.017 8.639 -39.375 1.00 43.62 672 GLU A C 1
ATOM 5204 O O . GLU A 1 672 ? 34.736 9.747 -38.912 1.00 43.62 672 GLU A O 1
ATOM 5209 N N . LEU A 1 673 ? 36.209 8.084 -39.126 1.00 41.09 673 LEU A N 1
ATOM 5210 C CA . LEU A 1 673 ? 37.247 8.731 -38.312 1.00 41.09 673 LEU A CA 1
ATOM 5211 C C . LEU A 1 673 ? 38.427 9.153 -39.197 1.00 41.09 673 LEU A C 1
ATOM 5213 O O . LEU A 1 673 ? 39.330 8.368 -39.485 1.00 41.09 673 LEU A O 1
ATOM 5217 N N . GLU A 1 674 ? 38.455 10.425 -39.610 1.00 35.91 674 GLU A N 1
ATOM 5218 C CA . GLU A 1 674 ? 39.625 11.026 -40.266 1.00 35.91 674 GLU A CA 1
ATOM 5219 C C . GLU A 1 674 ? 40.837 11.037 -39.309 1.00 35.91 674 GLU A C 1
ATOM 5221 O O . GLU A 1 674 ? 41.083 12.003 -38.586 1.00 35.91 674 GLU A O 1
ATOM 5226 N N . GLY A 1 675 ? 41.626 9.961 -39.301 1.00 38.34 675 GLY A N 1
ATOM 5227 C CA . GLY A 1 675 ? 42.865 9.901 -38.527 1.00 38.34 675 GLY A CA 1
ATOM 5228 C C . GLY A 1 675 ? 43.326 8.485 -38.215 1.00 38.34 675 GLY A C 1
ATOM 5229 O O . GLY A 1 675 ? 43.200 8.035 -37.083 1.00 38.34 675 GLY A O 1
ATOM 5230 N N . GLY A 1 676 ? 43.899 7.811 -39.215 1.00 39.25 676 GLY A N 1
ATOM 5231 C CA . GLY A 1 676 ? 44.384 6.434 -39.127 1.00 39.25 676 GLY A CA 1
ATOM 5232 C C . GLY A 1 676 ? 45.227 6.121 -37.883 1.00 39.25 676 GLY A C 1
ATOM 5233 O O . GLY A 1 676 ? 46.336 6.630 -37.701 1.00 39.25 676 GLY A O 1
ATOM 5234 N N . GLY A 1 677 ? 44.696 5.200 -37.085 1.00 36.31 677 GLY A N 1
ATOM 5235 C CA . GLY A 1 677 ? 45.357 4.427 -36.044 1.00 36.31 677 GLY A CA 1
ATOM 5236 C C . GLY A 1 677 ? 44.538 3.151 -35.851 1.00 36.31 677 GLY A C 1
ATOM 5237 O O . GLY A 1 677 ? 43.327 3.234 -35.705 1.00 36.31 677 GLY A O 1
ATOM 5238 N N . ALA A 1 678 ? 45.189 1.990 -35.924 1.00 39.97 678 ALA A N 1
ATOM 5239 C CA . ALA A 1 678 ? 44.568 0.671 -36.046 1.00 39.97 678 ALA A CA 1
ATOM 5240 C C . ALA A 1 678 ? 43.664 0.279 -34.857 1.00 39.97 678 ALA A C 1
ATOM 5242 O O . ALA A 1 678 ? 44.096 -0.436 -33.953 1.00 39.97 678 ALA A O 1
ATOM 5243 N N . PHE A 1 679 ? 42.405 0.708 -34.898 1.00 43.03 679 PHE A N 1
ATOM 5244 C CA . PHE A 1 679 ? 41.292 0.075 -34.200 1.00 43.03 679 PHE A CA 1
ATOM 5245 C C . PHE A 1 679 ? 40.256 -0.317 -35.255 1.00 43.03 679 PHE A C 1
ATOM 5247 O O . PHE A 1 679 ? 39.394 0.470 -35.638 1.00 43.03 679 PHE A O 1
ATOM 5254 N N . ASP A 1 680 ? 40.383 -1.545 -35.757 1.00 46.75 680 ASP A N 1
ATOM 5255 C CA . ASP A 1 680 ? 39.370 -2.177 -36.594 1.00 46.75 680 ASP A CA 1
ATOM 5256 C C . ASP A 1 680 ? 38.088 -2.356 -35.754 1.00 46.75 680 ASP A C 1
ATOM 5258 O O . ASP A 1 680 ? 38.039 -3.221 -34.884 1.00 46.75 680 ASP A O 1
ATOM 5262 N N . ARG A 1 681 ? 37.045 -1.563 -36.046 1.00 53.28 681 ARG A N 1
ATOM 5263 C CA . ARG A 1 681 ? 35.626 -1.797 -35.686 1.00 53.28 681 ARG A CA 1
ATOM 5264 C C . ARG A 1 681 ? 35.276 -1.728 -34.189 1.00 53.28 681 ARG A C 1
ATOM 5266 O O . ARG A 1 681 ? 35.340 -2.736 -33.485 1.00 53.28 681 ARG A O 1
ATOM 5273 N N . VAL A 1 682 ? 34.790 -0.567 -33.733 1.00 58.19 682 VAL A N 1
ATOM 5274 C CA . VAL A 1 682 ? 34.188 -0.405 -32.394 1.00 58.19 682 VAL A CA 1
ATOM 5275 C C . VAL A 1 682 ? 32.666 -0.343 -32.521 1.00 58.19 682 VAL A C 1
ATOM 5277 O O . VAL A 1 682 ? 32.143 0.518 -33.221 1.00 58.19 682 VAL A O 1
ATOM 5280 N N . GLY A 1 683 ? 31.953 -1.262 -31.873 1.00 63.53 683 GLY A N 1
ATOM 5281 C CA . GLY A 1 683 ? 30.488 -1.316 -31.898 1.00 63.53 683 GLY A CA 1
ATOM 5282 C C . GLY A 1 683 ? 29.815 -1.008 -30.560 1.00 63.53 683 GLY A C 1
ATOM 5283 O O . GLY A 1 683 ? 30.469 -0.884 -29.521 1.00 63.53 683 GLY A O 1
ATOM 5284 N N . GLN A 1 684 ? 28.487 -0.920 -30.580 1.00 67.88 684 GLN A N 1
ATOM 5285 C CA . GLN A 1 684 ? 27.639 -0.862 -29.383 1.00 67.88 684 GLN A CA 1
ATOM 5286 C C . GLN A 1 684 ? 26.468 -1.852 -29.507 1.00 67.88 684 GLN A C 1
ATOM 5288 O O . GLN A 1 684 ? 25.991 -2.100 -30.618 1.00 67.88 684 GLN A O 1
ATOM 5293 N N . PRO A 1 685 ? 25.986 -2.436 -28.393 1.00 66.56 685 PRO A N 1
ATOM 5294 C CA . PRO A 1 685 ? 24.799 -3.287 -28.418 1.00 66.56 685 PRO A CA 1
ATOM 5295 C C . PRO A 1 685 ? 23.547 -2.461 -28.742 1.00 66.56 685 PRO A C 1
ATOM 5297 O O . PRO A 1 685 ? 23.234 -1.515 -28.019 1.00 66.56 685 PRO A O 1
ATOM 5300 N N . ARG A 1 686 ? 22.798 -2.846 -29.785 1.00 64.25 686 ARG A N 1
ATOM 5301 C CA . ARG A 1 686 ? 21.478 -2.281 -30.118 1.00 64.25 686 ARG A CA 1
ATOM 5302 C C . ARG A 1 686 ? 20.443 -3.405 -30.286 1.00 64.25 686 ARG A C 1
ATOM 5304 O O . ARG A 1 686 ? 20.770 -4.543 -30.604 1.00 64.25 686 ARG A O 1
ATOM 5311 N N . PHE A 1 687 ? 19.173 -3.115 -30.013 1.00 63.25 687 PHE A N 1
ATOM 5312 C CA . PHE A 1 687 ? 18.065 -4.054 -30.236 1.00 63.25 687 PHE A CA 1
ATOM 5313 C C . PHE A 1 687 ? 17.131 -3.461 -31.288 1.00 63.25 687 PHE A C 1
ATOM 5315 O O . PHE A 1 687 ? 16.751 -2.297 -31.179 1.00 63.25 687 PHE A O 1
ATOM 5322 N N . TYR A 1 688 ? 16.761 -4.265 -32.287 1.00 56.62 688 TYR A N 1
ATOM 5323 C CA . TYR A 1 688 ? 15.848 -3.870 -33.354 1.00 56.62 688 TYR A CA 1
ATOM 5324 C C . TYR A 1 688 ? 14.621 -4.784 -33.336 1.00 56.62 688 TYR A C 1
ATOM 5326 O O . TYR A 1 688 ? 14.720 -5.987 -33.566 1.00 56.62 688 TYR A O 1
ATOM 5334 N N . GLY A 1 689 ? 13.450 -4.195 -33.113 1.00 55.50 689 GLY A N 1
ATOM 5335 C CA . GLY A 1 689 ? 12.151 -4.823 -33.318 1.00 55.50 689 GLY A CA 1
ATOM 5336 C C . GLY A 1 689 ? 11.395 -5.242 -32.054 1.00 55.50 689 GLY A C 1
ATOM 5337 O O . GLY A 1 689 ? 11.909 -5.295 -30.932 1.00 55.50 689 GLY A O 1
ATOM 5338 N N . LEU A 1 690 ? 10.118 -5.555 -32.276 1.00 61.28 690 LEU A N 1
ATOM 5339 C CA . LEU A 1 690 ? 9.217 -6.212 -31.332 1.00 61.28 690 LEU A CA 1
ATOM 5340 C C . LEU A 1 690 ? 8.706 -7.502 -31.962 1.00 61.28 690 LEU A C 1
ATOM 5342 O O . LEU A 1 690 ? 8.284 -7.507 -33.118 1.00 61.28 690 LEU A O 1
ATOM 5346 N N . ALA A 1 691 ? 8.693 -8.578 -31.186 1.00 60.72 691 ALA A N 1
ATOM 5347 C CA . ALA A 1 691 ? 8.016 -9.804 -31.547 1.00 60.72 691 ALA A CA 1
ATOM 5348 C C . ALA A 1 691 ? 6.722 -9.866 -30.749 1.00 60.72 691 ALA A C 1
ATOM 5350 O O . ALA A 1 691 ? 6.701 -9.675 -29.531 1.00 60.72 691 ALA A O 1
ATOM 5351 N N . PHE A 1 692 ? 5.645 -10.178 -31.459 1.00 63.59 692 PHE A N 1
ATOM 5352 C CA . PHE A 1 692 ? 4.366 -10.545 -30.876 1.00 63.59 692 PHE A CA 1
ATOM 5353 C C . PHE A 1 692 ? 4.213 -12.055 -31.065 1.00 63.59 692 PHE A C 1
ATOM 5355 O O . PHE A 1 692 ? 3.862 -12.490 -32.164 1.00 63.59 692 PHE A O 1
ATOM 5362 N N . PRO A 1 693 ? 4.524 -12.879 -30.051 1.00 56.44 693 PRO A N 1
ATOM 5363 C CA . PRO A 1 693 ? 4.516 -14.328 -30.202 1.00 56.44 693 PRO A CA 1
ATOM 5364 C C . PRO A 1 693 ? 3.130 -14.818 -30.647 1.00 56.44 693 PRO A C 1
ATOM 5366 O O . PRO A 1 693 ? 2.112 -14.533 -30.002 1.00 56.44 693 PRO A O 1
ATOM 5369 N N . ALA A 1 694 ? 3.070 -15.547 -31.764 1.00 51.00 694 ALA A N 1
ATOM 5370 C CA . ALA A 1 694 ? 1.817 -16.064 -32.304 1.00 51.00 694 ALA A CA 1
ATOM 5371 C C . ALA A 1 694 ? 1.103 -16.948 -31.261 1.00 51.00 694 ALA A C 1
ATOM 5373 O O . ALA A 1 694 ? 1.692 -17.862 -30.687 1.00 51.00 694 ALA A O 1
ATOM 5374 N N . GLY A 1 695 ? -0.179 -16.669 -31.003 1.00 56.03 695 GLY A N 1
ATOM 5375 C CA . GLY A 1 695 ? -0.984 -17.387 -30.003 1.00 56.03 695 GLY A CA 1
ATOM 5376 C C . GLY A 1 695 ? -1.019 -16.762 -28.603 1.00 56.03 695 GLY A C 1
ATOM 5377 O O . GLY A 1 695 ? -1.863 -17.167 -27.807 1.00 56.03 695 GLY A O 1
ATOM 5378 N N . PHE A 1 696 ? -0.202 -15.738 -28.329 1.00 62.44 696 PHE A N 1
ATOM 5379 C CA . PHE A 1 696 ? -0.165 -15.039 -27.035 1.00 62.44 696 PHE A CA 1
ATOM 5380 C C . PHE A 1 696 ? -0.799 -13.643 -27.073 1.00 62.44 696 PHE A C 1
ATOM 5382 O O . PHE A 1 696 ? -0.653 -12.882 -26.133 1.00 62.44 696 PHE A O 1
ATOM 5389 N N . GLY A 1 697 ? -1.536 -13.295 -28.136 1.00 66.62 697 GLY A N 1
ATOM 5390 C CA . GLY A 1 697 ? -2.148 -11.976 -28.357 1.00 66.62 697 GLY A CA 1
ATOM 5391 C C . GLY A 1 697 ? -3.174 -11.524 -27.304 1.00 66.62 697 GLY A C 1
ATOM 5392 O O . GLY A 1 697 ? -3.819 -12.327 -26.628 1.00 66.62 697 GLY A O 1
ATOM 5393 N N . ARG A 1 698 ? -3.379 -10.202 -27.203 1.00 79.62 698 ARG A N 1
ATOM 5394 C CA . ARG A 1 698 ? -4.450 -9.632 -26.367 1.00 79.62 698 ARG A CA 1
ATOM 5395 C C . ARG A 1 698 ? -5.827 -10.167 -26.799 1.00 79.62 698 ARG A C 1
ATOM 5397 O O . ARG A 1 698 ? -6.087 -10.223 -28.002 1.00 79.62 698 ARG A O 1
ATOM 5404 N N . PRO A 1 699 ? -6.743 -10.470 -25.855 1.00 87.25 699 PRO A N 1
ATOM 5405 C CA . PRO A 1 699 ? -8.114 -10.879 -26.176 1.00 87.25 699 PRO A CA 1
ATOM 5406 C C . PRO A 1 699 ? -8.863 -9.910 -27.105 1.00 87.25 699 PRO A C 1
ATOM 5408 O O . PRO A 1 699 ? -9.648 -10.346 -27.943 1.00 87.25 699 PRO A O 1
ATOM 5411 N N . VAL A 1 700 ? -8.620 -8.604 -26.960 1.00 88.38 700 VAL A N 1
ATOM 5412 C CA . VAL A 1 700 ? -9.143 -7.538 -27.822 1.00 88.38 700 VAL A CA 1
ATOM 5413 C C . VAL A 1 700 ? -7.956 -6.747 -28.369 1.00 88.38 700 VAL A C 1
ATOM 5415 O O . VAL A 1 700 ? -7.371 -5.932 -27.656 1.00 88.38 700 VAL A O 1
ATOM 5418 N N . SER A 1 701 ? -7.586 -6.987 -29.630 1.00 80.00 701 SER A N 1
ATOM 5419 C CA . SER A 1 701 ? -6.390 -6.387 -30.242 1.00 80.00 701 SER A CA 1
ATOM 5420 C C . SER A 1 701 ? -6.511 -4.875 -30.444 1.00 80.00 701 SER A C 1
ATOM 5422 O O . SER A 1 701 ? -5.538 -4.152 -30.263 1.00 80.00 701 SER A O 1
ATOM 5424 N N . THR A 1 702 ? -7.714 -4.367 -30.732 1.00 84.56 702 THR A N 1
ATOM 5425 C CA . THR A 1 702 ? -7.990 -2.955 -31.066 1.00 84.56 702 THR A CA 1
ATOM 5426 C C . THR A 1 702 ? -7.967 -1.994 -29.864 1.00 84.56 702 THR A C 1
ATOM 5428 O O . THR A 1 702 ? -8.549 -0.908 -29.917 1.00 84.56 702 THR A O 1
ATOM 5431 N N . VAL A 1 703 ? -7.365 -2.401 -28.745 1.00 85.44 703 VAL A N 1
ATOM 5432 C CA . VAL A 1 703 ? -7.125 -1.592 -27.543 1.00 85.44 703 VAL A CA 1
ATOM 5433 C C . VAL A 1 703 ? -5.906 -2.143 -26.797 1.00 85.44 703 VAL A C 1
ATOM 5435 O O . VAL A 1 703 ? -5.628 -3.342 -26.842 1.00 85.44 703 VAL A O 1
ATOM 5438 N N . GLY A 1 704 ? -5.179 -1.268 -26.103 1.00 81.62 704 GLY A N 1
ATOM 5439 C CA . GLY A 1 704 ? -4.021 -1.652 -25.305 1.00 81.62 704 GLY A CA 1
ATOM 5440 C C . GLY A 1 704 ? -4.397 -2.394 -24.021 1.00 81.62 704 GLY A C 1
ATOM 5441 O O . GLY A 1 704 ? -5.501 -2.927 -23.857 1.00 81.62 704 GLY A O 1
ATOM 5442 N N . SER A 1 705 ? -3.469 -2.410 -23.064 1.00 84.56 705 SER A N 1
ATOM 5443 C CA . SER A 1 705 ? -3.690 -3.030 -21.755 1.00 84.56 705 SER A CA 1
ATOM 5444 C C . SER A 1 705 ? -4.884 -2.396 -21.033 1.00 84.56 705 SER A C 1
ATOM 5446 O O . SER A 1 705 ? -4.945 -1.172 -20.862 1.00 84.56 705 SER A O 1
ATOM 5448 N N . ILE A 1 706 ? -5.808 -3.223 -20.545 1.00 88.44 706 ILE A N 1
ATOM 5449 C CA . ILE A 1 706 ? -6.934 -2.772 -19.724 1.00 88.44 706 ILE A CA 1
ATOM 5450 C C . ILE A 1 706 ? -6.722 -3.253 -18.306 1.00 88.44 706 ILE A C 1
ATOM 5452 O O . ILE A 1 706 ? -6.727 -4.456 -18.063 1.00 88.44 706 ILE A O 1
ATOM 5456 N N . SER A 1 707 ? -6.617 -2.320 -17.365 1.00 90.06 707 SER A N 1
ATOM 5457 C CA . SER A 1 707 ? -6.624 -2.640 -15.942 1.00 90.06 707 SER A CA 1
ATOM 5458 C C . SER A 1 707 ? -8.022 -2.454 -15.360 1.00 90.06 707 SER A C 1
ATOM 5460 O O . SER A 1 707 ? -8.681 -1.431 -15.581 1.00 90.06 707 SER A O 1
ATOM 5462 N N . ARG A 1 708 ? -8.493 -3.436 -14.591 1.00 91.88 708 ARG A N 1
ATOM 5463 C CA . ARG A 1 708 ? -9.867 -3.487 -14.097 1.00 91.88 708 ARG A CA 1
ATOM 5464 C C . ARG A 1 708 ? -9.934 -3.661 -12.586 1.00 91.88 708 ARG A C 1
ATOM 5466 O O . ARG A 1 708 ? -9.403 -4.616 -12.035 1.00 91.88 708 ARG A O 1
ATOM 5473 N N . PHE A 1 709 ? -10.659 -2.764 -11.916 1.00 93.94 709 PHE A N 1
ATOM 5474 C CA . PHE A 1 709 ? -11.094 -2.997 -10.533 1.00 93.94 709 PHE A CA 1
ATOM 5475 C C . PHE A 1 709 ? -12.408 -3.769 -10.529 1.00 93.94 709 PHE A C 1
ATOM 5477 O O . PHE A 1 709 ? -13.397 -3.312 -11.099 1.00 93.94 709 PHE A O 1
ATOM 5484 N N . GLU A 1 710 ? -12.468 -4.896 -9.840 1.00 93.19 710 GLU A N 1
ATOM 5485 C CA . GLU A 1 710 ? -13.660 -5.743 -9.776 1.00 93.19 710 GLU A CA 1
ATOM 5486 C C . GLU A 1 710 ? -13.942 -6.247 -8.358 1.00 93.19 710 GLU A C 1
ATOM 5488 O O . GLU A 1 710 ? -13.128 -6.079 -7.460 1.00 93.19 710 GLU A O 1
ATOM 5493 N N . THR A 1 711 ? -15.130 -6.815 -8.132 1.00 94.38 711 THR A N 1
ATOM 5494 C CA . THR A 1 711 ? -15.603 -7.271 -6.803 1.00 94.38 711 THR A CA 1
ATOM 5495 C C . THR A 1 711 ? -15.873 -8.774 -6.806 1.00 94.38 711 THR A C 1
ATOM 5497 O O . THR A 1 711 ? -16.968 -9.238 -6.484 1.00 94.38 711 THR A O 1
ATOM 5500 N N . THR A 1 712 ? -14.874 -9.538 -7.250 1.00 93.81 712 THR A N 1
ATOM 5501 C CA . THR A 1 712 ? -14.945 -10.989 -7.503 1.00 93.81 712 THR A CA 1
ATOM 5502 C C . THR A 1 712 ? -14.234 -11.827 -6.436 1.00 93.81 712 THR A C 1
ATOM 5504 O O . THR A 1 712 ? -14.533 -13.014 -6.297 1.00 93.81 712 THR A O 1
ATOM 5507 N N . ALA A 1 713 ? -13.353 -11.224 -5.632 1.00 95.00 713 ALA A N 1
ATOM 5508 C CA . ALA A 1 713 ? -12.522 -11.939 -4.668 1.00 95.00 713 ALA A CA 1
ATOM 5509 C C . ALA A 1 713 ? -13.268 -12.348 -3.385 1.00 95.00 713 ALA A C 1
ATOM 5511 O O . ALA A 1 713 ? -14.276 -11.752 -2.981 1.00 95.00 713 ALA A O 1
ATOM 5512 N N . ASN A 1 714 ? -12.749 -13.371 -2.706 1.00 96.56 714 ASN A N 1
ATOM 5513 C CA . ASN A 1 714 ? -13.257 -13.875 -1.436 1.00 96.56 714 ASN A CA 1
ATOM 5514 C C . ASN A 1 714 ? -12.118 -14.144 -0.447 1.00 96.56 714 ASN A C 1
ATOM 5516 O O . ASN A 1 714 ? -10.971 -14.391 -0.816 1.00 96.56 714 ASN A O 1
ATOM 5520 N N . SER A 1 715 ? -12.462 -14.148 0.840 1.00 97.12 715 SER A N 1
ATOM 5521 C CA . SER A 1 715 ? -11.539 -14.528 1.908 1.00 97.12 715 SER A CA 1
ATOM 5522 C C . SER A 1 715 ? -12.244 -15.300 3.016 1.00 97.12 715 SER A C 1
ATOM 5524 O O . SER A 1 715 ? -13.464 -15.226 3.189 1.00 97.12 715 SER A O 1
ATOM 5526 N N . ARG A 1 716 ? -11.473 -16.069 3.782 1.00 97.75 716 ARG A N 1
ATOM 5527 C CA . ARG A 1 716 ? -11.947 -16.797 4.954 1.00 97.75 716 ARG A CA 1
ATOM 5528 C C . ARG A 1 716 ? -10.886 -16.789 6.045 1.00 97.75 716 ARG A C 1
ATOM 5530 O O . ARG A 1 716 ? -9.772 -17.261 5.839 1.00 97.75 716 ARG A O 1
ATOM 5537 N N . TYR A 1 717 ? -11.285 -16.328 7.222 1.00 98.19 717 TYR A N 1
ATOM 5538 C CA . TYR A 1 717 ? -10.509 -16.385 8.450 1.00 98.19 717 TYR A CA 1
ATOM 5539 C C . TYR A 1 717 ? -11.262 -17.210 9.491 1.00 98.19 717 TYR A C 1
ATOM 5541 O O . TYR A 1 717 ? -12.439 -16.965 9.731 1.00 98.19 717 TYR A O 1
ATOM 5549 N N . ASP A 1 718 ? -10.583 -18.146 10.142 1.00 98.38 718 ASP A N 1
ATOM 5550 C CA . ASP A 1 718 ? -11.093 -18.898 11.285 1.00 98.38 718 ASP A CA 1
ATOM 5551 C C . ASP A 1 718 ? -10.040 -18.918 12.393 1.00 98.38 718 ASP A C 1
ATOM 5553 O O . ASP A 1 718 ? -8.847 -19.085 12.130 1.00 98.38 718 ASP A O 1
ATOM 5557 N N . SER A 1 719 ? -10.464 -18.776 13.648 1.00 98.44 719 SER A N 1
ATOM 5558 C CA . SER A 1 719 ? -9.550 -18.803 14.789 1.00 98.44 719 SER A CA 1
ATOM 5559 C C . SER A 1 719 ? -10.147 -19.435 16.036 1.00 98.44 719 SER A C 1
ATOM 5561 O O . SER A 1 719 ? -11.327 -19.259 16.339 1.00 98.44 719 SER A O 1
ATOM 5563 N N . LEU A 1 720 ? -9.287 -20.125 16.784 1.00 98.69 720 LEU A N 1
ATOM 5564 C CA . LEU A 1 720 ? -9.499 -20.511 18.171 1.00 98.69 720 LEU A CA 1
ATOM 5565 C C . LEU A 1 720 ? -8.660 -19.592 19.062 1.00 98.69 720 LEU A C 1
ATOM 5567 O O . LEU A 1 720 ? -7.433 -19.563 18.959 1.00 98.69 720 LEU A O 1
ATOM 5571 N N . GLN A 1 721 ? -9.320 -18.866 19.957 1.00 98.44 721 GLN A N 1
ATOM 5572 C CA . GLN A 1 721 ? -8.700 -17.922 20.879 1.00 98.44 721 GLN A CA 1
ATOM 5573 C C . GLN A 1 721 ? -8.903 -18.400 22.313 1.00 98.44 721 GLN A C 1
ATOM 5575 O O . GLN A 1 721 ? -10.032 -18.542 22.777 1.00 98.44 721 GLN A O 1
ATOM 5580 N N . LEU A 1 722 ? -7.808 -18.638 23.023 1.00 98.69 722 LEU A N 1
ATOM 5581 C CA . LEU A 1 722 ? -7.789 -18.997 24.434 1.00 98.69 722 LEU A CA 1
ATOM 5582 C C . LEU A 1 722 ? -7.237 -17.823 25.231 1.00 98.69 722 LEU A C 1
ATOM 5584 O O . LEU A 1 722 ? -6.225 -17.236 24.853 1.00 98.69 722 LEU A O 1
ATOM 5588 N N . GLN A 1 723 ? -7.865 -17.487 26.350 1.00 98.31 723 GLN A N 1
ATOM 5589 C CA . GLN A 1 723 ? -7.381 -16.433 27.232 1.00 98.31 723 GLN A CA 1
ATOM 5590 C C . GLN A 1 723 ? -7.504 -16.850 28.693 1.00 98.31 723 GLN A C 1
ATOM 5592 O O . GLN A 1 723 ? -8.505 -17.416 29.119 1.00 98.31 723 GLN A O 1
ATOM 5597 N N . ALA A 1 724 ? -6.489 -16.510 29.479 1.00 98.00 724 ALA A N 1
ATOM 5598 C CA . ALA A 1 724 ? -6.509 -16.586 30.928 1.00 98.00 724 ALA A CA 1
ATOM 5599 C C . ALA A 1 724 ? -6.156 -15.211 31.488 1.00 98.00 724 ALA A C 1
ATOM 5601 O O . ALA A 1 724 ? -5.147 -14.618 31.109 1.00 98.00 724 ALA A O 1
ATOM 5602 N N . ARG A 1 725 ? -6.980 -14.693 32.396 1.00 97.38 725 ARG A N 1
ATOM 5603 C CA . ARG A 1 725 ? -6.715 -13.426 33.079 1.00 97.38 725 ARG A CA 1
ATOM 5604 C C . ARG A 1 725 ? -7.062 -13.527 34.546 1.00 97.38 725 ARG A C 1
ATOM 5606 O O . ARG A 1 725 ? -8.066 -14.136 34.926 1.00 97.38 725 ARG A O 1
ATOM 5613 N N . GLY A 1 726 ? -6.243 -12.906 35.377 1.00 96.00 726 GLY A N 1
ATOM 5614 C CA . GLY A 1 726 ? -6.473 -12.977 36.800 1.00 96.00 726 GLY A CA 1
ATOM 5615 C C . GLY A 1 726 ? -5.407 -12.328 37.653 1.00 96.00 726 GLY A C 1
ATOM 5616 O O . GLY A 1 726 ? -4.524 -11.607 37.189 1.00 96.00 726 GLY A O 1
ATOM 5617 N N . ARG A 1 727 ? -5.525 -12.604 38.947 1.00 94.00 727 ARG A N 1
ATOM 5618 C CA . ARG A 1 727 ? -4.583 -12.170 39.967 1.00 94.00 727 ARG A CA 1
ATOM 5619 C C . ARG A 1 727 ? -4.158 -13.365 40.819 1.00 94.00 727 ARG A C 1
ATOM 5621 O O . ARG A 1 727 ? -4.993 -14.023 41.439 1.00 94.00 727 ARG A O 1
ATOM 5628 N N . LEU A 1 728 ? -2.855 -13.628 40.874 1.00 88.06 728 LEU A N 1
ATOM 5629 C CA . LEU A 1 728 ? -2.250 -14.605 41.771 1.00 88.06 728 LEU A CA 1
ATOM 5630 C C . LEU A 1 728 ? -1.738 -13.878 43.025 1.00 88.06 728 LEU A C 1
ATOM 5632 O O . LEU A 1 728 ? -0.873 -13.001 42.955 1.00 88.06 728 LEU A O 1
ATOM 5636 N N . ARG A 1 729 ? -2.273 -14.245 44.197 1.00 82.62 729 ARG A N 1
ATOM 5637 C CA . ARG A 1 729 ? -2.045 -13.537 45.477 1.00 82.62 729 ARG A CA 1
ATOM 5638 C C . ARG A 1 729 ? -2.431 -12.048 45.368 1.00 82.62 729 ARG A C 1
ATOM 5640 O O . ARG A 1 729 ? -3.242 -11.676 44.532 1.00 82.62 729 ARG A O 1
ATOM 5647 N N . ARG A 1 730 ? -1.916 -11.182 46.246 1.00 79.81 730 ARG A N 1
ATOM 5648 C CA . ARG A 1 730 ? -2.108 -9.719 46.144 1.00 79.81 730 ARG A CA 1
ATOM 5649 C C . ARG A 1 730 ? -1.067 -9.035 45.246 1.00 79.81 730 ARG A C 1
ATOM 5651 O O . ARG A 1 730 ? -1.173 -7.835 45.047 1.00 79.81 730 ARG A O 1
ATOM 5658 N N . SER A 1 731 ? -0.103 -9.794 44.724 1.00 87.06 731 SER A N 1
ATOM 5659 C CA . SER A 1 731 ? 1.122 -9.257 44.121 1.00 87.06 731 SER A CA 1
ATOM 5660 C C . SER A 1 731 ? 1.214 -9.421 42.609 1.00 87.06 731 SER A C 1
ATOM 5662 O O . SER A 1 731 ? 1.818 -8.571 41.981 1.00 87.06 731 SER A O 1
ATOM 5664 N N . LEU A 1 732 ? 0.646 -10.472 42.002 1.00 93.81 732 LEU A N 1
ATOM 5665 C CA . LEU A 1 732 ? 0.782 -10.710 40.560 1.00 93.81 732 LEU A CA 1
ATOM 5666 C C . LEU A 1 732 ? -0.563 -10.560 39.854 1.00 93.81 732 LEU A C 1
ATOM 5668 O O . LEU A 1 732 ? -1.489 -11.322 40.119 1.00 93.81 732 LEU A O 1
ATOM 5672 N N . GLN A 1 733 ? -0.658 -9.618 38.928 1.00 96.94 733 GLN A N 1
ATOM 5673 C CA . GLN A 1 733 ? -1.748 -9.496 37.961 1.00 96.94 733 GLN A CA 1
ATOM 5674 C C . GLN A 1 733 ? -1.239 -9.977 36.612 1.00 96.94 733 GLN A C 1
ATOM 5676 O O . GLN A 1 733 ? -0.109 -9.660 36.251 1.00 96.94 733 GLN A O 1
ATOM 5681 N N . PHE A 1 734 ? -2.039 -10.744 35.879 1.00 97.44 734 PHE A N 1
ATOM 5682 C CA . PHE A 1 734 ? -1.618 -11.251 34.580 1.00 97.44 734 PHE A CA 1
ATOM 5683 C C . PHE A 1 734 ? -2.785 -11.441 33.620 1.00 97.44 734 PHE A C 1
ATOM 5685 O O . PHE A 1 734 ? -3.933 -11.678 34.015 1.00 97.44 734 PHE A O 1
ATOM 5692 N N . GLN A 1 735 ? -2.442 -11.414 32.342 1.00 98.00 735 GLN A N 1
ATOM 5693 C CA . GLN A 1 735 ? -3.270 -11.867 31.246 1.00 98.00 735 GLN A CA 1
ATOM 5694 C C . GLN A 1 735 ? -2.373 -12.569 30.230 1.00 98.00 735 GLN A C 1
ATOM 5696 O O . GLN A 1 735 ? -1.338 -12.044 29.832 1.00 98.00 735 GLN A O 1
ATOM 5701 N N . ALA A 1 736 ? -2.787 -13.750 29.798 1.00 98.25 736 ALA A N 1
ATOM 5702 C CA . ALA A 1 736 ? -2.167 -14.493 28.715 1.00 98.25 736 ALA A CA 1
ATOM 5703 C C . ALA A 1 736 ? -3.248 -14.860 27.701 1.00 98.25 736 ALA A C 1
ATOM 5705 O O . ALA A 1 736 ? -4.368 -15.212 28.080 1.00 98.25 736 ALA A O 1
ATOM 5706 N N . ALA A 1 737 ? -2.926 -14.761 26.419 1.00 98.50 737 ALA A N 1
ATOM 5707 C CA . ALA A 1 737 ? -3.817 -15.136 25.338 1.00 98.50 737 ALA A CA 1
ATOM 5708 C C . ALA A 1 737 ? -3.048 -15.875 24.245 1.00 98.50 737 ALA A C 1
ATOM 5710 O O . ALA A 1 737 ? -1.910 -15.534 23.926 1.00 98.50 737 ALA A O 1
ATOM 5711 N N . TYR A 1 738 ? -3.693 -16.879 23.674 1.00 98.62 738 TYR A N 1
ATOM 5712 C CA . TYR A 1 738 ? -3.185 -17.693 22.587 1.00 98.62 738 TYR A CA 1
ATOM 5713 C C . TYR A 1 738 ? -4.234 -17.751 21.480 1.00 98.62 738 TYR A C 1
ATOM 5715 O O . TYR A 1 738 ? -5.406 -17.995 21.746 1.00 98.62 738 TYR A O 1
ATOM 5723 N N . THR A 1 739 ? -3.820 -17.509 20.244 1.00 98.62 739 THR A N 1
ATOM 5724 C CA . THR A 1 739 ? -4.661 -17.593 19.052 1.00 98.62 739 THR A CA 1
ATOM 5725 C C . THR A 1 739 ? -4.041 -18.589 18.086 1.00 98.62 739 THR A C 1
ATOM 5727 O O . THR A 1 739 ? -2.892 -18.420 17.678 1.00 98.62 739 THR A O 1
ATOM 5730 N N . LEU A 1 740 ? -4.813 -19.611 17.731 1.00 98.56 740 LEU A N 1
ATOM 5731 C CA . LEU A 1 740 ? -4.562 -20.480 16.589 1.00 98.56 740 LEU A CA 1
ATOM 5732 C C . LEU A 1 740 ? -5.479 -20.014 15.460 1.00 98.56 740 LEU A C 1
ATOM 5734 O O . LEU A 1 740 ? -6.695 -20.014 15.646 1.00 98.56 740 LEU A O 1
ATOM 5738 N N . SER A 1 741 ? -4.929 -19.617 14.316 1.00 98.00 741 SER A N 1
ATOM 5739 C CA . SER A 1 741 ? -5.728 -19.093 13.205 1.00 98.00 741 SER A CA 1
ATOM 5740 C C . SER A 1 741 ? -5.364 -19.651 11.838 1.00 98.00 741 SER A C 1
ATOM 5742 O O . SER A 1 741 ? -4.241 -20.091 11.576 1.00 98.00 741 SER A O 1
ATOM 5744 N N . LYS A 1 742 ? -6.353 -19.605 10.944 1.00 97.81 742 LYS A N 1
ATOM 5745 C CA . LYS A 1 742 ? -6.180 -19.829 9.520 1.00 97.81 742 LYS A CA 1
ATOM 5746 C C . LYS A 1 742 ? -6.866 -18.770 8.690 1.00 97.81 742 LYS A C 1
ATOM 5748 O O . LYS A 1 742 ? -8.061 -18.560 8.843 1.00 97.81 742 LYS A O 1
ATOM 5753 N N . SER A 1 743 ? -6.090 -18.154 7.806 1.00 97.38 743 SER A N 1
ATOM 5754 C CA . SER A 1 743 ? -6.535 -17.154 6.852 1.00 97.38 743 SER A CA 1
ATOM 5755 C C . SER A 1 743 ? -6.195 -17.603 5.432 1.00 97.38 743 SER A C 1
ATOM 5757 O O . SER A 1 743 ? -5.046 -17.940 5.145 1.00 97.38 743 SER A O 1
ATOM 5759 N N . ILE A 1 744 ? -7.203 -17.653 4.566 1.00 97.19 744 ILE A N 1
ATOM 5760 C CA . ILE A 1 744 ? -7.072 -17.954 3.137 1.00 97.19 744 ILE A CA 1
ATOM 5761 C C . ILE A 1 744 ? -7.834 -16.906 2.331 1.00 97.19 744 ILE A C 1
ATOM 5763 O O . ILE A 1 744 ? -8.918 -16.485 2.742 1.00 97.19 744 ILE A O 1
ATOM 5767 N N . ASP A 1 745 ? -7.299 -16.501 1.191 1.00 96.25 745 ASP A N 1
ATOM 5768 C CA . ASP A 1 745 ? -7.943 -15.553 0.287 1.00 96.25 745 ASP A CA 1
ATOM 5769 C C . ASP A 1 745 ? -7.538 -15.794 -1.166 1.00 96.25 745 ASP A C 1
ATOM 5771 O O . ASP A 1 745 ? -6.582 -16.516 -1.448 1.00 96.25 745 ASP A O 1
ATOM 5775 N N . ASP A 1 746 ? -8.312 -15.208 -2.076 1.00 93.50 746 ASP A N 1
ATOM 5776 C CA . ASP A 1 746 ? -7.997 -15.211 -3.504 1.00 93.50 746 ASP A CA 1
ATOM 5777 C C . ASP A 1 746 ? -7.108 -14.009 -3.897 1.00 93.50 746 ASP A C 1
ATOM 5779 O O . ASP A 1 746 ? -6.604 -13.947 -5.008 1.00 93.50 746 ASP A O 1
ATOM 5783 N N . VAL A 1 747 ? -6.988 -13.004 -3.027 1.00 93.19 747 VAL A N 1
ATOM 5784 C CA . VAL A 1 747 ? -6.073 -11.854 -3.109 1.00 93.19 747 VAL A CA 1
ATOM 5785 C C . VAL A 1 747 ? -6.109 -11.157 -1.742 1.00 93.19 747 VAL A C 1
ATOM 5787 O O . VAL A 1 747 ? -7.177 -11.083 -1.128 1.00 93.19 747 VAL A O 1
ATOM 5790 N N . SER A 1 748 ? -4.969 -10.684 -1.230 1.00 92.81 748 SER A N 1
ATOM 5791 C CA . SER A 1 748 ? -4.914 -10.056 0.104 1.00 92.81 748 SER A CA 1
ATOM 5792 C C . SER A 1 748 ? -5.167 -8.551 0.107 1.00 92.81 748 SER A C 1
ATOM 5794 O O . SER A 1 748 ? -5.633 -8.038 1.124 1.00 92.81 748 SER A O 1
ATOM 5796 N N . ASP A 1 749 ? -4.876 -7.855 -0.992 1.00 89.06 749 ASP A N 1
ATOM 5797 C CA . ASP A 1 749 ? -5.163 -6.430 -1.182 1.00 89.06 749 ASP A CA 1
ATOM 5798 C C . ASP A 1 749 ? -5.166 -6.088 -2.685 1.00 89.06 749 ASP A C 1
ATOM 5800 O O . ASP A 1 749 ? -4.688 -6.861 -3.508 1.00 89.06 749 ASP A O 1
ATOM 5804 N N . VAL A 1 750 ? -5.726 -4.939 -3.053 1.00 86.88 750 VAL A N 1
ATOM 5805 C CA . VAL A 1 750 ? -5.785 -4.429 -4.434 1.00 86.88 750 VAL A CA 1
ATOM 5806 C C . VAL A 1 750 ? -4.527 -3.679 -4.869 1.00 86.88 750 VAL A C 1
ATOM 5808 O O . VAL A 1 750 ? -4.416 -3.301 -6.031 1.00 86.88 750 VAL A O 1
ATOM 5811 N N . PHE A 1 751 ? -3.614 -3.429 -3.935 1.00 84.19 751 PHE A N 1
ATOM 5812 C CA . PHE A 1 751 ? -2.293 -2.866 -4.179 1.00 84.19 751 PHE A CA 1
ATOM 5813 C C . PHE A 1 751 ? -1.250 -3.824 -3.631 1.00 84.19 751 PHE A C 1
ATOM 5815 O O . PHE A 1 751 ? -1.527 -4.545 -2.669 1.00 84.19 751 PHE A O 1
ATOM 5822 N N . ASP A 1 752 ? -0.060 -3.818 -4.224 1.00 76.75 752 ASP A N 1
ATOM 5823 C CA . ASP A 1 752 ? 1.024 -4.679 -3.773 1.00 76.75 752 ASP A CA 1
ATOM 5824 C C . ASP A 1 752 ? 1.340 -4.393 -2.302 1.00 76.75 752 ASP A C 1
ATOM 5826 O O . ASP A 1 752 ? 1.809 -3.320 -1.915 1.00 76.75 752 ASP A O 1
ATOM 5830 N N . LEU A 1 753 ? 1.044 -5.379 -1.462 1.00 70.94 753 LEU A N 1
ATOM 5831 C CA . LEU A 1 753 ? 1.471 -5.428 -0.076 1.00 70.94 753 LEU A CA 1
ATOM 5832 C C . LEU A 1 753 ? 2.616 -6.423 0.047 1.00 70.94 753 LEU A C 1
ATOM 5834 O O . LEU A 1 753 ? 2.730 -7.372 -0.730 1.00 70.94 753 LEU A O 1
ATOM 5838 N N . ALA A 1 754 ? 3.417 -6.266 1.099 1.00 68.69 754 ALA A N 1
ATOM 5839 C CA . ALA A 1 754 ? 4.461 -7.226 1.423 1.00 68.69 754 ALA A CA 1
ATOM 5840 C C . ALA A 1 754 ? 3.892 -8.664 1.430 1.00 68.69 754 ALA A C 1
ATOM 5842 O O . ALA A 1 754 ? 2.911 -8.958 2.123 1.00 68.69 754 ALA A O 1
ATOM 5843 N N . GLY A 1 755 ? 4.498 -9.543 0.627 1.00 83.25 755 GLY A N 1
ATOM 5844 C CA . GLY A 1 755 ? 4.217 -10.980 0.601 1.00 83.25 755 GLY A CA 1
ATOM 5845 C C . GLY A 1 755 ? 3.789 -11.547 -0.750 1.00 83.25 755 GLY A C 1
ATOM 5846 O O . GLY A 1 755 ? 4.225 -12.640 -1.076 1.00 83.25 755 GLY A O 1
ATOM 5847 N N . ALA A 1 756 ? 3.001 -10.847 -1.563 1.00 90.25 756 ALA A N 1
ATOM 5848 C CA . ALA A 1 756 ? 2.580 -11.349 -2.878 1.00 90.25 756 ALA A CA 1
ATOM 5849 C C . ALA A 1 756 ? 2.116 -10.197 -3.782 1.00 90.25 756 ALA A C 1
ATOM 5851 O O . ALA A 1 756 ? 1.626 -9.204 -3.235 1.00 90.25 756 ALA A O 1
ATOM 5852 N N . PRO A 1 757 ? 2.208 -10.338 -5.117 1.00 89.38 757 PRO A N 1
ATOM 5853 C CA . PRO A 1 757 ? 1.591 -9.398 -6.051 1.00 89.38 757 PRO A CA 1
ATOM 5854 C C . PRO A 1 757 ? 0.072 -9.273 -5.829 1.00 89.38 757 PRO A C 1
ATOM 5856 O O . PRO A 1 757 ? -0.585 -10.223 -5.391 1.00 89.38 757 PRO A O 1
ATOM 5859 N N . ALA A 1 758 ? -0.484 -8.095 -6.111 1.00 90.12 758 ALA A N 1
ATOM 5860 C CA . ALA A 1 758 ? -1.922 -7.826 -6.069 1.00 90.12 758 ALA A CA 1
ATOM 5861 C C . ALA A 1 758 ? -2.644 -8.279 -7.343 1.00 90.12 758 ALA A C 1
ATOM 5863 O O . ALA A 1 758 ? -3.815 -8.666 -7.281 1.00 90.12 758 ALA A O 1
ATOM 5864 N N . LEU A 1 759 ? -1.952 -8.228 -8.483 1.00 92.19 759 LEU A N 1
ATOM 5865 C CA . LEU A 1 759 ? -2.417 -8.837 -9.723 1.00 92.19 759 LEU A CA 1
ATOM 5866 C C . LEU A 1 759 ? -2.324 -10.370 -9.615 1.00 92.19 759 LEU A C 1
ATOM 5868 O O . LEU A 1 759 ? -1.380 -10.884 -9.007 1.00 92.19 759 LEU A O 1
ATOM 5872 N N . PRO A 1 760 ? -3.296 -11.109 -10.179 1.00 92.50 760 PRO A N 1
ATOM 5873 C CA . PRO A 1 760 ? -3.171 -12.553 -10.322 1.00 92.50 760 PRO A CA 1
ATOM 5874 C C . PRO A 1 760 ? -2.005 -12.891 -11.263 1.00 92.50 760 PRO A C 1
ATOM 5876 O O . PRO A 1 760 ? -1.608 -12.065 -12.085 1.00 92.50 760 PRO A O 1
ATOM 5879 N N . GLN A 1 761 ? -1.500 -14.120 -11.184 1.00 90.75 761 GLN A N 1
ATOM 5880 C CA . GLN A 1 761 ? -0.563 -14.638 -12.180 1.00 90.75 761 GLN A CA 1
ATOM 5881 C C . GLN A 1 761 ? -1.216 -14.718 -13.563 1.00 90.75 761 GLN A C 1
ATOM 5883 O O . GLN A 1 761 ? -0.571 -14.456 -14.560 1.00 90.75 761 GLN A O 1
ATOM 5888 N N . ASN A 1 762 ? -2.513 -15.045 -13.602 1.00 90.75 762 ASN A N 1
ATOM 5889 C CA . ASN A 1 762 ? -3.288 -15.091 -14.834 1.00 90.75 762 ASN A CA 1
ATOM 5890 C C . ASN A 1 762 ? -4.667 -14.449 -14.630 1.00 90.75 762 ASN A C 1
ATOM 5892 O O . ASN A 1 762 ? -5.547 -14.980 -13.935 1.00 90.75 762 ASN A O 1
ATOM 5896 N N . SER A 1 763 ? -4.867 -13.288 -15.256 1.00 91.81 763 SER A N 1
ATOM 5897 C CA . SER A 1 763 ? -6.107 -12.507 -15.157 1.00 91.81 763 SER A CA 1
ATOM 5898 C C . SER A 1 763 ? -7.309 -13.130 -15.879 1.00 91.81 763 SER A C 1
ATOM 5900 O O . SER A 1 763 ? -8.437 -12.685 -15.656 1.00 91.81 763 SER A O 1
ATOM 5902 N N . LEU A 1 764 ? -7.105 -14.156 -16.713 1.00 90.00 764 LEU A N 1
ATOM 5903 C CA . LEU A 1 764 ? -8.167 -14.813 -17.485 1.00 90.00 764 LEU A CA 1
ATOM 5904 C C . LEU A 1 764 ? -8.806 -15.995 -16.739 1.00 90.00 764 LEU A C 1
ATOM 5906 O O . LEU A 1 764 ? -9.985 -16.285 -16.951 1.00 90.00 764 LEU A O 1
ATOM 5910 N N . THR A 1 765 ? -8.063 -16.666 -15.853 1.00 88.62 765 THR A N 1
ATOM 5911 C CA . THR A 1 765 ? -8.522 -17.876 -15.137 1.00 88.62 765 THR A CA 1
ATOM 5912 C C . THR A 1 765 ? -8.676 -17.682 -13.625 1.00 88.62 765 THR A C 1
ATOM 5914 O O . THR A 1 765 ? -9.543 -18.314 -13.020 1.00 88.62 765 THR A O 1
ATOM 5917 N N . LEU A 1 766 ? -7.925 -16.751 -13.019 1.00 89.38 766 LEU A N 1
ATOM 5918 C CA . LEU A 1 766 ? -8.055 -16.310 -11.622 1.00 89.38 766 LEU A CA 1
ATOM 5919 C C . LEU A 1 766 ? -7.845 -17.394 -10.536 1.00 89.38 766 LEU A C 1
ATOM 5921 O O . LEU A 1 766 ? -8.439 -17.295 -9.453 1.00 89.38 766 LEU A O 1
ATOM 5925 N N . ASP A 1 767 ? -6.986 -18.390 -10.775 1.00 87.06 767 ASP A N 1
ATOM 5926 C CA . ASP A 1 767 ? -6.631 -19.421 -9.781 1.00 87.06 767 ASP A CA 1
ATOM 5927 C C . ASP A 1 767 ? -5.574 -18.938 -8.763 1.00 87.06 767 ASP A C 1
ATOM 5929 O O . ASP A 1 767 ? -4.386 -19.247 -8.839 1.00 87.06 767 ASP A O 1
ATOM 5933 N N . GLU A 1 768 ? -6.022 -18.131 -7.795 1.00 92.38 768 GLU A N 1
ATOM 5934 C CA . GLU A 1 768 ? -5.149 -17.423 -6.834 1.00 92.38 768 GLU A CA 1
ATOM 5935 C C . GLU A 1 768 ? -5.395 -17.777 -5.360 1.00 92.38 768 GLU A C 1
ATOM 5937 O O . GLU A 1 768 ? -4.940 -17.096 -4.427 1.00 92.38 768 GLU A O 1
ATOM 5942 N N . ARG A 1 769 ? -6.161 -18.841 -5.111 1.00 94.31 769 ARG A N 1
ATOM 5943 C CA . ARG A 1 769 ? -6.611 -19.161 -3.758 1.00 94.31 769 ARG A CA 1
ATOM 5944 C C . ARG A 1 769 ? -5.491 -19.785 -2.929 1.00 94.31 769 ARG A C 1
ATOM 5946 O O . ARG A 1 769 ? -5.179 -20.965 -3.064 1.00 94.31 769 ARG A O 1
ATOM 5953 N N . GLY A 1 770 ? -4.963 -19.021 -1.977 1.00 94.88 770 GLY A N 1
ATOM 5954 C CA . GLY A 1 770 ? -3.846 -19.430 -1.123 1.00 94.88 770 GLY A CA 1
ATOM 5955 C C . GLY A 1 770 ? -3.969 -18.930 0.319 1.00 94.88 770 GLY A C 1
ATOM 5956 O O . GLY A 1 770 ? -4.994 -18.360 0.710 1.00 94.88 770 GLY A O 1
ATOM 5957 N N . PRO A 1 771 ? -2.951 -19.166 1.167 1.00 95.88 771 PRO A N 1
ATOM 5958 C CA . PRO A 1 771 ? -2.811 -18.451 2.432 1.00 95.88 771 PRO A CA 1
ATOM 5959 C C . PRO A 1 771 ? -2.819 -16.938 2.188 1.00 95.88 771 PRO A C 1
ATOM 5961 O O . PRO A 1 771 ? -2.201 -16.474 1.236 1.00 95.88 771 PRO A O 1
ATOM 5964 N N . SER A 1 772 ? -3.472 -16.155 3.047 1.00 95.06 772 SER A N 1
ATOM 5965 C CA . SER A 1 772 ? -3.379 -14.692 2.936 1.00 95.06 772 SER A CA 1
ATOM 5966 C C . SER A 1 772 ? -1.998 -14.188 3.369 1.00 95.06 772 SER A C 1
ATOM 5968 O O . SER A 1 772 ? -1.369 -14.807 4.229 1.00 95.06 772 SER A O 1
ATOM 5970 N N . ASN A 1 773 ? -1.563 -13.008 2.912 1.00 93.56 773 ASN A N 1
ATOM 5971 C CA . ASN A 1 773 ? -0.318 -12.359 3.381 1.00 93.56 773 ASN A CA 1
ATOM 5972 C C . ASN A 1 773 ? -0.334 -12.120 4.915 1.00 93.56 773 ASN A C 1
ATOM 5974 O O . ASN A 1 773 ? 0.690 -11.939 5.576 1.00 93.56 773 ASN A O 1
ATOM 5978 N N . PHE A 1 774 ? -1.529 -12.150 5.511 1.00 92.00 774 PHE A N 1
ATOM 5979 C CA . PHE A 1 774 ? -1.786 -11.981 6.944 1.00 92.00 774 PHE A CA 1
ATOM 5980 C C . PHE A 1 774 ? -1.960 -13.304 7.716 1.00 92.00 774 PHE A C 1
ATOM 5982 O O . PHE A 1 774 ? -2.372 -13.287 8.879 1.00 92.00 774 PHE A O 1
ATOM 5989 N N . ASP A 1 775 ? -1.685 -14.456 7.095 1.00 95.38 775 ASP A N 1
ATOM 5990 C CA . ASP A 1 775 ? -1.881 -15.780 7.692 1.00 95.38 775 ASP A CA 1
ATOM 5991 C C . ASP A 1 775 ? -0.825 -16.121 8.758 1.00 95.38 775 ASP A C 1
ATOM 5993 O O . ASP A 1 775 ? 0.138 -16.866 8.543 1.00 95.38 775 ASP A O 1
ATOM 5997 N N . VAL A 1 776 ? -1.058 -15.603 9.961 1.00 94.94 776 VAL A N 1
ATOM 5998 C CA . VAL A 1 776 ? -0.320 -15.959 11.173 1.00 94.94 776 VAL A CA 1
ATOM 5999 C C . VAL A 1 776 ? -1.003 -17.153 11.840 1.00 94.94 776 VAL A C 1
ATOM 6001 O O . VAL A 1 776 ? -2.127 -17.048 12.333 1.00 94.94 776 VAL A O 1
ATOM 6004 N N . ARG A 1 777 ? -0.316 -18.301 11.878 1.00 96.25 777 ARG A N 1
ATOM 6005 C CA . ARG A 1 777 ? -0.854 -19.553 12.434 1.00 96.25 777 ARG A CA 1
ATOM 6006 C C . ARG A 1 777 ? -0.969 -19.529 13.947 1.00 96.25 777 ARG A C 1
ATOM 6008 O O . ARG A 1 777 ? -2.034 -19.827 14.479 1.00 96.25 777 ARG A O 1
ATOM 6015 N N . HIS A 1 778 ? 0.110 -19.168 14.631 1.00 97.75 778 HIS A N 1
ATOM 6016 C CA . HIS A 1 778 ? 0.161 -19.140 16.086 1.00 97.75 778 HIS A CA 1
ATOM 6017 C C . HIS A 1 778 ? 0.518 -17.740 16.550 1.00 97.75 778 HIS A C 1
ATOM 6019 O O . HIS A 1 778 ? 1.500 -17.158 16.089 1.00 97.75 778 HIS A O 1
ATOM 6025 N N . ARG A 1 779 ? -0.252 -17.216 17.501 1.00 97.94 779 ARG A N 1
ATOM 6026 C CA . ARG A 1 779 ? 0.051 -15.961 18.183 1.00 97.94 779 ARG A CA 1
ATOM 6027 C C . ARG A 1 779 ? -0.153 -16.127 19.676 1.00 97.94 779 ARG A C 1
ATOM 6029 O O . ARG A 1 779 ? -1.246 -16.456 20.125 1.00 97.94 779 ARG A O 1
ATOM 6036 N N . PHE A 1 780 ? 0.888 -15.854 20.446 1.00 98.50 780 PHE A N 1
ATOM 6037 C CA . PHE A 1 780 ? 0.842 -15.819 21.900 1.00 98.50 780 PHE A CA 1
ATOM 6038 C C . PHE A 1 780 ? 1.137 -14.404 22.380 1.00 98.50 780 PHE A C 1
ATOM 6040 O O . PHE A 1 780 ? 2.061 -13.757 21.895 1.00 98.50 780 PHE A O 1
ATOM 6047 N N . THR A 1 781 ? 0.354 -13.914 23.332 1.00 98.38 781 THR A N 1
ATOM 6048 C CA . THR A 1 781 ? 0.568 -12.611 23.963 1.00 98.38 781 THR A CA 1
ATOM 6049 C C . THR A 1 781 ? 0.418 -12.737 25.462 1.00 98.38 781 THR A C 1
ATOM 6051 O O . THR A 1 781 ? -0.500 -13.415 25.930 1.00 98.38 781 THR A O 1
ATOM 6054 N N . TYR A 1 782 ? 1.249 -12.028 26.213 1.00 97.75 782 TYR A N 1
ATOM 6055 C CA . TYR A 1 782 ? 1.099 -11.925 27.654 1.00 97.75 782 TYR A CA 1
ATOM 6056 C C . TYR A 1 782 ? 1.326 -10.496 28.133 1.00 97.75 782 TYR A C 1
ATOM 6058 O O . TYR A 1 782 ? 2.041 -9.706 27.517 1.00 97.75 782 TYR A O 1
ATOM 6066 N N . ASN A 1 783 ? 0.727 -10.186 29.272 1.00 98.12 783 ASN A N 1
ATOM 6067 C CA . ASN A 1 783 ? 1.114 -9.065 30.101 1.00 98.12 783 ASN A CA 1
ATOM 6068 C C . ASN A 1 783 ? 1.033 -9.471 31.573 1.00 98.12 783 ASN A C 1
ATOM 6070 O O . ASN A 1 783 ? 0.192 -10.286 31.965 1.00 98.12 783 ASN A O 1
ATOM 6074 N N . PHE A 1 784 ? 1.919 -8.918 32.390 1.00 97.69 784 PHE A N 1
ATOM 6075 C CA . PHE A 1 784 ? 1.855 -9.076 33.832 1.00 97.69 784 PHE A CA 1
ATOM 6076 C C . PHE A 1 784 ? 2.335 -7.824 34.555 1.00 97.69 784 PHE A C 1
ATOM 6078 O O . PHE A 1 784 ? 3.149 -7.060 34.042 1.00 97.69 784 PHE A O 1
ATOM 6085 N N . ILE A 1 785 ? 1.841 -7.650 35.777 1.00 97.25 785 ILE A N 1
ATOM 6086 C CA . ILE A 1 785 ? 2.316 -6.662 36.742 1.00 97.25 785 ILE A CA 1
ATOM 6087 C C . ILE A 1 785 ? 2.559 -7.398 38.052 1.00 97.25 785 ILE A C 1
ATOM 6089 O O . ILE A 1 785 ? 1.657 -8.039 38.593 1.00 97.25 785 ILE A O 1
ATOM 6093 N N . TYR A 1 786 ? 3.780 -7.299 38.554 1.00 95.56 786 TYR A N 1
ATOM 6094 C CA . TYR A 1 786 ? 4.216 -7.865 39.812 1.00 95.56 786 TYR A CA 1
ATOM 6095 C C . TYR A 1 786 ? 4.596 -6.755 40.794 1.00 95.56 786 TYR A C 1
ATOM 6097 O O . TYR A 1 786 ? 5.634 -6.103 40.663 1.00 95.56 786 TYR A O 1
ATOM 6105 N N . ASP A 1 787 ? 3.745 -6.562 41.797 1.00 92.19 787 ASP A N 1
ATOM 6106 C CA . ASP A 1 787 ? 3.974 -5.686 42.937 1.00 92.19 787 ASP A CA 1
ATOM 6107 C C . ASP A 1 787 ? 4.766 -6.432 44.014 1.00 92.19 787 ASP A C 1
ATOM 6109 O O . ASP A 1 787 ? 4.273 -7.393 44.626 1.00 92.19 787 ASP A O 1
ATOM 6113 N N . PHE A 1 788 ? 5.988 -5.972 44.292 1.00 87.06 788 PHE A N 1
ATOM 6114 C CA . PHE A 1 788 ? 6.768 -6.542 45.384 1.00 87.06 788 PHE A CA 1
ATOM 6115 C C . PHE A 1 788 ? 6.057 -6.278 46.722 1.00 87.06 788 PHE A C 1
ATOM 6117 O O . PHE A 1 788 ? 5.563 -5.171 46.966 1.00 87.06 788 PHE A O 1
ATOM 6124 N N . PRO A 1 789 ? 5.979 -7.284 47.612 1.00 77.62 789 PRO A N 1
ATOM 6125 C CA . PRO A 1 789 ? 5.261 -7.154 48.873 1.00 77.62 789 PRO A CA 1
ATOM 6126 C C . PRO A 1 789 ? 5.851 -6.046 49.753 1.00 77.62 789 PRO A C 1
ATOM 6128 O O . PRO A 1 789 ? 7.045 -5.761 49.722 1.00 77.62 789 PRO A O 1
ATOM 6131 N N . THR A 1 790 ? 5.014 -5.428 50.589 1.00 69.75 790 THR A N 1
ATOM 6132 C CA . THR A 1 790 ? 5.455 -4.392 51.532 1.00 69.75 790 THR A CA 1
ATOM 6133 C C . THR A 1 790 ? 6.337 -5.000 52.622 1.00 69.75 790 THR A C 1
ATOM 6135 O O . THR A 1 790 ? 5.856 -5.743 53.474 1.00 69.75 790 THR A O 1
ATOM 6138 N N . LEU A 1 791 ? 7.625 -4.657 52.622 1.00 72.94 791 LEU A N 1
ATOM 6139 C CA . LEU A 1 791 ? 8.659 -5.257 53.475 1.00 72.94 791 LEU A CA 1
ATOM 6140 C C . LEU A 1 791 ? 8.700 -4.651 54.889 1.00 72.94 791 LEU A C 1
ATOM 6142 O O . LEU A 1 791 ? 9.767 -4.263 55.359 1.00 72.94 791 LEU A O 1
ATOM 6146 N N . ARG A 1 792 ? 7.545 -4.521 55.560 1.00 67.00 792 ARG A N 1
ATOM 6147 C CA . ARG A 1 792 ? 7.417 -3.798 56.845 1.00 67.00 792 ARG A CA 1
ATOM 6148 C C . ARG A 1 792 ? 8.376 -4.310 57.930 1.00 67.00 792 ARG A C 1
ATOM 6150 O O . ARG A 1 792 ? 8.927 -3.470 58.637 1.00 67.00 792 ARG A O 1
ATOM 6157 N N . ASP A 1 793 ? 8.659 -5.614 57.941 1.00 75.88 793 ASP A N 1
ATOM 6158 C CA . ASP A 1 793 ? 9.456 -6.314 58.967 1.00 75.88 793 ASP A CA 1
ATOM 6159 C C . ASP A 1 793 ? 10.946 -6.491 58.607 1.00 75.88 793 ASP A C 1
ATOM 6161 O O . ASP A 1 793 ? 11.677 -7.227 59.267 1.00 75.88 793 ASP A O 1
ATOM 6165 N N . ARG A 1 794 ? 11.423 -5.859 57.526 1.00 80.44 794 ARG A N 1
ATOM 6166 C CA . ARG A 1 794 ? 12.831 -5.929 57.091 1.00 80.44 794 ARG A CA 1
ATOM 6167 C C . ARG A 1 794 ? 13.596 -4.651 57.446 1.00 80.44 794 ARG A C 1
ATOM 6169 O O . ARG A 1 794 ? 13.007 -3.614 57.764 1.00 80.44 794 ARG A O 1
ATOM 6176 N N . SER A 1 795 ? 14.929 -4.713 57.374 1.00 82.12 795 SER A N 1
ATOM 6177 C CA . SER A 1 795 ? 15.803 -3.576 57.693 1.00 82.12 795 SER A CA 1
ATOM 6178 C C . SER A 1 795 ? 15.447 -2.328 56.870 1.00 82.12 795 SER A C 1
ATOM 6180 O O . SER A 1 795 ? 14.883 -2.407 55.775 1.00 82.12 795 SER A O 1
ATOM 6182 N N . ARG A 1 796 ? 15.761 -1.138 57.401 1.00 77.50 796 ARG A N 1
ATOM 6183 C CA . ARG A 1 796 ? 15.488 0.148 56.728 1.00 77.50 796 ARG A CA 1
ATOM 6184 C C . ARG A 1 796 ? 16.135 0.214 55.338 1.00 77.50 796 ARG A C 1
ATOM 6186 O O . ARG A 1 796 ? 15.494 0.681 54.405 1.00 77.50 796 ARG A O 1
ATOM 6193 N N . VAL A 1 797 ? 17.344 -0.334 55.199 1.00 76.56 797 VAL A N 1
ATOM 6194 C CA . VAL A 1 797 ? 18.059 -0.459 53.919 1.00 76.56 797 VAL A CA 1
ATOM 6195 C C . VAL A 1 797 ? 17.311 -1.387 52.961 1.00 76.56 797 VAL A C 1
ATOM 6197 O O . VAL A 1 797 ? 17.067 -1.026 51.815 1.00 76.56 797 VAL A O 1
ATOM 6200 N N . PHE A 1 798 ? 16.848 -2.545 53.432 1.00 77.00 798 PHE A N 1
ATOM 6201 C CA . PHE A 1 798 ? 16.110 -3.491 52.595 1.00 77.00 798 PHE A CA 1
ATOM 6202 C C . PHE A 1 798 ? 14.755 -2.923 52.125 1.00 77.00 798 PHE A C 1
ATOM 6204 O O . PHE A 1 798 ? 14.359 -3.107 50.975 1.00 77.00 798 PHE A O 1
ATOM 6211 N N . ARG A 1 799 ? 14.063 -2.156 52.981 1.00 77.75 799 ARG A N 1
ATOM 6212 C CA . ARG A 1 799 ? 12.845 -1.406 52.617 1.00 77.75 799 ARG A CA 1
ATOM 6213 C C . ARG A 1 799 ? 13.118 -0.302 51.599 1.00 77.75 799 ARG A C 1
ATOM 6215 O O . ARG A 1 799 ? 12.332 -0.148 50.667 1.00 77.75 799 ARG A O 1
ATOM 6222 N N . LEU A 1 800 ? 14.221 0.427 51.750 1.00 76.94 800 LEU A N 1
ATOM 6223 C CA . LEU A 1 800 ? 14.641 1.447 50.793 1.00 76.94 800 LEU A CA 1
ATOM 6224 C C . LEU A 1 800 ? 14.923 0.827 49.417 1.00 76.94 800 LEU A C 1
ATOM 6226 O O . LEU A 1 800 ? 14.420 1.330 48.417 1.00 76.94 800 LEU A O 1
ATOM 6230 N N . LEU A 1 801 ? 15.632 -0.305 49.366 1.00 74.31 801 LEU A N 1
ATOM 6231 C CA . LEU A 1 801 ? 16.002 -0.973 48.114 1.00 74.31 801 LEU A CA 1
ATOM 6232 C C . LEU A 1 801 ? 14.811 -1.654 47.424 1.00 74.31 801 LEU A C 1
ATOM 6234 O O . LEU A 1 801 ? 14.590 -1.443 46.235 1.00 74.31 801 LEU A O 1
ATOM 6238 N N . PHE A 1 802 ? 13.948 -2.360 48.159 1.00 78.12 802 PHE A N 1
ATOM 6239 C CA . PHE A 1 802 ? 12.929 -3.233 47.549 1.00 78.12 802 PHE A CA 1
ATOM 6240 C C . PHE A 1 802 ? 11.466 -2.812 47.793 1.00 78.12 802 PHE A C 1
ATOM 6242 O O . PHE A 1 802 ? 10.563 -3.308 47.126 1.00 78.12 802 PHE A O 1
ATOM 6249 N N . GLY A 1 803 ? 11.186 -1.870 48.701 1.00 82.56 803 GLY A N 1
ATOM 6250 C CA . GLY A 1 803 ? 9.818 -1.403 48.973 1.00 82.56 803 GLY A CA 1
ATOM 6251 C C . GLY A 1 803 ? 9.250 -0.523 47.854 1.00 82.56 803 GLY A C 1
ATOM 6252 O O . GLY A 1 803 ? 9.943 0.363 47.370 1.00 82.56 803 GLY A O 1
ATOM 6253 N N . GLY A 1 804 ? 8.005 -0.749 47.425 1.00 86.56 804 GLY A N 1
ATOM 6254 C CA . GLY A 1 804 ? 7.399 0.031 46.334 1.00 86.56 804 GLY A CA 1
ATOM 6255 C C . GLY A 1 804 ? 8.012 -0.240 44.954 1.00 86.56 804 GLY A C 1
ATOM 6256 O O . GLY A 1 804 ? 7.854 0.584 44.057 1.00 86.56 804 GLY A O 1
ATOM 6257 N N . LEU A 1 805 ? 8.738 -1.355 44.807 1.00 92.31 805 LEU A N 1
ATOM 6258 C CA . LEU A 1 805 ? 9.207 -1.865 43.523 1.00 92.31 805 LEU A CA 1
ATOM 6259 C C . LEU A 1 805 ? 8.055 -2.586 42.812 1.00 92.31 805 LEU A C 1
ATOM 6261 O O . LEU A 1 805 ? 7.349 -3.396 43.418 1.00 92.31 805 LEU A O 1
ATOM 6265 N N . GLN A 1 806 ? 7.893 -2.314 41.528 1.00 94.88 806 GLN A N 1
ATOM 6266 C CA . GLN A 1 806 ? 6.951 -2.986 40.650 1.00 94.88 806 GLN A CA 1
ATOM 6267 C C . GLN A 1 806 ? 7.678 -3.362 39.363 1.00 94.88 806 GLN A C 1
ATOM 6269 O O . GLN A 1 806 ? 8.412 -2.555 38.792 1.00 94.88 806 GLN A O 1
ATOM 6274 N N . VAL A 1 807 ? 7.460 -4.591 38.911 1.00 96.31 807 VAL A N 1
ATOM 6275 C CA . VAL A 1 807 ? 7.937 -5.075 37.615 1.00 96.31 807 VAL A CA 1
ATOM 6276 C C . VAL A 1 807 ? 6.722 -5.376 36.761 1.00 96.31 807 VAL A C 1
ATOM 6278 O O . VAL A 1 807 ? 5.825 -6.089 37.200 1.00 96.31 807 VAL A O 1
ATOM 6281 N N . ALA A 1 808 ? 6.687 -4.848 35.549 1.00 97.69 808 ALA A N 1
ATOM 6282 C CA . ALA A 1 808 ? 5.692 -5.201 34.556 1.00 97.69 808 ALA A CA 1
ATOM 6283 C C . ALA A 1 808 ? 6.390 -5.751 33.318 1.00 97.69 808 ALA A C 1
ATOM 6285 O O . ALA A 1 808 ? 7.494 -5.331 32.985 1.00 97.69 808 ALA A O 1
ATOM 6286 N N . GLY A 1 809 ? 5.753 -6.702 32.652 1.00 97.50 809 GLY A N 1
ATOM 6287 C CA . GLY A 1 809 ? 6.271 -7.267 31.417 1.00 97.50 809 GLY A CA 1
ATOM 6288 C C . GLY A 1 809 ? 5.156 -7.457 30.413 1.00 97.50 809 GLY A C 1
ATOM 6289 O O . GLY A 1 809 ? 4.037 -7.825 30.779 1.00 97.50 809 GLY A O 1
ATOM 6290 N N . THR A 1 810 ? 5.478 -7.229 29.152 1.00 97.81 810 THR A N 1
ATOM 6291 C CA . THR A 1 810 ? 4.616 -7.528 28.011 1.00 97.81 810 THR A CA 1
ATOM 6292 C C . THR A 1 810 ? 5.402 -8.350 27.015 1.00 97.81 810 THR A C 1
ATOM 6294 O O . THR A 1 810 ? 6.625 -8.263 26.945 1.00 97.81 810 THR A O 1
ATOM 6297 N N . GLY A 1 811 ? 4.714 -9.185 26.253 1.00 97.19 811 GLY A N 1
ATOM 6298 C CA . GLY A 1 811 ? 5.381 -9.888 25.178 1.00 97.19 811 GLY A CA 1
ATOM 6299 C C . GLY A 1 811 ? 4.422 -10.488 24.179 1.00 97.19 811 GLY A C 1
ATOM 6300 O O . GLY A 1 811 ? 3.245 -10.741 24.468 1.00 97.19 811 GLY A O 1
ATOM 6301 N N . ARG A 1 812 ? 4.955 -10.714 22.986 1.00 97.00 812 ARG A N 1
ATOM 6302 C CA . ARG A 1 812 ? 4.264 -11.311 21.855 1.00 97.00 812 ARG A CA 1
ATOM 6303 C C . ARG A 1 812 ? 5.209 -12.259 21.139 1.00 97.00 812 ARG A C 1
ATOM 6305 O O . ARG A 1 812 ? 6.323 -11.894 20.786 1.00 97.00 812 ARG A O 1
ATOM 6312 N N . TYR A 1 813 ? 4.701 -13.446 20.860 1.00 97.31 813 TYR A N 1
ATOM 6313 C CA . TYR A 1 813 ? 5.273 -14.373 19.902 1.00 97.31 813 TYR A CA 1
ATOM 6314 C C . TYR A 1 813 ? 4.272 -14.582 18.771 1.00 97.31 813 TYR A C 1
ATOM 6316 O O . TYR A 1 813 ? 3.069 -14.709 19.025 1.00 97.31 813 TYR A O 1
ATOM 6324 N N . GLN A 1 814 ? 4.749 -14.636 17.535 1.00 96.00 814 GLN A N 1
ATOM 6325 C CA . GLN A 1 814 ? 3.934 -15.088 16.417 1.00 96.00 814 GLN A CA 1
ATOM 6326 C C . GLN A 1 814 ? 4.765 -15.774 15.339 1.00 96.00 814 GLN A C 1
ATOM 6328 O O . GLN A 1 814 ? 5.913 -15.405 15.091 1.00 96.00 814 GLN A O 1
ATOM 6333 N N . THR A 1 815 ? 4.144 -16.743 14.675 1.00 95.06 815 THR A N 1
ATOM 6334 C CA . THR A 1 815 ? 4.729 -17.421 13.517 1.00 95.06 815 THR A CA 1
ATOM 6335 C C . THR A 1 815 ? 4.816 -16.507 12.306 1.00 95.06 815 THR A C 1
ATOM 6337 O O . THR A 1 815 ? 4.027 -15.574 12.163 1.00 95.06 815 THR A O 1
ATOM 6340 N N . ALA A 1 816 ? 5.732 -16.859 11.415 1.00 91.69 816 ALA A N 1
ATOM 6341 C CA . ALA A 1 816 ? 6.005 -16.175 10.168 1.00 91.69 816 ALA A CA 1
ATOM 6342 C C . ALA A 1 816 ? 4.787 -15.954 9.260 1.00 91.69 816 ALA A C 1
ATOM 6344 O O . ALA A 1 816 ? 3.933 -16.840 9.104 1.00 91.69 816 ALA A O 1
ATOM 6345 N N . GLN A 1 817 ? 4.777 -14.789 8.611 1.00 91.62 817 GLN A N 1
ATOM 6346 C CA . GLN A 1 817 ? 3.878 -14.474 7.503 1.00 91.62 817 GLN A CA 1
ATOM 6347 C C . GLN A 1 817 ? 4.293 -15.249 6.246 1.00 91.62 817 GLN A C 1
ATOM 6349 O O . GLN A 1 817 ? 5.491 -15.492 6.059 1.00 91.62 817 GLN A O 1
ATOM 6354 N N . PRO A 1 818 ? 3.333 -15.673 5.408 1.00 94.62 818 PRO A N 1
ATOM 6355 C CA . PRO A 1 818 ? 3.659 -16.306 4.147 1.00 94.62 818 PRO A CA 1
ATOM 6356 C C . PRO A 1 818 ? 4.021 -15.279 3.068 1.00 94.62 818 PRO A C 1
ATOM 6358 O O . PRO A 1 818 ? 3.634 -14.113 3.162 1.00 94.62 818 PRO A O 1
ATOM 6361 N N . PHE A 1 819 ? 4.745 -15.730 2.048 1.00 95.00 819 PHE A N 1
ATOM 6362 C CA . PHE A 1 819 ? 5.075 -14.938 0.871 1.00 95.00 819 PHE A CA 1
ATOM 6363 C C . PHE A 1 819 ? 5.222 -15.804 -0.390 1.00 95.00 819 PHE A C 1
ATOM 6365 O O . PHE A 1 819 ? 5.340 -17.032 -0.327 1.00 95.00 819 PHE A O 1
ATOM 6372 N N . THR A 1 820 ? 5.196 -15.142 -1.541 1.00 94.88 820 THR A N 1
ATOM 6373 C CA . THR A 1 820 ? 5.311 -15.694 -2.890 1.00 94.88 820 THR A CA 1
ATOM 6374 C C . THR A 1 820 ? 6.652 -15.288 -3.481 1.00 94.88 820 THR A C 1
ATOM 6376 O O . THR A 1 820 ? 7.009 -14.109 -3.442 1.00 94.88 820 THR A O 1
ATOM 6379 N N . VAL A 1 821 ? 7.380 -16.269 -4.013 1.00 95.06 821 VAL A N 1
ATOM 6380 C CA . VAL A 1 821 ? 8.573 -16.025 -4.828 1.00 95.06 821 VAL A CA 1
ATOM 6381 C C . VAL A 1 821 ? 8.131 -15.895 -6.277 1.00 95.06 821 VAL A C 1
ATOM 6383 O O . VAL A 1 821 ? 7.389 -16.748 -6.770 1.00 95.06 821 VAL A O 1
ATOM 6386 N N . ASN A 1 822 ? 8.568 -14.819 -6.919 1.00 92.44 822 ASN A N 1
ATOM 6387 C CA . ASN A 1 822 ? 8.264 -14.499 -8.308 1.00 92.44 822 ASN A CA 1
ATOM 6388 C C . ASN A 1 822 ? 9.563 -14.319 -9.091 1.00 92.44 822 ASN A C 1
ATOM 6390 O O . ASN A 1 822 ? 10.615 -14.099 -8.493 1.00 92.44 822 ASN A O 1
ATOM 6394 N N . THR A 1 823 ? 9.477 -14.390 -10.410 1.00 91.62 823 THR A N 1
ATOM 6395 C CA . THR A 1 823 ? 10.529 -13.902 -11.305 1.00 91.62 823 THR A CA 1
ATOM 6396 C C . THR A 1 823 ? 10.159 -12.502 -11.792 1.00 91.62 823 THR A C 1
ATOM 6398 O O . THR A 1 823 ? 8.983 -12.137 -11.789 1.00 91.62 823 THR A O 1
ATOM 6401 N N . TYR A 1 824 ? 11.152 -11.688 -12.153 1.00 89.00 824 TYR A N 1
ATOM 6402 C CA . TYR A 1 824 ? 10.893 -10.425 -12.853 1.00 89.00 824 TYR A CA 1
ATOM 6403 C C . TYR A 1 824 ? 10.770 -10.581 -14.377 1.00 89.00 824 TYR A C 1
ATOM 6405 O O . TYR A 1 824 ? 10.808 -9.584 -15.097 1.00 89.00 824 TYR A O 1
ATOM 6413 N N . ILE A 1 825 ? 10.735 -11.822 -14.861 1.00 87.31 825 ILE A N 1
ATOM 6414 C CA . ILE A 1 825 ? 10.593 -12.181 -16.268 1.00 87.31 825 ILE A CA 1
ATOM 6415 C C . ILE A 1 825 ? 9.134 -12.528 -16.521 1.00 87.31 825 ILE A C 1
ATOM 6417 O O . ILE A 1 825 ? 8.572 -13.334 -15.780 1.00 87.31 825 ILE A O 1
ATOM 6421 N N . ASP A 1 826 ? 8.559 -11.964 -17.576 1.00 85.56 826 ASP A N 1
ATOM 6422 C CA . ASP A 1 826 ? 7.262 -12.395 -18.095 1.00 85.56 826 ASP A CA 1
ATOM 6423 C C . ASP A 1 826 ? 7.438 -13.739 -18.818 1.00 85.56 826 ASP A C 1
ATOM 6425 O O . ASP A 1 826 ? 7.809 -13.812 -19.990 1.00 85.56 826 ASP A O 1
ATOM 6429 N N . VAL A 1 827 ? 7.291 -14.838 -18.078 1.00 87.06 827 VAL A N 1
ATOM 6430 C CA . VAL A 1 827 ? 7.505 -16.186 -18.612 1.00 87.06 827 VAL A CA 1
ATOM 6431 C C . VAL A 1 827 ? 6.259 -16.656 -19.348 1.00 87.06 827 VAL A C 1
ATOM 6433 O O . VAL A 1 827 ? 6.392 -17.347 -20.355 1.00 87.06 827 VAL A O 1
ATOM 6436 N N . ASN A 1 828 ? 5.063 -16.310 -18.870 1.00 86.00 828 ASN A N 1
ATOM 6437 C CA . ASN A 1 828 ? 3.798 -16.711 -19.479 1.00 86.00 828 ASN A CA 1
ATOM 6438 C C . ASN A 1 828 ? 3.348 -15.805 -20.647 1.00 86.00 828 ASN A C 1
ATOM 6440 O O . ASN A 1 828 ? 2.386 -16.166 -21.330 1.00 86.00 828 ASN A O 1
ATOM 6444 N N . LEU A 1 829 ? 4.092 -14.728 -20.932 1.00 83.12 829 LEU A N 1
ATOM 6445 C CA . LEU A 1 829 ? 3.911 -13.795 -22.052 1.00 83.12 829 LEU A CA 1
ATOM 6446 C C . LEU A 1 829 ? 2.580 -13.035 -21.990 1.00 83.12 829 LEU A C 1
ATOM 6448 O O . LEU A 1 829 ? 1.954 -12.748 -23.016 1.00 83.12 829 LEU A O 1
ATOM 6452 N N . ASP A 1 830 ? 2.106 -12.746 -20.780 1.00 82.50 830 ASP A N 1
ATOM 6453 C CA . ASP A 1 830 ? 0.835 -12.063 -20.546 1.00 82.50 830 ASP A CA 1
ATOM 6454 C C . ASP A 1 830 ? 1.001 -10.554 -20.271 1.00 82.50 830 ASP A C 1
ATOM 6456 O O . ASP A 1 830 ? 0.022 -9.822 -20.060 1.00 82.50 830 ASP A O 1
ATOM 6460 N N . GLY A 1 831 ? 2.238 -10.064 -20.313 1.00 80.50 831 GLY A N 1
ATOM 6461 C CA . GLY A 1 831 ? 2.630 -8.679 -20.122 1.00 80.50 831 GLY A CA 1
ATOM 6462 C C . GLY A 1 831 ? 2.568 -8.189 -18.679 1.00 80.50 831 GLY A C 1
ATOM 6463 O O . GLY A 1 831 ? 2.602 -6.970 -18.463 1.00 80.50 831 GLY A O 1
ATOM 6464 N N . ASN A 1 832 ? 2.401 -9.083 -17.699 1.00 86.00 832 ASN A N 1
ATOM 6465 C CA . ASN A 1 832 ? 2.426 -8.774 -16.272 1.00 86.00 832 ASN A CA 1
ATOM 6466 C C . ASN A 1 832 ? 3.582 -9.506 -15.592 1.00 86.00 832 ASN A C 1
ATOM 6468 O O . ASN A 1 832 ? 3.831 -10.672 -15.829 1.00 86.00 832 ASN A O 1
ATOM 6472 N N . ILE A 1 833 ? 4.238 -8.836 -14.648 1.00 86.00 833 ILE A N 1
ATOM 6473 C CA . ILE A 1 833 ? 5.383 -9.405 -13.927 1.00 86.00 833 ILE A CA 1
ATOM 6474 C C . ILE A 1 833 ? 4.898 -10.075 -12.632 1.00 86.00 833 ILE A C 1
ATOM 6476 O O . ILE A 1 833 ? 5.162 -9.613 -11.515 1.00 86.00 833 ILE A O 1
ATOM 6480 N N . THR A 1 834 ? 4.079 -11.118 -12.776 1.00 90.31 834 THR A N 1
ATOM 6481 C CA . THR A 1 834 ? 3.441 -11.846 -11.658 1.00 90.31 834 THR A CA 1
ATOM 6482 C C . THR A 1 834 ? 3.760 -13.340 -11.641 1.00 90.31 834 THR A C 1
ATOM 6484 O O . THR A 1 834 ? 3.288 -14.063 -10.754 1.00 90.31 834 THR A O 1
ATOM 6487 N N . ASP A 1 835 ? 4.616 -13.792 -12.550 1.00 91.88 835 ASP A N 1
ATOM 6488 C CA . ASP A 1 835 ? 5.029 -15.171 -12.767 1.00 91.88 835 ASP A CA 1
ATOM 6489 C C . ASP A 1 835 ? 5.645 -15.792 -11.515 1.00 91.88 835 ASP A C 1
ATOM 6491 O O . ASP A 1 835 ? 6.554 -15.242 -10.877 1.00 91.88 835 ASP A O 1
ATOM 6495 N N . ARG A 1 836 ? 5.119 -16.954 -11.123 1.00 94.19 836 ARG A N 1
ATOM 6496 C CA . ARG A 1 836 ? 5.630 -17.755 -10.006 1.00 94.19 836 ARG A CA 1
ATOM 6497 C C . ARG A 1 836 ? 6.553 -18.851 -10.528 1.00 94.19 836 ARG A C 1
ATOM 6499 O O . ARG A 1 836 ? 6.570 -19.191 -11.707 1.00 94.19 836 ARG A O 1
ATOM 6506 N N . LEU A 1 837 ? 7.311 -19.441 -9.610 1.00 95.00 837 LEU A N 1
ATOM 6507 C CA . LEU A 1 837 ? 8.175 -20.575 -9.926 1.00 95.00 837 LEU A CA 1
ATOM 6508 C C . LEU A 1 837 ? 7.373 -21.796 -10.395 1.00 95.00 837 LEU A C 1
ATOM 6510 O O . LEU A 1 837 ? 6.214 -21.998 -10.024 1.00 95.00 837 LEU A O 1
ATOM 6514 N N . ASN A 1 838 ? 8.033 -22.657 -11.158 1.00 95.62 838 ASN A N 1
ATOM 6515 C CA . ASN A 1 838 ? 7.516 -23.955 -11.572 1.00 95.62 838 ASN A CA 1
ATOM 6516 C C . ASN A 1 838 ? 7.858 -25.061 -10.568 1.00 95.62 838 ASN A C 1
ATOM 6518 O O . ASN A 1 838 ? 7.046 -25.945 -10.315 1.00 95.62 838 ASN A O 1
ATOM 6522 N N . THR A 1 839 ? 9.039 -24.989 -9.953 1.00 95.00 839 THR A N 1
ATOM 6523 C CA . THR A 1 839 ? 9.498 -25.955 -8.950 1.00 95.00 839 THR A CA 1
ATOM 6524 C C . THR A 1 839 ? 10.233 -25.264 -7.801 1.00 95.00 839 THR A C 1
ATOM 6526 O O . THR A 1 839 ? 10.692 -24.129 -7.915 1.00 95.00 839 THR A O 1
ATOM 6529 N N . THR A 1 840 ? 10.330 -25.957 -6.667 1.00 94.62 840 THR A N 1
ATOM 6530 C CA . THR A 1 840 ? 11.212 -25.590 -5.549 1.00 94.62 840 THR A CA 1
ATOM 6531 C C . THR A 1 840 ? 12.581 -26.267 -5.631 1.00 94.62 840 THR A C 1
ATOM 6533 O O . THR A 1 840 ? 13.426 -26.025 -4.770 1.00 94.62 840 THR A O 1
ATOM 6536 N N . ASP A 1 841 ? 12.804 -27.131 -6.622 1.00 93.12 841 ASP A N 1
ATOM 6537 C CA . ASP A 1 841 ? 14.060 -27.854 -6.814 1.00 93.12 841 ASP A CA 1
ATOM 6538 C C . ASP A 1 841 ? 15.154 -26.874 -7.255 1.00 93.12 841 ASP A C 1
ATOM 6540 O O . ASP A 1 841 ? 15.162 -26.393 -8.382 1.00 93.12 841 ASP A O 1
ATOM 6544 N N . GLY A 1 842 ? 16.049 -26.528 -6.329 1.00 92.19 842 GLY A N 1
ATOM 6545 C CA . GLY A 1 842 ? 16.979 -25.403 -6.483 1.00 92.19 842 GLY A CA 1
ATOM 6546 C C . GLY A 1 842 ? 16.904 -24.389 -5.338 1.00 92.19 842 GLY A C 1
ATOM 6547 O O . GLY A 1 842 ? 17.745 -23.494 -5.260 1.00 92.19 842 GLY A O 1
ATOM 6548 N N . LEU A 1 843 ? 15.926 -24.535 -4.432 1.00 94.19 843 LEU A N 1
ATOM 6549 C CA . LEU A 1 843 ? 15.775 -23.726 -3.223 1.00 94.19 843 LEU A CA 1
ATOM 6550 C C . LEU A 1 843 ? 16.026 -24.547 -1.956 1.00 94.19 843 LEU A C 1
ATOM 6552 O O . LEU A 1 843 ? 15.372 -25.556 -1.691 1.00 94.19 843 LEU A O 1
ATOM 6556 N N . LEU A 1 844 ? 16.923 -24.049 -1.108 1.00 94.25 844 LEU A N 1
ATOM 6557 C CA . LEU A 1 844 ? 17.175 -24.562 0.232 1.00 94.25 844 LEU A CA 1
ATOM 6558 C C . LEU A 1 844 ? 16.471 -23.698 1.279 1.00 94.25 844 LEU A C 1
ATOM 6560 O O . LEU A 1 844 ? 16.736 -22.501 1.394 1.00 94.25 844 LEU A O 1
ATOM 6564 N N . GLN A 1 845 ? 15.650 -24.328 2.120 1.00 92.81 845 GLN A N 1
ATOM 6565 C CA . GLN A 1 845 ? 15.149 -23.704 3.340 1.00 92.81 845 GLN A CA 1
ATOM 6566 C C . GLN A 1 845 ? 16.199 -23.821 4.453 1.00 92.81 845 GLN A C 1
ATOM 6568 O O . GLN A 1 845 ? 16.502 -24.912 4.931 1.00 92.81 845 GLN A O 1
ATOM 6573 N N . THR A 1 846 ? 16.766 -22.694 4.872 1.00 90.75 846 THR A N 1
ATOM 6574 C CA . THR A 1 846 ? 17.996 -22.670 5.688 1.00 90.75 846 THR A CA 1
ATOM 6575 C C . THR A 1 846 ? 17.754 -22.775 7.196 1.00 90.75 846 THR A C 1
ATOM 6577 O O . THR A 1 846 ? 18.660 -23.121 7.951 1.00 90.75 846 THR A O 1
ATOM 6580 N N . GLY A 1 847 ? 16.551 -22.418 7.659 1.00 86.88 847 GLY A N 1
ATOM 6581 C CA . GLY A 1 847 ? 16.258 -22.192 9.080 1.00 86.88 847 GLY A CA 1
ATOM 6582 C C . GLY A 1 847 ? 16.828 -20.880 9.645 1.00 86.88 847 GLY A C 1
ATOM 6583 O O . GLY A 1 847 ? 16.537 -20.539 10.795 1.00 86.88 847 GLY A O 1
ATOM 6584 N N . ASP A 1 848 ? 17.591 -20.120 8.855 1.00 91.00 848 ASP A N 1
ATOM 6585 C CA . ASP A 1 848 ? 18.026 -18.771 9.201 1.00 91.00 848 ASP A CA 1
ATOM 6586 C C . ASP A 1 848 ? 16.845 -17.800 9.064 1.00 91.00 848 ASP A C 1
ATOM 6588 O O . ASP A 1 848 ? 16.149 -17.761 8.054 1.00 91.00 848 ASP A O 1
ATOM 6592 N N . ARG A 1 849 ? 16.607 -16.993 10.100 1.00 90.44 849 ARG A N 1
ATOM 6593 C CA . ARG A 1 849 ? 15.519 -16.003 10.108 1.00 90.44 849 ARG A CA 1
ATOM 6594 C C . ARG A 1 849 ? 15.838 -14.780 9.260 1.00 90.44 849 ARG A C 1
ATOM 6596 O O . ARG A 1 849 ? 14.907 -14.069 8.894 1.00 90.44 849 ARG A O 1
ATOM 6603 N N . ARG A 1 850 ? 17.124 -14.502 9.038 1.00 90.75 850 ARG A N 1
ATOM 6604 C CA . ARG A 1 850 ? 17.584 -13.417 8.177 1.00 90.75 850 ARG A CA 1
ATOM 6605 C C . ARG A 1 850 ? 17.527 -13.836 6.713 1.00 90.75 850 ARG A C 1
ATOM 6607 O O . ARG A 1 850 ? 17.131 -13.020 5.897 1.00 90.75 850 ARG A O 1
ATOM 6614 N N . GLN A 1 851 ? 17.861 -15.092 6.415 1.00 92.62 851 GLN A N 1
ATOM 6615 C CA . GLN A 1 851 ? 17.873 -15.610 5.052 1.00 92.62 851 GLN A CA 1
ATOM 6616 C C . GLN A 1 851 ? 17.152 -16.963 4.927 1.00 92.62 851 GLN A C 1
ATOM 6618 O O . GLN A 1 851 ? 17.814 -17.995 4.787 1.00 92.62 851 GLN A O 1
ATOM 6623 N N . PRO A 1 852 ? 15.810 -17.015 5.023 1.00 93.31 852 PRO A N 1
ATOM 6624 C CA . PRO A 1 852 ? 15.067 -18.278 5.086 1.00 93.31 852 PRO A CA 1
ATOM 6625 C C . PRO A 1 852 ? 15.171 -19.144 3.825 1.00 93.31 852 PRO A C 1
ATOM 6627 O O . PRO A 1 852 ? 14.964 -20.355 3.927 1.00 93.31 852 PRO A O 1
ATOM 6630 N N . LEU A 1 853 ? 15.490 -18.552 2.669 1.00 94.25 853 LEU A N 1
ATOM 6631 C CA . LEU A 1 853 ? 15.675 -19.242 1.392 1.00 94.25 853 LEU A CA 1
ATOM 6632 C C . LEU A 1 853 ? 17.067 -18.955 0.826 1.00 94.25 853 LEU A C 1
ATOM 6634 O O . LEU A 1 853 ? 17.540 -17.826 0.895 1.00 94.25 853 LEU A O 1
ATOM 6638 N N . ARG A 1 854 ? 17.703 -19.972 0.247 1.00 93.81 854 ARG A N 1
ATOM 6639 C CA . ARG A 1 854 ? 18.949 -19.857 -0.522 1.00 93.81 854 ARG A CA 1
ATOM 6640 C C . ARG A 1 854 ? 18.835 -20.628 -1.821 1.00 93.81 854 ARG A C 1
ATOM 6642 O O . ARG A 1 854 ? 18.190 -21.672 -1.852 1.00 93.81 854 ARG A O 1
ATOM 6649 N N . LEU A 1 855 ? 19.509 -20.143 -2.853 1.00 93.81 855 LEU A N 1
ATOM 6650 C CA . LEU A 1 855 ? 19.688 -20.883 -4.095 1.00 93.81 855 LEU A CA 1
ATOM 6651 C C . LEU A 1 855 ? 20.725 -21.992 -3.902 1.00 93.81 855 LEU A C 1
ATOM 6653 O O . LEU A 1 855 ? 21.700 -21.824 -3.168 1.00 93.81 855 LEU A O 1
ATOM 6657 N N . THR A 1 856 ? 20.500 -23.130 -4.551 1.00 93.56 856 THR A N 1
ATOM 6658 C CA . THR A 1 856 ? 21.452 -24.252 -4.626 1.00 93.56 856 THR A CA 1
ATOM 6659 C C . THR A 1 856 ? 21.932 -24.516 -6.052 1.00 93.56 856 THR A C 1
ATOM 6661 O O . THR A 1 856 ? 22.578 -25.530 -6.297 1.00 93.56 856 THR A O 1
ATOM 6664 N N . THR A 1 857 ? 21.564 -23.644 -6.987 1.00 89.38 857 THR A N 1
ATOM 6665 C CA . THR A 1 857 ? 21.925 -23.686 -8.404 1.00 89.38 857 THR A CA 1
ATOM 6666 C C . THR A 1 857 ? 22.172 -22.263 -8.884 1.00 89.38 857 THR A C 1
ATOM 6668 O O . THR A 1 857 ? 21.502 -21.339 -8.419 1.00 89.38 857 THR A O 1
ATOM 6671 N N . ASP A 1 858 ? 23.103 -22.112 -9.818 1.00 85.94 858 ASP A N 1
ATOM 6672 C CA . ASP A 1 858 ? 23.363 -20.846 -10.507 1.00 85.94 858 ASP A CA 1
ATOM 6673 C C . ASP A 1 858 ? 22.480 -20.697 -11.761 1.00 85.94 858 ASP A C 1
ATOM 6675 O O . ASP A 1 858 ? 22.256 -19.590 -12.246 1.00 85.94 858 ASP A O 1
ATOM 6679 N N . ASP A 1 859 ? 21.922 -21.806 -12.264 1.00 87.69 859 ASP A N 1
ATOM 6680 C CA . ASP A 1 859 ? 20.971 -21.796 -13.373 1.00 87.69 859 ASP A CA 1
ATOM 6681 C C . ASP A 1 859 ? 19.537 -21.605 -12.860 1.00 87.69 859 ASP A C 1
ATOM 6683 O O . ASP A 1 859 ? 18.858 -22.550 -12.442 1.00 87.69 859 ASP A O 1
ATOM 6687 N N . LEU A 1 860 ? 19.085 -20.350 -12.885 1.00 87.94 860 LEU A N 1
ATOM 6688 C CA . LEU A 1 860 ? 17.750 -19.943 -12.443 1.00 87.94 860 LEU A CA 1
ATOM 6689 C C . LEU A 1 860 ? 16.642 -20.353 -13.422 1.00 87.94 860 LEU A C 1
ATOM 6691 O O . LEU A 1 860 ? 15.474 -20.392 -13.030 1.00 87.94 860 LEU A O 1
ATOM 6695 N N . SER A 1 861 ? 16.983 -20.694 -14.672 1.00 84.06 861 SER A N 1
ATOM 6696 C CA . SER A 1 861 ? 15.997 -21.125 -15.670 1.00 84.06 861 SER A CA 1
ATOM 6697 C C . SER A 1 861 ? 15.291 -22.419 -15.258 1.00 84.06 861 SER A C 1
ATOM 6699 O O . SER A 1 861 ? 14.106 -22.584 -15.534 1.00 84.06 861 SER A O 1
ATOM 6701 N N . LEU A 1 862 ? 15.974 -23.271 -14.487 1.00 87.56 862 LEU A N 1
ATOM 6702 C CA . LEU A 1 862 ? 15.451 -24.539 -13.973 1.00 87.56 862 LEU A CA 1
ATOM 6703 C C . LEU A 1 862 ? 14.283 -24.369 -12.990 1.00 87.56 862 LEU A C 1
ATOM 6705 O O . LEU A 1 862 ? 13.484 -25.289 -12.821 1.00 87.56 862 LEU A O 1
ATOM 6709 N N . LEU A 1 863 ? 14.180 -23.210 -12.331 1.00 93.19 863 LEU A N 1
ATOM 6710 C CA . LEU A 1 863 ? 13.112 -22.925 -11.370 1.00 93.19 863 LEU A CA 1
ATOM 6711 C C . LEU A 1 863 ? 11.886 -22.278 -12.027 1.00 93.19 863 LEU A C 1
ATOM 6713 O O . LEU A 1 863 ? 10.808 -22.271 -11.424 1.00 93.19 863 LEU A O 1
ATOM 6717 N N . ARG A 1 864 ? 12.033 -21.727 -13.236 1.00 91.50 864 ARG A N 1
ATOM 6718 C CA . ARG A 1 864 ? 10.970 -21.030 -13.972 1.00 91.50 864 ARG A CA 1
ATOM 6719 C C . ARG A 1 864 ? 10.063 -22.010 -14.718 1.00 91.50 864 ARG A C 1
ATOM 6721 O O . ARG A 1 864 ? 10.376 -23.190 -14.882 1.00 91.50 864 ARG A O 1
ATOM 6728 N N . ALA A 1 865 ? 8.890 -21.528 -15.115 1.00 91.25 865 ALA A N 1
ATOM 6729 C CA . ALA A 1 865 ? 8.007 -22.283 -15.996 1.00 91.25 865 ALA A CA 1
ATOM 6730 C C . ALA A 1 865 ? 8.578 -22.331 -17.422 1.00 91.25 865 ALA A C 1
ATOM 6732 O O . ALA A 1 865 ? 9.422 -21.505 -17.776 1.00 91.25 865 ALA A O 1
ATOM 6733 N N . PRO A 1 866 ? 8.143 -23.292 -18.254 1.00 88.81 866 PRO A N 1
ATOM 6734 C CA . PRO A 1 866 ? 8.341 -23.187 -19.693 1.00 88.81 866 PRO A CA 1
ATOM 6735 C C . PRO A 1 866 ? 7.759 -21.866 -20.213 1.00 88.81 866 PRO A C 1
ATOM 6737 O O . PRO A 1 866 ? 6.694 -21.450 -19.758 1.00 88.81 866 PRO A O 1
ATOM 6740 N N . VAL A 1 867 ? 8.434 -21.234 -21.174 1.00 86.12 867 VAL A N 1
ATOM 6741 C CA . VAL A 1 867 ? 7.946 -19.995 -21.802 1.00 86.12 867 VAL A CA 1
ATOM 6742 C C . VAL A 1 867 ? 6.538 -20.213 -22.378 1.00 86.12 867 VAL A C 1
ATOM 6744 O O . VAL A 1 867 ? 6.249 -21.257 -22.967 1.00 86.12 867 VAL A O 1
ATOM 6747 N N . GLY A 1 868 ? 5.647 -19.249 -22.153 1.00 84.44 868 GLY A N 1
ATOM 6748 C CA . GLY A 1 868 ? 4.221 -19.301 -22.469 1.00 84.44 868 GLY A CA 1
ATOM 6749 C C . GLY A 1 868 ? 3.364 -20.076 -21.460 1.00 84.44 868 GLY A C 1
ATOM 6750 O O . GLY A 1 868 ? 2.188 -20.321 -21.726 1.00 84.44 868 GLY A O 1
ATOM 6751 N N . SER A 1 869 ? 3.925 -20.518 -20.329 1.00 88.44 869 SER A N 1
ATOM 6752 C CA . SER A 1 869 ? 3.198 -21.285 -19.310 1.00 88.44 869 SER A CA 1
ATOM 6753 C C . SER A 1 869 ? 3.239 -20.641 -17.931 1.00 88.44 869 SER A C 1
ATOM 6755 O O . SER A 1 869 ? 4.249 -20.110 -17.484 1.00 88.44 869 SER A O 1
ATOM 6757 N N . ASP A 1 870 ? 2.132 -20.803 -17.214 1.00 91.62 870 ASP A N 1
ATOM 6758 C CA . ASP A 1 870 ? 1.987 -20.420 -15.817 1.00 91.62 870 ASP A CA 1
ATOM 6759 C C . ASP A 1 870 ? 2.844 -21.291 -14.872 1.00 91.62 870 ASP A C 1
ATOM 6761 O O . ASP A 1 870 ? 2.895 -22.523 -14.984 1.00 91.62 870 ASP A O 1
ATOM 6765 N N . GLY A 1 871 ? 3.458 -20.652 -13.870 1.00 93.31 871 GLY A N 1
ATOM 6766 C CA . GLY A 1 871 ? 4.142 -21.323 -12.763 1.00 93.31 871 GLY A CA 1
ATOM 6767 C C . GLY A 1 871 ? 3.221 -22.226 -11.936 1.00 93.31 871 GLY A C 1
ATOM 6768 O O . GLY A 1 871 ? 2.064 -21.894 -11.672 1.00 93.31 871 GLY A O 1
ATOM 6769 N N . GLN A 1 872 ? 3.752 -23.370 -11.494 1.00 94.00 872 GLN A N 1
ATOM 6770 C CA . GLN A 1 872 ? 3.014 -24.399 -10.744 1.00 94.00 872 GLN A CA 1
ATOM 6771 C C . GLN A 1 872 ? 3.052 -24.197 -9.223 1.00 94.00 872 GLN A C 1
ATOM 6773 O O . GLN A 1 872 ? 2.243 -24.777 -8.492 1.00 94.00 872 GLN A O 1
ATOM 6778 N N . ILE A 1 873 ? 3.976 -23.380 -8.708 1.00 95.06 873 ILE A N 1
ATOM 6779 C CA . ILE A 1 873 ? 4.038 -23.084 -7.276 1.00 95.06 873 ILE A CA 1
ATOM 6780 C C . ILE A 1 873 ? 2.897 -22.140 -6.902 1.00 95.06 873 ILE A C 1
ATOM 6782 O O . ILE A 1 873 ? 2.745 -21.053 -7.454 1.00 95.06 873 ILE A O 1
ATOM 6786 N N . GLY A 1 874 ? 2.090 -22.553 -5.924 1.00 92.88 874 GLY A N 1
ATOM 6787 C CA . GLY A 1 874 ? 0.940 -21.787 -5.456 1.00 92.88 874 GLY A CA 1
ATOM 6788 C C . GLY A 1 874 ? 1.323 -20.461 -4.791 1.00 92.88 874 GLY A C 1
ATOM 6789 O O . GLY A 1 874 ? 2.395 -20.319 -4.188 1.00 92.88 874 GLY A O 1
ATOM 6790 N N . ARG A 1 875 ? 0.403 -19.496 -4.831 1.00 93.81 875 ARG A N 1
ATOM 6791 C CA . ARG A 1 875 ? 0.524 -18.236 -4.090 1.00 93.81 875 ARG A CA 1
ATOM 6792 C C . ARG A 1 875 ? 0.757 -18.487 -2.593 1.00 93.81 875 ARG A C 1
ATOM 6794 O O . ARG A 1 875 ? 0.081 -19.304 -1.964 1.00 93.81 875 ARG A O 1
ATOM 6801 N N . ASN A 1 876 ? 1.683 -17.727 -2.007 1.00 94.81 876 ASN A N 1
ATOM 6802 C CA . ASN A 1 876 ? 1.996 -17.712 -0.575 1.00 94.81 876 ASN A CA 1
ATOM 6803 C C . ASN A 1 876 ? 2.460 -19.064 0.002 1.00 94.81 876 ASN A C 1
ATOM 6805 O O . ASN A 1 876 ? 2.106 -19.436 1.125 1.00 94.81 876 ASN A O 1
ATOM 6809 N N . THR A 1 877 ? 3.273 -19.789 -0.771 1.00 94.12 877 THR A N 1
ATOM 6810 C CA . THR A 1 877 ? 3.843 -21.093 -0.386 1.00 94.12 877 THR A CA 1
ATOM 6811 C C . THR A 1 877 ? 4.960 -20.973 0.660 1.00 94.12 877 THR A C 1
ATOM 6813 O O . THR A 1 877 ? 5.044 -21.803 1.568 1.00 94.12 877 THR A O 1
ATOM 6816 N N . PHE A 1 878 ? 5.790 -19.929 0.590 1.00 94.75 878 PHE A N 1
ATOM 6817 C CA . PHE A 1 878 ? 6.949 -19.745 1.472 1.00 94.75 878 PHE A CA 1
ATOM 6818 C C . PHE A 1 878 ? 6.581 -18.968 2.738 1.00 94.75 878 PHE A C 1
ATOM 6820 O O . PHE A 1 878 ? 5.515 -18.361 2.811 1.00 94.75 878 PHE A O 1
ATOM 6827 N N . ARG A 1 879 ? 7.442 -18.988 3.767 1.00 92.69 879 ARG A N 1
ATOM 6828 C CA . ARG A 1 879 ? 7.228 -18.266 5.036 1.00 92.69 879 ARG A CA 1
ATOM 6829 C C . ARG A 1 879 ? 8.489 -17.556 5.509 1.00 92.69 879 ARG A C 1
ATOM 6831 O O . ARG A 1 879 ? 9.574 -18.120 5.439 1.00 92.69 879 ARG A O 1
ATOM 6838 N N . ALA A 1 880 ? 8.313 -16.328 5.996 1.00 92.56 880 ALA A N 1
ATOM 6839 C CA . ALA A 1 880 ? 9.382 -15.470 6.507 1.00 92.56 880 ALA A CA 1
ATOM 6840 C C . ALA A 1 880 ? 9.900 -15.924 7.894 1.00 92.56 880 ALA A C 1
ATOM 6842 O O . ALA A 1 880 ? 9.657 -17.049 8.334 1.00 92.56 880 ALA A O 1
ATOM 6843 N N . GLY A 1 881 ? 10.608 -15.048 8.612 1.00 90.44 881 GLY A N 1
ATOM 6844 C CA . GLY A 1 881 ? 11.010 -15.281 10.001 1.00 90.44 881 GLY A CA 1
ATOM 6845 C C . GLY A 1 881 ? 9.857 -15.117 11.003 1.00 90.44 881 GLY A C 1
ATOM 6846 O O . GLY A 1 881 ? 8.930 -14.331 10.811 1.00 90.44 881 GLY A O 1
ATOM 6847 N N . ASP A 1 882 ? 9.911 -15.847 12.118 1.00 92.81 882 ASP A N 1
ATOM 6848 C CA . ASP A 1 882 ? 9.011 -15.635 13.252 1.00 92.81 882 ASP A CA 1
ATOM 6849 C C . ASP A 1 882 ? 9.402 -14.383 14.060 1.00 92.81 882 ASP A C 1
ATOM 6851 O O . ASP A 1 882 ? 10.572 -13.987 14.136 1.00 92.81 882 ASP A O 1
ATOM 6855 N N . THR A 1 883 ? 8.428 -13.759 14.724 1.00 93.31 883 THR A N 1
ATOM 6856 C CA . THR A 1 883 ? 8.678 -12.540 15.510 1.00 93.31 883 THR A CA 1
ATOM 6857 C C . THR A 1 883 ? 8.466 -12.793 16.998 1.00 93.31 883 THR A C 1
ATOM 6859 O O . THR A 1 883 ? 7.432 -13.340 17.397 1.00 93.31 883 THR A O 1
ATOM 6862 N N . LEU A 1 884 ? 9.413 -12.336 17.814 1.00 95.25 884 LEU A N 1
ATOM 6863 C CA . LEU A 1 884 ? 9.373 -12.387 19.271 1.00 95.25 884 LEU A CA 1
ATOM 6864 C C . LEU A 1 884 ? 9.743 -11.012 19.825 1.00 95.25 884 LEU A C 1
ATOM 6866 O O . LEU A 1 884 ? 10.842 -10.509 19.593 1.00 95.25 884 LEU A O 1
ATOM 6870 N N . GLU A 1 885 ? 8.824 -10.441 20.590 1.00 95.62 885 GLU A N 1
ATOM 6871 C CA . GLU A 1 885 ? 8.985 -9.164 21.273 1.00 95.62 885 GLU A CA 1
ATOM 6872 C C . GLU A 1 885 ? 8.727 -9.375 22.763 1.00 95.62 885 GLU A C 1
ATOM 6874 O O . GLU A 1 885 ? 7.717 -9.970 23.149 1.00 95.62 885 GLU A O 1
ATOM 6879 N N . LEU A 1 886 ? 9.670 -8.928 23.589 1.00 96.94 886 LEU A N 1
ATOM 6880 C CA . LEU A 1 886 ? 9.613 -9.014 25.043 1.00 96.94 886 LEU A CA 1
ATOM 6881 C C . LEU A 1 886 ? 9.998 -7.649 25.595 1.00 96.94 886 LEU A C 1
ATOM 6883 O O . LEU A 1 886 ? 11.133 -7.220 25.398 1.00 96.94 886 LEU A O 1
ATOM 6887 N N . ASP A 1 887 ? 9.092 -7.006 26.317 1.00 97.75 887 ASP A N 1
ATOM 6888 C CA . ASP A 1 887 ? 9.344 -5.718 26.952 1.00 97.75 887 ASP A CA 1
ATOM 6889 C C . ASP A 1 887 ? 9.234 -5.842 28.465 1.00 97.75 887 ASP A C 1
ATOM 6891 O O . ASP A 1 887 ? 8.469 -6.649 29.010 1.00 97.75 887 ASP A O 1
ATOM 6895 N N . LEU A 1 888 ? 10.008 -5.010 29.151 1.00 97.94 888 LEU A N 1
ATOM 6896 C CA . LEU A 1 888 ? 10.101 -5.002 30.598 1.00 97.94 888 LEU A CA 1
ATOM 6897 C C . LEU A 1 888 ? 10.069 -3.567 31.110 1.00 97.94 888 LEU A C 1
ATOM 6899 O O . LEU A 1 888 ? 10.854 -2.729 30.683 1.00 97.94 888 LEU A O 1
ATOM 6903 N N . ALA A 1 889 ? 9.207 -3.303 32.081 1.00 97.69 889 ALA A N 1
ATOM 6904 C CA . ALA A 1 889 ? 9.168 -2.047 32.806 1.00 97.69 889 ALA A CA 1
ATOM 6905 C C . ALA A 1 889 ? 9.485 -2.297 34.279 1.00 97.69 889 ALA A C 1
ATOM 6907 O O . ALA A 1 889 ? 8.863 -3.136 34.936 1.00 97.69 889 ALA A O 1
ATOM 6908 N N . VAL A 1 890 ? 10.429 -1.538 34.823 1.00 96.94 890 VAL A N 1
ATOM 6909 C CA . VAL A 1 890 ? 10.755 -1.547 36.249 1.00 96.94 890 VAL A CA 1
ATOM 6910 C C . VAL A 1 890 ? 10.433 -0.175 36.804 1.00 96.94 890 VAL A C 1
ATOM 6912 O O . VAL A 1 890 ? 10.945 0.834 36.325 1.00 96.94 890 VAL A O 1
ATOM 6915 N N . SER A 1 891 ? 9.580 -0.121 37.824 1.00 96.06 891 SER A N 1
ATOM 6916 C CA . SER A 1 891 ? 9.259 1.130 38.501 1.00 96.06 891 SER A CA 1
ATOM 6917 C C . SER A 1 891 ? 9.455 1.030 40.003 1.00 96.06 891 SER A C 1
ATOM 6919 O O . SER A 1 891 ? 9.231 -0.004 40.630 1.00 96.06 891 SER A O 1
ATOM 6921 N N . LYS A 1 892 ? 9.904 2.135 40.586 1.00 93.12 892 LYS A N 1
ATOM 6922 C CA . LYS A 1 892 ? 10.200 2.269 42.001 1.00 93.12 892 LYS A CA 1
ATOM 6923 C C . LYS A 1 892 ? 9.523 3.517 42.531 1.00 93.12 892 LYS A C 1
ATOM 6925 O O . LYS A 1 892 ? 9.830 4.632 42.114 1.00 93.12 892 LYS A O 1
ATOM 6930 N N . ARG A 1 893 ? 8.627 3.319 43.491 1.00 91.38 893 ARG A N 1
ATOM 6931 C CA . ARG A 1 893 ? 7.968 4.397 44.222 1.00 91.38 893 ARG A CA 1
ATOM 6932 C C . ARG A 1 893 ? 8.686 4.674 45.540 1.00 91.38 893 ARG A C 1
ATOM 6934 O O . ARG A 1 893 ? 8.772 3.800 46.400 1.00 91.38 893 ARG A O 1
ATOM 6941 N N . PHE A 1 894 ? 9.095 5.920 45.730 1.00 89.12 894 PHE A N 1
ATOM 6942 C CA . PHE A 1 894 ? 9.548 6.475 46.999 1.00 89.12 894 PHE A CA 1
ATOM 6943 C C . PHE A 1 894 ? 8.422 7.328 47.587 1.00 89.12 894 PHE A C 1
ATOM 6945 O O . PHE A 1 894 ? 7.970 8.298 46.978 1.00 89.12 894 PHE A O 1
ATOM 6952 N N . ALA A 1 895 ? 7.933 6.950 48.765 1.00 84.62 895 ALA A N 1
ATOM 6953 C CA . ALA A 1 895 ? 7.034 7.796 49.541 1.00 84.62 895 ALA A CA 1
ATOM 6954 C C . ALA A 1 895 ? 7.892 8.779 50.350 1.00 84.62 895 ALA A C 1
ATOM 6956 O O . ALA A 1 895 ? 8.561 8.357 51.292 1.00 84.62 895 ALA A O 1
ATOM 6957 N N . LEU A 1 896 ? 7.918 10.051 49.941 1.00 83.81 896 LEU A N 1
ATOM 6958 C CA . LEU A 1 896 ? 8.693 11.099 50.615 1.00 83.81 896 LEU A CA 1
ATOM 6959 C C . LEU A 1 896 ? 7.903 11.680 51.797 1.00 83.81 896 LEU A C 1
ATOM 6961 O O . LEU A 1 896 ? 8.460 11.897 52.868 1.00 83.81 896 LEU A O 1
ATOM 6965 N N . SER A 1 897 ? 6.593 11.869 51.615 1.00 85.56 897 SER A N 1
ATOM 6966 C CA . SER A 1 897 ? 5.633 12.231 52.664 1.00 85.56 897 SER A CA 1
ATOM 6967 C C . SER A 1 897 ? 4.243 11.657 52.347 1.00 85.56 897 SER A C 1
ATOM 6969 O O . SER A 1 897 ? 4.078 10.898 51.391 1.00 85.56 897 SER A O 1
ATOM 6971 N N . GLU A 1 898 ? 3.223 12.005 53.137 1.00 83.00 898 GLU A N 1
ATOM 6972 C CA . GLU A 1 898 ? 1.834 11.584 52.885 1.00 83.00 898 GLU A CA 1
ATOM 6973 C C . GLU A 1 898 ? 1.242 12.188 51.604 1.00 83.00 898 GLU A C 1
ATOM 6975 O O . GLU A 1 898 ? 0.364 11.587 50.985 1.00 83.00 898 GLU A O 1
ATOM 6980 N N . ARG A 1 899 ? 1.737 13.360 51.191 1.00 89.62 899 ARG A N 1
ATOM 6981 C CA . ARG A 1 899 ? 1.291 14.069 49.982 1.00 89.62 899 ARG A CA 1
ATOM 6982 C C . ARG A 1 899 ? 2.299 13.968 48.839 1.00 89.62 899 ARG A C 1
ATOM 6984 O O . ARG A 1 899 ? 1.909 14.035 47.681 1.00 89.62 899 ARG A O 1
ATOM 6991 N N . GLN A 1 900 ? 3.571 13.706 49.155 1.00 91.19 900 GLN A N 1
ATOM 6992 C CA . GLN A 1 900 ? 4.654 13.693 48.175 1.00 91.19 900 GLN A CA 1
ATOM 6993 C C . GLN A 1 900 ? 5.141 12.282 47.848 1.00 91.19 900 GLN A C 1
ATOM 6995 O O . GLN A 1 900 ? 5.547 11.510 48.724 1.00 91.19 900 GLN A O 1
ATOM 7000 N N . ASN A 1 901 ? 5.172 11.956 46.558 1.00 90.94 901 ASN A N 1
ATOM 7001 C CA . ASN A 1 901 ? 5.778 10.729 46.060 1.00 90.94 901 ASN A CA 1
ATOM 7002 C C . ASN A 1 901 ? 6.683 10.990 44.855 1.00 90.94 901 ASN A C 1
ATOM 7004 O O . ASN A 1 901 ? 6.417 11.856 44.025 1.00 90.94 901 ASN A O 1
ATOM 7008 N N . LEU A 1 902 ? 7.748 10.199 44.774 1.00 91.88 902 LEU A N 1
ATOM 7009 C CA . LEU A 1 902 ? 8.655 10.156 43.638 1.00 91.88 902 LEU A CA 1
ATOM 7010 C C . LEU A 1 902 ? 8.569 8.771 43.002 1.00 91.88 902 LEU A C 1
ATOM 7012 O O . LEU A 1 902 ? 8.673 7.762 43.700 1.00 91.88 902 LEU A O 1
ATOM 7016 N N . ILE A 1 903 ? 8.376 8.707 41.692 1.00 94.00 903 ILE A N 1
ATOM 7017 C CA . ILE A 1 903 ? 8.366 7.462 40.927 1.00 94.00 903 ILE A CA 1
ATOM 7018 C C . ILE A 1 903 ? 9.496 7.534 39.909 1.00 94.00 903 ILE A C 1
ATOM 7020 O O . ILE A 1 903 ? 9.502 8.410 39.046 1.00 94.00 903 ILE A O 1
ATOM 7024 N N . LEU A 1 904 ? 10.427 6.591 40.018 1.00 95.25 904 LEU A N 1
ATOM 7025 C CA . LEU A 1 904 ? 11.405 6.291 38.978 1.00 95.25 904 LEU A CA 1
ATOM 7026 C C . LEU A 1 904 ? 10.877 5.129 38.150 1.00 95.25 904 LEU A C 1
ATOM 7028 O O . LEU A 1 904 ? 10.416 4.138 38.718 1.00 95.25 904 LEU A O 1
ATOM 7032 N N . ARG A 1 905 ? 10.944 5.232 36.828 1.00 95.75 905 ARG A N 1
ATOM 7033 C CA . ARG A 1 905 ? 10.558 4.162 35.909 1.00 95.75 905 ARG A CA 1
ATOM 7034 C C . ARG A 1 905 ? 11.601 4.021 34.809 1.00 95.75 905 ARG A C 1
ATOM 7036 O O . ARG A 1 905 ? 12.066 5.021 34.274 1.00 95.75 905 ARG A O 1
ATOM 7043 N N . ALA A 1 906 ? 11.943 2.779 34.495 1.00 96.94 906 ALA A N 1
ATOM 7044 C CA . ALA A 1 906 ? 12.732 2.401 33.337 1.00 96.94 906 ALA A CA 1
ATOM 7045 C C . ALA A 1 906 ? 11.903 1.437 32.481 1.00 96.94 906 ALA A C 1
ATOM 7047 O O . ALA A 1 906 ? 11.483 0.390 32.977 1.00 96.94 906 ALA A O 1
ATOM 7048 N N . ASP A 1 907 ? 11.663 1.798 31.225 1.00 96.62 907 ASP A N 1
ATOM 7049 C CA . ASP A 1 907 ? 11.014 0.959 30.219 1.00 96.62 907 ASP A CA 1
ATOM 7050 C C . ASP A 1 907 ? 12.078 0.441 29.248 1.00 96.62 907 ASP A C 1
ATOM 7052 O O . ASP A 1 907 ? 12.833 1.222 28.672 1.00 96.62 907 ASP A O 1
ATOM 7056 N N . ILE A 1 908 ? 12.159 -0.877 29.093 1.00 97.06 908 ILE A N 1
ATOM 7057 C CA . ILE A 1 908 ? 13.110 -1.571 28.227 1.00 97.06 908 ILE A CA 1
ATOM 7058 C C . ILE A 1 908 ? 12.302 -2.307 27.161 1.00 97.06 908 ILE A C 1
ATOM 7060 O O . ILE A 1 908 ? 11.705 -3.351 27.431 1.00 97.06 908 ILE A O 1
ATOM 7064 N N . PHE A 1 909 ? 12.297 -1.757 25.953 1.00 95.62 909 PHE A N 1
ATOM 7065 C CA . PHE A 1 909 ? 11.660 -2.355 24.784 1.00 95.62 909 PHE A CA 1
ATOM 7066 C C . PHE A 1 909 ? 12.630 -3.301 24.086 1.00 95.62 909 PHE A C 1
ATOM 7068 O O . PHE A 1 909 ? 13.821 -2.986 24.002 1.00 95.62 909 PHE A O 1
ATOM 7075 N N . ASN A 1 910 ? 12.135 -4.432 23.580 1.00 94.38 910 ASN A N 1
ATOM 7076 C CA . ASN A 1 910 ? 12.966 -5.501 23.018 1.00 94.38 910 ASN A CA 1
ATOM 7077 C C . ASN A 1 910 ? 14.108 -5.882 23.986 1.00 94.38 910 ASN A C 1
ATOM 7079 O O . ASN A 1 910 ? 15.304 -5.768 23.700 1.00 94.38 910 ASN A O 1
ATOM 7083 N N . PHE A 1 911 ? 13.721 -6.309 25.188 1.00 94.56 911 PHE A N 1
ATOM 7084 C CA . PHE A 1 911 ? 14.591 -6.617 26.322 1.00 94.56 911 PHE A CA 1
ATOM 7085 C C . PHE A 1 911 ? 15.749 -7.558 25.965 1.00 94.56 911 PHE A C 1
ATOM 7087 O O . PHE A 1 911 ? 16.866 -7.344 26.422 1.00 94.56 911 PHE A O 1
ATOM 7094 N N . ILE A 1 912 ? 15.530 -8.549 25.098 1.00 95.19 912 ILE A N 1
ATOM 7095 C CA . ILE A 1 912 ? 16.576 -9.488 24.656 1.00 95.19 912 ILE A CA 1
ATOM 7096 C C . ILE A 1 912 ? 17.369 -9.006 23.431 1.00 95.19 912 ILE A C 1
ATOM 7098 O O . ILE A 1 912 ? 18.325 -9.663 23.046 1.00 95.19 912 ILE A O 1
ATOM 7102 N N . ASN A 1 913 ? 17.030 -7.841 22.867 1.00 93.94 913 ASN A N 1
ATOM 7103 C CA . ASN A 1 913 ? 17.613 -7.284 21.640 1.00 93.94 913 ASN A CA 1
ATOM 7104 C C . ASN A 1 913 ? 17.592 -8.272 20.460 1.00 93.94 913 ASN A C 1
ATOM 7106 O O . ASN A 1 913 ? 18.579 -8.431 19.745 1.00 93.94 913 ASN A O 1
ATOM 7110 N N . ARG A 1 914 ? 16.477 -8.988 20.280 1.00 93.38 914 ARG A N 1
ATOM 7111 C CA . ARG A 1 914 ? 16.313 -9.915 19.156 1.00 93.38 914 ARG A CA 1
ATOM 7112 C C . ARG A 1 914 ? 15.908 -9.118 17.919 1.00 93.38 914 ARG A C 1
ATOM 7114 O O . ARG A 1 914 ? 14.911 -8.402 17.961 1.00 93.38 914 ARG A O 1
ATOM 7121 N N . ALA A 1 915 ? 16.633 -9.283 16.817 1.00 92.31 915 ALA A N 1
ATOM 7122 C CA . ALA A 1 915 ? 16.200 -8.778 15.517 1.00 92.31 915 ALA A CA 1
ATOM 7123 C C . ALA A 1 915 ? 14.984 -9.577 15.020 1.00 92.31 915 ALA A C 1
ATOM 7125 O O . ALA A 1 915 ? 15.021 -10.813 15.005 1.00 92.31 915 ALA A O 1
ATOM 7126 N N . ASN A 1 916 ? 13.915 -8.886 14.627 1.00 93.31 916 ASN A N 1
ATOM 7127 C CA . ASN A 1 916 ? 12.745 -9.480 13.982 1.00 93.31 916 ASN A CA 1
ATOM 7128 C C . ASN A 1 916 ? 12.749 -9.048 12.516 1.00 93.31 916 ASN A C 1
ATOM 7130 O O . ASN A 1 916 ? 12.477 -7.887 12.226 1.00 93.31 916 ASN A O 1
ATOM 7134 N N . PHE A 1 917 ? 13.107 -9.964 11.624 1.00 92.81 917 PHE A N 1
ATOM 7135 C CA . PHE A 1 917 ? 13.248 -9.705 10.194 1.00 92.81 917 PHE A CA 1
ATOM 7136 C C . PHE A 1 917 ? 11.892 -9.693 9.483 1.00 92.81 917 PHE A C 1
ATOM 7138 O O . PHE A 1 917 ? 10.961 -10.379 9.916 1.00 92.81 917 PHE A O 1
ATOM 7145 N N . GLY A 1 918 ? 11.784 -8.876 8.435 1.00 91.00 918 GLY A N 1
ATOM 7146 C CA . GLY A 1 918 ? 10.618 -8.818 7.557 1.00 91.00 918 GLY A CA 1
ATOM 7147 C C . GLY A 1 918 ? 10.551 -9.971 6.558 1.00 91.00 918 GLY A C 1
ATOM 7148 O O . GLY A 1 918 ? 11.187 -11.013 6.726 1.00 91.00 918 GLY A O 1
ATOM 7149 N N . ILE A 1 919 ? 9.738 -9.779 5.522 1.00 92.06 919 ILE A N 1
ATOM 7150 C CA . ILE A 1 919 ? 9.715 -10.680 4.367 1.00 92.06 919 ILE A CA 1
ATOM 7151 C C . ILE A 1 919 ? 11.043 -10.493 3.614 1.00 92.06 919 ILE A C 1
ATOM 7153 O O . ILE A 1 919 ? 11.451 -9.346 3.426 1.00 92.06 919 ILE A O 1
ATOM 7157 N N . PRO A 1 920 ? 11.743 -11.581 3.251 1.00 93.50 920 PRO A N 1
ATOM 7158 C CA . PRO A 1 920 ? 12.999 -11.486 2.514 1.00 93.50 920 PRO A CA 1
ATOM 7159 C C . PRO A 1 920 ? 12.793 -10.986 1.080 1.00 93.50 920 PRO A C 1
ATOM 7161 O O . PRO A 1 920 ? 11.667 -10.995 0.576 1.00 93.50 920 PRO A O 1
ATOM 7164 N N . GLU A 1 921 ? 13.887 -10.621 0.411 1.00 92.81 921 GLU A N 1
ATOM 7165 C CA . GLU A 1 921 ? 13.894 -10.421 -1.036 1.00 92.81 921 GLU A CA 1
ATOM 7166 C C . GLU A 1 921 ? 13.369 -11.690 -1.721 1.00 92.81 921 GLU A C 1
ATOM 7168 O O . GLU A 1 921 ? 13.867 -12.797 -1.502 1.00 92.81 921 GLU A O 1
ATOM 7173 N N . ARG A 1 922 ? 12.290 -11.527 -2.481 1.00 92.38 922 ARG A N 1
ATOM 7174 C CA . ARG A 1 922 ? 11.433 -12.620 -2.960 1.00 92.38 922 ARG A CA 1
ATOM 7175 C C . ARG A 1 922 ? 11.448 -12.750 -4.475 1.00 92.38 922 ARG A C 1
ATOM 7177 O O . ARG A 1 922 ? 10.806 -13.658 -4.991 1.00 92.38 922 ARG A O 1
ATOM 7184 N N . ILE A 1 923 ? 12.095 -11.827 -5.175 1.00 92.12 923 ILE A N 1
ATOM 7185 C CA . ILE A 1 923 ? 12.275 -11.916 -6.616 1.00 92.12 923 ILE A CA 1
ATOM 7186 C C . ILE A 1 923 ? 13.515 -12.766 -6.874 1.00 92.12 923 ILE A C 1
ATOM 7188 O O . ILE A 1 923 ? 14.595 -12.447 -6.378 1.00 92.12 923 ILE A O 1
ATOM 7192 N N . LEU A 1 924 ? 13.325 -13.876 -7.591 1.00 92.94 924 LEU A N 1
ATOM 7193 C CA . LEU A 1 924 ? 14.306 -14.950 -7.766 1.00 92.94 924 LEU A CA 1
ATOM 7194 C C . LEU A 1 924 ? 15.677 -14.424 -8.202 1.00 92.94 924 LEU A C 1
ATOM 7196 O O . LEU A 1 924 ? 16.703 -14.868 -7.696 1.00 92.94 924 LEU A O 1
ATOM 7200 N N . GLU A 1 925 ? 15.679 -13.473 -9.127 1.00 91.06 925 GLU A N 1
ATOM 7201 C CA . GLU A 1 925 ? 16.883 -12.947 -9.752 1.00 91.06 925 GLU A CA 1
ATOM 7202 C C . GLU A 1 925 ? 17.389 -11.626 -9.129 1.00 91.06 925 GLU A C 1
ATOM 7204 O O . GLU A 1 925 ? 18.335 -11.026 -9.643 1.00 91.06 925 GLU A O 1
ATOM 7209 N N . SER A 1 926 ? 16.774 -11.141 -8.043 1.00 91.75 926 SER A N 1
ATOM 7210 C CA . SER A 1 926 ? 17.241 -9.936 -7.342 1.00 91.75 926 SER A CA 1
ATOM 7211 C C . SER A 1 926 ? 18.551 -10.185 -6.581 1.00 91.75 926 SER A C 1
ATOM 7213 O O . SER A 1 926 ? 18.717 -11.239 -5.953 1.00 91.75 926 SER A O 1
ATOM 7215 N N . PRO A 1 927 ? 19.462 -9.193 -6.510 1.00 90.56 927 PRO A N 1
ATOM 7216 C CA . PRO A 1 927 ? 20.588 -9.227 -5.588 1.00 90.56 927 PRO A CA 1
ATOM 7217 C C . PRO A 1 927 ? 20.105 -9.427 -4.150 1.00 90.56 927 PRO A C 1
ATOM 7219 O O . PRO A 1 927 ? 19.178 -8.764 -3.690 1.00 90.56 927 PRO A O 1
ATOM 7222 N N . GLY A 1 928 ? 20.752 -10.336 -3.421 1.00 89.62 928 GLY A N 1
ATOM 7223 C CA . GLY A 1 928 ? 20.353 -10.655 -2.051 1.00 89.62 928 GLY A CA 1
ATOM 7224 C C . GLY A 1 928 ? 19.074 -11.491 -1.950 1.00 89.62 928 GLY A C 1
ATOM 7225 O O . GLY A 1 928 ? 18.451 -11.478 -0.892 1.00 89.62 928 GLY A O 1
ATOM 7226 N N . PHE A 1 929 ? 18.678 -12.228 -2.998 1.00 93.69 929 PHE A N 1
ATOM 7227 C CA . PHE A 1 929 ? 17.548 -13.159 -2.933 1.00 93.69 929 PHE A CA 1
ATOM 7228 C C . PHE A 1 929 ? 17.551 -13.991 -1.639 1.00 93.69 929 PHE A C 1
ATOM 7230 O O . PHE A 1 929 ? 18.558 -14.575 -1.216 1.00 93.69 929 PHE A O 1
ATOM 7237 N N . GLY A 1 930 ? 16.388 -14.025 -0.995 1.00 93.38 930 GLY A N 1
ATOM 7238 C CA . GLY A 1 930 ? 16.175 -14.713 0.261 1.00 93.38 930 GLY A CA 1
ATOM 7239 C C . GLY A 1 930 ? 16.652 -13.958 1.500 1.00 93.38 930 GLY A C 1
ATOM 7240 O O . GLY A 1 930 ? 16.268 -14.384 2.582 1.00 93.38 930 GLY A O 1
ATOM 7241 N N . GLU A 1 931 ? 17.416 -12.861 1.404 1.00 92.69 931 GLU A N 1
ATOM 7242 C CA . GLU A 1 931 ? 17.846 -12.036 2.548 1.00 92.69 931 GLU A CA 1
ATOM 7243 C C . GLU A 1 931 ? 16.771 -11.026 2.965 1.00 92.69 931 GLU A C 1
ATOM 7245 O O . GLU A 1 931 ? 16.113 -10.390 2.144 1.00 92.69 931 GLU A O 1
ATOM 7250 N N . ALA A 1 932 ? 16.612 -10.825 4.269 1.00 91.94 932 ALA A N 1
ATOM 7251 C CA . ALA 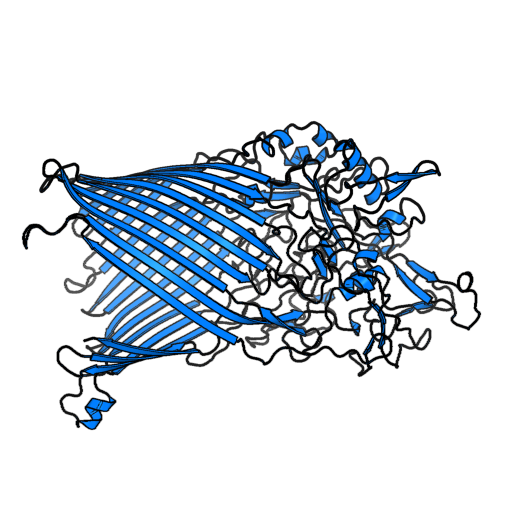A 1 932 ? 15.778 -9.769 4.816 1.00 91.94 932 ALA A CA 1
ATOM 7252 C C . ALA A 1 932 ? 16.503 -8.419 4.783 1.00 91.94 932 ALA A C 1
ATOM 7254 O O . ALA A 1 932 ? 17.528 -8.225 5.438 1.00 91.94 932 ALA A O 1
ATOM 7255 N N . THR A 1 933 ? 15.909 -7.460 4.080 1.00 86.44 933 THR A N 1
ATOM 7256 C CA . THR A 1 933 ? 16.449 -6.104 3.893 1.00 86.44 933 THR A CA 1
ATOM 7257 C C . THR A 1 933 ? 16.023 -5.138 5.001 1.00 86.44 933 THR A C 1
ATOM 7259 O O . THR A 1 933 ? 16.594 -4.057 5.150 1.00 86.44 933 THR A O 1
ATOM 7262 N N . GLU A 1 934 ? 15.044 -5.532 5.820 1.00 84.38 934 GLU A N 1
ATOM 7263 C CA . GLU A 1 934 ? 14.513 -4.726 6.914 1.00 84.38 934 GLU A CA 1
ATOM 7264 C C . GLU A 1 934 ? 14.090 -5.554 8.138 1.00 84.38 934 GLU A C 1
ATOM 7266 O O . GLU A 1 934 ? 13.908 -6.777 8.100 1.00 84.38 934 GLU A O 1
ATOM 7271 N N . THR A 1 935 ? 13.914 -4.852 9.260 1.00 89.12 935 THR A N 1
ATOM 7272 C CA . THR A 1 935 ? 13.351 -5.412 10.491 1.00 89.12 935 THR A CA 1
ATOM 7273 C C . THR A 1 935 ? 11.966 -4.833 10.755 1.00 89.12 935 THR A C 1
ATOM 7275 O O . THR A 1 935 ? 11.725 -3.644 10.574 1.00 89.12 935 THR A O 1
ATOM 7278 N N . VAL A 1 936 ? 11.045 -5.673 11.228 1.00 88.94 936 VAL A N 1
ATOM 7279 C CA . VAL A 1 936 ? 9.655 -5.280 11.527 1.00 88.94 936 VAL A CA 1
ATOM 7280 C C . VAL A 1 936 ? 9.482 -4.705 12.934 1.00 88.94 936 VAL A C 1
ATOM 7282 O O . VAL A 1 936 ? 8.424 -4.173 13.265 1.00 88.94 936 VAL A O 1
ATOM 7285 N N . THR A 1 937 ? 10.512 -4.805 13.780 1.00 89.81 937 THR A N 1
ATOM 7286 C CA . THR A 1 937 ? 10.549 -4.181 15.109 1.00 89.81 937 THR A CA 1
ATOM 7287 C C . THR A 1 937 ? 11.886 -3.476 15.321 1.00 89.81 937 THR A C 1
ATOM 7289 O O . THR A 1 937 ? 12.914 -4.069 14.985 1.00 89.81 937 THR A O 1
ATOM 7292 N N . PRO A 1 938 ? 11.916 -2.303 15.976 1.00 85.81 938 PRO A N 1
ATOM 7293 C CA . PRO A 1 938 ? 13.166 -1.651 16.352 1.00 85.81 938 PRO A CA 1
ATOM 7294 C C . PRO A 1 938 ? 14.071 -2.521 17.241 1.00 85.81 938 PRO A C 1
ATOM 7296 O O . PRO A 1 938 ? 13.617 -3.441 17.936 1.00 85.81 938 PRO A O 1
ATOM 7299 N N . GLY A 1 939 ? 15.358 -2.165 17.280 1.00 87.19 939 GLY A N 1
ATOM 7300 C CA . GLY A 1 939 ? 16.304 -2.680 18.271 1.00 87.19 939 GLY A CA 1
ATOM 7301 C C . GLY A 1 939 ? 15.931 -2.296 19.710 1.00 87.19 939 GLY A C 1
ATOM 7302 O O . GLY A 1 939 ? 14.929 -1.616 19.964 1.00 87.19 939 GLY A O 1
ATOM 7303 N N . ARG A 1 940 ? 16.738 -2.735 20.682 1.00 93.25 940 ARG A N 1
ATOM 7304 C CA . ARG A 1 940 ? 16.512 -2.423 22.100 1.00 93.25 940 ARG A CA 1
ATOM 7305 C C . ARG A 1 940 ? 16.485 -0.914 22.335 1.00 93.25 940 ARG A C 1
ATOM 7307 O O . ARG A 1 940 ? 17.417 -0.204 21.975 1.00 93.25 940 ARG A O 1
ATOM 7314 N N . ARG A 1 941 ? 15.448 -0.438 23.026 1.00 90.81 941 ARG A N 1
ATOM 7315 C CA . ARG A 1 941 ? 15.327 0.967 23.446 1.00 90.81 941 ARG A CA 1
ATOM 7316 C C . ARG A 1 941 ? 15.061 1.043 24.937 1.00 90.81 941 ARG A C 1
ATOM 7318 O O . ARG A 1 941 ? 14.238 0.289 25.452 1.00 90.81 941 ARG A O 1
ATOM 7325 N N . ILE A 1 942 ? 15.743 1.960 25.616 1.00 94.19 942 ILE A N 1
ATOM 7326 C CA . ILE A 1 942 ? 15.592 2.183 27.056 1.00 94.19 942 ILE A CA 1
ATOM 7327 C C . ILE A 1 942 ? 15.089 3.606 27.273 1.00 94.19 942 ILE A C 1
ATOM 7329 O O . ILE A 1 942 ? 15.695 4.560 26.792 1.00 94.19 942 ILE A O 1
ATOM 7333 N N . GLN A 1 943 ? 13.985 3.745 27.999 1.00 91.50 943 GLN A N 1
ATOM 7334 C CA . GLN A 1 943 ? 13.410 5.034 28.369 1.00 91.50 943 GLN A CA 1
ATOM 7335 C C . GLN A 1 943 ? 13.387 5.176 29.886 1.00 91.50 943 GLN A C 1
ATOM 7337 O O . GLN A 1 943 ? 12.930 4.282 30.597 1.00 91.50 943 GLN A O 1
ATOM 7342 N N . PHE A 1 944 ? 13.856 6.319 30.380 1.00 94.12 944 PHE A N 1
ATOM 7343 C CA . PHE A 1 944 ? 13.810 6.664 31.796 1.00 94.12 944 PHE A CA 1
ATOM 7344 C C . PHE A 1 944 ? 12.772 7.756 32.028 1.00 94.12 944 PHE A C 1
ATOM 7346 O O . PHE A 1 944 ? 12.741 8.758 31.316 1.00 94.12 944 PHE A O 1
ATOM 7353 N N . ALA A 1 945 ? 11.941 7.580 33.051 1.00 91.50 945 ALA A N 1
ATOM 7354 C CA . ALA A 1 945 ? 10.941 8.554 33.454 1.00 91.50 945 ALA A CA 1
ATOM 7355 C C . ALA A 1 945 ? 11.027 8.843 34.957 1.00 91.50 945 ALA A C 1
ATOM 7357 O O . ALA A 1 945 ? 11.133 7.937 35.790 1.00 91.50 945 ALA A O 1
ATOM 7358 N N . LEU A 1 946 ? 10.926 10.129 35.290 1.00 94.12 946 LEU A N 1
ATOM 7359 C CA . LEU A 1 946 ? 10.838 10.655 36.647 1.00 94.12 946 LEU A CA 1
ATOM 7360 C C . LEU A 1 946 ? 9.478 11.333 36.807 1.00 94.12 946 LEU A C 1
ATOM 7362 O O . LEU A 1 946 ? 9.167 12.279 36.087 1.00 94.12 946 LEU A O 1
ATOM 7366 N N . LYS A 1 947 ? 8.674 10.882 37.769 1.00 92.69 947 LYS A N 1
ATOM 7367 C CA . LYS A 1 947 ? 7.421 11.551 38.133 1.00 92.69 947 LYS A CA 1
ATOM 7368 C C . LYS A 1 947 ? 7.452 11.957 39.597 1.00 92.69 947 LYS A C 1
ATOM 7370 O O . LYS A 1 947 ? 7.562 11.102 40.472 1.00 92.69 947 LYS A O 1
ATOM 7375 N N . TYR A 1 948 ? 7.293 13.249 39.852 1.00 91.94 948 TYR A N 1
ATOM 7376 C CA . TYR A 1 948 ? 7.103 13.805 41.186 1.00 91.94 948 TYR A CA 1
ATOM 7377 C C . TYR A 1 948 ? 5.652 14.271 41.338 1.00 91.94 948 TYR A C 1
ATOM 7379 O O . TYR A 1 948 ? 5.165 15.050 40.521 1.00 91.94 948 TYR A O 1
ATOM 7387 N N . SER A 1 949 ? 4.952 13.759 42.350 1.00 88.88 949 SER A N 1
ATOM 7388 C CA . SER A 1 949 ? 3.589 14.182 42.700 1.00 88.88 949 SER A CA 1
ATOM 7389 C C . SER A 1 949 ? 3.628 14.812 44.089 1.00 88.88 949 SER A C 1
ATOM 7391 O O . SER A 1 949 ? 4.252 14.220 44.973 1.00 88.88 949 SER A O 1
ATOM 7393 N N . PHE A 1 950 ? 2.989 15.968 44.277 1.00 87.94 950 PHE A N 1
ATOM 7394 C CA . PHE A 1 950 ? 3.038 16.764 45.508 1.00 87.94 950 PHE A CA 1
ATOM 7395 C C . PHE A 1 950 ? 1.667 17.265 45.956 1.00 87.94 950 PHE A C 1
ATOM 7397 O O . PHE A 1 950 ? 0.775 17.390 45.085 1.00 87.94 950 PHE A O 1
#

pLDDT: mean 85.74, std 13.59, range [35.62, 98.69]

Secondary structure (DSSP, 8-state):
-TTS--EEETTEE--------SS--EEEEEEEEEEEEESS---STTS--SEEEEEEEEEEEEEEEEEEEEE---TTTSSGGGGGGT-EEE-TTSTT-GGG-EEE-SS-HHHHHHHHTSPPP--TTBTTBTTEEEEEEE--EEEEEEEEEEEEEEEETTEEEEEEEEEEEEEEEE-BS-STT-BT--EEEEEEEEEEEEEEEEESS-TT-SS-EEEEEEEEEEEEEEEEEE---TTSPPPSS-TTSSS-B--EEEEE----SSSSS---S-EEEEEEEEEHHHHH-SBSEEEETTS--EE--TTT-S-EEEEEEEEEEEEEEEEETTEEEEEEEEEEEEEEEEE--TT-S-EEEE-BEEEEEEETTEEEEEEEEE-HHHHHHTT--SEEEEEEESSS--EEEEEEEEEEEEEEEEEEEETTEEEEEEEEEEEEPPPEETT-TTGGGGG-GGGGGSTTHHHHHTT-SSSSPPP---EEEEEEEEE---TT-TTS-EEEEEEEEEEE----HHHHHHTTS-TTTEEEEEE-STTHHHHHTTSS-S---TT-TTSPEEEEETTEEEEE--B-TT-SSBBPTT--HHHHHHHHHHHHHS-SS-SS--EEEEEE-SS-PPPEEEEEEEEEEEEEETTEEEEEEEEEEEEEEEEEEE-TT-S---EEPP-EEEEE-GGG-SS------EEEEE---EE--TT---SSTTS--EEEEEEEEEEEEEEEEEEEEEEETTTEEEEEEEEEEEEEES-S-SS-BTTB-SS-S-TTT----EE-TT---EEEEEEEEEE----TTS-HHHHHHHTTEEEEEEEEEEPPPEE--B-SB-SSSSS-S-PBPS--TTEEE---SS--EEES-S-GGGGSPPTTS---SPTT-EE---EEEEEEEEEEEEE-SSS-EEEEEEEEESTT----B-PPP-BTTSTTTT----BSS---EEEEEEEEE-

Radius of gyration: 33.27 Å; Cα contacts (8 Å, |Δi|>4): 2634; chains: 1; bounding box: 86×60×108 Å

Sequence (950 aa):
AGNNQEVLLDGEPLTVQNQSGGEDSLTLGQGGFVLGGPLEPSRGPDRPGRMFYFISAEGQILNATQEASFAVPTVEGRGFFGSGATGLFIPPGIFNTRDTGALAFPTAEDGDAIFSLFPFPNNPQGVYGANTFTQVLPASGQGKILSGKFDGNFVVRGRQQSVTGRYNFTDDFRNIPRTGGAIFSTLTPRVRTQNFSFFYNSELSGPNSAKPIFNQLRLSYGRTRLNFQEARDQTFALPSAIPNVPFLLNTPYIQNVTLPDDVETPNTGPVNYVSTGFGTEDVLGPVGQVFVAGFSPVGVDVFNFPQRRVNNTYQFADDLTMRYGNHSFAFGTDNRRSELNSELPRNSRPLITFYGEPEIDFTGDEPVFTGRFFRPVDLAAAGAATGFFQTLATTDSDTANLRFYQFNFFGQDTWRVRPSLTLSYGLRYEYNTPPRETNRRIENTFDDPALDAVPGLRDFIEGRTRIFEPDRNNFAPRVGIAYSPNLFGRERTTVIRGGYGLFYDQILGAVVSQSRNVYPNFLTVNFAGGGANANAALGELPELNLLNPSAPIVVPVDGELFIVELVQNGTLNRAVSGVTTTDLVNFINVIVTGEENPSSSVFGATLPARRLATPMAHHYNLTLEQQLNRNLVVSAAYVGTLGRKLLRFTTPNLGLNAVVVPFDFDVITEDELEGGGAFDRVGQPRFYGLAFPAGFGRPVSTVGSISRFETTANSRYDSLQLQARGRLRRSLQFQAAYTLSKSIDDVSDVFDLAGAPALPQNSLTLDERGPSNFDVRHRFTYNFIYDFPTLRDRSRVFRLLFGGLQVAGTGRYQTAQPFTVNTYIDVNLDGNITDRLNTTDGLLQTGDRRQPLRLTTDDLSLLRAPVGSDGQIGRNTFRAGDTLELDLAVSKRFALSERQNLILRADIFNFINRANFGIPERILESPGFGEATETVTPGRRIQFALKYSF

Nearest PDB structures (foldseek):
  8the-assembly1_A  TM=5.484E-01  e=2.688E-12  Pseudomonas aeruginosa
  2guf-assembly1_A  TM=5.859E-01  e=7.259E-10  Escherichia coli
  4epa-assembly1_A  TM=5.496E-01  e=1.637E-10  Yersinia pestis
  6zm1-assembly1_B  TM=3.669E-01  e=1.403E-10  Bacteroides thetaiotaomicron VPI-5482
  4v3h-assembly2_B  TM=3.863E-01  e=2.649E-02  Klebsiella oxytoca